Protein 8TCH (pdb70)

InterPro domains:
  IPR009270 Domain of unknown function DUF927 [PF06048] (46-311)

Organism: Staphylococcus aureus (NCBI:txid1280)

Structure (mmCIF, N/CA/C/O backbone):
data_8TCH
#
_entry.id   8TCH
#
_cell.length_a   115.408
_cell.length_b   115.408
_cell.length_c   310.687
_cell.angle_alpha   90.00
_cell.angle_beta   90.00
_cell.angle_gamma   120.00
#
_symmetry.space_group_name_H-M   'H 3'
#
loop_
_entity.id
_entity.type
_entity.pdbx_description
1 polymer 'Pathogenicity island protein'
2 water water
#
loop_
_atom_site.group_PDB
_atom_site.id
_atom_site.type_symbol
_atom_site.label_atom_id
_atom_site.label_alt_id
_atom_site.label_comp_id
_atom_site.label_asym_id
_atom_site.label_entity_id
_atom_site.label_seq_id
_atom_site.pdbx_PDB_ins_code
_atom_site.Cartn_x
_atom_site.Cartn_y
_atom_site.Cartn_z
_atom_site.occupancy
_atom_site.B_iso_or_equiv
_atom_site.auth_seq_id
_atom_site.auth_comp_id
_atom_site.auth_asym_id
_atom_site.auth_atom_id
_atom_site.pdbx_PDB_model_num
ATOM 1 N N . GLN A 1 34 ? 48.142 60.413 223.135 1.00 110.16 23 GLN A N 1
ATOM 2 C CA . GLN A 1 34 ? 47.997 61.850 223.350 1.00 109.46 23 GLN A CA 1
ATOM 3 C C . GLN A 1 34 ? 49.354 62.514 223.561 1.00 107.32 23 GLN A C 1
ATOM 4 O O . GLN A 1 34 ? 50.303 61.882 224.021 1.00 109.74 23 GLN A O 1
ATOM 10 N N . GLU A 1 35 ? 49.443 63.792 223.217 1.00 103.24 24 GLU A N 1
ATOM 11 C CA . GLU A 1 35 ? 50.681 64.542 223.353 1.00 101.80 24 GLU A CA 1
ATOM 12 C C . GLU A 1 35 ? 50.675 65.366 224.636 1.00 100.41 24 GLU A C 1
ATOM 13 O O . GLU A 1 35 ? 49.628 65.640 225.228 1.00 100.97 24 GLU A O 1
ATOM 19 N N . ILE A 1 36 ? 51.877 65.752 225.063 1.00 92.91 25 ILE A N 1
ATOM 20 C CA . ILE A 1 36 ? 52.040 66.481 226.315 1.00 88.36 25 ILE A CA 1
ATOM 21 C C . ILE A 1 36 ? 51.771 67.963 226.095 1.00 80.97 25 ILE A C 1
ATOM 22 O O . ILE A 1 36 ? 51.819 68.483 224.977 1.00 81.18 25 ILE A O 1
ATOM 38 N N . ILE A 1 37 ? 51.489 68.646 227.194 1.00 77.33 26 ILE A N 1
ATOM 39 C CA . ILE A 1 37 ? 51.282 70.089 227.227 1.00 73.58 26 ILE A CA 1
ATOM 40 C C . ILE A 1 37 ? 52.525 70.715 227.844 1.00 73.94 26 ILE A C 1
ATOM 41 O O . ILE A 1 37 ? 52.964 70.266 228.909 1.00 79.02 26 ILE A O 1
ATOM 57 N N . PRO A 1 38 ? 53.130 71.721 227.216 1.00 69.92 27 PRO A N 1
ATOM 58 C CA . PRO A 1 38 ? 54.374 72.280 227.764 1.00 69.56 27 PRO A CA 1
ATOM 59 C C . PRO A 1 38 ? 54.141 72.862 229.157 1.00 69.18 27 PRO A C 1
ATOM 60 O O . PRO A 1 38 ? 53.086 73.441 229.444 1.00 70.35 27 PRO A O 1
ATOM 71 N N . LYS A 1 39 ? 55.144 72.710 230.022 1.00 69.12 28 LYS A N 1
ATOM 72 C CA . LYS A 1 39 ? 55.140 73.382 231.314 1.00 71.23 28 LYS A CA 1
ATOM 73 C C . LYS A 1 39 ? 54.776 74.849 231.143 1.00 64.87 28 LYS A C 1
ATOM 74 O O . LYS A 1 39 ? 55.344 75.551 230.302 1.00 61.15 28 LYS A O 1
ATOM 80 N N . GLY A 1 40 ? 53.812 75.301 231.939 1.00 66.13 29 GLY A N 1
ATOM 81 C CA . GLY A 1 40 ? 53.404 76.688 231.956 1.00 62.90 29 GLY A CA 1
ATOM 82 C C . GLY A 1 40 ? 52.059 76.943 231.324 1.00 61.55 29 GLY A C 1
ATOM 83 O O . GLY A 1 40 ? 51.515 78.045 231.480 1.00 63.29 29 GLY A O 1
ATOM 87 N N . TYR A 1 41 ? 51.502 75.968 230.617 1.00 59.67 30 TYR A N 1
ATOM 88 C CA . TYR A 1 41 ? 50.249 76.143 229.903 1.00 57.60 30 TYR A CA 1
ATOM 89 C C . TYR A 1 41 ? 49.167 75.249 230.493 1.00 63.69 30 TYR A C 1
ATOM 90 O O . TYR A 1 41 ? 49.438 74.160 231.009 1.00 65.74 30 TYR A O 1
ATOM 101 N N . GLU A 1 42 ? 47.937 75.746 230.430 1.00 66.65 31 GLU A N 1
ATOM 102 C CA . GLU A 1 42 ? 46.753 75.053 230.910 1.00 73.77 31 GLU A CA 1
ATOM 103 C C . GLU A 1 42 ? 45.792 74.890 229.742 1.00 76.91 31 GLU A C 1
ATOM 104 O O . GLU A 1 42 ? 45.811 75.680 228.795 1.00 75.70 31 GLU A O 1
ATOM 116 N N . ILE A 1 43 ? 44.940 73.874 229.821 1.00 80.80 32 ILE A N 1
ATOM 117 C CA . ILE A 1 43 ? 43.943 73.609 228.790 1.00 82.12 32 ILE A CA 1
ATOM 118 C C . ILE A 1 43 ? 42.598 73.407 229.465 1.00 87.78 32 ILE A C 1
ATOM 119 O O . ILE A 1 43 ? 42.384 72.399 230.151 1.00 92.68 32 ILE A O 1
ATOM 135 N N . GLU A 1 44 ? 41.690 74.354 229.260 1.00 88.57 33 GLU A N 1
ATOM 136 C CA . GLU A 1 44 ? 40.362 74.326 229.841 1.00 93.88 33 GLU A CA 1
ATOM 137 C C . GLU A 1 44 ? 39.385 73.715 228.847 1.00 96.96 33 GLU A C 1
ATOM 138 O O . GLU A 1 44 ? 39.574 73.812 227.629 1.00 97.28 33 GLU A O 1
ATOM 150 N N . HIS A 1 45 ? 38.309 73.139 229.384 1.00 100.90 34 HIS A N 1
ATOM 151 C CA . HIS A 1 45 ? 37.269 72.469 228.605 1.00 104.99 34 HIS A CA 1
ATOM 152 C C . HIS A 1 45 ? 35.921 72.992 229.087 1.00 110.16 34 HIS A C 1
ATOM 153 O O . HIS A 1 45 ? 35.290 72.387 229.958 1.00 114.36 34 HIS A O 1
ATOM 167 N N . HIS A 1 46 ? 35.484 74.107 228.526 1.00 111.48 35 HIS A N 1
ATOM 168 C CA . HIS A 1 46 ? 34.226 74.730 228.902 1.00 118.17 35 HIS A CA 1
ATOM 169 C C . HIS A 1 46 ? 33.214 74.577 227.770 1.00 121.77 35 HIS A C 1
ATOM 170 O O . HIS A 1 46 ? 33.516 74.060 226.689 1.00 120.55 35 HIS A O 1
ATOM 177 N N . GLN A 1 47 ? 31.990 75.043 228.032 1.00 126.91 36 GLN A N 1
ATOM 178 C CA . GLN A 1 47 ? 30.952 75.014 227.008 1.00 127.36 36 GLN A CA 1
ATOM 179 C C . GLN A 1 47 ? 31.369 75.822 225.788 1.00 122.69 36 GLN A C 1
ATOM 180 O O . GLN A 1 47 ? 31.119 75.411 224.649 1.00 122.71 36 GLN A O 1
ATOM 186 N N . CYS A 1 48 ? 31.999 76.978 226.009 1.00 120.85 37 CYS A N 1
ATOM 187 C CA . CYS A 1 48 ? 32.487 77.792 224.904 1.00 113.32 37 CYS A CA 1
ATOM 188 C C . CYS A 1 48 ? 33.486 77.044 224.033 1.00 110.20 37 CYS A C 1
ATOM 189 O O . CYS A 1 48 ? 33.723 77.456 222.892 1.00 109.85 37 CYS A O 1
ATOM 192 N N . GLY A 1 49 ? 34.075 75.969 224.536 1.00 97.04 38 GLY A N 1
ATOM 193 C CA . GLY A 1 49 ? 35.071 75.216 223.803 1.00 83.73 38 GLY A CA 1
ATOM 194 C C . GLY A 1 49 ? 36.422 75.230 224.504 1.00 84.16 38 GLY A C 1
ATOM 195 O O . GLY A 1 49 ? 36.639 75.914 225.498 1.00 75.34 38 GLY A O 1
ATOM 198 N N . ILE A 1 50 ? 37.335 74.438 223.935 1.00 98.41 39 ILE A N 1
ATOM 199 C CA . ILE A 1 50 ? 38.657 74.292 224.529 1.00 97.71 39 ILE A CA 1
ATOM 200 C C . ILE A 1 50 ? 39.325 75.659 224.618 1.00 88.72 39 ILE A C 1
ATOM 201 O O . ILE A 1 50 ? 38.987 76.600 223.888 1.00 90.17 39 ILE A O 1
ATOM 217 N N . ALA A 1 51 ? 40.286 75.772 225.532 1.00 84.98 40 ALA A N 1
ATOM 218 C CA . ALA A 1 51 ? 40.978 77.045 225.708 1.00 78.73 40 ALA A CA 1
ATOM 219 C C . ALA A 1 51 ? 42.382 76.820 226.241 1.00 74.34 40 ALA A C 1
ATOM 220 O O . ALA A 1 51 ? 42.549 76.257 227.323 1.00 79.26 40 ALA A O 1
ATOM 227 N N . LEU A 1 52 ? 43.386 77.273 225.493 1.00 66.40 41 LEU A N 1
ATOM 228 C CA . LEU A 1 52 ? 44.769 77.241 225.955 1.00 60.08 41 LEU A CA 1
ATOM 229 C C . LEU A 1 52 ? 45.039 78.531 226.721 1.00 58.68 41 LEU A C 1
ATOM 230 O O . LEU A 1 52 ? 45.044 79.620 226.138 1.00 55.90 41 LEU A O 1
ATOM 246 N N . ASN A 1 53 ? 45.262 78.413 228.025 1.00 62.11 42 ASN A N 1
ATOM 247 C CA . ASN A 1 53 ? 45.623 79.546 228.861 1.00 62.05 42 ASN A CA 1
ATOM 248 C C . ASN A 1 53 ? 47.103 79.476 229.216 1.00 61.89 42 ASN A C 1
ATOM 249 O O . ASN A 1 53 ? 47.677 78.391 229.345 1.00 60.13 42 ASN A O 1
ATOM 260 N N . GLN A 1 54 ? 47.722 80.641 229.364 1.00 64.28 43 GLN A N 1
ATOM 261 C CA . GLN A 1 54 ? 49.067 80.722 229.914 1.00 65.86 43 GLN A CA 1
ATOM 262 C C . GLN A 1 54 ? 48.981 80.829 231.430 1.00 68.45 43 GLN A C 1
ATOM 263 O O . GLN A 1 54 ? 48.105 81.514 231.967 1.00 63.39 43 GLN A O 1
ATOM 277 N N . LEU A 1 55 ? 49.894 80.152 232.118 1.00 77.23 44 LEU A N 1
ATOM 278 C CA . LEU A 1 55 ? 49.933 80.150 233.578 1.00 87.19 44 LEU A CA 1
ATOM 279 C C . LEU A 1 55 ? 51.016 81.118 234.041 1.00 97.17 44 LEU A C 1
ATOM 280 O O . LEU A 1 55 ? 52.210 80.879 233.834 1.00 93.39 44 LEU A O 1
ATOM 296 N N . ILE A 1 56 ? 50.588 82.219 234.650 1.00 109.45 45 ILE A N 1
ATOM 297 C CA . ILE A 1 56 ? 51.456 83.226 235.242 1.00 120.71 45 ILE A CA 1
ATOM 298 C C . ILE A 1 56 ? 51.314 83.128 236.761 1.00 123.50 45 ILE A C 1
ATOM 299 O O . ILE A 1 56 ? 50.234 83.417 237.296 1.00 122.65 45 ILE A O 1
ATOM 315 N N . PRO A 1 57 ? 52.363 82.719 237.495 1.00 122.52 46 PRO A N 1
ATOM 316 C CA . PRO A 1 57 ? 52.231 82.599 238.955 1.00 126.17 46 PRO A CA 1
ATOM 317 C C . PRO A 1 57 ? 51.849 83.913 239.618 1.00 128.34 46 PRO A C 1
ATOM 318 O O . PRO A 1 57 ? 51.657 84.927 238.940 1.00 125.74 46 PRO A O 1
ATOM 329 N N . SER A 1 58 ? 51.735 83.902 240.943 1.00 137.89 47 SER A N 1
ATOM 330 C CA . SER A 1 58 ? 51.324 85.084 241.692 1.00 149.30 47 SER A CA 1
ATOM 331 C C . SER A 1 58 ? 52.298 85.371 242.830 1.00 158.29 47 SER A C 1
ATOM 332 O O . SER A 1 58 ? 52.576 86.527 243.144 1.00 164.04 47 SER A O 1
ATOM 340 N N . ASP A 1 65 ? 47.874 80.976 240.733 1.00 123.57 54 ASP A N 1
ATOM 341 C CA . ASP A 1 65 ? 48.325 81.348 239.397 1.00 121.65 54 ASP A CA 1
ATOM 342 C C . ASP A 1 65 ? 47.200 81.994 238.595 1.00 114.55 54 ASP A C 1
ATOM 343 O O . ASP A 1 65 ? 46.063 81.519 238.608 1.00 114.37 54 ASP A O 1
ATOM 352 N N . LYS A 1 66 ? 47.522 83.074 237.890 1.00 109.04 55 LYS A N 1
ATOM 353 C CA . LYS A 1 66 ? 46.540 83.761 237.068 1.00 107.96 55 LYS A CA 1
ATOM 354 C C . LYS A 1 66 ? 46.538 83.172 235.662 1.00 103.23 55 LYS A C 1
ATOM 355 O O . LYS A 1 66 ? 47.572 82.742 235.143 1.00 101.68 55 LYS A O 1
ATOM 374 N N . LYS A 1 67 ? 45.361 83.164 235.049 1.00 95.50 56 LYS A N 1
ATOM 375 C CA . LYS A 1 67 ? 45.136 82.512 233.765 1.00 86.96 56 LYS A CA 1
ATOM 376 C C . LYS A 1 67 ? 44.919 83.579 232.705 1.00 77.75 56 LYS A C 1
ATOM 377 O O . LYS A 1 67 ? 44.123 84.503 232.902 1.00 77.76 56 LYS A O 1
ATOM 396 N N . VAL A 1 68 ? 45.619 83.444 231.583 1.00 71.93 57 VAL A N 1
ATOM 397 C CA . VAL A 1 68 ? 45.583 84.427 230.505 1.00 69.62 57 VAL A CA 1
ATOM 398 C C . VAL A 1 68 ? 45.315 83.675 229.211 1.00 68.73 57 VAL A C 1
ATOM 399 O O . VAL A 1 68 ? 46.158 82.893 228.755 1.00 70.65 57 VAL A O 1
ATOM 412 N N . PHE A 1 69 ? 44.154 83.923 228.613 1.00 62.18 58 PHE A N 1
ATOM 413 C CA . PHE A 1 69 ? 43.744 83.187 227.427 1.00 59.85 58 PHE A CA 1
ATOM 414 C C . PHE A 1 69 ? 44.707 83.431 226.274 1.00 57.14 58 PHE A C 1
ATOM 415 O O . PHE A 1 69 ? 45.132 84.562 226.022 1.00 58.18 58 PHE A O 1
ATOM 432 N N . ILE A 1 70 ? 45.044 82.355 225.570 1.00 52.86 59 ILE A N 1
ATOM 433 C CA . ILE A 1 70 ? 45.889 82.413 224.386 1.00 50.01 59 ILE A CA 1
ATOM 434 C C . ILE A 1 70 ? 45.082 82.158 223.119 1.00 47.75 59 ILE A C 1
ATOM 435 O O . ILE A 1 70 ? 45.134 82.943 222.171 1.00 45.96 59 ILE A O 1
ATOM 442 N N . THR A 1 71 ? 44.341 81.054 223.080 1.00 46.45 60 THR A N 1
ATOM 443 C CA . THR A 1 71 ? 43.633 80.689 221.864 1.00 49.49 60 THR A CA 1
ATOM 444 C C . THR A 1 71 ? 42.629 79.586 222.158 1.00 51.54 60 THR A C 1
ATOM 445 O O . THR A 1 71 ? 42.764 78.830 223.125 1.00 55.19 60 THR A O 1
ATOM 456 N N . SER A 1 72 ? 41.609 79.517 221.308 1.00 50.22 61 SER A N 1
ATOM 457 C CA . SER A 1 72 ? 40.699 78.383 221.253 1.00 52.98 61 SER A CA 1
ATOM 458 C C . SER A 1 72 ? 41.098 77.398 220.162 1.00 54.01 61 SER A C 1
ATOM 459 O O . SER A 1 72 ? 40.378 76.424 219.917 1.00 54.53 61 SER A O 1
ATOM 467 N N . THR A 1 73 ? 42.242 77.630 219.517 1.00 54.22 62 THR A N 1
ATOM 468 C CA . THR A 1 73 ? 42.706 76.859 218.362 1.00 53.77 62 THR A CA 1
ATOM 469 C C . THR A 1 73 ? 44.122 76.383 218.673 1.00 52.37 62 THR A C 1
ATOM 470 O O . THR A 1 73 ? 45.102 77.031 218.298 1.00 50.25 62 THR A O 1
ATOM 476 N N . ILE A 1 74 ? 44.224 75.246 219.354 1.00 53.47 63 ILE A N 1
ATOM 477 C CA . ILE A 1 74 ? 45.501 74.740 219.852 1.00 50.97 63 ILE A CA 1
ATOM 478 C C . ILE A 1 74 ? 46.335 74.219 218.689 1.00 51.08 63 ILE A C 1
ATOM 479 O O . ILE A 1 74 ? 45.981 73.195 218.087 1.00 51.65 63 ILE A O 1
ATOM 486 N N . PRO A 1 75 ? 47.442 74.875 218.338 1.00 49.24 64 PRO A N 1
ATOM 487 C CA . PRO A 1 75 ? 48.249 74.389 217.214 1.00 48.73 64 PRO A CA 1
ATOM 488 C C . PRO A 1 75 ? 49.086 73.178 217.595 1.00 48.81 64 PRO A C 1
ATOM 489 O O . PRO A 1 75 ? 49.682 73.113 218.673 1.00 49.93 64 PRO A O 1
ATOM 500 N N . GLN A 1 76 ? 49.117 72.212 216.686 1.00 48.94 65 GLN A N 1
ATOM 501 C CA . GLN A 1 76 ? 49.863 70.967 216.845 1.00 51.62 65 GLN A CA 1
ATOM 502 C C . GLN A 1 76 ? 50.695 70.795 215.582 1.00 55.38 65 GLN A C 1
ATOM 503 O O . GLN A 1 76 ? 50.150 70.558 214.503 1.00 56.67 65 GLN A O 1
ATOM 517 N N . ILE A 1 77 ? 52.006 70.949 215.705 1.00 55.80 66 ILE A N 1
ATOM 518 C CA . ILE A 1 77 ? 52.904 70.904 214.556 1.00 51.26 66 ILE A CA 1
ATOM 519 C C . ILE A 1 77 ? 53.287 69.451 214.327 1.00 54.64 66 ILE A C 1
ATOM 520 O O . ILE A 1 77 ? 54.069 68.877 215.090 1.00 55.27 66 ILE A O 1
ATOM 536 N N . THR A 1 78 ? 52.746 68.857 213.265 1.00 56.97 67 THR A N 1
ATOM 537 C CA . THR A 1 78 ? 52.862 67.408 213.133 1.00 58.62 67 THR A CA 1
ATOM 538 C C . THR A 1 78 ? 54.113 66.986 212.372 1.00 59.90 67 THR A C 1
ATOM 539 O O . THR A 1 78 ? 54.780 66.026 212.773 1.00 63.18 67 THR A O 1
ATOM 550 N N . GLU A 1 79 ? 54.447 67.678 211.283 1.00 57.71 68 GLU A N 1
ATOM 551 C CA . GLU A 1 79 ? 55.603 67.312 210.478 1.00 57.99 68 GLU A CA 1
ATOM 552 C C . GLU A 1 79 ? 56.407 68.547 210.102 1.00 54.96 68 GLU A C 1
ATOM 553 O O . GLU A 1 79 ? 55.875 69.658 210.020 1.00 52.38 68 GLU A O 1
ATOM 565 N N . ARG A 1 80 ? 57.696 68.330 209.869 1.00 54.53 69 ARG A N 1
ATOM 566 C CA . ARG A 1 80 ? 58.589 69.314 209.279 1.00 52.07 69 ARG A CA 1
ATOM 567 C C . ARG A 1 80 ? 59.152 68.725 207.994 1.00 53.12 69 ARG A C 1
ATOM 568 O O . ARG A 1 80 ? 59.646 67.593 207.998 1.00 50.46 69 ARG A O 1
ATOM 578 N N . PHE A 1 81 ? 59.124 69.505 206.918 1.00 56.80 70 PHE A N 1
ATOM 579 C CA . PHE A 1 81 ? 59.543 69.046 205.598 1.00 56.76 70 PHE A CA 1
ATOM 580 C C . PHE A 1 81 ? 60.826 69.753 205.193 1.00 57.97 70 PHE A C 1
ATOM 581 O O . PHE A 1 81 ? 60.905 70.984 205.261 1.00 57.15 70 PHE A O 1
ATOM 598 N N . GLU A 1 82 ? 61.819 68.978 204.763 1.00 56.31 71 GLU A N 1
ATOM 599 C CA . GLU A 1 82 ? 63.101 69.529 204.329 1.00 61.84 71 GLU A CA 1
ATOM 600 C C . GLU A 1 82 ? 63.281 69.261 202.837 1.00 67.74 71 GLU A C 1
ATOM 601 O O . GLU A 1 82 ? 63.547 68.128 202.428 1.00 67.50 71 GLU A O 1
ATOM 613 N N . ASP A 1 83 ? 63.098 70.305 202.025 1.00 76.03 72 ASP A N 1
ATOM 614 C CA . ASP A 1 83 ? 63.435 70.241 200.608 1.00 79.44 72 ASP A CA 1
ATOM 615 C C . ASP A 1 83 ? 64.915 69.900 200.462 1.00 81.44 72 ASP A C 1
ATOM 616 O O . ASP A 1 83 ? 65.781 70.718 200.791 1.00 80.28 72 ASP A O 1
ATOM 625 N N . ILE A 1 84 ? 65.221 68.689 199.986 1.00 88.78 73 ILE A N 1
ATOM 626 C CA . ILE A 1 84 ? 66.611 68.265 199.874 1.00 100.99 73 ILE A CA 1
ATOM 627 C C . ILE A 1 84 ? 67.391 69.084 198.857 1.00 103.99 73 ILE A C 1
ATOM 628 O O . ILE A 1 84 ? 68.625 69.011 198.836 1.00 107.77 73 ILE A O 1
ATOM 644 N N . GLU A 1 85 ? 66.708 69.856 198.009 1.00 102.68 74 GLU A N 1
ATOM 645 C CA . GLU A 1 85 ? 67.403 70.818 197.162 1.00 104.16 74 GLU A CA 1
ATOM 646 C C . GLU A 1 85 ? 67.748 72.078 197.946 1.00 102.92 74 GLU A C 1
ATOM 647 O O . GLU A 1 85 ? 68.912 72.492 197.997 1.00 105.42 74 GLU A O 1
ATOM 659 N N . SER A 1 86 ? 66.744 72.695 198.572 1.00 99.71 75 SER A N 1
ATOM 660 C CA . SER A 1 86 ? 66.959 73.955 199.268 1.00 98.89 75 SER A CA 1
ATOM 661 C C . SER A 1 86 ? 67.644 73.750 200.611 1.00 97.53 75 SER A C 1
ATOM 662 O O . SER A 1 86 ? 68.409 74.618 201.047 1.00 98.14 75 SER A O 1
ATOM 670 N N . ASN A 1 87 ? 67.385 72.621 201.272 1.00 92.24 76 ASN A N 1
ATOM 671 C CA . ASN A 1 87 ? 67.767 72.355 202.656 1.00 86.53 76 ASN A CA 1
ATOM 672 C C . ASN A 1 87 ? 67.031 73.265 203.632 1.00 79.72 76 ASN A C 1
ATOM 673 O O . ASN A 1 87 ? 67.309 73.217 204.835 1.00 79.75 76 ASN A O 1
ATOM 684 N N . GLU A 1 88 ? 66.106 74.094 203.156 1.00 73.28 77 GLU A N 1
ATOM 685 C CA . GLU A 1 88 ? 65.231 74.871 204.019 1.00 69.65 77 GLU A CA 1
ATOM 686 C C . GLU A 1 88 ? 64.051 74.005 204.454 1.00 63.08 77 GLU A C 1
ATOM 687 O O . GLU A 1 88 ? 63.854 72.889 203.964 1.00 63.47 77 GLU A O 1
ATOM 699 N N . VAL A 1 89 ? 63.258 74.521 205.393 1.00 57.77 78 VAL A N 1
ATOM 700 C CA . VAL A 1 89 ? 62.272 73.695 206.077 1.00 54.20 78 VAL A CA 1
ATOM 701 C C . VAL A 1 89 ? 60.918 74.385 206.147 1.00 48.23 78 VAL A C 1
ATOM 702 O O . VAL A 1 89 ? 60.818 75.615 206.151 1.00 48.00 78 VAL A O 1
ATOM 715 N N . SER A 1 90 ? 59.866 73.564 206.214 1.00 47.38 79 SER A N 1
ATOM 716 C CA . SER A 1 90 ? 58.489 74.014 206.376 1.00 49.00 79 SER A CA 1
ATOM 717 C C . SER A 1 90 ? 57.778 73.033 207.305 1.00 46.16 79 SER A C 1
ATOM 718 O O . SER A 1 90 ? 58.368 72.047 207.762 1.00 46.69 79 SER A O 1
ATOM 726 N N . PHE A 1 91 ? 56.498 73.292 207.582 1.00 46.49 80 PHE A N 1
ATOM 727 C CA . PHE A 1 91 ? 55.766 72.510 208.563 1.00 48.36 80 PHE A CA 1
ATOM 728 C C . PHE A 1 91 ? 54.317 72.322 208.139 1.00 49.51 80 PHE A C 1
ATOM 729 O O . PHE A 1 91 ? 53.798 73.030 207.272 1.00 48.36 80 PHE A O 1
ATOM 746 N N . ASN A 1 92 ? 53.662 71.366 208.795 1.00 49.71 81 ASN A N 1
ATOM 747 C CA . ASN A 1 92 ? 52.210 71.240 208.767 1.00 49.76 81 ASN A CA 1
ATOM 748 C C . ASN A 1 92 ? 51.662 71.543 210.157 1.00 49.20 81 ASN A C 1
ATOM 749 O O . ASN A 1 92 ? 52.063 70.904 211.145 1.00 50.91 81 ASN A O 1
ATOM 760 N N . MET A 1 93 ? 50.744 72.504 210.228 1.00 45.30 82 MET A N 1
ATOM 761 C CA . MET A 1 93 ? 50.045 72.827 211.462 1.00 46.92 82 MET A CA 1
ATOM 762 C C . MET A 1 93 ? 48.679 72.156 211.433 1.00 50.25 82 MET A C 1
ATOM 763 O O . MET A 1 93 ? 47.939 72.287 210.450 1.00 52.16 82 MET A O 1
ATOM 777 N N . LEU A 1 94 ? 48.345 71.457 212.509 1.00 51.30 83 LEU A N 1
ATOM 778 C CA . LEU A 1 94 ? 47.051 70.819 212.682 1.00 53.85 83 LEU A CA 1
ATOM 779 C C . LEU A 1 94 ? 46.357 71.453 213.876 1.00 56.92 83 LEU A C 1
ATOM 780 O O . LEU A 1 94 ? 46.948 71.566 214.953 1.00 55.58 83 LEU A O 1
ATOM 796 N N . PHE A 1 95 ? 45.107 71.854 213.691 1.00 58.38 84 PHE A N 1
ATOM 797 C CA . PHE A 1 95 ? 44.320 72.325 214.822 1.00 58.38 84 PHE A CA 1
ATOM 798 C C . PHE A 1 95 ? 42.855 72.054 214.534 1.00 64.18 84 PHE A C 1
ATOM 799 O O . PHE A 1 95 ? 42.463 71.834 213.391 1.00 68.53 84 PHE A O 1
ATOM 816 N N . TYR A 1 96 ? 42.036 72.108 215.571 1.00 66.62 85 TYR A N 1
ATOM 817 C CA . TYR A 1 96 ? 40.621 71.788 215.436 1.00 69.73 85 TYR A CA 1
ATOM 818 C C . TYR A 1 96 ? 39.797 73.064 215.499 1.00 71.94 85 TYR A C 1
ATOM 819 O O . TYR A 1 96 ? 39.898 73.833 216.462 1.00 70.57 85 TYR A O 1
ATOM 837 N N . ASP A 1 97 ? 38.999 73.284 214.461 1.00 77.64 86 ASP A N 1
ATOM 838 C CA . ASP A 1 97 ? 38.077 74.413 214.392 1.00 85.03 86 ASP A CA 1
ATOM 839 C C . ASP A 1 97 ? 36.698 73.973 214.875 1.00 90.24 86 ASP A C 1
ATOM 840 O O . ASP A 1 97 ? 35.696 74.024 214.161 1.00 91.68 86 ASP A O 1
ATOM 849 N N . ASN A 1 98 ? 36.677 73.513 216.126 1.00 94.66 87 ASN A N 1
ATOM 850 C CA . ASN A 1 98 ? 35.464 73.041 216.787 1.00 96.45 87 ASN A CA 1
ATOM 851 C C . ASN A 1 98 ? 34.875 71.848 216.026 1.00 98.50 87 ASN A C 1
ATOM 852 O O . ASN A 1 98 ? 33.870 71.944 215.317 1.00 99.22 87 ASN A O 1
ATOM 859 N N . LYS A 1 99 ? 35.547 70.710 216.199 1.00 99.01 88 LYS A N 1
ATOM 860 C CA . LYS A 1 99 ? 35.164 69.384 215.720 1.00 103.55 88 LYS A CA 1
ATOM 861 C C . LYS A 1 99 ? 35.738 69.078 214.341 1.00 100.95 88 LYS A C 1
ATOM 862 O O . LYS A 1 99 ? 35.668 67.930 213.906 1.00 105.00 88 LYS A O 1
ATOM 870 N N . THR A 1 100 ? 36.297 70.063 213.637 1.00 96.53 89 THR A N 1
ATOM 871 C CA . THR A 1 100 ? 36.807 69.848 212.290 1.00 91.45 89 THR A CA 1
ATOM 872 C C . THR A 1 100 ? 38.322 69.968 212.282 1.00 84.97 89 THR A C 1
ATOM 873 O O . THR A 1 100 ? 38.840 71.060 212.557 1.00 81.75 89 THR A O 1
ATOM 879 N N . PRO A 1 101 ? 39.075 68.909 211.979 1.00 78.59 90 PRO A N 1
ATOM 880 C CA . PRO A 1 101 ? 40.528 69.074 211.853 1.00 73.57 90 PRO A CA 1
ATOM 881 C C . PRO A 1 101 ? 40.863 69.997 210.692 1.00 67.52 90 PRO A C 1
ATOM 882 O O . PRO A 1 101 ? 40.163 70.041 209.677 1.00 70.39 90 PRO A O 1
ATOM 893 N N . VAL A 1 102 ? 41.951 70.741 210.856 1.00 63.19 91 VAL A N 1
ATOM 894 C CA . VAL A 1 102 ? 42.413 71.712 209.875 1.00 59.09 91 VAL A CA 1
ATOM 895 C C . VAL A 1 102 ? 43.922 71.531 209.797 1.00 63.75 91 VAL A C 1
ATOM 896 O O . VAL A 1 102 ? 44.634 71.845 210.759 1.00 65.60 91 VAL A O 1
ATOM 909 N N . ASN A 1 103 ? 44.400 70.991 208.681 1.00 64.05 92 ASN A N 1
ATOM 910 C CA . ASN A 1 103 ? 45.824 70.879 208.397 1.00 61.24 92 ASN A CA 1
ATOM 911 C C . ASN A 1 103 ? 46.194 71.923 207.357 1.00 58.77 92 ASN A C 1
ATOM 912 O O . ASN A 1 103 ? 45.580 71.980 206.286 1.00 61.98 92 ASN A O 1
ATOM 923 N N . ILE A 1 104 ? 47.182 72.754 207.673 1.00 53.46 93 ILE A N 1
ATOM 924 C CA . ILE A 1 104 ? 47.614 73.816 206.772 1.00 50.51 93 ILE A CA 1
ATOM 925 C C . ILE A 1 104 ? 49.132 73.806 206.677 1.00 51.76 93 ILE A C 1
ATOM 926 O O . ILE A 1 104 ? 49.826 73.693 207.696 1.00 53.09 93 ILE A O 1
ATOM 942 N N . ALA A 1 105 ? 49.642 73.914 205.450 1.00 50.00 94 ALA A N 1
ATOM 943 C CA . ALA A 1 105 ? 51.074 74.020 205.214 1.00 49.41 94 ALA A CA 1
ATOM 944 C C . ALA A 1 105 ? 51.539 75.426 205.562 1.00 50.97 94 ALA A C 1
ATOM 945 O O . ALA A 1 105 ? 50.916 76.414 205.156 1.00 53.67 94 ALA A O 1
ATOM 952 N N . VAL A 1 106 ? 52.638 75.517 206.307 1.00 48.55 95 VAL A N 1
ATOM 953 C CA . VAL A 1 106 ? 53.106 76.786 206.849 1.00 45.41 95 VAL A CA 1
ATOM 954 C C . VAL A 1 106 ? 54.623 76.846 206.747 1.00 46.97 95 VAL A C 1
ATOM 955 O O . VAL A 1 106 ? 55.313 75.834 206.905 1.00 47.00 95 VAL A O 1
ATOM 968 N N . SER A 1 107 ? 55.142 78.033 206.454 1.00 46.44 96 SER A N 1
ATOM 969 C CA . SER A 1 107 ? 56.581 78.224 206.447 1.00 48.65 96 SER A CA 1
ATOM 970 C C . SER A 1 107 ? 57.096 78.306 207.883 1.00 51.60 96 SER A C 1
ATOM 971 O O . SER A 1 107 ? 56.329 78.412 208.845 1.00 51.31 96 SER A O 1
ATOM 979 N N . ALA A 1 108 ? 58.421 78.258 208.022 1.00 52.76 97 ALA A N 1
ATOM 980 C CA . ALA A 1 108 ? 59.028 78.400 209.340 1.00 52.13 97 ALA A CA 1
ATOM 981 C C . ALA A 1 108 ? 58.756 79.781 209.926 1.00 52.25 97 ALA A C 1
ATOM 982 O O . ALA A 1 108 ? 58.432 79.909 211.115 1.00 52.06 97 ALA A O 1
ATOM 989 N N . GLU A 1 109 ? 58.885 80.828 209.108 1.00 51.88 98 GLU A N 1
ATOM 990 C CA . GLU A 1 109 ? 58.659 82.184 209.594 1.00 52.45 98 GLU A CA 1
ATOM 991 C C . GLU A 1 109 ? 57.234 82.354 210.105 1.00 51.05 98 GLU A C 1
ATOM 992 O O . GLU A 1 109 ? 57.011 82.927 211.178 1.00 50.39 98 GLU A O 1
ATOM 1004 N N . GLU A 1 110 ? 56.250 81.875 209.336 1.00 51.28 99 GLU A N 1
ATOM 1005 C CA . GLU A 1 110 ? 54.858 82.009 209.751 1.00 55.91 99 GLU A CA 1
ATOM 1006 C C . GLU A 1 110 ? 54.654 81.468 211.156 1.00 54.83 99 GLU A C 1
ATOM 1007 O O . GLU A 1 110 ? 53.904 82.042 211.954 1.00 50.46 99 GLU A O 1
ATOM 1019 N N . ILE A 1 111 ? 55.334 80.371 211.483 1.00 58.60 100 ILE A N 1
ATOM 1020 C CA . ILE A 1 111 ? 55.155 79.754 212.786 1.00 59.93 100 ILE A CA 1
ATOM 1021 C C . ILE A 1 111 ? 55.992 80.454 213.850 1.00 58.94 100 ILE A C 1
ATOM 1022 O O . ILE A 1 111 ? 55.621 80.453 215.028 1.00 58.95 100 ILE A O 1
ATOM 1038 N N . SER A 1 112 ? 57.112 81.066 213.473 1.00 49.45 101 SER A N 1
ATOM 1039 C CA . SER A 1 112 ? 58.045 81.604 214.454 1.00 48.66 101 SER A CA 1
ATOM 1040 C C . SER A 1 112 ? 58.108 83.128 214.480 1.00 51.70 101 SER A C 1
ATOM 1041 O O . SER A 1 112 ? 58.968 83.686 215.170 1.00 53.09 101 SER A O 1
ATOM 1049 N N . ASP A 1 113 ? 57.226 83.818 213.762 1.00 54.97 102 ASP A N 1
ATOM 1050 C CA . ASP A 1 113 ? 57.221 85.279 213.720 1.00 52.62 102 ASP A CA 1
ATOM 1051 C C . ASP A 1 113 ? 55.795 85.754 213.951 1.00 49.22 102 ASP A C 1
ATOM 1052 O O . ASP A 1 113 ? 54.908 85.485 213.134 1.00 46.93 102 ASP A O 1
ATOM 1061 N N . SER A 1 114 ? 55.582 86.468 215.059 1.00 49.58 103 SER A N 1
ATOM 1062 C CA . SER A 1 114 ? 54.228 86.825 215.470 1.00 50.39 103 SER A CA 1
ATOM 1063 C C . SER A 1 114 ? 53.486 87.582 214.376 1.00 52.48 103 SER A C 1
ATOM 1064 O O . SER A 1 114 ? 52.330 87.271 214.064 1.00 55.39 103 SER A O 1
ATOM 1072 N N . ARG A 1 115 ? 54.135 88.584 213.781 1.00 50.60 104 ARG A N 1
ATOM 1073 C CA . ARG A 1 115 ? 53.465 89.407 212.777 1.00 53.22 104 ARG A CA 1
ATOM 1074 C C . ARG A 1 115 ? 53.047 88.571 211.577 1.00 50.34 104 ARG A C 1
ATOM 1075 O O . ARG A 1 115 ? 52.033 88.872 210.937 1.00 50.55 104 ARG A O 1
ATOM 1096 N N . GLN A 1 116 ? 53.810 87.518 211.263 1.00 48.47 105 GLN A N 1
ATOM 1097 C CA . GLN A 1 116 ? 53.444 86.633 210.162 1.00 48.84 105 GLN A CA 1
ATOM 1098 C C . GLN A 1 116 ? 52.462 85.555 210.612 1.00 46.37 105 GLN A C 1
ATOM 1099 O O . GLN A 1 116 ? 51.517 85.231 209.882 1.00 44.67 105 GLN A O 1
ATOM 1107 N N . LEU A 1 117 ? 52.677 84.968 211.796 1.00 46.28 106 LEU A N 1
ATOM 1108 C CA . LEU A 1 117 ? 51.696 84.037 212.349 1.00 44.15 106 LEU A CA 1
ATOM 1109 C C . LEU A 1 117 ? 50.296 84.631 212.303 1.00 43.46 106 LEU A C 1
ATOM 1110 O O . LEU A 1 117 ? 49.316 83.930 212.022 1.00 42.55 106 LEU A O 1
ATOM 1126 N N . LEU A 1 118 ? 50.186 85.927 212.592 1.00 44.15 107 LEU A N 1
ATOM 1127 C CA . LEU A 1 118 ? 48.900 86.609 212.575 1.00 43.54 107 LEU A CA 1
ATOM 1128 C C . LEU A 1 118 ? 48.178 86.466 211.241 1.00 46.88 107 LEU A C 1
ATOM 1129 O O . LEU A 1 118 ? 46.955 86.617 211.197 1.00 46.26 107 LEU A O 1
ATOM 1145 N N . LYS A 1 119 ? 48.897 86.186 210.155 1.00 47.03 108 LYS A N 1
ATOM 1146 C CA . LYS A 1 119 ? 48.256 86.129 208.845 1.00 47.12 108 LYS A CA 1
ATOM 1147 C C . LYS A 1 119 ? 47.412 84.874 208.661 1.00 44.99 108 LYS A C 1
ATOM 1148 O O . LYS A 1 119 ? 46.575 84.839 207.752 1.00 48.83 108 LYS A O 1
ATOM 1167 N N . LEU A 1 120 ? 47.593 83.854 209.500 1.00 44.30 109 LEU A N 1
ATOM 1168 C CA . LEU A 1 120 ? 46.803 82.635 209.388 1.00 44.64 109 LEU A CA 1
ATOM 1169 C C . LEU A 1 120 ? 45.392 82.781 209.946 1.00 46.90 109 LEU A C 1
ATOM 1170 O O . LEU A 1 120 ? 44.634 81.803 209.927 1.00 45.44 109 LEU A O 1
ATOM 1186 N N . VAL A 1 121 ? 45.017 83.959 210.454 1.00 51.03 110 VAL A N 1
ATOM 1187 C CA . VAL A 1 121 ? 43.638 84.154 210.891 1.00 54.94 110 VAL A CA 1
ATOM 1188 C C . VAL A 1 121 ? 42.688 83.866 209.735 1.00 55.37 110 VAL A C 1
ATOM 1189 O O . VAL A 1 121 ? 41.554 83.414 209.944 1.00 54.57 110 VAL A O 1
ATOM 1202 N N . ASN A 1 122 ? 43.128 84.129 208.501 1.00 57.34 111 ASN A N 1
ATOM 1203 C CA . ASN A 1 122 ? 42.304 83.864 207.330 1.00 57.72 111 ASN A CA 1
ATOM 1204 C C . ASN A 1 122 ? 42.021 82.378 207.147 1.00 53.61 111 ASN A C 1
ATOM 1205 O O . ASN A 1 122 ? 41.097 82.023 206.407 1.00 51.43 111 ASN A O 1
ATOM 1216 N N . LYS A 1 123 ? 42.793 81.504 207.796 1.00 53.72 112 LYS A N 1
ATOM 1217 C CA . LYS A 1 123 ? 42.625 80.063 207.672 1.00 53.68 112 LYS A CA 1
ATOM 1218 C C . LYS A 1 123 ? 42.072 79.425 208.943 1.00 51.86 112 LYS A C 1
ATOM 1219 O O . LYS A 1 123 ? 42.312 78.247 209.208 1.00 48.50 112 LYS A O 1
ATOM 1238 N N . LYS A 1 124 ? 41.337 80.197 209.743 1.00 54.27 113 LYS A N 1
ATOM 1239 C CA . LYS A 1 124 ? 40.593 79.706 210.894 1.00 56.25 113 LYS A CA 1
ATOM 1240 C C . LYS A 1 124 ? 41.442 79.600 212.149 1.00 53.63 113 LYS A C 1
ATOM 1241 O O . LYS A 1 124 ? 41.038 78.934 213.115 1.00 57.58 113 LYS A O 1
ATOM 1260 N N . LEU A 1 125 ? 42.620 80.211 212.176 1.00 50.45 114 LEU A N 1
ATOM 1261 C CA . LEU A 1 125 ? 43.454 80.181 213.367 1.00 49.69 114 LEU A CA 1
ATOM 1262 C C . LEU A 1 125 ? 43.007 81.289 214.309 1.00 54.74 114 LEU A C 1
ATOM 1263 O O . LEU A 1 125 ? 42.888 82.450 213.906 1.00 59.10 114 LEU A O 1
ATOM 1279 N N . ASP A 1 126 ? 42.758 80.931 215.563 1.00 54.03 115 ASP A N 1
ATOM 1280 C CA . ASP A 1 126 ? 42.365 81.910 216.574 1.00 55.58 115 ASP A CA 1
ATOM 1281 C C . ASP A 1 126 ? 43.632 82.591 217.075 1.00 54.05 115 ASP A C 1
ATOM 1282 O O . ASP A 1 126 ? 44.334 82.068 217.943 1.00 56.34 115 ASP A O 1
ATOM 1291 N N . VAL A 1 127 ? 43.927 83.763 216.520 1.00 48.12 116 VAL A N 1
ATOM 1292 C CA . VAL A 1 127 ? 45.099 84.537 216.905 1.00 45.81 116 VAL A CA 1
ATOM 1293 C C . VAL A 1 127 ? 44.798 86.000 216.620 1.00 44.94 116 VAL A C 1
ATOM 1294 O O . VAL A 1 127 ? 43.982 86.328 215.755 1.00 49.23 116 VAL A O 1
ATOM 1307 N N . THR A 1 128 ? 45.449 86.880 217.372 1.00 41.01 117 THR A N 1
ATOM 1308 C CA . THR A 1 128 ? 45.283 88.313 217.204 1.00 43.55 117 THR A CA 1
ATOM 1309 C C . THR A 1 128 ? 46.631 88.986 217.411 1.00 45.10 117 THR A C 1
ATOM 1310 O O . THR A 1 128 ? 47.600 88.361 217.854 1.00 47.62 117 THR A O 1
ATOM 1321 N N . SER A 1 129 ? 46.688 90.282 217.104 1.00 44.47 118 SER A N 1
ATOM 1322 C CA . SER A 1 129 ? 47.890 91.046 217.405 1.00 47.70 118 SER A CA 1
ATOM 1323 C C . SER A 1 129 ? 48.194 91.056 218.897 1.00 53.54 118 SER A C 1
ATOM 1324 O O . SER A 1 129 ? 49.348 91.273 219.283 1.00 56.80 118 SER A O 1
ATOM 1332 N N . SER A 1 130 ? 47.189 90.807 219.742 1.00 51.31 119 SER A N 1
ATOM 1333 C CA . SER A 1 130 ? 47.409 90.764 221.183 1.00 47.92 119 SER A CA 1
ATOM 1334 C C . SER A 1 130 ? 47.985 89.424 221.627 1.00 48.28 119 SER A C 1
ATOM 1335 O O . SER A 1 130 ? 48.870 89.385 222.489 1.00 51.44 119 SER A O 1
ATOM 1343 N N . THR A 1 131 ? 47.513 88.323 221.044 1.00 43.80 120 THR A N 1
ATOM 1344 C CA . THR A 1 131 ? 47.914 86.989 221.473 1.00 44.64 120 THR A CA 1
ATOM 1345 C C . THR A 1 131 ? 48.964 86.354 220.569 1.00 45.51 120 THR A C 1
ATOM 1346 O O . THR A 1 131 ? 49.354 85.206 220.809 1.00 39.19 120 THR A O 1
ATOM 1357 N N . SER A 1 132 ? 49.434 87.066 219.541 1.00 48.93 121 SER A N 1
ATOM 1358 C CA . SER A 1 132 ? 50.359 86.469 218.583 1.00 48.20 121 SER A CA 1
ATOM 1359 C C . SER A 1 132 ? 51.646 86.002 219.255 1.00 48.38 121 SER A C 1
ATOM 1360 O O . SER A 1 132 ? 52.150 84.915 218.951 1.00 48.03 121 SER A O 1
ATOM 1368 N N . THR A 1 133 ? 52.199 86.807 220.165 1.00 46.73 122 THR A N 1
ATOM 1369 C CA . THR A 1 133 ? 53.462 86.448 220.806 1.00 45.41 122 THR A CA 1
ATOM 1370 C C . THR A 1 133 ? 53.298 85.228 221.708 1.00 46.66 122 THR A C 1
ATOM 1371 O O . THR A 1 133 ? 54.133 84.314 221.690 1.00 47.40 122 THR A O 1
ATOM 1382 N N . LYS A 1 134 ? 52.255 85.219 222.542 1.00 47.74 123 LYS A N 1
ATOM 1383 C CA . LYS A 1 134 ? 52.024 84.075 223.417 1.00 48.49 123 LYS A CA 1
ATOM 1384 C C . LYS A 1 134 ? 51.805 82.805 222.608 1.00 49.12 123 LYS A C 1
ATOM 1385 O O . LYS A 1 134 ? 52.249 81.725 223.014 1.00 51.19 123 LYS A O 1
ATOM 1404 N N . LEU A 1 135 ? 51.166 82.919 221.442 1.00 49.62 124 LEU A N 1
ATOM 1405 C CA . LEU A 1 135 ? 50.943 81.745 220.603 1.00 48.61 124 LEU A CA 1
ATOM 1406 C C . LEU A 1 135 ? 52.237 81.302 219.929 1.00 48.21 124 LEU A C 1
ATOM 1407 O O . LEU A 1 135 ? 52.479 80.100 219.773 1.00 49.53 124 LEU A O 1
ATOM 1423 N N . VAL A 1 136 ? 53.088 82.252 219.537 1.00 37.88 125 VAL A N 1
ATOM 1424 C CA . VAL A 1 136 ? 54.404 81.898 219.011 1.00 37.92 125 VAL A CA 1
ATOM 1425 C C . VAL A 1 136 ? 55.202 81.132 220.061 1.00 38.96 125 VAL A C 1
ATOM 1426 O O . VAL A 1 136 ? 55.823 80.100 219.772 1.00 45.57 125 VAL A O 1
ATOM 1439 N N . ASP A 1 137 ? 55.193 81.627 221.299 1.00 49.78 126 ASP A N 1
ATOM 1440 C CA . ASP A 1 137 ? 55.939 80.972 222.366 1.00 50.31 126 ASP A CA 1
ATOM 1441 C C . ASP A 1 137 ? 55.373 79.588 222.663 1.00 48.86 126 ASP A C 1
ATOM 1442 O O . ASP A 1 137 ? 56.130 78.629 222.878 1.00 48.34 126 ASP A O 1
ATOM 1451 N N . TYR A 1 138 ? 54.044 79.461 222.683 1.00 47.31 127 TYR A N 1
ATOM 1452 C CA . TYR A 1 138 ? 53.454 78.148 222.895 1.00 48.40 127 TYR A CA 1
ATOM 1453 C C . TYR A 1 138 ? 53.852 77.188 221.785 1.00 45.77 127 TYR A C 1
ATOM 1454 O O . TYR A 1 138 ? 54.143 76.018 222.043 1.00 45.44 127 TYR A O 1
ATOM 1472 N N . ILE A 1 139 ? 53.815 77.653 220.536 1.00 45.42 128 ILE A N 1
ATOM 1473 C CA . ILE A 1 139 ? 54.204 76.810 219.412 1.00 44.66 128 ILE A CA 1
ATOM 1474 C C . ILE A 1 139 ? 55.642 76.337 219.583 1.00 46.67 128 ILE A C 1
ATOM 1475 O O . ILE A 1 139 ? 55.952 75.157 219.390 1.00 46.55 128 ILE A O 1
ATOM 1491 N N . ASN A 1 140 ? 56.543 77.252 219.938 1.00 46.35 129 ASN A N 1
ATOM 1492 C CA . ASN A 1 140 ? 57.941 76.879 220.142 1.00 48.01 129 ASN A CA 1
ATOM 1493 C C . ASN A 1 140 ? 58.069 75.802 221.218 1.00 51.13 129 ASN A C 1
ATOM 1494 O O . ASN A 1 140 ? 58.777 74.798 221.043 1.00 52.04 129 ASN A O 1
ATOM 1505 N N . ALA A 1 141 ? 57.367 75.984 222.340 1.00 53.19 130 ALA A N 1
ATOM 1506 C CA . ALA A 1 141 ? 57.479 75.025 223.437 1.00 55.08 130 ALA A CA 1
ATOM 1507 C C . ALA A 1 141 ? 56.889 73.673 223.049 1.00 58.46 130 ALA A C 1
ATOM 1508 O O . ALA A 1 141 ? 57.505 72.625 223.277 1.00 58.80 130 ALA A O 1
ATOM 1515 N N . SER A 1 142 ? 55.688 73.677 222.466 1.00 61.66 131 SER A N 1
ATOM 1516 C CA . SER A 1 142 ? 55.081 72.444 221.980 1.00 64.82 131 SER A CA 1
ATOM 1517 C C . SER A 1 142 ? 56.009 71.727 221.011 1.00 61.64 131 SER A C 1
ATOM 1518 O O . SER A 1 142 ? 56.107 70.495 221.027 1.00 62.79 131 SER A O 1
ATOM 1526 N N . LYS A 1 143 ? 56.701 72.485 220.157 1.00 57.70 132 LYS A N 1
ATOM 1527 C CA . LYS A 1 143 ? 57.653 71.887 219.231 1.00 55.21 132 LYS A CA 1
ATOM 1528 C C . LYS A 1 143 ? 58.791 71.212 219.982 1.00 54.28 132 LYS A C 1
ATOM 1529 O O . LYS A 1 143 ? 59.254 70.135 219.586 1.00 55.12 132 LYS A O 1
ATOM 1548 N N . ARG A 1 144 ? 59.260 71.833 221.068 1.00 52.49 133 ARG A N 1
ATOM 1549 C CA . ARG A 1 144 ? 60.312 71.202 221.859 1.00 56.08 133 ARG A CA 1
ATOM 1550 C C . ARG A 1 144 ? 59.818 69.909 222.504 1.00 58.13 133 ARG A C 1
ATOM 1551 O O . ARG A 1 144 ? 60.502 68.879 222.463 1.00 58.55 133 ARG A O 1
ATOM 1572 N N . TYR A 1 145 ? 58.631 69.946 223.115 1.00 57.96 134 TYR A N 1
ATOM 1573 C CA . TYR A 1 145 ? 58.165 68.822 223.914 1.00 60.05 134 TYR A CA 1
ATOM 1574 C C . TYR A 1 145 ? 57.470 67.747 223.093 1.00 59.61 134 TYR A C 1
ATOM 1575 O O . TYR A 1 145 ? 57.297 66.625 223.583 1.00 61.83 134 TYR A O 1
ATOM 1593 N N . ASN A 1 146 ? 57.067 68.058 221.866 1.00 55.41 135 ASN A N 1
ATOM 1594 C CA . ASN A 1 146 ? 56.411 67.102 220.975 1.00 53.80 135 ASN A CA 1
ATOM 1595 C C . ASN A 1 146 ? 57.037 67.206 219.593 1.00 49.93 135 ASN A C 1
ATOM 1596 O O . ASN A 1 146 ? 56.403 67.684 218.643 1.00 48.92 135 ASN A O 1
ATOM 1607 N N . PRO A 1 147 ? 58.277 66.750 219.438 1.00 49.29 136 PRO A N 1
ATOM 1608 C CA . PRO A 1 147 ? 58.990 66.939 218.163 1.00 48.89 136 PRO A CA 1
ATOM 1609 C C . PRO A 1 147 ? 58.138 66.493 216.992 1.00 51.83 136 PRO A C 1
ATOM 1610 O O . PRO A 1 147 ? 57.513 65.422 217.042 1.00 53.74 136 PRO A O 1
ATOM 1621 N N . PRO A 1 148 ? 58.078 67.277 215.919 1.00 54.90 137 PRO A N 1
ATOM 1622 C CA . PRO A 1 148 ? 57.362 66.821 214.724 1.00 56.45 137 PRO A CA 1
ATOM 1623 C C . PRO A 1 148 ? 58.161 65.752 213.994 1.00 58.62 137 PRO A C 1
ATOM 1624 O O . PRO A 1 148 ? 59.357 65.560 214.226 1.00 59.64 137 PRO A O 1
ATOM 1635 N N . LEU A 1 149 ? 57.473 65.047 213.101 1.00 58.74 138 LEU A N 1
ATOM 1636 C CA . LEU A 1 149 ? 58.139 64.059 212.267 1.00 63.55 138 LEU A CA 1
ATOM 1637 C C . LEU A 1 149 ? 58.954 64.778 211.199 1.00 59.50 138 LEU A C 1
ATOM 1638 O O . LEU A 1 149 ? 58.435 65.650 210.497 1.00 58.06 138 LEU A O 1
ATOM 1654 N N . ASN A 1 150 ? 60.227 64.420 211.071 1.00 57.76 139 ASN A N 1
ATOM 1655 C CA . ASN A 1 150 ? 61.075 64.996 210.034 1.00 61.03 139 ASN A CA 1
ATOM 1656 C C . ASN A 1 150 ? 60.886 64.188 208.756 1.00 62.11 139 ASN A C 1
ATOM 1657 O O . ASN A 1 150 ? 61.111 62.972 208.741 1.00 51.35 139 ASN A O 1
ATOM 1668 N N . VAL A 1 151 ? 60.463 64.862 207.692 1.00 53.91 140 VAL A N 1
ATOM 1669 C CA . VAL A 1 151 ? 60.245 64.251 206.391 1.00 56.46 140 VAL A CA 1
ATOM 1670 C C . VAL A 1 151 ? 61.163 64.962 205.408 1.00 57.57 140 VAL A C 1
ATOM 1671 O O . VAL A 1 151 ? 61.054 66.182 205.217 1.00 59.01 140 VAL A O 1
ATOM 1684 N N . LYS A 1 152 ? 62.071 64.211 204.794 1.00 59.92 141 LYS A N 1
ATOM 1685 C CA . LYS A 1 152 ? 62.815 64.736 203.660 1.00 61.08 141 LYS A CA 1
ATOM 1686 C C . LYS A 1 152 ? 61.908 64.728 202.440 1.00 62.57 141 LYS A C 1
ATOM 1687 O O . LYS A 1 152 ? 61.130 63.793 202.231 1.00 64.22 141 LYS A O 1
ATOM 1706 N N . VAL A 1 153 ? 62.020 65.773 201.628 1.00 65.38 142 VAL A N 1
ATOM 1707 C CA . VAL A 1 153 ? 61.013 66.095 200.630 1.00 65.36 142 VAL A CA 1
ATOM 1708 C C . VAL A 1 153 ? 61.710 66.517 199.351 1.00 66.87 142 VAL A C 1
ATOM 1709 O O . VAL A 1 153 ? 62.779 67.128 199.369 1.00 68.20 142 VAL A O 1
ATOM 1722 N N . ALA A 1 154 ? 61.092 66.170 198.223 1.00 75.94 143 ALA A N 1
ATOM 1723 C CA . ALA A 1 154 ? 61.592 66.547 196.909 1.00 72.32 143 ALA A CA 1
ATOM 1724 C C . ALA A 1 154 ? 60.446 67.159 196.123 1.00 68.91 143 ALA A C 1
ATOM 1725 O O . ALA A 1 154 ? 59.326 66.639 196.136 1.00 65.67 143 ALA A O 1
ATOM 1732 N N . THR A 1 155 ? 60.728 68.260 195.435 1.00 73.07 144 THR A N 1
ATOM 1733 C CA . THR A 1 155 ? 59.707 68.959 194.670 1.00 76.95 144 THR A CA 1
ATOM 1734 C C . THR A 1 155 ? 59.761 68.648 193.181 1.00 74.16 144 THR A C 1
ATOM 1735 O O . THR A 1 155 ? 58.934 69.169 192.426 1.00 74.22 144 THR A O 1
ATOM 1746 N N . ARG A 1 156 ? 60.701 67.812 192.742 1.00 70.83 145 ARG A N 1
ATOM 1747 C CA . ARG A 1 156 ? 60.812 67.442 191.340 1.00 65.92 145 ARG A CA 1
ATOM 1748 C C . ARG A 1 156 ? 61.039 65.939 191.233 1.00 67.48 145 ARG A C 1
ATOM 1749 O O . ARG A 1 156 ? 61.310 65.254 192.225 1.00 57.66 145 ARG A O 1
ATOM 1770 N N . LEU A 1 157 ? 60.937 65.433 190.008 1.00 55.11 146 LEU A N 1
ATOM 1771 C CA . LEU A 1 157 ? 61.257 64.047 189.715 1.00 54.95 146 LEU A CA 1
ATOM 1772 C C . LEU A 1 157 ? 62.707 63.926 189.246 1.00 54.28 146 LEU A C 1
ATOM 1773 O O . LEU A 1 157 ? 63.410 64.918 189.037 1.00 58.49 146 LEU A O 1
ATOM 1789 N N . GLY A 1 158 ? 63.154 62.687 189.082 1.00 54.76 147 GLY A N 1
ATOM 1790 C CA . GLY A 1 158 ? 64.442 62.437 188.475 1.00 70.71 147 GLY A CA 1
ATOM 1791 C C . GLY A 1 158 ? 65.599 62.656 189.432 1.00 74.27 147 GLY A C 1
ATOM 1792 O O . GLY A 1 158 ? 65.457 62.626 190.659 1.00 79.03 147 GLY A O 1
ATOM 1796 N N . HIS A 1 159 ? 66.774 62.871 188.845 1.00 75.32 148 HIS A N 1
ATOM 1797 C CA . HIS A 1 159 ? 67.990 63.088 189.616 1.00 81.81 148 HIS A CA 1
ATOM 1798 C C . HIS A 1 159 ? 67.980 64.494 190.203 1.00 80.45 148 HIS A C 1
ATOM 1799 O O . HIS A 1 159 ? 67.857 65.481 189.468 1.00 79.51 148 HIS A O 1
ATOM 1813 N N . VAL A 1 160 ? 68.113 64.584 191.526 1.00 81.87 149 VAL A N 1
ATOM 1814 C CA . VAL A 1 160 ? 68.087 65.859 192.243 1.00 84.77 149 VAL A CA 1
ATOM 1815 C C . VAL A 1 160 ? 69.437 66.163 192.894 1.00 91.80 149 VAL A C 1
ATOM 1816 O O . VAL A 1 160 ? 70.087 67.154 192.558 1.00 94.30 149 VAL A O 1
ATOM 1829 N N . LYS A 1 161 ? 69.867 65.325 193.838 1.00 93.17 150 LYS A N 1
ATOM 1830 C CA . LYS A 1 161 ? 71.140 65.545 194.517 1.00 95.09 150 LYS A CA 1
ATOM 1831 C C . LYS A 1 161 ? 71.984 64.280 194.528 1.00 93.39 150 LYS A C 1
ATOM 1832 O O . LYS A 1 161 ? 73.100 64.258 193.998 1.00 96.77 150 LYS A O 1
ATOM 1851 N N . GLY A 1 162 ? 71.456 63.225 195.139 1.00 87.19 151 GLY A N 1
ATOM 1852 C CA . GLY A 1 162 ? 72.062 61.914 195.077 1.00 86.56 151 GLY A CA 1
ATOM 1853 C C . GLY A 1 162 ? 71.013 60.857 194.808 1.00 85.76 151 GLY A C 1
ATOM 1854 O O . GLY A 1 162 ? 71.333 59.708 194.491 1.00 83.05 151 GLY A O 1
ATOM 1858 N N . TYR A 1 163 ? 69.750 61.250 194.927 1.00 91.54 152 TYR A N 1
ATOM 1859 C CA . TYR A 1 163 ? 68.626 60.338 194.804 1.00 89.88 152 TYR A CA 1
ATOM 1860 C C . TYR A 1 163 ? 68.049 60.411 193.396 1.00 82.25 152 TYR A C 1
ATOM 1861 O O . TYR A 1 163 ? 68.343 61.324 192.621 1.00 80.26 152 TYR A O 1
ATOM 1879 N N . PHE A 1 164 ? 67.213 59.433 193.069 1.00 79.95 153 PHE A N 1
ATOM 1880 C CA . PHE A 1 164 ? 66.395 59.474 191.860 1.00 78.04 153 PHE A CA 1
ATOM 1881 C C . PHE A 1 164 ? 64.951 59.288 192.305 1.00 78.44 153 PHE A C 1
ATOM 1882 O O . PHE A 1 164 ? 64.581 58.217 192.800 1.00 83.10 153 PHE A O 1
ATOM 1899 N N . ILE A 1 165 ? 64.143 60.326 192.138 1.00 73.92 154 ILE A N 1
ATOM 1900 C CA . ILE A 1 165 ? 62.796 60.356 192.692 1.00 74.08 154 ILE A CA 1
ATOM 1901 C C . ILE A 1 165 ? 61.833 59.791 191.660 1.00 73.19 154 ILE A C 1
ATOM 1902 O O . ILE A 1 165 ? 61.712 60.325 190.553 1.00 70.76 154 ILE A O 1
ATOM 1918 N N . TYR A 1 166 ? 61.143 58.717 192.025 1.00 79.13 155 TYR A N 1
ATOM 1919 C CA . TYR A 1 166 ? 60.165 58.121 191.125 1.00 81.80 155 TYR A CA 1
ATOM 1920 C C . TYR A 1 166 ? 58.766 58.616 191.469 1.00 82.65 155 TYR A C 1
ATOM 1921 O O . TYR A 1 166 ? 58.459 58.827 192.649 1.00 81.11 155 TYR A O 1
ATOM 1939 N N . PRO A 1 167 ? 57.895 58.826 190.485 1.00 82.37 156 PRO A N 1
ATOM 1940 C CA . PRO A 1 167 ? 56.537 59.288 190.804 1.00 88.46 156 PRO A CA 1
ATOM 1941 C C . PRO A 1 167 ? 55.533 58.163 191.003 1.00 86.40 156 PRO A C 1
ATOM 1942 O O . PRO A 1 167 ? 54.335 58.350 190.767 1.00 79.90 156 PRO A O 1
ATOM 1953 N N . TYR A 1 168 ? 56.002 56.998 191.440 1.00 94.35 157 TYR A N 1
ATOM 1954 C CA . TYR A 1 168 ? 55.142 55.848 191.696 1.00 101.44 157 TYR A CA 1
ATOM 1955 C C . TYR A 1 168 ? 55.182 55.552 193.193 1.00 111.58 157 TYR A C 1
ATOM 1956 O O . TYR A 1 168 ? 56.261 55.295 193.742 1.00 115.18 157 TYR A O 1
ATOM 1974 N N . GLN A 1 169 ? 54.016 55.589 193.850 1.00 115.48 158 GLN A N 1
ATOM 1975 C CA . GLN A 1 169 ? 53.938 55.202 195.257 1.00 119.87 158 GLN A CA 1
ATOM 1976 C C . GLN A 1 169 ? 54.748 53.945 195.561 1.00 122.15 158 GLN A C 1
ATOM 1977 O O . GLN A 1 169 ? 55.517 53.911 196.526 1.00 120.47 158 GLN A O 1
ATOM 1985 N N . GLU A 1 170 ? 54.569 52.888 194.764 1.00 124.24 159 GLU A N 1
ATOM 1986 C CA . GLU A 1 170 ? 55.232 51.621 195.061 1.00 132.37 159 GLU A CA 1
ATOM 1987 C C . GLU A 1 170 ? 56.724 51.829 195.291 1.00 133.24 159 GLU A C 1
ATOM 1988 O O . GLU A 1 170 ? 57.294 51.322 196.264 1.00 136.72 159 GLU A O 1
ATOM 1994 N N . VAL A 1 171 ? 57.376 52.574 194.397 1.00 131.11 160 VAL A N 1
ATOM 1995 C CA . VAL A 1 171 ? 58.810 52.803 194.533 1.00 131.52 160 VAL A CA 1
ATOM 1996 C C . VAL A 1 171 ? 59.103 53.789 195.660 1.00 131.83 160 VAL A C 1
ATOM 1997 O O . VAL A 1 171 ? 60.120 53.666 196.352 1.00 130.80 160 VAL A O 1
ATOM 2001 N N . MET A 1 172 ? 58.228 54.777 195.865 1.00 132.90 161 MET A N 1
ATOM 2002 C CA . MET A 1 172 ? 58.502 55.826 196.845 1.00 135.95 161 MET A CA 1
ATOM 2003 C C . MET A 1 172 ? 58.441 55.313 198.278 1.00 145.28 161 MET A C 1
ATOM 2004 O O . MET A 1 172 ? 59.277 55.685 199.110 1.00 150.31 161 MET A O 1
ATOM 2009 N N . LYS A 1 173 ? 57.467 54.456 198.587 1.00 158.71 162 LYS A N 1
ATOM 2010 C CA . LYS A 1 173 ? 57.327 53.947 199.948 1.00 170.12 162 LYS A CA 1
ATOM 2011 C C . LYS A 1 173 ? 58.563 53.194 200.425 1.00 174.77 162 LYS A C 1
ATOM 2012 O O . LYS A 1 173 ? 58.728 53.004 201.634 1.00 185.27 162 LYS A O 1
ATOM 2018 N N . ASP A 1 174 ? 59.436 52.775 199.512 1.00 170.29 163 ASP A N 1
ATOM 2019 C CA . ASP A 1 174 ? 60.648 52.058 199.882 1.00 178.53 163 ASP A CA 1
ATOM 2020 C C . ASP A 1 174 ? 61.829 52.976 200.186 1.00 180.38 163 ASP A C 1
ATOM 2021 O O . ASP A 1 174 ? 62.754 52.554 200.889 1.00 188.51 163 ASP A O 1
ATOM 2026 N N . SER A 1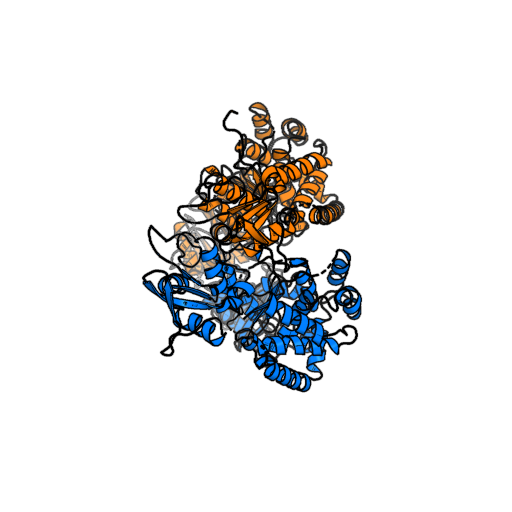 175 ? 61.814 54.218 199.696 1.00 174.89 164 SER A N 1
ATOM 2027 C CA . SER A 1 175 ? 62.984 55.093 199.705 1.00 172.94 164 SER A CA 1
ATOM 2028 C C . SER A 1 175 ? 63.002 56.117 200.837 1.00 176.44 164 SER A C 1
ATOM 2029 O O . SER A 1 175 ? 64.047 56.738 201.063 1.00 173.20 164 SER A O 1
ATOM 2032 N N . ASN A 1 176 ? 61.893 56.309 201.552 1.00 201.82 165 ASN A N 1
ATOM 2033 C CA . ASN A 1 176 ? 61.838 57.289 202.639 1.00 226.27 165 ASN A CA 1
ATOM 2034 C C . ASN A 1 176 ? 62.150 58.710 202.177 1.00 201.47 165 ASN A C 1
ATOM 2035 O O . ASN A 1 176 ? 62.854 59.465 202.852 1.00 206.74 165 ASN A O 1
ATOM 2046 N N . VAL A 1 177 ? 61.626 59.081 201.017 1.00 176.91 166 VAL A N 1
ATOM 2047 C CA . VAL A 1 177 ? 61.485 60.482 200.634 1.00 170.22 166 VAL A CA 1
ATOM 2048 C C . VAL A 1 177 ? 60.092 60.683 200.054 1.00 166.43 166 VAL A C 1
ATOM 2049 O O . VAL A 1 177 ? 59.570 59.798 199.362 1.00 176.69 166 VAL A O 1
ATOM 2062 N N . LYS A 1 178 ? 59.503 61.841 200.318 1.00 155.27 167 LYS A N 1
ATOM 2063 C CA . LYS A 1 178 ? 58.179 62.167 199.820 1.00 143.27 167 LYS A CA 1
ATOM 2064 C C . LYS A 1 178 ? 58.302 63.071 198.597 1.00 123.31 167 LYS A C 1
ATOM 2065 O O . LYS A 1 178 ? 59.365 63.620 198.300 1.00 102.11 167 LYS A O 1
ATOM 2084 N N . LEU A 1 179 ? 57.191 63.224 197.882 1.00 134.42 168 LEU A N 1
ATOM 2085 C CA . LEU A 1 179 ? 57.154 64.023 196.657 1.00 142.02 168 LEU A CA 1
ATOM 2086 C C . LEU A 1 179 ? 56.181 65.183 196.876 1.00 131.18 168 LEU A C 1
ATOM 2087 O O . LEU A 1 179 ? 54.970 65.054 196.675 1.00 122.31 168 LEU A O 1
ATOM 2103 N N . PHE A 1 180 ? 56.735 66.318 197.297 1.00 132.62 169 PHE A N 1
ATOM 2104 C CA . PHE A 1 180 ? 55.986 67.552 197.512 1.00 135.39 169 PHE A CA 1
ATOM 2105 C C . PHE A 1 180 ? 55.808 68.274 196.186 1.00 144.24 169 PHE A C 1
ATOM 2106 O O . PHE A 1 180 ? 56.785 68.555 195.491 1.00 148.35 169 PHE A O 1
ATOM 2116 N N . SER A 1 181 ? 54.560 68.576 195.831 1.00 145.27 170 SER A N 1
ATOM 2117 C CA . SER A 1 181 ? 54.270 69.391 194.646 1.00 149.23 170 SER A CA 1
ATOM 2118 C C . SER A 1 181 ? 53.050 70.256 194.967 1.00 143.39 170 SER A C 1
ATOM 2119 O O . SER A 1 181 ? 51.911 69.866 194.695 1.00 141.57 170 SER A O 1
ATOM 2127 N N . ASN A 1 182 ? 53.305 71.422 195.565 1.00 146.45 171 ASN A N 1
ATOM 2128 C CA . ASN A 1 182 ? 52.253 72.410 195.801 1.00 147.05 171 ASN A CA 1
ATOM 2129 C C . ASN A 1 182 ? 51.387 72.621 194.562 1.00 146.43 171 ASN A C 1
ATOM 2130 O O . ASN A 1 182 ? 50.171 72.399 194.590 1.00 148.17 171 ASN A O 1
ATOM 2137 N N . ASP A 1 183 ? 51.999 73.065 193.464 1.00 151.47 172 ASP A N 1
ATOM 2138 C CA . ASP A 1 183 ? 51.269 73.301 192.223 1.00 158.95 172 ASP A CA 1
ATOM 2139 C C . ASP A 1 183 ? 50.519 72.041 191.809 1.00 157.00 172 ASP A C 1
ATOM 2140 O O . ASP A 1 183 ? 51.105 70.962 191.690 1.00 155.58 172 ASP A O 1
ATOM 2149 N N . LYS A 1 184 ? 49.211 72.190 191.578 1.00 156.14 173 LYS A N 1
ATOM 2150 C CA . LYS A 1 184 ? 48.360 71.044 191.291 1.00 152.23 173 LYS A CA 1
ATOM 2151 C C . LYS A 1 184 ? 48.490 70.530 189.865 1.00 140.95 173 LYS A C 1
ATOM 2152 O O . LYS A 1 184 ? 48.146 69.372 189.616 1.00 141.40 173 LYS A O 1
ATOM 2171 N N . GLY A 1 185 ? 48.933 71.352 188.915 1.00 130.72 174 GLY A N 1
ATOM 2172 C CA . GLY A 1 185 ? 49.158 70.833 187.575 1.00 127.18 174 GLY A CA 1
ATOM 2173 C C . GLY A 1 185 ? 50.068 69.623 187.590 1.00 123.44 174 GLY A C 1
ATOM 2174 O O . GLY A 1 185 ? 49.741 68.565 187.040 1.00 122.62 174 GLY A O 1
ATOM 2178 N N . PHE A 1 186 ? 51.212 69.745 188.266 1.00 119.15 175 PHE A N 1
ATOM 2179 C CA . PHE A 1 186 ? 52.124 68.617 188.386 1.00 121.08 175 PHE A CA 1
ATOM 2180 C C . PHE A 1 186 ? 51.529 67.492 189.225 1.00 108.69 175 PHE A C 1
ATOM 2181 O O . PHE A 1 186 ? 51.849 66.326 188.998 1.00 95.06 175 PHE A O 1
ATOM 2198 N N . GLN A 1 187 ? 50.675 67.804 190.200 1.00 116.62 176 GLN A N 1
ATOM 2199 C CA . GLN A 1 187 ? 50.050 66.741 190.986 1.00 118.56 176 GLN A CA 1
ATOM 2200 C C . GLN A 1 187 ? 49.127 65.887 190.122 1.00 119.50 176 GLN A C 1
ATOM 2201 O O . GLN A 1 187 ? 49.180 64.652 190.171 1.00 119.13 176 GLN A O 1
ATOM 2215 N N . LYS A 1 188 ? 48.273 66.528 189.318 1.00 120.02 177 LYS A N 1
ATOM 2216 C CA . LYS A 1 188 ? 47.483 65.780 188.346 1.00 120.98 177 LYS A CA 1
ATOM 2217 C C . LYS A 1 188 ? 48.390 65.044 187.370 1.00 116.38 177 LYS A C 1
ATOM 2218 O O . LYS A 1 188 ? 48.040 63.961 186.887 1.00 117.58 177 LYS A O 1
ATOM 2237 N N . LEU A 1 189 ? 49.555 65.619 187.063 1.00 112.72 178 LEU A N 1
ATOM 2238 C CA . LEU A 1 189 ? 50.531 64.922 186.231 1.00 107.11 178 LEU A CA 1
ATOM 2239 C C . LEU A 1 189 ? 51.040 63.654 186.909 1.00 103.44 178 LEU A C 1
ATOM 2240 O O . LEU A 1 189 ? 51.333 62.662 186.231 1.00 101.70 178 LEU A O 1
ATOM 2256 N N . ILE A 1 190 ? 51.168 63.672 188.238 1.00 101.50 179 ILE A N 1
ATOM 2257 C CA . ILE A 1 190 ? 51.678 62.512 188.965 1.00 100.99 179 ILE A CA 1
ATOM 2258 C C . ILE A 1 190 ? 50.606 61.437 189.096 1.00 97.88 179 ILE A C 1
ATOM 2259 O O . ILE A 1 190 ? 50.883 60.246 188.915 1.00 100.70 179 ILE A O 1
ATOM 2275 N N . ASP A 1 191 ? 49.372 61.827 189.428 1.00 98.44 180 ASP A N 1
ATOM 2276 C CA . ASP A 1 191 ? 48.282 60.859 189.417 1.00 101.44 180 ASP A CA 1
ATOM 2277 C C . ASP A 1 191 ? 48.161 60.187 188.056 1.00 107.03 180 ASP A C 1
ATOM 2278 O O . ASP A 1 191 ? 47.627 59.076 187.964 1.00 111.50 180 ASP A O 1
ATOM 2287 N N . SER A 1 192 ? 48.642 60.847 187.001 1.00 102.50 181 SER A N 1
ATOM 2288 C CA . SER A 1 192 ? 48.686 60.265 185.669 1.00 101.54 181 SER A CA 1
ATOM 2289 C C . SER A 1 192 ? 49.851 59.302 185.480 1.00 99.87 181 SER A C 1
ATOM 2290 O O . SER A 1 192 ? 49.781 58.434 184.603 1.00 100.11 181 SER A O 1
ATOM 2298 N N . PHE A 1 193 ? 50.923 59.438 186.265 1.00 98.95 182 PHE A N 1
ATOM 2299 C CA . PHE A 1 193 ? 52.036 58.498 186.165 1.00 101.94 182 PHE A CA 1
ATOM 2300 C C . PHE A 1 193 ? 51.640 57.100 186.622 1.00 111.18 182 PHE A C 1
ATOM 2301 O O . PHE A 1 193 ? 52.187 56.112 186.121 1.00 112.56 182 PHE A O 1
ATOM 2318 N N . ARG A 1 194 ? 50.682 57.000 187.544 1.00 117.74 183 ARG A N 1
ATOM 2319 C CA . ARG A 1 194 ? 50.198 55.729 188.069 1.00 126.78 183 ARG A CA 1
ATOM 2320 C C . ARG A 1 194 ? 50.153 54.642 187.003 1.00 130.72 183 ARG A C 1
ATOM 2321 O O . ARG A 1 194 ? 49.611 54.844 185.913 1.00 131.79 183 ARG A O 1
ATOM 2331 N N . SER A 1 195 ? 50.739 53.490 187.321 1.00 132.81 184 SER A N 1
ATOM 2332 C CA . SER A 1 195 ? 50.709 52.364 186.403 1.00 135.83 184 SER A CA 1
ATOM 2333 C C . SER A 1 195 ? 49.356 51.652 186.479 1.00 136.37 184 SER A C 1
ATOM 2334 O O . SER A 1 195 ? 48.529 51.908 187.358 1.00 140.05 184 SER A O 1
ATOM 2342 N N . LYS A 1 196 ? 49.143 50.739 185.535 1.00 132.22 185 LYS A N 1
ATOM 2343 C CA . LYS A 1 196 ? 47.892 50.002 185.390 1.00 137.60 185 LYS A CA 1
ATOM 2344 C C . LYS A 1 196 ? 48.088 48.958 184.303 1.00 140.63 185 LYS A C 1
ATOM 2345 O O . LYS A 1 196 ? 48.971 49.087 183.451 1.00 140.88 185 LYS A O 1
ATOM 2364 N N . GLY A 1 197 ? 47.260 47.920 184.348 1.00 149.87 186 GLY A N 1
ATOM 2365 C CA . GLY A 1 197 ? 47.395 46.823 183.414 1.00 157.94 186 GLY A CA 1
ATOM 2366 C C . GLY A 1 197 ? 48.612 45.986 183.756 1.00 162.46 186 GLY A C 1
ATOM 2367 O O . GLY A 1 197 ? 49.373 46.278 184.675 1.00 157.32 186 GLY A O 1
ATOM 2371 N N . THR A 1 198 ? 48.793 44.919 182.988 1.00 172.93 187 THR A N 1
ATOM 2372 C CA . THR A 1 198 ? 49.917 44.024 183.200 1.00 176.66 187 THR A CA 1
ATOM 2373 C C . THR A 1 198 ? 51.086 44.474 182.325 1.00 163.10 187 THR A C 1
ATOM 2374 O O . THR A 1 198 ? 50.981 45.428 181.549 1.00 160.03 187 THR A O 1
ATOM 2385 N N . LEU A 1 199 ? 52.219 43.782 182.444 1.00 152.65 188 LEU A N 1
ATOM 2386 C CA . LEU A 1 199 ? 53.374 44.107 181.606 1.00 137.55 188 LEU A CA 1
ATOM 2387 C C . LEU A 1 199 ? 53.267 43.431 180.241 1.00 135.53 188 LEU A C 1
ATOM 2388 O O . LEU A 1 199 ? 53.037 44.092 179.223 1.00 134.09 188 LEU A O 1
ATOM 2404 N N . GLN A 1 200 ? 53.453 42.105 180.207 1.00 133.90 189 GLN A N 1
ATOM 2405 C CA . GLN A 1 200 ? 53.476 41.372 178.945 1.00 137.90 189 GLN A CA 1
ATOM 2406 C C . GLN A 1 200 ? 52.297 41.759 178.061 1.00 139.75 189 GLN A C 1
ATOM 2407 O O . GLN A 1 200 ? 52.419 41.801 176.825 1.00 140.76 189 GLN A O 1
ATOM 2415 N N . GLY A 1 201 ? 51.152 42.058 178.677 1.00 146.59 190 GLY A N 1
ATOM 2416 C CA . GLY A 1 201 ? 50.013 42.543 177.930 1.00 153.59 190 GLY A CA 1
ATOM 2417 C C . GLY A 1 201 ? 50.300 43.832 177.198 1.00 151.95 190 GLY A C 1
ATOM 2418 O O . GLY A 1 201 ? 49.659 44.114 176.184 1.00 158.19 190 GLY A O 1
ATOM 2422 N N . TYR A 1 202 ? 51.261 44.619 177.682 1.00 143.86 191 TYR A N 1
ATOM 2423 C CA . TYR A 1 202 ? 51.667 45.809 176.949 1.00 136.12 191 TYR A CA 1
ATOM 2424 C C . TYR A 1 202 ? 52.592 45.454 175.794 1.00 134.75 191 TYR A C 1
ATOM 2425 O O . TYR A 1 202 ? 52.603 46.153 174.775 1.00 131.38 191 TYR A O 1
ATOM 2434 N N . SER A 1 203 ? 53.371 44.379 175.939 1.00 131.95 192 SER A N 1
ATOM 2435 C CA . SER A 1 203 ? 54.253 43.919 174.876 1.00 124.95 192 SER A CA 1
ATOM 2436 C C . SER A 1 203 ? 53.534 43.093 173.817 1.00 121.33 192 SER A C 1
ATOM 2437 O O . SER A 1 203 ? 54.163 42.723 172.820 1.00 119.26 192 SER A O 1
ATOM 2440 N N . LYS A 1 204 ? 52.248 42.787 174.005 1.00 122.26 193 LYS A N 1
ATOM 2441 C CA . LYS A 1 204 ? 51.529 42.010 172.998 1.00 127.63 193 LYS A CA 1
ATOM 2442 C C . LYS A 1 204 ? 50.253 42.700 172.525 1.00 128.09 193 LYS A C 1
ATOM 2443 O O . LYS A 1 204 ? 49.849 42.538 171.369 1.00 130.60 193 LYS A O 1
ATOM 2451 N N . LYS A 1 205 ? 49.613 43.467 173.403 1.00 127.36 194 L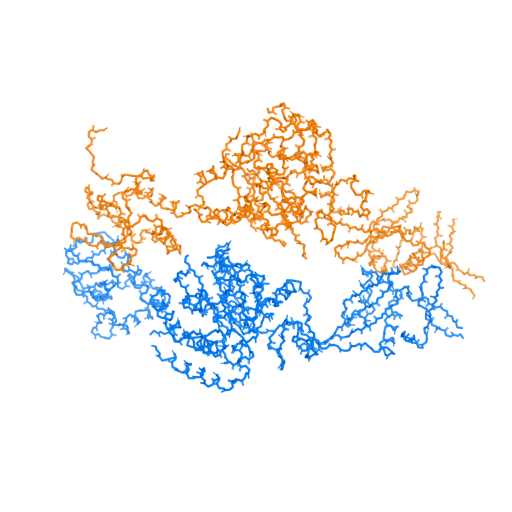YS A N 1
ATOM 2452 C CA . LYS A 1 205 ? 48.435 44.242 173.034 1.00 129.07 194 LYS A CA 1
ATOM 2453 C C . LYS A 1 205 ? 48.818 45.599 172.455 1.00 122.98 194 LYS A C 1
ATOM 2454 O O . LYS A 1 205 ? 48.151 46.094 171.542 1.00 124.57 194 LYS A O 1
ATOM 2462 N N . VAL A 1 206 ? 49.884 46.207 172.976 1.00 119.10 195 VAL A N 1
ATOM 2463 C CA . VAL A 1 206 ? 50.307 47.534 172.547 1.00 117.21 195 VAL A CA 1
ATOM 2464 C C . VAL A 1 206 ? 51.536 47.425 171.651 1.00 125.08 195 VAL A C 1
ATOM 2465 O O . VAL A 1 206 ? 51.514 47.851 170.492 1.00 122.61 195 VAL A O 1
ATOM 2471 N N . PHE A 1 207 ? 52.610 46.845 172.189 1.00 133.17 196 PHE A N 1
ATOM 2472 C CA . PHE A 1 207 ? 53.903 46.875 171.514 1.00 141.85 196 PHE A CA 1
ATOM 2473 C C . PHE A 1 207 ? 53.887 46.060 170.226 1.00 160.73 196 PHE A C 1
ATOM 2474 O O . PHE A 1 207 ? 54.364 46.524 169.184 1.00 160.22 196 PHE A O 1
ATOM 2491 N N . ALA A 1 208 ? 53.330 44.847 170.267 1.00 184.26 197 ALA A N 1
ATOM 2492 C CA . ALA A 1 208 ? 53.384 43.967 169.104 1.00 199.42 197 ALA A CA 1
ATOM 2493 C C . ALA A 1 208 ? 52.700 44.570 167.884 1.00 216.21 197 ALA A C 1
ATOM 2494 O O . ALA A 1 208 ? 52.985 44.150 166.758 1.00 228.90 197 ALA A O 1
ATOM 2501 N N . GLN A 1 209 ? 51.806 45.541 168.079 1.00 212.28 198 GLN A N 1
ATOM 2502 C CA . GLN A 1 209 ? 51.169 46.204 166.949 1.00 220.97 198 GLN A CA 1
ATOM 2503 C C . GLN A 1 209 ? 52.141 47.069 166.161 1.00 204.26 198 GLN A C 1
ATOM 2504 O O . GLN A 1 209 ? 51.885 47.357 164.987 1.00 201.07 198 GLN A O 1
ATOM 2518 N N . ILE A 1 210 ? 53.249 47.479 166.776 1.00 201.97 199 ILE A N 1
ATOM 2519 C CA . ILE A 1 210 ? 54.180 48.419 166.163 1.00 196.13 199 ILE A CA 1
ATOM 2520 C C . ILE A 1 210 ? 55.606 48.108 166.603 1.00 195.43 199 ILE A C 1
ATOM 2521 O O . ILE A 1 210 ? 56.241 48.903 167.304 1.00 188.89 199 ILE A O 1
ATOM 2528 N N . LYS A 1 211 ? 56.122 46.943 166.206 1.00 187.32 200 LYS A N 1
ATOM 2529 C CA . LYS A 1 211 ? 57.516 46.644 166.503 1.00 190.79 200 LYS A CA 1
ATOM 2530 C C . LYS A 1 211 ? 58.464 47.372 165.552 1.00 169.02 200 LYS A C 1
ATOM 2531 O O . LYS A 1 211 ? 59.598 47.684 165.934 1.00 158.78 200 LYS A O 1
ATOM 2550 N N . ASP A 1 212 ? 58.020 47.656 164.320 1.00 170.23 201 ASP A N 1
ATOM 2551 C CA . ASP A 1 212 ? 58.907 48.182 163.288 1.00 165.19 201 ASP A CA 1
ATOM 2552 C C . ASP A 1 212 ? 58.304 49.361 162.528 1.00 160.62 201 ASP A C 1
ATOM 2553 O O . ASP A 1 212 ? 58.770 49.681 161.430 1.00 161.14 201 ASP A O 1
ATOM 2562 N N . LEU A 1 213 ? 57.286 50.025 163.077 1.00 156.84 202 LEU A N 1
ATOM 2563 C CA . LEU A 1 213 ? 56.855 51.292 162.489 1.00 147.48 202 LEU A CA 1
ATOM 2564 C C . LEU A 1 213 ? 57.903 52.317 162.917 1.00 140.98 202 LEU A C 1
ATOM 2565 O O . LEU A 1 213 ? 57.953 52.683 164.097 1.00 141.48 202 LEU A O 1
ATOM 2581 N N . PRO A 1 214 ? 58.746 52.814 162.006 1.00 126.10 203 PRO A N 1
ATOM 2582 C CA . PRO A 1 214 ? 59.988 53.459 162.469 1.00 128.62 203 PRO A CA 1
ATOM 2583 C C . PRO A 1 214 ? 59.759 54.769 163.198 1.00 106.80 203 PRO A C 1
ATOM 2584 O O . PRO A 1 214 ? 60.451 55.052 164.185 1.00 96.26 203 PRO A O 1
ATOM 2595 N N . MET A 1 215 ? 58.807 55.582 162.739 1.00 103.24 204 MET A N 1
ATOM 2596 C CA . MET A 1 215 ? 58.621 56.913 163.310 1.00 95.96 204 MET A CA 1
ATOM 2597 C C . MET A 1 215 ? 58.106 56.831 164.745 1.00 95.65 204 MET A C 1
ATOM 2598 O O . MET A 1 215 ? 58.723 57.368 165.678 1.00 92.26 204 MET A O 1
ATOM 2612 N N . VAL A 1 216 ? 56.962 56.169 164.940 1.00 99.38 205 VAL A N 1
ATOM 2613 C CA . VAL A 1 216 ? 56.422 55.986 166.283 1.00 99.01 205 VAL A CA 1
ATOM 2614 C C . VAL A 1 216 ? 57.420 55.248 167.164 1.00 96.09 205 VAL A C 1
ATOM 2615 O O . VAL A 1 216 ? 57.497 55.496 168.376 1.00 96.24 205 VAL A O 1
ATOM 2628 N N . MET A 1 217 ? 58.234 54.370 166.573 1.00 93.25 206 MET A N 1
ATOM 2629 C CA . MET A 1 217 ? 59.192 53.602 167.361 1.00 89.22 206 MET A CA 1
ATOM 2630 C C . MET A 1 217 ? 60.327 54.481 167.871 1.00 83.28 206 MET A C 1
ATOM 2631 O O . MET A 1 217 ? 60.777 54.328 169.012 1.00 83.11 206 MET A O 1
ATOM 2645 N N . VAL A 1 218 ? 60.801 55.415 167.047 1.00 82.55 207 VAL A N 1
ATOM 2646 C CA . VAL A 1 218 ? 61.827 56.342 167.512 1.00 80.17 207 VAL A CA 1
ATOM 2647 C C . VAL A 1 218 ? 61.246 57.306 168.540 1.00 80.51 207 VAL A C 1
ATOM 2648 O O . VAL A 1 218 ? 61.926 57.694 169.500 1.00 78.21 207 VAL A O 1
ATOM 2661 N N . MET A 1 219 ? 59.981 57.702 168.369 1.00 83.25 208 MET A N 1
ATOM 2662 C CA . MET A 1 219 ? 59.327 58.500 169.405 1.00 82.61 208 MET A CA 1
ATOM 2663 C C . MET A 1 219 ? 59.298 57.749 170.733 1.00 84.19 208 MET A C 1
ATOM 2664 O O . MET A 1 219 ? 59.507 58.337 171.806 1.00 84.75 208 MET A O 1
ATOM 2678 N N . LEU A 1 220 ? 59.042 56.443 170.683 1.00 84.29 209 LEU A N 1
ATOM 2679 C CA . LEU A 1 220 ? 59.047 55.655 171.910 1.00 83.28 209 LEU A CA 1
ATOM 2680 C C . LEU A 1 220 ? 60.457 55.559 172.486 1.00 82.27 209 LEU A C 1
ATOM 2681 O O . LEU A 1 220 ? 60.636 55.602 173.712 1.00 80.63 209 LEU A O 1
ATOM 2697 N N . TYR A 1 221 ? 61.472 55.428 171.623 1.00 81.60 210 TYR A N 1
ATOM 2698 C CA . TYR A 1 221 ? 62.846 55.488 172.112 1.00 81.59 210 TYR A CA 1
ATOM 2699 C C . TYR A 1 221 ? 63.092 56.790 172.866 1.00 76.52 210 TYR A C 1
ATOM 2700 O O . TYR A 1 221 ? 63.774 56.806 173.893 1.00 75.40 210 TYR A O 1
ATOM 2718 N N . ALA A 1 222 ? 62.596 57.905 172.327 1.00 76.45 211 ALA A N 1
ATOM 2719 C CA . ALA A 1 222 ? 62.743 59.185 173.013 1.00 71.34 211 ALA A CA 1
ATOM 2720 C C . ALA A 1 222 ? 62.118 59.115 174.399 1.00 71.92 211 ALA A C 1
ATOM 2721 O O . ALA A 1 222 ? 62.762 59.438 175.410 1.00 73.69 211 ALA A O 1
ATOM 2728 N N . SER A 1 223 ? 60.859 58.668 174.461 1.00 71.34 212 SER A N 1
ATOM 2729 C CA . SER A 1 223 ? 60.140 58.644 175.731 1.00 72.82 212 SER A CA 1
ATOM 2730 C C . SER A 1 223 ? 60.814 57.725 176.743 1.00 71.53 212 SER A C 1
ATOM 2731 O O . SER A 1 223 ? 60.654 57.907 177.954 1.00 70.93 212 SER A O 1
ATOM 2739 N N . LEU A 1 224 ? 61.546 56.719 176.274 1.00 70.10 213 LEU A N 1
ATOM 2740 C CA . LEU A 1 224 ? 62.224 55.820 177.199 1.00 71.78 213 LEU A CA 1
ATOM 2741 C C . LEU A 1 224 ? 63.592 56.348 177.622 1.00 71.48 213 LEU A C 1
ATOM 2742 O O . LEU A 1 224 ? 63.885 56.437 178.819 1.00 72.40 213 LEU A O 1
ATOM 2758 N N . GLY A 1 225 ? 64.434 56.707 176.655 1.00 71.62 214 GLY A N 1
ATOM 2759 C CA . GLY A 1 225 ? 65.794 57.122 176.920 1.00 70.96 214 GLY A CA 1
ATOM 2760 C C . GLY A 1 225 ? 65.960 58.523 177.453 1.00 66.88 214 GLY A C 1
ATOM 2761 O O . GLY A 1 225 ? 67.085 58.900 177.799 1.00 65.80 214 GLY A O 1
ATOM 2765 N N . SER A 1 226 ? 64.883 59.306 177.527 1.00 64.49 215 SER A N 1
ATOM 2766 C CA . SER A 1 226 ? 64.955 60.587 178.219 1.00 66.13 215 SER A CA 1
ATOM 2767 C C . SER A 1 226 ? 65.678 60.451 179.556 1.00 68.52 215 SER A C 1
ATOM 2768 O O . SER A 1 226 ? 66.454 61.332 179.942 1.00 70.20 215 SER A O 1
ATOM 2776 N N . VAL A 1 227 ? 65.443 59.340 180.259 1.00 72.26 216 VAL A N 1
ATOM 2777 C CA . VAL A 1 227 ? 66.013 59.132 181.584 1.00 72.87 216 VAL A CA 1
ATOM 2778 C C . VAL A 1 227 ? 67.535 59.094 181.585 1.00 73.26 216 VAL A C 1
ATOM 2779 O O . VAL A 1 227 ? 68.155 59.260 182.642 1.00 73.93 216 VAL A O 1
ATOM 2792 N N . LEU A 1 228 ? 68.159 58.871 180.433 1.00 72.72 217 LEU A N 1
ATOM 2793 C CA . LEU A 1 228 ? 69.574 58.520 180.376 1.00 75.23 217 LEU A CA 1
ATOM 2794 C C . LEU A 1 228 ? 70.476 59.690 180.002 1.00 70.76 217 LEU A C 1
ATOM 2795 O O . LEU A 1 228 ? 71.707 59.523 179.951 1.00 70.24 217 LEU A O 1
ATOM 2811 N N . LEU A 1 229 ? 69.903 60.877 179.781 1.00 71.06 218 LEU A N 1
ATOM 2812 C CA . LEU A 1 229 ? 70.711 62.022 179.380 1.00 72.55 218 LEU A CA 1
ATOM 2813 C C . LEU A 1 229 ? 71.746 62.338 180.450 1.00 73.95 218 LEU A C 1
ATOM 2814 O O . LEU A 1 229 ? 72.934 62.513 180.156 1.00 73.71 218 LEU A O 1
ATOM 2830 N N . ARG A 1 230 ? 71.306 62.414 181.709 1.00 77.31 219 ARG A N 1
ATOM 2831 C CA . ARG A 1 230 ? 72.224 62.731 182.793 1.00 81.07 219 ARG A CA 1
ATOM 2832 C C . ARG A 1 230 ? 73.286 61.653 182.916 1.00 86.45 219 ARG A C 1
ATOM 2833 O O . ARG A 1 230 ? 74.395 61.917 183.394 1.00 87.25 219 ARG A O 1
ATOM 2854 N N . GLU A 1 231 ? 72.962 60.432 182.483 1.00 88.30 220 GLU A N 1
ATOM 2855 C CA . GLU A 1 231 ? 73.895 59.324 182.591 1.00 91.97 220 GLU A CA 1
ATOM 2856 C C . GLU A 1 231 ? 74.991 59.418 181.543 1.00 94.39 220 GLU A C 1
ATOM 2857 O O . GLU A 1 231 ? 76.127 59.006 181.802 1.00 101.38 220 GLU A O 1
ATOM 2869 N N . PHE A 1 232 ? 74.675 59.957 180.365 1.00 92.37 221 PHE A N 1
ATOM 2870 C CA . PHE A 1 232 ? 75.664 60.073 179.300 1.00 94.02 221 PHE A CA 1
ATOM 2871 C C . PHE A 1 232 ? 76.216 61.487 179.128 1.00 90.51 221 PHE A C 1
ATOM 2872 O O . PHE A 1 232 ? 76.919 61.746 178.145 1.00 95.08 221 PHE A O 1
ATOM 2889 N N . GLY A 1 233 ? 75.918 62.404 180.044 1.00 84.81 222 GLY A N 1
ATOM 2890 C CA . GLY A 1 233 ? 76.471 63.739 179.932 1.00 82.46 222 GLY A CA 1
ATOM 2891 C C . GLY A 1 233 ? 75.923 64.533 178.771 1.00 82.17 222 GLY A C 1
ATOM 2892 O O . GLY A 1 233 ? 76.522 65.535 178.372 1.00 74.43 222 GLY A O 1
ATOM 2896 N N . LEU A 1 234 ? 74.789 64.113 178.225 1.00 94.61 223 LEU A N 1
ATOM 2897 C CA . LEU A 1 234 ? 74.196 64.726 177.046 1.00 93.00 223 LEU A CA 1
ATOM 2898 C C . LEU A 1 234 ? 73.144 65.743 177.463 1.00 89.78 223 LEU A C 1
ATOM 2899 O O . LEU A 1 234 ? 72.382 65.516 178.407 1.00 88.42 223 LEU A O 1
ATOM 2915 N N . GLN A 1 235 ? 73.114 66.865 176.759 1.00 85.76 224 GLN A N 1
ATOM 2916 C CA . GLN A 1 235 ? 72.179 67.943 177.047 1.00 82.98 224 GLN A CA 1
ATOM 2917 C C . GLN A 1 235 ? 70.852 67.689 176.351 1.00 80.25 224 GLN A C 1
ATOM 2918 O O . GLN A 1 235 ? 70.743 66.823 175.479 1.00 80.31 224 GLN A O 1
ATOM 2932 N N . PRO A 1 236 ? 69.804 68.426 176.725 1.00 71.91 225 PRO A N 1
ATOM 2933 C CA . PRO A 1 236 ? 68.467 68.117 176.204 1.00 69.37 225 PRO A CA 1
ATOM 2934 C C . PRO A 1 236 ? 68.419 68.174 174.687 1.00 67.23 225 PRO A C 1
ATOM 2935 O O . PRO A 1 236 ? 69.275 68.766 174.027 1.00 70.34 225 PRO A O 1
ATOM 2946 N N . PHE A 1 237 ? 67.391 67.540 174.134 1.00 66.19 226 PHE A N 1
ATOM 2947 C CA . PHE A 1 237 ? 67.117 67.638 172.707 1.00 66.39 226 PHE A CA 1
ATOM 2948 C C . PHE A 1 237 ? 65.667 67.225 172.468 1.00 67.46 226 PHE A C 1
ATOM 2949 O O . PHE A 1 237 ? 64.897 67.004 173.412 1.00 65.02 226 PHE A O 1
ATOM 2966 N N . ILE A 1 238 ? 65.296 67.127 171.194 1.00 66.37 227 ILE A N 1
ATOM 2967 C CA . ILE A 1 238 ? 63.901 67.054 170.792 1.00 64.75 227 ILE A CA 1
ATOM 2968 C C . ILE A 1 238 ? 63.720 65.959 169.754 1.00 64.68 227 ILE A C 1
ATOM 2969 O O . ILE A 1 238 ? 64.591 65.714 168.915 1.00 65.42 227 ILE A O 1
ATOM 2985 N N . VAL A 1 239 ? 62.562 65.309 169.815 1.00 66.06 228 VAL A N 1
ATOM 2986 C CA . VAL A 1 239 ? 62.113 64.352 168.811 1.00 67.67 228 VAL A CA 1
ATOM 2987 C C . VAL A 1 239 ? 60.685 64.734 168.446 1.00 73.42 228 VAL A C 1
ATOM 2988 O O . VAL A 1 239 ? 59.797 64.730 169.308 1.00 71.52 228 VAL A O 1
ATOM 3001 N N . GLU A 1 240 ? 60.467 65.090 167.185 1.00 80.50 229 GLU A N 1
ATOM 3002 C CA . GLU A 1 240 ? 59.176 65.595 166.749 1.00 85.12 229 GLU A CA 1
ATOM 3003 C C . GLU A 1 240 ? 58.664 64.796 165.561 1.00 90.40 229 GLU A C 1
ATOM 3004 O O . GLU A 1 240 ? 59.440 64.243 164.776 1.00 91.57 229 GLU A O 1
ATOM 3016 N N . ILE A 1 241 ? 57.342 64.748 165.443 1.00 96.27 230 ILE A N 1
ATOM 3017 C CA . ILE A 1 241 ? 56.667 64.180 164.282 1.00 109.02 230 ILE A CA 1
ATOM 3018 C C . ILE A 1 241 ? 55.749 65.252 163.713 1.00 111.25 230 ILE A C 1
ATOM 3019 O O . ILE A 1 241 ? 55.120 66.006 164.464 1.00 111.23 230 ILE A O 1
ATOM 3035 N N . SER A 1 242 ? 55.673 65.319 162.388 1.00 113.63 231 SER A N 1
ATOM 3036 C CA . SER A 1 242 ? 54.893 66.354 161.725 1.00 121.14 231 SER A CA 1
ATOM 3037 C C . SER A 1 242 ? 54.565 65.898 160.312 1.00 138.32 231 SER A C 1
ATOM 3038 O O . SER A 1 242 ? 55.113 64.914 159.810 1.00 126.81 231 SER A O 1
ATOM 3046 N N . GLY A 1 243 ? 53.656 66.632 159.679 1.00 165.30 232 GLY A N 1
ATOM 3047 C CA . GLY A 1 243 ? 53.230 66.328 158.328 1.00 187.13 232 GLY A CA 1
ATOM 3048 C C . GLY A 1 243 ? 51.799 66.752 158.064 1.00 199.61 232 GLY A C 1
ATOM 3049 O O . GLY A 1 243 ? 50.863 66.186 158.629 1.00 206.37 232 GLY A O 1
ATOM 3053 N N . GLY A 1 248 ? 49.055 57.633 163.550 1.00 141.19 237 GLY A N 1
ATOM 3054 C CA . GLY A 1 248 ? 48.510 58.961 163.767 1.00 140.08 237 GLY A CA 1
ATOM 3055 C C . GLY A 1 248 ? 49.417 59.820 164.625 1.00 133.43 237 GLY A C 1
ATOM 3056 O O . GLY A 1 248 ? 50.148 59.307 165.467 1.00 131.14 237 GLY A O 1
ATOM 3059 N N . LYS A 1 249 ? 49.369 61.134 164.408 1.00 130.66 238 LYS A N 1
ATOM 3060 C CA . LYS A 1 249 ? 50.253 62.066 165.101 1.00 121.81 238 LYS A CA 1
ATOM 3061 C C . LYS A 1 249 ? 49.889 62.212 166.575 1.00 115.63 238 LYS A C 1
ATOM 3062 O O . LYS A 1 249 ? 50.628 61.734 167.451 1.00 110.84 238 LYS A O 1
ATOM 3081 N N . THR A 1 250 ? 48.764 62.870 166.868 1.00 114.75 239 THR A N 1
ATOM 3082 C CA . THR A 1 250 ? 48.256 62.864 168.234 1.00 114.31 239 THR A CA 1
ATOM 3083 C C . THR A 1 250 ? 48.145 61.436 168.752 1.00 115.99 239 THR A C 1
ATOM 3084 O O . THR A 1 250 ? 48.359 61.180 169.943 1.00 113.77 239 THR A O 1
ATOM 3095 N N . PHE A 1 251 ? 47.828 60.491 167.862 1.00 118.89 240 PHE A N 1
ATOM 3096 C CA . PHE A 1 251 ? 47.702 59.094 168.257 1.00 111.47 240 PHE A CA 1
ATOM 3097 C C . PHE A 1 251 ? 49.046 58.509 168.662 1.00 109.55 240 PHE A C 1
ATOM 3098 O O . PHE A 1 251 ? 49.152 57.826 169.686 1.00 113.17 240 PHE A O 1
ATOM 3115 N N . THR A 1 252 ? 50.085 58.751 167.862 1.00 107.03 241 THR A N 1
ATOM 3116 C CA . THR A 1 252 ? 51.411 58.267 168.223 1.00 111.03 241 THR A CA 1
ATOM 3117 C C . THR A 1 252 ? 51.866 58.857 169.550 1.00 108.70 241 THR A C 1
ATOM 3118 O O . THR A 1 252 ? 52.516 58.176 170.350 1.00 115.71 241 THR A O 1
ATOM 3129 N N . LEU A 1 253 ? 51.533 60.123 169.806 1.00 107.57 242 LEU A N 1
ATOM 3130 C CA . LEU A 1 253 ? 51.925 60.731 171.076 1.00 102.14 242 LEU A CA 1
ATOM 3131 C C . LEU A 1 253 ? 51.164 60.103 172.243 1.00 104.23 242 LEU A C 1
ATOM 3132 O O . LEU A 1 253 ? 51.760 59.753 173.273 1.00 103.54 242 LEU A O 1
ATOM 3148 N N . ASN A 1 254 ? 49.846 59.943 172.100 1.00 100.85 243 ASN A N 1
ATOM 3149 C CA . ASN A 1 254 ? 49.069 59.254 173.125 1.00 104.94 243 ASN A CA 1
ATOM 3150 C C . ASN A 1 254 ? 49.604 57.848 173.377 1.00 107.02 243 ASN A C 1
ATOM 3151 O O . ASN A 1 254 ? 49.580 57.361 174.514 1.00 103.52 243 ASN A O 1
ATOM 3162 N N . LEU A 1 255 ? 50.084 57.177 172.329 1.00 114.09 244 LEU A N 1
ATOM 3163 C CA . LEU A 1 255 ? 50.591 55.819 172.493 1.00 115.94 244 LEU A CA 1
ATOM 3164 C C . LEU A 1 255 ? 51.936 55.812 173.207 1.00 99.75 244 LEU A C 1
ATOM 3165 O O . LEU A 1 255 ? 52.169 54.982 174.092 1.00 99.65 244 LEU A O 1
ATOM 3181 N N . VAL A 1 256 ? 52.843 56.718 172.832 1.00 103.46 245 VAL A N 1
ATOM 3182 C CA . VAL A 1 256 ? 54.129 56.759 173.512 1.00 109.83 245 VAL A CA 1
ATOM 3183 C C . VAL A 1 256 ? 53.952 57.217 174.954 1.00 106.31 245 VAL A C 1
ATOM 3184 O O . VAL A 1 256 ? 54.848 57.019 175.779 1.00 97.17 245 VAL A O 1
ATOM 3197 N N . SER A 1 257 ? 52.813 57.836 175.280 1.00 108.50 246 SER A N 1
ATOM 3198 C CA . SER A 1 257 ? 52.560 58.185 176.674 1.00 106.91 246 SER A CA 1
ATOM 3199 C C . SER A 1 257 ? 52.378 56.942 177.537 1.00 111.05 246 SER A C 1
ATOM 3200 O O . SER A 1 257 ? 52.670 56.974 178.738 1.00 108.93 246 SER A O 1
ATOM 3208 N N . SER A 1 258 ? 51.903 55.842 176.950 1.00 117.75 247 SER A N 1
ATOM 3209 C CA . SER A 1 258 ? 51.616 54.636 177.716 1.00 119.98 247 SER A CA 1
ATOM 3210 C C . SER A 1 258 ? 52.870 53.869 178.110 1.00 119.19 247 SER A C 1
ATOM 3211 O O . SER A 1 258 ? 52.754 52.784 178.686 1.00 121.55 247 SER A O 1
ATOM 3219 N N . VAL A 1 259 ? 54.058 54.405 177.827 1.00 111.61 248 VAL A N 1
ATOM 3220 C CA . VAL A 1 259 ? 55.283 53.765 178.290 1.00 111.04 248 VAL A CA 1
ATOM 3221 C C . VAL A 1 259 ? 55.480 54.020 179.782 1.00 110.33 248 VAL A C 1
ATOM 3222 O O . VAL A 1 259 ? 56.099 53.203 180.477 1.00 113.39 248 VAL A O 1
ATOM 3235 N N . TRP A 1 260 ? 54.959 55.143 180.305 1.00 104.68 249 TRP A N 1
ATOM 3236 C CA . TRP A 1 260 ? 55.002 55.412 181.736 1.00 97.30 249 TRP A CA 1
ATOM 3237 C C . TRP A 1 260 ? 53.638 55.658 182.381 1.00 94.17 249 TRP A C 1
ATOM 3238 O O . TRP A 1 260 ? 53.576 55.764 183.612 1.00 92.06 249 TRP A O 1
ATOM 3259 N N . GLY A 1 261 ? 52.558 55.768 181.615 1.00 93.57 250 GLY A N 1
ATOM 3260 C CA . GLY A 1 261 ? 51.263 55.949 182.263 1.00 97.22 250 GLY A CA 1
ATOM 3261 C C . GLY A 1 261 ? 50.191 56.419 181.290 1.00 101.67 250 GLY A C 1
ATOM 3262 O O . GLY A 1 261 ? 50.230 56.103 180.103 1.00 106.44 250 GLY A O 1
ATOM 3266 N N . THR A 1 262 ? 49.240 57.179 181.836 1.00 107.13 251 THR A N 1
ATOM 3267 C CA . THR A 1 262 ? 48.048 57.578 181.105 1.00 114.89 251 THR A CA 1
ATOM 3268 C C . THR A 1 262 ? 48.378 58.604 180.021 1.00 115.69 251 THR A C 1
ATOM 3269 O O . THR A 1 262 ? 49.485 59.141 179.941 1.00 112.56 251 THR A O 1
ATOM 3280 N N . SER A 1 263 ? 47.380 58.885 179.185 1.00 115.34 252 SER A N 1
ATOM 3281 C CA . SER A 1 263 ? 47.478 59.943 178.188 1.00 114.12 252 SER A CA 1
ATOM 3282 C C . SER A 1 263 ? 47.317 61.337 178.790 1.00 113.55 252 SER A C 1
ATOM 3283 O O . SER A 1 263 ? 47.125 62.299 178.040 1.00 113.40 252 SER A O 1
ATOM 3291 N N . ASP A 1 264 ? 47.383 61.463 180.116 1.00 119.46 253 ASP A N 1
ATOM 3292 C CA . ASP A 1 264 ? 47.369 62.768 180.763 1.00 126.56 253 ASP A CA 1
ATOM 3293 C C . ASP A 1 264 ? 48.772 63.299 181.025 1.00 128.64 253 ASP A C 1
ATOM 3294 O O . ASP A 1 264 ? 48.913 64.448 181.458 1.00 127.33 253 ASP A O 1
ATOM 3303 N N . LEU A 1 265 ? 49.809 62.490 180.788 1.00 133.03 254 LEU A N 1
ATOM 3304 C CA . LEU A 1 265 ? 51.162 63.029 180.782 1.00 135.29 254 LEU A CA 1
ATOM 3305 C C . LEU A 1 265 ? 51.320 64.061 179.676 1.00 135.37 254 LEU A C 1
ATOM 3306 O O . LEU A 1 265 ? 52.209 64.916 179.751 1.00 132.05 254 LEU A O 1
ATOM 3322 N N . ILE A 1 266 ? 50.461 63.993 178.658 1.00 137.16 255 ILE A N 1
ATOM 3323 C CA . ILE A 1 266 ? 50.529 64.891 177.517 1.00 133.57 255 ILE A CA 1
ATOM 3324 C C . ILE A 1 266 ? 49.905 66.234 177.875 1.00 126.04 255 ILE A C 1
ATOM 3325 O O . ILE A 1 266 ? 49.066 66.346 178.772 1.00 124.12 255 ILE A O 1
ATOM 3341 N N . THR A 1 267 ? 50.320 67.269 177.150 1.00 122.11 256 THR A N 1
ATOM 3342 C CA . THR A 1 267 ? 49.776 68.603 177.347 1.00 123.25 256 THR A CA 1
ATOM 3343 C C . THR A 1 267 ? 49.742 69.316 176.004 1.00 125.24 256 THR A C 1
ATOM 3344 O O . THR A 1 267 ? 50.409 68.914 175.048 1.00 123.94 256 THR A O 1
ATOM 3355 N N . THR A 1 268 ? 48.937 70.370 175.937 1.00 128.70 257 THR A N 1
ATOM 3356 C CA . THR A 1 268 ? 48.890 71.240 174.771 1.00 135.77 257 THR A CA 1
ATOM 3357 C C . THR A 1 268 ? 49.769 72.458 175.022 1.00 133.78 257 THR A C 1
ATOM 3358 O O . THR A 1 268 ? 49.785 73.006 176.129 1.00 138.25 257 THR A O 1
ATOM 3369 N N . TRP A 1 269 ? 50.495 72.878 173.991 1.00 126.47 258 TRP A N 1
ATOM 3370 C CA . TRP A 1 269 ? 51.400 74.018 174.102 1.00 123.99 258 TRP A CA 1
ATOM 3371 C C . TRP A 1 269 ? 50.678 75.274 174.591 1.00 127.96 258 TRP A C 1
ATOM 3372 O O . TRP A 1 269 ? 49.462 75.279 174.781 1.00 132.33 258 TRP A O 1
ATOM 3393 N N . SER A 1 275 ? 54.426 76.552 183.011 1.00 119.23 264 SER A N 1
ATOM 3394 C CA . SER A 1 275 ? 54.958 76.827 181.682 1.00 120.07 264 SER A CA 1
ATOM 3395 C C . SER A 1 275 ? 55.874 75.697 181.227 1.00 114.41 264 SER A C 1
ATOM 3396 O O . SER A 1 275 ? 56.048 74.704 181.933 1.00 115.84 264 SER A O 1
ATOM 3403 N N . ILE A 1 276 ? 56.469 75.861 180.043 1.00 110.64 265 ILE A N 1
ATOM 3404 C CA . ILE A 1 276 ? 57.360 74.834 179.515 1.00 102.17 265 ILE A CA 1
ATOM 3405 C C . ILE A 1 276 ? 58.571 74.669 180.424 1.00 98.99 265 ILE A C 1
ATOM 3406 O O . ILE A 1 276 ? 59.012 73.546 180.703 1.00 94.92 265 ILE A O 1
ATOM 3422 N N . GLU A 1 277 ? 59.114 75.784 180.918 1.00 99.05 266 GLU A N 1
ATOM 3423 C CA . GLU A 1 277 ? 60.327 75.736 181.725 1.00 99.19 266 GLU A CA 1
ATOM 3424 C C . GLU A 1 277 ? 60.078 75.019 183.047 1.00 98.74 266 GLU A C 1
ATOM 3425 O O . GLU A 1 277 ? 60.859 74.150 183.451 1.00 97.47 266 GLU A O 1
ATOM 3437 N N . SER A 1 278 ? 58.998 75.381 183.743 1.00 101.26 267 SER A N 1
ATOM 3438 C CA . SER A 1 278 ? 58.699 74.745 185.022 1.00 101.16 267 SER A CA 1
ATOM 3439 C C . SER A 1 278 ? 58.377 73.266 184.841 1.00 99.84 267 SER A C 1
ATOM 3440 O O . SER A 1 278 ? 58.835 72.428 185.627 1.00 97.95 267 SER A O 1
ATOM 3448 N N . MET A 1 279 ? 57.602 72.921 183.810 1.00 99.96 268 MET A N 1
ATOM 3449 C CA . MET A 1 279 ? 57.305 71.515 183.562 1.00 100.91 268 MET A CA 1
ATOM 3450 C C . MET A 1 279 ? 58.581 70.727 183.289 1.00 92.69 268 MET A C 1
ATOM 3451 O O . MET A 1 279 ? 58.749 69.610 183.794 1.00 93.42 268 MET A O 1
ATOM 3465 N N . ALA A 1 280 ? 59.489 71.286 182.485 1.00 85.57 269 ALA A N 1
ATOM 3466 C CA . ALA A 1 280 ? 60.743 70.598 182.201 1.00 77.92 269 ALA A CA 1
ATOM 3467 C C . ALA A 1 280 ? 61.559 70.417 183.473 1.00 72.47 269 ALA A C 1
ATOM 3468 O O . ALA A 1 280 ? 62.082 69.329 183.743 1.00 71.75 269 ALA A O 1
ATOM 3475 N N . SER A 1 281 ? 61.687 71.483 184.265 1.00 68.22 270 SER A N 1
ATOM 3476 C CA . SER A 1 281 ? 62.414 71.388 185.524 1.00 64.95 270 SER A CA 1
ATOM 3477 C C . SER A 1 281 ? 61.809 70.333 186.440 1.00 64.02 270 SER A C 1
ATOM 3478 O O . SER A 1 281 ? 62.538 69.665 187.183 1.00 63.67 270 SER A O 1
ATOM 3486 N N . PHE A 1 282 ? 60.486 70.159 186.396 1.00 64.65 271 PHE A N 1
ATOM 3487 C CA . PHE A 1 282 ? 59.843 69.179 187.264 1.00 65.21 271 PHE A CA 1
ATOM 3488 C C . PHE A 1 282 ? 60.077 67.758 186.767 1.00 61.86 271 PHE A C 1
ATOM 3489 O O . PHE A 1 282 ? 60.548 66.899 187.521 1.00 61.18 271 PHE A O 1
ATOM 3506 N N . LEU A 1 283 ? 59.743 67.486 185.503 1.00 59.67 272 LEU A N 1
ATOM 3507 C CA . LEU A 1 283 ? 59.998 66.160 184.949 1.00 57.01 272 LEU A CA 1
ATOM 3508 C C . LEU A 1 283 ? 61.480 65.813 185.017 1.00 52.71 272 LEU A C 1
ATOM 3509 O O . LEU A 1 283 ? 61.836 64.635 185.132 1.00 50.99 272 LEU A O 1
ATOM 3525 N N . ASN A 1 284 ? 62.351 66.822 184.960 1.00 53.17 273 ASN A N 1
ATOM 3526 C CA . ASN A 1 284 ? 63.786 66.630 185.135 1.00 53.71 273 ASN A CA 1
ATOM 3527 C C . ASN A 1 284 ? 64.333 65.557 184.203 1.00 57.59 273 ASN A C 1
ATOM 3528 O O . ASN A 1 284 ? 64.722 65.856 183.070 1.00 57.66 273 ASN A O 1
ATOM 3535 N N . SER A 1 285 ? 64.371 64.310 184.668 1.00 60.62 274 SER A N 1
ATOM 3536 C CA . SER A 1 285 ? 64.899 63.209 183.874 1.00 61.11 274 SER A CA 1
ATOM 3537 C C . SER A 1 285 ? 63.845 62.533 183.006 1.00 60.57 274 SER A C 1
ATOM 3538 O O . SER A 1 285 ? 64.204 61.725 182.143 1.00 59.10 274 SER A O 1
ATOM 3543 N N . PHE A 1 286 ? 62.561 62.850 183.197 1.00 61.68 275 PHE A N 1
ATOM 3544 C CA . PHE A 1 286 ? 61.502 62.158 182.471 1.00 65.18 275 PHE A CA 1
ATOM 3545 C C . PHE A 1 286 ? 61.112 62.933 181.214 1.00 66.81 275 PHE A C 1
ATOM 3546 O O . PHE A 1 286 ? 61.202 64.165 181.182 1.00 65.39 275 PHE A O 1
ATOM 3563 N N . PRO A 1 287 ? 60.654 62.232 180.178 1.00 68.34 276 PRO A N 1
ATOM 3564 C CA . PRO A 1 287 ? 60.353 62.908 178.912 1.00 68.25 276 PRO A CA 1
ATOM 3565 C C . PRO A 1 287 ? 59.115 63.778 179.017 1.00 70.28 276 PRO A C 1
ATOM 3566 O O . PRO A 1 287 ? 58.202 63.517 179.805 1.00 72.33 276 PRO A O 1
ATOM 3577 N N . MET A 1 288 ? 59.084 64.814 178.186 1.00 70.89 277 MET A N 1
ATOM 3578 C CA . MET A 1 288 ? 57.956 65.729 178.114 1.00 72.35 277 MET A CA 1
ATOM 3579 C C . MET A 1 288 ? 57.223 65.512 176.799 1.00 77.98 277 MET A C 1
ATOM 3580 O O . MET A 1 288 ? 57.843 65.508 175.730 1.00 78.73 277 MET A O 1
ATOM 3594 N N . PHE A 1 289 ? 55.908 65.334 176.881 1.00 83.33 278 PHE A N 1
ATOM 3595 C CA . PHE A 1 289 ? 55.055 65.207 175.707 1.00 89.55 278 PHE A CA 1
ATOM 3596 C C . PHE A 1 289 ? 54.230 66.483 175.586 1.00 97.12 278 PHE A C 1
ATOM 3597 O O . PHE A 1 289 ? 53.515 66.851 176.526 1.00 99.36 278 PHE A O 1
ATOM 3614 N N . LYS A 1 290 ? 54.331 67.155 174.444 1.00 102.78 279 LYS A N 1
ATOM 3615 C CA . LYS A 1 290 ? 53.499 68.313 174.143 1.00 107.57 279 LYS A CA 1
ATOM 3616 C C . LYS A 1 290 ? 52.763 68.057 172.836 1.00 116.99 279 LYS A C 1
ATOM 3617 O O . LYS A 1 290 ? 53.370 67.639 171.843 1.00 119.46 279 LYS A O 1
ATOM 3636 N N . ASP A 1 291 ? 51.463 68.321 172.843 1.00 122.11 280 ASP A N 1
ATOM 3637 C CA . ASP A 1 291 ? 50.547 67.922 171.787 1.00 133.37 280 ASP A CA 1
ATOM 3638 C C . ASP A 1 291 ? 49.935 69.156 171.140 1.00 130.77 280 ASP A C 1
ATOM 3639 O O . ASP A 1 291 ? 50.037 70.276 171.648 1.00 126.43 280 ASP A O 1
ATOM 3648 N N . ASP A 1 292 ? 49.304 68.931 169.990 1.00 136.96 281 ASP A N 1
ATOM 3649 C CA . ASP A 1 292 ? 48.567 69.970 169.279 1.00 143.70 281 ASP A CA 1
ATOM 3650 C C . ASP A 1 292 ? 49.473 71.160 168.978 1.00 145.59 281 ASP A C 1
ATOM 3651 O O . ASP A 1 292 ? 49.166 72.309 169.305 1.00 149.36 281 ASP A O 1
ATOM 3660 N N . THR A 1 293 ? 50.608 70.868 168.339 1.00 144.96 282 THR A N 1
ATOM 3661 C CA . THR A 1 293 ? 51.480 71.921 167.834 1.00 147.08 282 THR A CA 1
ATOM 3662 C C . THR A 1 293 ? 50.718 72.888 166.939 1.00 151.16 282 THR A C 1
ATOM 3663 O O . THR A 1 293 ? 51.093 74.060 166.821 1.00 151.32 282 THR A O 1
ATOM 3674 N N . ARG A 1 294 ? 49.642 72.413 166.309 1.00 155.85 283 ARG A N 1
ATOM 3675 C CA . ARG A 1 294 ? 48.956 73.195 165.289 1.00 160.59 283 ARG A CA 1
ATOM 3676 C C . ARG A 1 294 ? 48.180 74.360 165.888 1.00 164.40 283 ARG A C 1
ATOM 3677 O O . ARG A 1 294 ? 48.102 75.436 165.284 1.00 166.44 283 ARG A O 1
ATOM 3698 N N . ASN A 1 295 ? 47.603 74.167 167.073 1.00 164.02 284 ASN A N 1
ATOM 3699 C CA . ASN A 1 295 ? 46.601 75.092 167.586 1.00 169.26 284 ASN A CA 1
ATOM 3700 C C . ASN A 1 295 ? 47.171 76.435 168.023 1.00 168.80 284 ASN A C 1
ATOM 3701 O O . ASN A 1 295 ? 46.385 77.343 168.317 1.00 173.67 284 ASN A O 1
ATOM 3712 N N . THR A 1 296 ? 48.491 76.598 168.067 1.00 162.57 285 THR A N 1
ATOM 3713 C CA . THR A 1 296 ? 49.079 77.742 168.747 1.00 162.68 285 THR A CA 1
ATOM 3714 C C . THR A 1 296 ? 49.982 78.558 167.826 1.00 164.94 285 THR A C 1
ATOM 3715 O O . THR A 1 296 ? 50.340 78.142 166.722 1.00 163.92 285 THR A O 1
ATOM 3726 N N . HIS A 1 297 ? 50.341 79.744 168.322 1.00 167.70 286 HIS A N 1
ATOM 3727 C CA . HIS A 1 297 ? 51.082 80.732 167.552 1.00 206.49 286 HIS A CA 1
ATOM 3728 C C . HIS A 1 297 ? 52.522 80.271 167.318 1.00 214.91 286 HIS A C 1
ATOM 3729 O O . HIS A 1 297 ? 53.177 79.779 168.235 1.00 222.18 286 HIS A O 1
ATOM 3743 N N . PRO A 1 298 ? 53.039 80.418 166.088 1.00 218.92 287 PRO A N 1
ATOM 3744 C CA . PRO A 1 298 ? 54.424 79.977 165.841 1.00 196.42 287 PRO A CA 1
ATOM 3745 C C . PRO A 1 298 ? 55.501 80.787 166.556 1.00 184.12 287 PRO A C 1
ATOM 3746 O O . PRO A 1 298 ? 56.554 80.217 166.868 1.00 183.55 287 PRO A O 1
ATOM 3757 N N . LYS A 1 299 ? 55.297 82.082 166.830 1.00 167.68 288 LYS A N 1
ATOM 3758 C CA . LYS A 1 299 ? 56.287 82.800 167.632 1.00 166.47 288 LYS A CA 1
ATOM 3759 C C . LYS A 1 299 ? 56.473 82.130 168.990 1.00 157.47 288 LYS A C 1
ATOM 3760 O O . LYS A 1 299 ? 57.590 82.062 169.514 1.00 154.65 288 LYS A O 1
ATOM 3779 N N . PHE A 1 300 ? 55.385 81.624 169.572 1.00 157.73 289 PHE A N 1
ATOM 3780 C CA . PHE A 1 300 ? 55.439 81.073 170.922 1.00 154.18 289 PHE A CA 1
ATOM 3781 C C . PHE A 1 300 ? 56.243 79.778 170.952 1.00 145.29 289 PHE A C 1
ATOM 3782 O O . PHE A 1 300 ? 57.121 79.601 171.809 1.00 148.10 289 PHE A O 1
ATOM 3799 N N . VAL A 1 301 ? 55.974 78.881 169.988 1.00 142.54 290 VAL A N 1
ATOM 3800 C CA . VAL A 1 301 ? 56.528 77.524 170.048 1.00 136.69 290 VAL A CA 1
ATOM 3801 C C . VAL A 1 301 ? 58.044 77.551 169.930 1.00 121.65 290 VAL A C 1
ATOM 3802 O O . VAL A 1 301 ? 58.762 77.118 170.833 1.00 113.97 290 VAL A O 1
ATOM 3815 N N . THR A 1 302 ? 58.560 78.000 168.776 1.00 115.39 291 THR A N 1
ATOM 3816 C CA . THR A 1 302 ? 59.999 77.936 168.527 1.00 124.14 291 THR A CA 1
ATOM 3817 C C . THR A 1 302 ? 60.786 78.576 169.664 1.00 128.94 291 THR A C 1
ATOM 3818 O O . THR A 1 302 ? 61.861 78.091 170.042 1.00 128.14 291 THR A O 1
ATOM 3829 N N . SER A 1 303 ? 60.256 79.660 170.236 1.00 134.51 292 SER A N 1
ATOM 3830 C CA . SER A 1 303 ? 60.889 80.251 171.410 1.00 134.51 292 SER A CA 1
ATOM 3831 C C . SER A 1 303 ? 60.837 79.294 172.593 1.00 125.92 292 SER A C 1
ATOM 3832 O O . SER A 1 303 ? 61.823 79.149 173.326 1.00 126.73 292 SER A O 1
ATOM 3840 N N . ALA A 1 304 ? 59.694 78.632 172.797 1.00 116.86 293 ALA A N 1
ATOM 3841 C CA . ALA A 1 304 ? 59.588 77.656 173.875 1.00 106.32 293 ALA A CA 1
ATOM 3842 C C . ALA A 1 304 ? 60.601 76.533 173.697 1.00 101.17 293 ALA A C 1
ATOM 3843 O O . ALA A 1 304 ? 61.165 76.033 174.675 1.00 96.16 293 ALA A O 1
ATOM 3850 N N . THR A 1 305 ? 60.849 76.131 172.451 1.00 98.38 294 THR A N 1
ATOM 3851 C CA . THR A 1 305 ? 61.778 75.036 172.190 1.00 91.97 294 THR A CA 1
ATOM 3852 C C . THR A 1 305 ? 63.217 75.476 172.427 1.00 85.37 294 THR A C 1
ATOM 3853 O O . THR A 1 305 ? 64.012 74.728 173.008 1.00 83.33 294 THR A O 1
ATOM 3864 N N . TYR A 1 306 ? 63.579 76.682 171.981 1.00 88.43 295 TYR A N 1
ATOM 3865 C CA . TYR A 1 306 ? 64.920 77.174 172.275 1.00 88.83 295 TYR A CA 1
ATOM 3866 C C . TYR A 1 306 ? 65.120 77.319 173.779 1.00 88.19 295 TYR A C 1
ATOM 3867 O O . TYR A 1 306 ? 66.217 77.079 174.296 1.00 86.52 295 TYR A O 1
ATOM 3885 N N . ASN A 1 307 ? 64.066 77.707 174.500 1.00 91.30 296 ASN A N 1
ATOM 3886 C CA . ASN A 1 307 ? 64.153 77.813 175.952 1.00 94.81 296 ASN A CA 1
ATOM 3887 C C . ASN A 1 307 ? 64.332 76.442 176.593 1.00 93.41 296 ASN A C 1
ATOM 3888 O O . ASN A 1 307 ? 65.168 76.266 177.486 1.00 91.93 296 ASN A O 1
ATOM 3899 N N . PHE A 1 308 ? 63.547 75.457 176.149 1.00 93.50 297 PHE A N 1
ATOM 3900 C CA . PHE A 1 308 ? 63.685 74.101 176.666 1.00 93.34 297 PHE A CA 1
ATOM 3901 C C . PHE A 1 308 ? 65.086 73.559 176.426 1.00 94.70 297 PHE A C 1
ATOM 3902 O O . PHE A 1 308 ? 65.678 72.930 177.311 1.00 96.46 297 PHE A O 1
ATOM 3919 N N . SER A 1 309 ? 65.631 73.787 175.229 1.00 94.99 298 SER A N 1
ATOM 3920 C CA . SER A 1 309 ? 66.955 73.269 174.901 1.00 94.15 298 SER A CA 1
ATOM 3921 C C . SER A 1 309 ? 67.999 73.741 175.904 1.00 91.38 298 SER A C 1
ATOM 3922 O O . SER A 1 309 ? 69.023 73.077 176.094 1.00 89.91 298 SER A O 1
ATOM 3930 N N . SER A 1 310 ? 67.756 74.875 176.554 1.00 91.22 299 SER A N 1
ATOM 3931 C CA . SER A 1 310 ? 68.639 75.377 177.594 1.00 95.51 299 SER A CA 1
ATOM 3932 C C . SER A 1 310 ? 68.331 74.701 178.928 1.00 99.19 299 SER A C 1
ATOM 3933 O O . SER A 1 310 ? 67.285 74.070 179.110 1.00 100.50 299 SER A O 1
ATOM 3941 N N . GLY A 1 311 ? 69.264 74.836 179.865 1.00 101.14 300 GLY A N 1
ATOM 3942 C CA . GLY A 1 311 ? 69.109 74.217 181.168 1.00 102.05 300 GLY A CA 1
ATOM 3943 C C . GLY A 1 311 ? 68.760 75.200 182.267 1.00 102.71 300 GLY A C 1
ATOM 3944 O O . GLY A 1 311 ? 67.615 75.642 182.372 1.00 102.40 300 GLY A O 1
ATOM 3948 N N . LYS A 1 327 ? 67.374 75.393 189.838 1.00 125.70 316 LYS A N 1
ATOM 3949 C CA . LYS A 1 327 ? 66.890 74.172 189.210 1.00 122.55 316 LYS A CA 1
ATOM 3950 C C . LYS A 1 327 ? 67.356 74.045 187.753 1.00 121.93 316 LYS A C 1
ATOM 3951 O O . LYS A 1 327 ? 67.483 75.044 187.048 1.00 121.82 316 LYS A O 1
ATOM 3969 N N . GLU A 1 328 ? 67.637 72.816 187.315 1.00 115.29 317 GLU A N 1
ATOM 3970 C CA . GLU A 1 328 ? 68.016 72.548 185.931 1.00 116.38 317 GLU A CA 1
ATOM 3971 C C . GLU A 1 328 ? 67.549 71.145 185.561 1.00 96.73 317 GLU A C 1
ATOM 3972 O O . GLU A 1 328 ? 67.370 70.288 186.429 1.00 97.46 317 GLU A O 1
ATOM 3984 N N . TRP A 1 329 ? 67.368 70.905 184.261 1.00 88.31 318 TRP A N 1
ATOM 3985 C CA . TRP A 1 329 ? 66.833 69.631 183.796 1.00 82.67 318 TRP A CA 1
ATOM 3986 C C . TRP A 1 329 ? 67.646 69.092 182.624 1.00 74.62 318 TRP A C 1
ATOM 3987 O O . TRP A 1 329 ? 68.453 69.799 182.015 1.00 68.15 318 TRP A O 1
ATOM 4008 N N . ARG A 1 330 ? 67.416 67.809 182.317 1.00 68.17 319 ARG A N 1
ATOM 4009 C CA . ARG A 1 330 ? 68.172 67.105 181.277 1.00 71.51 319 ARG A CA 1
ATOM 4010 C C . ARG A 1 330 ? 67.300 65.943 180.777 1.00 63.43 319 ARG A C 1
ATOM 4011 O O . ARG A 1 330 ? 67.409 64.823 181.276 1.00 57.85 319 ARG A O 1
ATOM 4032 N N . ASN A 1 331 ? 66.451 66.224 179.793 1.00 66.45 320 ASN A N 1
ATOM 4033 C CA . ASN A 1 331 ? 65.532 65.210 179.288 1.00 67.30 320 ASN A CA 1
ATOM 4034 C C . ASN A 1 331 ? 65.229 65.498 177.820 1.00 68.88 320 ASN A C 1
ATOM 4035 O O . ASN A 1 331 ? 65.810 66.402 177.212 1.00 78.05 320 ASN A O 1
ATOM 4046 N N . ILE A 1 332 ? 64.314 64.715 177.253 1.00 64.76 321 ILE A N 1
ATOM 4047 C CA . ILE A 1 332 ? 63.96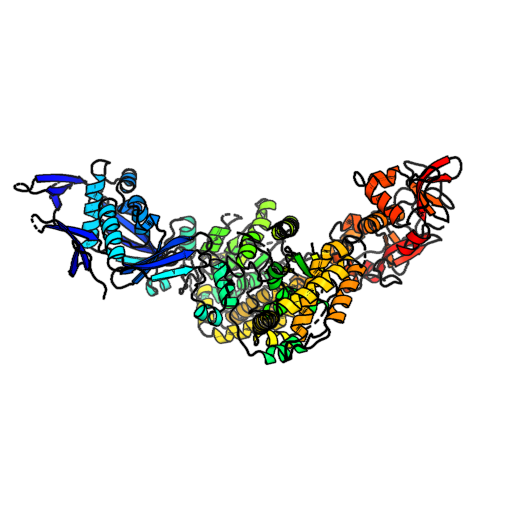3 64.781 175.840 1.00 61.64 321 ILE A CA 1
ATOM 4048 C C . ILE A 1 332 ? 62.560 65.354 175.715 1.00 60.87 321 ILE A C 1
ATOM 4049 O O . ILE A 1 332 ? 61.666 65.002 176.494 1.00 51.43 321 ILE A O 1
ATOM 4065 N N . LEU A 1 333 ? 62.362 66.220 174.724 1.00 64.12 322 LEU A N 1
ATOM 4066 C CA . LEU A 1 333 ? 61.040 66.760 174.424 1.00 71.21 322 LEU A CA 1
ATOM 4067 C C . LEU A 1 333 ? 60.482 66.065 173.188 1.00 74.39 322 LEU A C 1
ATOM 4068 O O . LEU A 1 333 ? 61.072 66.148 172.108 1.00 75.00 322 LEU A O 1
ATOM 4084 N N . ILE A 1 334 ? 59.333 65.416 173.342 1.00 76.34 323 ILE A N 1
ATOM 4085 C CA . ILE A 1 334 ? 58.709 64.642 172.275 1.00 78.92 323 ILE A CA 1
ATOM 4086 C C . ILE A 1 334 ? 57.433 65.357 171.864 1.00 84.60 323 ILE A C 1
ATOM 4087 O O . ILE A 1 334 ? 56.536 65.565 172.692 1.00 85.18 323 ILE A O 1
ATOM 4103 N N . SER A 1 335 ? 57.343 65.725 170.587 1.00 86.57 324 SER A N 1
ATOM 4104 C CA . SER A 1 335 ? 56.242 66.559 170.131 1.00 90.18 324 SER A CA 1
ATOM 4105 C C . SER A 1 335 ? 55.633 66.018 168.844 1.00 94.98 324 SER A C 1
ATOM 4106 O O . SER A 1 335 ? 56.209 65.178 168.143 1.00 98.70 324 SER A O 1
ATOM 4114 N N . THR A 1 336 ? 54.469 66.571 168.517 1.00 98.60 325 THR A N 1
ATOM 4115 C CA . THR A 1 336 ? 53.685 66.139 167.370 1.00 104.86 325 THR A CA 1
ATOM 4116 C C . THR A 1 336 ? 53.302 67.318 166.488 1.00 106.82 325 THR A C 1
ATOM 4117 O O . THR A 1 336 ? 53.725 68.446 166.733 1.00 106.32 325 THR A O 1
ATOM 4128 N N . ARG A 1 354 ? 68.291 71.607 167.777 1.00 76.49 343 ARG A N 1
ATOM 4129 C CA . ARG A 1 354 ? 68.744 70.316 168.289 1.00 75.53 343 ARG A CA 1
ATOM 4130 C C . ARG A 1 354 ? 67.597 69.309 168.266 1.00 73.91 343 ARG A C 1
ATOM 4131 O O . ARG A 1 354 ? 67.184 68.790 169.304 1.00 73.69 343 ARG A O 1
ATOM 4152 N N . VAL A 1 355 ? 67.095 69.030 167.066 1.00 71.64 344 VAL A N 1
ATOM 4153 C CA . VAL A 1 355 ? 65.866 68.272 166.879 1.00 69.83 344 VAL A CA 1
ATOM 4154 C C . VAL A 1 355 ? 66.141 67.059 166.005 1.00 72.97 344 VAL A C 1
ATOM 4155 O O . VAL A 1 355 ? 66.848 67.154 164.996 1.00 77.70 344 VAL A O 1
ATOM 4168 N N . VAL A 1 356 ? 65.579 65.920 166.400 1.00 72.44 345 VAL A N 1
ATOM 4169 C CA . VAL A 1 356 ? 65.524 64.724 165.567 1.00 70.74 345 VAL A CA 1
ATOM 4170 C C . VAL A 1 356 ? 64.097 64.612 165.056 1.00 68.37 345 VAL A C 1
ATOM 4171 O O . VAL A 1 356 ? 63.143 64.695 165.841 1.00 66.56 345 VAL A O 1
ATOM 4184 N N . THR A 1 357 ? 63.938 64.430 163.750 1.00 66.19 346 THR A N 1
ATOM 4185 C CA . THR A 1 357 ? 62.634 64.567 163.123 1.00 69.78 346 THR A CA 1
ATOM 4186 C C . THR A 1 357 ? 62.152 63.251 162.534 1.00 77.09 346 THR A C 1
ATOM 4187 O O . THR A 1 357 ? 62.943 62.379 162.162 1.00 74.92 346 THR A O 1
ATOM 4198 N N . LEU A 1 358 ? 60.829 63.139 162.445 1.00 86.70 347 LEU A N 1
ATOM 4199 C CA . LEU A 1 358 ? 60.153 61.955 161.919 1.00 94.13 347 LEU A CA 1
ATOM 4200 C C . LEU A 1 358 ? 58.958 62.482 161.131 1.00 99.48 347 LEU A C 1
ATOM 4201 O O . LEU A 1 358 ? 57.897 62.747 161.704 1.00 98.95 347 LEU A O 1
ATOM 4208 N N . GLN A 1 359 ? 59.137 62.640 159.820 1.00 104.41 348 GLN A N 1
ATOM 4209 C CA . GLN A 1 359 ? 58.137 63.279 158.977 1.00 107.81 348 GLN A CA 1
ATOM 4210 C C . GLN A 1 359 ? 57.300 62.291 158.182 1.00 115.07 348 GLN A C 1
ATOM 4211 O O . GLN A 1 359 ? 56.211 62.656 157.726 1.00 116.96 348 GLN A O 1
ATOM 4225 N N . ASP A 1 360 ? 57.779 61.066 157.989 1.00 118.51 349 ASP A N 1
ATOM 4226 C CA . ASP A 1 360 ? 56.920 60.032 157.443 1.00 124.52 349 ASP A CA 1
ATOM 4227 C C . ASP A 1 360 ? 55.718 59.853 158.372 1.00 120.70 349 ASP A C 1
ATOM 4228 O O . ASP A 1 360 ? 55.822 60.079 159.581 1.00 114.04 349 ASP A O 1
ATOM 4235 N N . PRO A 1 361 ? 54.565 59.461 157.839 1.00 125.85 350 PRO A N 1
ATOM 4236 C CA . PRO A 1 361 ? 53.437 59.118 158.702 1.00 126.56 350 PRO A CA 1
ATOM 4237 C C . PRO A 1 361 ? 53.327 57.612 158.883 1.00 129.42 350 PRO A C 1
ATOM 4238 O O . PRO A 1 361 ? 53.389 56.860 157.902 1.00 133.63 350 PRO A O 1
ATOM 4243 N N . PRO A 1 362 ? 53.179 57.133 160.128 1.00 134.52 351 PRO A N 1
ATOM 4244 C CA . PRO A 1 362 ? 52.909 55.707 160.323 1.00 143.07 351 PRO A CA 1
ATOM 4245 C C . PRO A 1 362 ? 51.425 55.421 160.549 1.00 150.67 351 PRO A C 1
ATOM 4246 O O . PRO A 1 362 ? 51.095 54.501 161.300 1.00 153.88 351 PRO A O 1
ATOM 4250 N N . PHE A 1 369 ? 43.646 50.822 164.532 1.00 140.43 358 PHE A N 1
ATOM 4251 C CA . PHE A 1 369 ? 43.825 52.034 165.322 1.00 135.39 358 PHE A CA 1
ATOM 4252 C C . PHE A 1 369 ? 42.867 52.043 166.512 1.00 138.79 358 PHE A C 1
ATOM 4253 O O . PHE A 1 369 ? 43.271 52.274 167.652 1.00 133.05 358 PHE A O 1
ATOM 4269 N N . THR A 1 370 ? 41.587 51.789 166.224 1.00 147.69 359 THR A N 1
ATOM 4270 C CA . THR A 1 370 ? 40.568 51.758 167.269 1.00 149.90 359 THR A CA 1
ATOM 4271 C C . THR A 1 370 ? 40.835 50.673 168.306 1.00 147.85 359 THR A C 1
ATOM 4272 O O . THR A 1 370 ? 40.412 50.807 169.461 1.00 148.35 359 THR A O 1
ATOM 4283 N N . THR A 1 371 ? 41.534 49.602 167.927 1.00 144.58 360 THR A N 1
ATOM 4284 C CA . THR A 1 371 ? 41.758 48.471 168.825 1.00 149.42 360 THR A CA 1
ATOM 4285 C C . THR A 1 371 ? 43.039 48.642 169.643 1.00 142.64 360 THR A C 1
ATOM 4286 O O . THR A 1 371 ? 43.042 48.431 170.862 1.00 139.52 360 THR A O 1
ATOM 4297 N N . LEU A 1 372 ? 44.138 49.013 168.987 1.00 143.57 361 LEU A N 1
ATOM 4298 C CA . LEU A 1 372 ? 45.381 49.277 169.703 1.00 142.48 361 LEU A CA 1
ATOM 4299 C C . LEU A 1 372 ? 45.231 50.433 170.681 1.00 132.12 361 LEU A C 1
ATOM 4300 O O . LEU A 1 372 ? 45.953 50.485 171.689 1.00 127.03 361 LEU A O 1
ATOM 4316 N N . ASP A 1 373 ? 44.290 51.342 170.422 1.00 129.09 362 ASP A N 1
ATOM 4317 C CA . ASP A 1 373 ? 43.971 52.382 171.390 1.00 129.00 362 ASP A CA 1
ATOM 4318 C C . ASP A 1 373 ? 43.385 51.776 172.658 1.00 134.17 362 ASP A C 1
ATOM 4319 O O . ASP A 1 373 ? 43.781 52.142 173.770 1.00 130.35 362 ASP A O 1
ATOM 4328 N N . LYS A 1 374 ? 42.414 50.870 172.511 1.00 141.55 363 LYS A N 1
ATOM 4329 C CA . LYS A 1 374 ? 41.899 50.156 173.673 1.00 152.12 363 LYS A CA 1
ATOM 4330 C C . LYS A 1 374 ? 43.026 49.438 174.399 1.00 137.48 363 LYS A C 1
ATOM 4331 O O . LYS A 1 374 ? 43.048 49.384 175.634 1.00 131.38 363 LYS A O 1
ATOM 4350 N N . SER A 1 375 ? 43.971 48.880 173.642 1.00 146.31 364 SER A N 1
ATOM 4351 C CA . SER A 1 375 ? 45.086 48.170 174.259 1.00 148.18 364 SER A CA 1
ATOM 4352 C C . SER A 1 375 ? 45.895 49.095 175.165 1.00 149.57 364 SER A C 1
ATOM 4353 O O . SER A 1 375 ? 46.068 48.821 176.358 1.00 150.61 364 SER A O 1
ATOM 4361 N N . PHE A 1 376 ? 46.403 50.204 174.616 1.00 150.39 365 PHE A N 1
ATOM 4362 C CA . PHE A 1 376 ? 47.265 51.049 175.445 1.00 151.68 365 PHE A CA 1
ATOM 4363 C C . PHE A 1 376 ? 46.477 51.923 176.419 1.00 147.07 365 PHE A C 1
ATOM 4364 O O . PHE A 1 376 ? 47.091 52.556 177.286 1.00 137.96 365 PHE A O 1
ATOM 4381 N N . ARG A 1 377 ? 45.146 51.976 176.303 1.00 153.02 366 ARG A N 1
ATOM 4382 C CA . ARG A 1 377 ? 44.335 52.618 177.331 1.00 152.59 366 ARG A CA 1
ATOM 4383 C C . ARG A 1 377 ? 44.042 51.669 178.486 1.00 156.13 366 ARG A C 1
ATOM 4384 O O . ARG A 1 377 ? 43.879 52.118 179.626 1.00 153.70 366 ARG A O 1
ATOM 4394 N N . GLU A 1 378 ? 43.962 50.364 178.215 1.00 166.91 367 GLU A N 1
ATOM 4395 C CA . GLU A 1 378 ? 43.783 49.395 179.287 1.00 184.81 367 GLU A CA 1
ATOM 4396 C C . GLU A 1 378 ? 45.110 49.004 179.920 1.00 170.37 367 GLU A C 1
ATOM 4397 O O . GLU A 1 378 ? 45.157 48.697 181.117 1.00 173.13 367 GLU A O 1
ATOM 4405 N N . ASN A 1 379 ? 46.186 49.013 179.142 1.00 161.91 368 ASN A N 1
ATOM 4406 C CA . ASN A 1 379 ? 47.528 48.692 179.621 1.00 152.60 368 ASN A CA 1
ATOM 4407 C C . ASN A 1 379 ? 48.328 49.988 179.727 1.00 139.56 368 ASN A C 1
ATOM 4408 O O . ASN A 1 379 ? 48.985 50.406 178.772 1.00 133.92 368 ASN A O 1
ATOM 4419 N N . TYR A 1 380 ? 48.274 50.623 180.899 1.00 127.42 369 TYR A N 1
ATOM 4420 C CA . TYR A 1 380 ? 48.999 51.871 181.106 1.00 123.23 369 TYR A CA 1
ATOM 4421 C C . TYR A 1 380 ? 50.496 51.578 181.211 1.00 119.42 369 TYR A C 1
ATOM 4422 O O . TYR A 1 380 ? 50.954 50.489 180.845 1.00 120.84 369 TYR A O 1
ATOM 4440 N N . GLY A 1 381 ? 51.256 52.538 181.737 1.00 115.49 370 GLY A N 1
ATOM 4441 C CA . GLY A 1 381 ? 52.701 52.458 181.778 1.00 110.60 370 GLY A CA 1
ATOM 4442 C C . GLY A 1 381 ? 53.285 51.450 182.745 1.00 108.62 370 GLY A C 1
ATOM 4443 O O . GLY A 1 381 ? 53.359 51.687 183.953 1.00 107.91 370 GLY A O 1
ATOM 4447 N N . THR A 1 382 ? 53.706 50.316 182.201 1.00 105.75 371 THR A N 1
ATOM 4448 C CA . THR A 1 382 ? 54.522 49.338 182.904 1.00 105.17 371 THR A CA 1
ATOM 4449 C C . THR A 1 382 ? 55.886 49.161 182.259 1.00 104.24 371 THR A C 1
ATOM 4450 O O . THR A 1 382 ? 56.866 48.908 182.965 1.00 103.92 371 THR A O 1
ATOM 4461 N N . LEU A 1 383 ? 55.970 49.302 180.933 1.00 103.10 372 LEU A N 1
ATOM 4462 C CA . LEU A 1 383 ? 57.220 49.101 180.210 1.00 98.34 372 LEU A CA 1
ATOM 4463 C C . LEU A 1 383 ? 58.303 50.085 180.631 1.00 89.01 372 LEU A C 1
ATOM 4464 O O . LEU A 1 383 ? 59.489 49.748 180.579 1.00 88.64 372 LEU A O 1
ATOM 4480 N N . GLY A 1 384 ? 57.930 51.297 181.032 1.00 83.28 373 GLY A N 1
ATOM 4481 C CA . GLY A 1 384 ? 58.907 52.314 181.385 1.00 79.40 373 GLY A CA 1
ATOM 4482 C C . GLY A 1 384 ? 59.816 51.950 182.544 1.00 81.50 373 GLY A C 1
ATOM 4483 O O . GLY A 1 384 ? 61.049 51.956 182.418 1.00 79.67 373 GLY A O 1
ATOM 4487 N N . LEU A 1 385 ? 59.219 51.654 183.697 1.00 86.99 374 LEU A N 1
ATOM 4488 C CA . LEU A 1 385 ? 60.019 51.272 184.854 1.00 88.55 374 LEU A CA 1
ATOM 4489 C C . LEU A 1 385 ? 60.767 49.971 184.600 1.00 88.84 374 LEU A C 1
ATOM 4490 O O . LEU A 1 385 ? 61.885 49.790 185.098 1.00 89.44 374 LEU A O 1
ATOM 4506 N N . ALA A 1 386 ? 60.167 49.053 183.838 1.00 87.59 375 ALA A N 1
ATOM 4507 C CA . ALA A 1 386 ? 60.889 47.872 183.379 1.00 86.86 375 ALA A CA 1
ATOM 4508 C C . ALA A 1 386 ? 62.169 48.261 182.646 1.00 92.67 375 ALA A C 1
ATOM 4509 O O . ALA A 1 386 ? 63.239 47.699 182.899 1.00 97.67 375 ALA A O 1
ATOM 4516 N N . PHE A 1 387 ? 62.059 49.204 181.703 1.00 86.00 376 PHE A N 1
ATOM 4517 C CA . PHE A 1 387 ? 63.215 49.721 180.971 1.00 87.68 376 PHE A CA 1
ATOM 4518 C C . PHE A 1 387 ? 64.272 50.260 181.925 1.00 90.03 376 PHE A C 1
ATOM 4519 O O . PHE A 1 387 ? 65.474 49.990 181.768 1.00 88.98 376 PHE A O 1
ATOM 4536 N N . ILE A 1 388 ? 63.841 51.045 182.914 1.00 95.35 377 ILE A N 1
ATOM 4537 C CA . ILE A 1 388 ? 64.787 51.627 183.865 1.00 102.23 377 ILE A CA 1
ATOM 4538 C C . ILE A 1 388 ? 65.525 50.524 184.616 1.00 105.74 377 ILE A C 1
ATOM 4539 O O . ILE A 1 388 ? 66.744 50.587 184.814 1.00 104.94 377 ILE A O 1
ATOM 4555 N N . LYS A 1 389 ? 64.783 49.515 185.079 1.00 107.62 378 LYS A N 1
ATOM 4556 C CA . LYS A 1 389 ? 65.385 48.391 185.790 1.00 111.97 378 LYS A CA 1
ATOM 4557 C C . LYS A 1 389 ? 66.366 47.639 184.901 1.00 114.71 378 LYS A C 1
ATOM 4558 O O . LYS A 1 389 ? 67.461 47.263 185.343 1.00 119.54 378 LYS A O 1
ATOM 4577 N N . GLN A 1 390 ? 65.996 47.430 183.637 1.00 113.44 379 GLN A N 1
ATOM 4578 C CA . GLN A 1 390 ? 66.898 46.791 182.688 1.00 116.87 379 GLN A CA 1
ATOM 4579 C C . GLN A 1 390 ? 68.216 47.547 182.603 1.00 115.89 379 GLN A C 1
ATOM 4580 O O . GLN A 1 390 ? 69.294 46.953 182.720 1.00 121.55 379 GLN A O 1
ATOM 4594 N N . TYR A 1 391 ? 68.151 48.865 182.400 1.00 112.81 380 TYR A N 1
ATOM 4595 C CA . TYR A 1 391 ? 69.380 49.651 182.353 1.00 118.42 380 TYR A CA 1
ATOM 4596 C C . TYR A 1 391 ? 70.165 49.493 183.652 1.00 123.06 380 TYR A C 1
ATOM 4597 O O . TYR A 1 391 ? 71.331 49.082 183.647 1.00 126.36 380 TYR A O 1
ATOM 4615 N N . GLU A 1 392 ? 69.523 49.793 184.784 1.00 122.30 381 GLU A N 1
ATOM 4616 C CA . GLU A 1 392 ? 70.130 49.604 186.096 1.00 123.69 381 GLU A CA 1
ATOM 4617 C C . GLU A 1 392 ? 70.928 48.309 186.173 1.00 127.55 381 GLU A C 1
ATOM 4618 O O . GLU A 1 392 ? 71.997 48.271 186.790 1.00 129.96 381 GLU A O 1
ATOM 4630 N N . SER A 1 393 ? 70.416 47.241 185.561 1.00 126.90 382 SER A N 1
ATOM 4631 C CA . SER A 1 393 ? 71.072 45.943 185.681 1.00 132.92 382 SER A CA 1
ATOM 4632 C C . SER A 1 393 ? 72.524 46.015 185.215 1.00 135.25 382 SER A C 1
ATOM 4633 O O . SER A 1 393 ? 73.447 45.667 185.960 1.00 138.99 382 SER A O 1
ATOM 4641 N N . LYS A 1 394 ? 72.757 46.465 183.986 1.00 135.02 383 LYS A N 1
ATOM 4642 C CA . LYS A 1 394 ? 74.115 46.547 183.429 1.00 140.58 383 LYS A CA 1
ATOM 4643 C C . LYS A 1 394 ? 74.410 47.950 182.906 1.00 139.62 383 LYS A C 1
ATOM 4644 O O . LYS A 1 394 ? 74.760 48.165 181.741 1.00 140.67 383 LYS A O 1
ATOM 4663 N N . LYS A 1 395 ? 74.210 48.941 183.788 1.00 138.69 384 LYS A N 1
ATOM 4664 C CA . LYS A 1 395 ? 74.648 50.316 183.588 1.00 138.19 384 LYS A CA 1
ATOM 4665 C C . LYS A 1 395 ? 75.976 50.430 182.852 1.00 142.80 384 LYS A C 1
ATOM 4666 O O . LYS A 1 395 ? 75.991 50.799 181.675 1.00 142.42 384 LYS A O 1
ATOM 4685 N N . ASP A 1 396 ? 77.090 50.110 183.519 1.00 147.57 385 ASP A N 1
ATOM 4686 C CA . ASP A 1 396 ? 78.403 50.392 182.947 1.00 150.80 385 ASP A CA 1
ATOM 4687 C C . ASP A 1 396 ? 78.689 49.583 181.686 1.00 148.33 385 ASP A C 1
ATOM 4688 O O . ASP A 1 396 ? 79.715 49.823 181.039 1.00 148.89 385 ASP A O 1
ATOM 4697 N N . VAL A 1 397 ? 77.826 48.632 181.332 1.00 145.80 386 VAL A N 1
ATOM 4698 C CA . VAL A 1 397 ? 77.912 47.983 180.028 1.00 147.70 386 VAL A CA 1
ATOM 4699 C C . VAL A 1 397 ? 77.255 48.854 178.963 1.00 143.01 386 VAL A C 1
ATOM 4700 O O . VAL A 1 397 ? 77.859 49.178 177.926 1.00 143.02 386 VAL A O 1
ATOM 4713 N N . TYR A 1 398 ? 76.004 49.255 179.213 1.00 140.92 387 TYR A N 1
ATOM 4714 C CA . TYR A 1 398 ? 75.326 50.133 178.262 1.00 139.39 387 TYR A CA 1
ATOM 4715 C C . TYR A 1 398 ? 76.076 51.453 178.106 1.00 133.58 387 TYR A C 1
ATOM 4716 O O . TYR A 1 398 ? 75.995 52.092 177.053 1.00 125.42 387 TYR A O 1
ATOM 4734 N N . LYS A 1 399 ? 76.814 51.870 179.137 1.00 141.04 388 LYS A N 1
ATOM 4735 C CA . LYS A 1 399 ? 77.568 53.117 179.054 1.00 146.64 388 LYS A CA 1
ATOM 4736 C C . LYS A 1 399 ? 78.659 53.022 177.993 1.00 145.57 388 LYS A C 1
ATOM 4737 O O . LYS A 1 399 ? 78.811 53.919 177.154 1.00 143.44 388 LYS A O 1
ATOM 4756 N N . ASN A 1 400 ? 79.437 51.937 178.018 1.00 148.10 389 ASN A N 1
ATOM 4757 C CA . ASN A 1 400 ? 80.469 51.759 177.005 1.00 151.14 389 ASN A CA 1
ATOM 4758 C C . ASN A 1 400 ? 79.852 51.569 175.624 1.00 150.14 389 ASN A C 1
ATOM 4759 O O . ASN A 1 400 ? 80.402 52.053 174.623 1.00 150.57 389 ASN A O 1
ATOM 4770 N N . ALA A 1 401 ? 78.697 50.898 175.552 1.00 138.10 390 ALA A N 1
ATOM 4771 C CA . ALA A 1 401 ? 78.024 50.759 174.262 1.00 132.05 390 ALA A CA 1
ATOM 4772 C C . ALA A 1 401 ? 77.631 52.123 173.699 1.00 123.30 390 ALA A C 1
ATOM 4773 O O . ALA A 1 401 ? 77.822 52.395 172.503 1.00 120.17 390 ALA A O 1
ATOM 4780 N N . PHE A 1 402 ? 77.082 52.997 174.549 1.00 123.88 391 PHE A N 1
ATOM 4781 C CA . PHE A 1 402 ? 76.746 54.340 174.097 1.00 124.08 391 PHE A CA 1
ATOM 4782 C C . PHE A 1 402 ? 77.993 55.106 173.681 1.00 130.22 391 PHE A C 1
ATOM 4783 O O . PHE A 1 402 ? 77.962 55.861 172.710 1.00 133.97 391 PHE A O 1
ATOM 4800 N N . GLU A 1 403 ? 79.079 54.987 174.449 1.00 130.84 392 GLU A N 1
ATOM 4801 C CA . GLU A 1 403 ? 80.313 55.672 174.076 1.00 128.45 392 GLU A CA 1
ATOM 4802 C C . GLU A 1 403 ? 80.748 55.263 172.671 1.00 127.70 392 GLU A C 1
ATOM 4803 O O . GLU A 1 403 ? 81.171 56.106 171.863 1.00 120.97 392 GLU A O 1
ATOM 4815 N N . SER A 1 404 ? 80.630 53.969 172.358 1.00 132.95 393 SER A N 1
ATOM 4816 C CA . SER A 1 404 ? 80.945 53.493 171.013 1.00 134.40 393 SER A CA 1
ATOM 4817 C C . SER A 1 404 ? 80.031 54.130 169.970 1.00 122.27 393 SER A C 1
ATOM 4818 O O . SER A 1 404 ? 80.502 54.679 168.963 1.00 122.16 393 SER A O 1
ATOM 4826 N N . TYR A 1 405 ? 78.713 54.040 170.181 1.00 116.72 394 TYR A N 1
ATOM 4827 C CA . TYR A 1 405 ? 77.776 54.628 169.227 1.00 117.42 394 TYR A CA 1
ATOM 4828 C C . TYR A 1 405 ? 78.007 56.126 169.063 1.00 112.82 394 TYR A C 1
ATOM 4829 O O . TYR A 1 405 ? 77.787 56.677 167.979 1.00 115.61 394 TYR A O 1
ATOM 4847 N N . GLN A 1 406 ? 78.454 56.795 170.126 1.00 116.08 395 GLN A N 1
ATOM 4848 C CA . GLN A 1 406 ? 78.721 58.227 170.082 1.00 118.85 395 GLN A CA 1
ATOM 4849 C C . GLN A 1 406 ? 79.911 58.526 169.185 1.00 130.64 395 GLN A C 1
ATOM 4850 O O . GLN A 1 406 ? 79.811 59.323 168.245 1.00 131.56 395 GLN A O 1
ATOM 4864 N N . ARG A 1 407 ? 81.051 57.890 169.458 1.00 136.18 396 ARG A N 1
ATOM 4865 C CA . ARG A 1 407 ? 82.220 58.123 168.617 1.00 141.37 396 ARG A CA 1
ATOM 4866 C C . ARG A 1 407 ? 81.947 57.755 167.164 1.00 142.06 396 ARG A C 1
ATOM 4867 O O . ARG A 1 407 ? 82.479 58.403 166.254 1.00 142.27 396 ARG A O 1
ATOM 4888 N N . TYR A 1 408 ? 81.119 56.735 166.916 1.00 144.05 397 TYR A N 1
ATOM 4889 C CA . TYR A 1 408 ? 80.860 56.347 165.532 1.00 149.31 397 TYR A CA 1
ATOM 4890 C C . TYR A 1 408 ? 79.909 57.316 164.832 1.00 145.99 397 TYR A C 1
ATOM 4891 O O . TYR A 1 408 ? 80.151 57.696 163.682 1.00 151.78 397 TYR A O 1
ATOM 4909 N N . PHE A 1 409 ? 78.816 57.718 165.489 1.00 142.46 398 PHE A N 1
ATOM 4910 C CA . PHE A 1 409 ? 77.857 58.597 164.826 1.00 145.89 398 PHE A CA 1
ATOM 4911 C C . PHE A 1 409 ? 78.453 59.973 164.559 1.00 142.86 398 PHE A C 1
ATOM 4912 O O . PHE A 1 409 ? 78.015 60.671 163.638 1.00 139.63 398 PHE A O 1
ATOM 4929 N N . ASN A 1 410 ? 79.445 60.379 165.349 1.00 143.74 399 ASN A N 1
ATOM 4930 C CA . ASN A 1 410 ? 80.177 61.617 165.105 1.00 141.87 399 ASN A CA 1
ATOM 4931 C C . ASN A 1 410 ? 81.058 61.541 163.860 1.00 145.20 399 ASN A C 1
ATOM 4932 O O . ASN A 1 410 ? 81.696 62.542 163.515 1.00 143.26 399 ASN A O 1
ATOM 4943 N N . GLN A 1 411 ? 81.090 60.400 163.169 1.00 148.25 400 GLN A N 1
ATOM 4944 C CA . GLN A 1 411 ? 81.878 60.233 161.952 1.00 156.39 400 GLN A CA 1
ATOM 4945 C C . GLN A 1 411 ? 81.052 60.443 160.689 1.00 147.27 400 GLN A C 1
ATOM 4946 O O . GLN A 1 411 ? 81.487 61.153 159.777 1.00 147.61 400 GLN A O 1
ATOM 4960 N N . LYS A 1 412 ? 79.871 59.835 160.616 1.00 137.56 401 LYS A N 1
ATOM 4961 C CA . LYS A 1 412 ? 79.112 59.774 159.372 1.00 143.92 401 LYS A CA 1
ATOM 4962 C C . LYS A 1 412 ? 78.891 61.149 158.754 1.00 144.85 401 LYS A C 1
ATOM 4963 O O . LYS A 1 412 ? 79.143 61.353 157.565 1.00 150.77 401 LYS A O 1
ATOM 4982 N N . ASN A 1 415 ? 77.977 65.874 155.892 1.00 137.17 404 ASN A N 1
ATOM 4983 C CA . ASN A 1 415 ? 76.969 66.737 156.497 1.00 139.54 404 ASN A CA 1
ATOM 4984 C C . ASN A 1 415 ? 77.377 67.108 157.917 1.00 133.21 404 ASN A C 1
ATOM 4985 O O . ASN A 1 415 ? 77.808 66.250 158.679 1.00 138.90 404 ASN A O 1
ATOM 4995 N N . GLU A 1 416 ? 77.243 68.387 158.270 1.00 121.82 405 GLU A N 1
ATOM 4996 C CA . GLU A 1 416 ? 77.685 68.856 159.577 1.00 121.50 405 GLU A CA 1
ATOM 4997 C C . GLU A 1 416 ? 76.607 68.742 160.650 1.00 120.83 405 GLU A C 1
ATOM 4998 O O . GLU A 1 416 ? 76.901 68.321 161.774 1.00 119.39 405 GLU A O 1
ATOM 5010 N N . ILE A 1 417 ? 75.362 69.109 160.334 1.00 128.97 406 ILE A N 1
ATOM 5011 C CA . ILE A 1 417 ? 74.341 69.193 161.374 1.00 146.02 406 ILE A CA 1
ATOM 5012 C C . ILE A 1 417 ? 73.992 67.818 161.929 1.00 146.50 406 ILE A C 1
ATOM 5013 O O . ILE A 1 417 ? 73.692 67.685 163.121 1.00 152.49 406 ILE A O 1
ATOM 5029 N N . MET A 1 418 ? 74.009 66.775 161.096 1.00 133.50 407 MET A N 1
ATOM 5030 C CA . MET A 1 418 ? 73.687 65.446 161.605 1.00 130.76 407 MET A CA 1
ATOM 5031 C C . MET A 1 418 ? 74.769 64.933 162.547 1.00 121.92 407 MET A C 1
ATOM 5032 O O . MET A 1 418 ? 74.484 64.119 163.431 1.00 110.21 407 MET A O 1
ATOM 5046 N N . GLN A 1 419 ? 76.007 65.398 162.375 1.00 129.48 408 GLN A N 1
ATOM 5047 C CA . GLN A 1 419 ? 77.082 65.054 163.299 1.00 133.55 408 GLN A CA 1
ATOM 5048 C C . GLN A 1 419 ? 76.983 65.864 164.584 1.00 131.60 408 GLN A C 1
ATOM 5049 O O . GLN A 1 419 ? 77.446 65.408 165.635 1.00 131.00 408 GLN A O 1
ATOM 5063 N N . ARG A 1 420 ? 76.378 67.053 164.522 1.00 129.77 409 ARG A N 1
ATOM 5064 C CA . ARG A 1 420 ? 76.087 67.796 165.740 1.00 127.68 409 ARG A CA 1
ATOM 5065 C C . ARG A 1 420 ? 75.188 66.982 166.658 1.00 127.62 409 ARG A C 1
ATOM 5066 O O . ARG A 1 420 ? 75.349 66.998 167.885 1.00 126.62 409 ARG A O 1
ATOM 5087 N N . LEU A 1 421 ? 74.231 66.263 166.071 1.00 125.19 410 LEU A N 1
ATOM 5088 C CA . LEU A 1 421 ? 73.287 65.429 166.794 1.00 120.38 410 LEU A CA 1
ATOM 5089 C C . LEU A 1 421 ? 73.799 64.013 167.024 1.00 125.51 410 LEU A C 1
ATOM 5090 O O . LEU A 1 421 ? 72.990 63.095 167.202 1.00 120.42 410 LEU A O 1
ATOM 5106 N N . GLY A 1 422 ? 75.116 63.811 167.023 1.00 119.27 411 GLY A N 1
ATOM 5107 C CA . GLY A 1 422 ? 75.643 62.459 167.116 1.00 122.17 411 GLY A CA 1
ATOM 5108 C C . GLY A 1 422 ? 75.294 61.792 168.432 1.00 116.78 411 GLY A C 1
ATOM 5109 O O . GLY A 1 422 ? 74.875 60.631 168.469 1.00 124.92 411 GLY A O 1
ATOM 5113 N N . ARG A 1 423 ? 75.466 62.522 169.536 1.00 109.16 412 ARG A N 1
ATOM 5114 C CA . ARG A 1 423 ? 75.167 61.958 170.845 1.00 107.01 412 ARG A CA 1
ATOM 5115 C C . ARG A 1 423 ? 73.691 61.608 170.986 1.00 106.32 412 ARG A C 1
ATOM 5116 O O . ARG A 1 423 ? 73.351 60.625 171.651 1.00 111.77 412 ARG A O 1
ATOM 5137 N N . ALA A 1 424 ? 72.801 62.391 170.373 1.00 97.18 413 ALA A N 1
ATOM 5138 C CA . ALA A 1 424 ? 71.374 62.109 170.492 1.00 89.65 413 ALA A CA 1
ATOM 5139 C C . ALA A 1 424 ? 71.019 60.787 169.822 1.00 85.69 413 ALA A C 1
ATOM 5140 O O . ALA A 1 424 ? 70.242 59.991 170.367 1.00 83.44 413 ALA A O 1
ATOM 5147 N N . PHE A 1 425 ? 71.577 60.536 168.635 1.00 86.18 414 PHE A N 1
ATOM 5148 C CA . PHE A 1 425 ? 71.356 59.259 167.966 1.00 89.10 414 PHE A CA 1
ATOM 5149 C C . PHE A 1 425 ? 72.003 58.121 168.743 1.00 90.27 414 PHE A C 1
ATOM 5150 O O . PHE A 1 425 ? 71.401 57.055 168.916 1.00 91.64 414 PHE A O 1
ATOM 5167 N N . ALA A 1 426 ? 73.249 58.314 169.185 1.00 94.51 415 ALA A N 1
ATOM 5168 C CA . ALA A 1 426 ? 73.881 57.363 170.091 1.00 101.54 415 ALA A CA 1
ATOM 5169 C C . ALA A 1 426 ? 72.931 56.973 171.219 1.00 106.32 415 ALA A C 1
ATOM 5170 O O . ALA A 1 426 ? 72.753 55.788 171.526 1.00 109.79 415 ALA A O 1
ATOM 5177 N N . LEU A 1 427 ? 72.293 57.974 171.825 1.00 107.17 416 LEU A N 1
ATOM 5178 C CA . LEU A 1 427 ? 71.424 57.736 172.969 1.00 109.82 416 LEU A CA 1
ATOM 5179 C C . LEU A 1 427 ? 70.185 56.947 172.577 1.00 108.85 416 LEU A C 1
ATOM 5180 O O . LEU A 1 427 ? 69.840 55.956 173.228 1.00 103.02 416 LEU A O 1
ATOM 5196 N N . LEU A 1 428 ? 69.465 57.408 171.551 1.00 113.18 417 LEU A N 1
ATOM 5197 C CA . LEU A 1 428 ? 68.263 56.691 171.133 1.00 121.67 417 LEU A CA 1
ATOM 5198 C C . LEU A 1 428 ? 68.583 55.257 170.729 1.00 116.80 417 LEU A C 1
ATOM 5199 O O . LEU A 1 428 ? 67.774 54.346 170.955 1.00 118.60 417 LEU A O 1
ATOM 5215 N N . GLN A 1 429 ? 69.765 55.023 170.160 1.00 109.19 418 GLN A N 1
ATOM 5216 C CA . GLN A 1 429 ? 70.113 53.671 169.745 1.00 115.48 418 GLN A CA 1
ATOM 5217 C C . GLN A 1 429 ? 70.478 52.797 170.939 1.00 121.67 418 GLN A C 1
ATOM 5218 O O . GLN A 1 429 ? 70.145 51.609 170.957 1.00 120.49 418 GLN A O 1
ATOM 5232 N N . VAL A 1 430 ? 71.179 53.347 171.935 1.00 127.89 419 VAL A N 1
ATOM 5233 C CA . VAL A 1 430 ? 71.399 52.582 173.161 1.00 128.49 419 VAL A CA 1
ATOM 5234 C C . VAL A 1 430 ? 70.068 52.311 173.850 1.00 125.88 419 VAL A C 1
ATOM 5235 O O . VAL A 1 430 ? 69.892 51.275 174.500 1.00 124.10 419 VAL A O 1
ATOM 5248 N N . THR A 1 431 ? 69.107 53.226 173.711 1.00 124.63 420 THR A N 1
ATOM 5249 C CA . THR A 1 431 ? 67.765 52.991 174.233 1.00 122.61 420 THR A CA 1
ATOM 5250 C C . THR A 1 431 ? 67.130 51.788 173.546 1.00 118.57 420 THR A C 1
ATOM 5251 O O . THR A 1 431 ? 66.545 50.916 174.202 1.00 120.13 420 THR A O 1
ATOM 5262 N N . GLY A 1 432 ? 67.227 51.733 172.218 1.00 110.58 421 GLY A N 1
ATOM 5263 C CA . GLY A 1 432 ? 66.726 50.572 171.497 1.00 112.39 421 GLY A CA 1
ATOM 5264 C C . GLY A 1 432 ? 67.451 49.291 171.871 1.00 113.79 421 GLY A C 1
ATOM 5265 O O . GLY A 1 432 ? 66.838 48.224 171.969 1.00 114.93 421 GLY A O 1
ATOM 5269 N N . GLU A 1 433 ? 68.769 49.376 172.065 1.00 115.29 422 GLU A N 1
ATOM 5270 C CA . GLU A 1 433 ? 69.552 48.214 172.471 1.00 117.28 422 GLU A CA 1
ATOM 5271 C C . GLU A 1 433 ? 69.134 47.720 173.849 1.00 120.26 422 GLU A C 1
ATOM 5272 O O . GLU A 1 433 ? 69.157 46.512 174.112 1.00 122.45 422 GLU A O 1
ATOM 5284 N N . VAL A 1 434 ? 68.763 48.640 174.740 1.00 119.47 423 VAL A N 1
ATOM 5285 C CA . VAL A 1 434 ? 68.250 48.246 176.045 1.00 123.26 423 VAL A CA 1
ATOM 5286 C C . VAL A 1 434 ? 66.884 47.591 175.893 1.00 124.18 423 VAL A C 1
ATOM 5287 O O . VAL A 1 434 ? 66.605 46.551 176.499 1.00 128.96 423 VAL A O 1
ATOM 5300 N N . LEU A 1 435 ? 66.013 48.188 175.077 1.00 124.94 424 LEU A N 1
ATOM 5301 C CA . LEU A 1 435 ? 64.670 47.645 174.905 1.00 125.84 424 LEU A CA 1
ATOM 5302 C C . LEU A 1 435 ? 64.726 46.238 174.322 1.00 132.16 424 LEU A C 1
ATOM 5303 O O . LEU A 1 435 ? 63.927 45.372 174.697 1.00 132.57 424 LEU A O 1
ATOM 5319 N N . ASN A 1 436 ? 65.670 45.991 173.408 1.00 130.64 425 ASN A N 1
ATOM 5320 C CA . ASN A 1 436 ? 65.795 44.667 172.805 1.00 131.12 425 ASN A CA 1
ATOM 5321 C C . ASN A 1 436 ? 65.984 43.588 173.865 1.00 125.99 425 ASN A C 1
ATOM 5322 O O . ASN A 1 436 ? 65.472 42.471 173.723 1.00 126.98 425 ASN A O 1
ATOM 5333 N N . ASP A 1 437 ? 66.719 43.900 174.936 1.00 119.20 426 ASP A N 1
ATOM 5334 C CA . ASP A 1 437 ? 67.045 42.894 175.937 1.00 123.23 426 ASP A CA 1
ATOM 5335 C C . ASP A 1 437 ? 65.891 42.604 176.888 1.00 124.85 426 ASP A C 1
ATOM 5336 O O . ASP A 1 437 ? 65.953 41.609 177.620 1.00 126.92 426 ASP A O 1
ATOM 5345 N N . ILE A 1 438 ? 64.851 43.441 176.907 1.00 123.80 427 ILE A N 1
ATOM 5346 C CA . ILE A 1 438 ? 63.665 43.110 177.689 1.00 125.33 427 ILE A CA 1
ATOM 5347 C C . ILE A 1 438 ? 62.938 41.933 177.046 1.00 128.52 427 ILE A C 1
ATOM 5348 O O . ILE A 1 438 ? 63.037 41.681 175.839 1.00 132.62 427 ILE A O 1
ATOM 5353 N N . ASP A 1 439 ? 62.188 41.203 177.872 1.00 125.34 428 ASP A N 1
ATOM 5354 C CA . ASP A 1 439 ? 61.672 39.898 177.478 1.00 128.92 428 ASP A CA 1
ATOM 5355 C C . ASP A 1 439 ? 60.738 39.971 176.276 1.00 132.02 428 ASP A C 1
ATOM 5356 O O . ASP A 1 439 ? 61.057 39.450 175.203 1.00 138.74 428 ASP A O 1
ATOM 5361 N N . GLY A 1 440 ? 59.582 40.604 176.442 1.00 118.71 429 GLY A N 1
ATOM 5362 C CA . GLY A 1 440 ? 58.569 40.524 175.413 1.00 114.29 429 GLY A CA 1
ATOM 5363 C C . GLY A 1 440 ? 58.577 41.709 174.476 1.00 115.53 429 GLY A C 1
ATOM 5364 O O . GLY A 1 440 ? 57.564 42.017 173.840 1.00 103.60 429 GLY A O 1
ATOM 5365 N N . PHE A 1 441 ? 59.724 42.382 174.383 1.00 134.54 430 PHE A N 1
ATOM 5366 C CA . PHE A 1 441 ? 59.850 43.594 173.588 1.00 148.72 430 PHE A CA 1
ATOM 5367 C C . PHE A 1 441 ? 61.005 43.472 172.605 1.00 145.22 430 PHE A C 1
ATOM 5368 O O . PHE A 1 441 ? 61.607 44.476 172.215 1.00 147.31 430 PHE A O 1
ATOM 5376 N N . GLU A 1 442 ? 61.321 42.245 172.194 1.00 147.47 431 GLU A N 1
ATOM 5377 C CA . GLU A 1 442 ? 62.366 42.043 171.203 1.00 148.79 431 GLU A CA 1
ATOM 5378 C C . GLU A 1 442 ? 61.951 42.658 169.875 1.00 151.12 431 GLU A C 1
ATOM 5379 O O . GLU A 1 442 ? 60.787 42.589 169.473 1.00 150.92 431 GLU A O 1
ATOM 5385 N N . HIS A 1 443 ? 62.921 43.263 169.195 1.00 159.55 432 HIS A N 1
ATOM 5386 C CA . HIS A 1 443 ? 62.690 43.883 167.902 1.00 168.28 432 HIS A CA 1
ATOM 5387 C C . HIS A 1 443 ? 64.042 44.318 167.359 1.00 158.96 432 HIS A C 1
ATOM 5388 O O . HIS A 1 443 ? 65.066 44.203 168.036 1.00 158.68 432 HIS A O 1
ATOM 5395 N N . ASP A 1 444 ? 64.034 44.814 166.125 1.00 148.55 433 ASP A N 1
ATOM 5396 C CA . ASP A 1 444 ? 65.262 45.219 165.449 1.00 146.60 433 ASP A CA 1
ATOM 5397 C C . ASP A 1 444 ? 65.501 46.700 165.727 1.00 141.81 433 ASP A C 1
ATOM 5398 O O . ASP A 1 444 ? 64.810 47.563 165.176 1.00 143.30 433 ASP A O 1
ATOM 5403 N N . HIS A 1 445 ? 66.482 46.991 166.587 1.00 136.80 434 HIS A N 1
ATOM 5404 C CA . HIS A 1 445 ? 66.784 48.374 166.943 1.00 129.67 434 HIS A CA 1
ATOM 5405 C C . HIS A 1 445 ? 67.692 49.035 165.909 1.00 127.42 434 HIS A C 1
ATOM 5406 O O . HIS A 1 445 ? 67.484 50.208 165.549 1.00 123.92 434 HIS A O 1
ATOM 5420 N N . PHE A 1 446 ? 68.660 48.286 165.375 1.00 129.08 435 PHE A N 1
ATOM 5421 C CA . PHE A 1 446 ? 69.571 48.859 164.394 1.00 131.91 435 PHE A CA 1
ATOM 5422 C C . PHE A 1 446 ? 68.821 49.289 163.140 1.00 128.10 435 PHE A C 1
ATOM 5423 O O . PHE A 1 446 ? 69.093 50.354 162.573 1.00 125.19 435 PHE A O 1
ATOM 5440 N N . LYS A 1 447 ? 67.860 48.475 162.691 1.00 128.14 436 LYS A N 1
ATOM 5441 C CA . LYS A 1 447 ? 67.187 48.796 161.440 1.00 128.06 436 LYS A CA 1
ATOM 5442 C C . LYS A 1 447 ? 66.183 49.927 161.603 1.00 125.82 436 LYS A C 1
ATOM 5443 O O . LYS A 1 447 ? 66.158 50.832 160.774 1.00 126.52 436 LYS A O 1
ATOM 5462 N N . ILE A 1 448 ? 65.360 49.919 162.653 1.00 123.67 437 ILE A N 1
ATOM 5463 C CA . ILE A 1 448 ? 64.457 51.048 162.861 1.00 119.89 437 ILE A CA 1
ATOM 5464 C C . ILE A 1 448 ? 65.257 52.344 162.938 1.00 117.34 437 ILE A C 1
ATOM 5465 O O . ILE A 1 448 ? 64.866 53.377 162.367 1.00 113.41 437 ILE A O 1
ATOM 5481 N N . ILE A 1 449 ? 66.432 52.294 163.577 1.00 119.72 438 ILE A N 1
ATOM 5482 C CA . ILE A 1 449 ? 67.135 53.538 163.867 1.00 120.43 438 ILE A CA 1
ATOM 5483 C C . ILE A 1 449 ? 67.885 54.043 162.637 1.00 118.93 438 ILE A C 1
ATOM 5484 O O . ILE A 1 449 ? 67.859 55.243 162.340 1.00 116.57 438 ILE A O 1
ATOM 5500 N N . GLU A 1 450 ? 68.550 53.157 161.889 1.00 123.12 439 GLU A N 1
ATOM 5501 C CA . GLU A 1 450 ? 69.129 53.580 160.617 1.00 124.26 439 GLU A CA 1
ATOM 5502 C C . GLU A 1 450 ? 68.041 54.001 159.634 1.00 129.89 439 GLU A C 1
ATOM 5503 O O . GLU A 1 450 ? 68.234 54.928 158.838 1.00 128.69 439 GLU A O 1
ATOM 5515 N N . GLN A 1 451 ? 66.894 53.318 159.663 1.00 131.92 440 GLN A N 1
ATOM 5516 C CA . GLN A 1 451 ? 65.776 53.651 158.789 1.00 137.02 440 GLN A CA 1
ATOM 5517 C C . GLN A 1 451 ? 65.352 55.096 158.993 1.00 131.68 440 GLN A C 1
ATOM 5518 O O . GLN A 1 451 ? 65.201 55.857 158.031 1.00 134.14 440 GLN A O 1
ATOM 5532 N N . ALA A 1 452 ? 65.215 55.515 160.255 1.00 124.49 441 ALA A N 1
ATOM 5533 C CA . ALA A 1 452 ? 64.788 56.891 160.504 1.00 117.76 441 ALA A CA 1
ATOM 5534 C C . ALA A 1 452 ? 65.935 57.890 160.351 1.00 130.99 441 ALA A C 1
ATOM 5535 O O . ALA A 1 452 ? 65.698 59.041 159.970 1.00 135.67 441 ALA A O 1
ATOM 5542 N N . TYR A 1 453 ? 67.179 57.473 160.612 1.00 117.60 442 TYR A N 1
ATOM 5543 C CA . TYR A 1 453 ? 68.333 58.313 160.295 1.00 106.59 442 TYR A CA 1
ATOM 5544 C C . TYR A 1 453 ? 68.347 58.695 158.817 1.00 101.91 442 TYR A C 1
ATOM 5545 O O . TYR A 1 453 ? 68.486 59.875 158.461 1.00 83.68 442 TYR A O 1
ATOM 5563 N N . ASP A 1 454 ? 68.234 57.699 157.935 1.00 117.83 443 ASP A N 1
ATOM 5564 C CA . ASP A 1 454 ? 68.237 57.984 156.504 1.00 122.10 443 ASP A CA 1
ATOM 5565 C C . ASP A 1 454 ? 66.965 58.708 156.088 1.00 116.62 443 ASP A C 1
ATOM 5566 O O . ASP A 1 454 ? 67.010 59.568 155.201 1.00 118.77 443 ASP A O 1
ATOM 5575 N N . SER A 1 455 ? 65.831 58.404 156.725 1.00 115.94 444 SER A N 1
ATOM 5576 C CA . SER A 1 455 ? 64.634 59.197 156.479 1.00 112.64 444 SER A CA 1
ATOM 5577 C C . SER A 1 455 ? 64.904 60.670 156.759 1.00 105.03 444 SER A C 1
ATOM 5578 O O . SER A 1 455 ? 64.398 61.551 156.057 1.00 102.04 444 SER A O 1
ATOM 5586 N N . MET A 1 456 ? 65.713 60.960 157.785 1.00 103.16 445 MET A N 1
ATOM 5587 C CA . MET A 1 456 ? 66.030 62.348 158.105 1.00 100.36 445 MET A CA 1
ATOM 5588 C C . MET A 1 456 ? 66.955 62.962 157.058 1.00 105.10 445 MET A C 1
ATOM 5589 O O . MET A 1 456 ? 66.667 64.037 156.516 1.00 104.76 445 MET A O 1
ATOM 5603 N N . VAL A 1 457 ? 68.077 62.299 156.757 1.00 108.01 446 VAL A N 1
ATOM 5604 C CA . VAL A 1 457 ? 69.015 62.904 155.808 1.00 105.74 446 VAL A CA 1
ATOM 5605 C C . VAL A 1 457 ? 68.352 63.091 154.447 1.00 106.20 446 VAL A C 1
ATOM 5606 O O . VAL A 1 457 ? 68.732 63.985 153.680 1.00 103.34 446 VAL A O 1
ATOM 5619 N N . LYS A 1 458 ? 67.349 62.269 154.128 1.00 110.80 447 LYS A N 1
ATOM 5620 C CA . LYS A 1 458 ? 66.644 62.418 152.861 1.00 110.92 447 LYS A CA 1
ATOM 5621 C C . LYS A 1 458 ? 65.593 63.522 152.929 1.00 109.96 447 LYS A C 1
ATOM 5622 O O . LYS A 1 458 ? 65.597 64.444 152.105 1.00 108.45 447 LYS A O 1
ATOM 5641 N N . ASN A 1 459 ? 64.686 63.448 153.905 1.00 117.36 448 ASN A N 1
ATOM 5642 C CA . ASN A 1 459 ? 63.489 64.278 153.909 1.00 126.02 448 ASN A CA 1
ATOM 5643 C C . ASN A 1 459 ? 63.655 65.627 154.599 1.00 119.06 448 ASN A C 1
ATOM 5644 O O . ASN A 1 459 ? 62.954 66.579 154.236 1.00 118.36 448 ASN A O 1
ATOM 5655 N N . ASN A 1 460 ? 64.541 65.744 155.586 1.00 118.74 449 ASN A N 1
ATOM 5656 C CA . ASN A 1 460 ? 64.643 66.978 156.358 1.00 117.30 449 ASN A CA 1
ATOM 5657 C C . ASN A 1 460 ? 65.453 68.010 155.582 1.00 118.07 449 ASN A C 1
ATOM 5658 O O . ASN A 1 460 ? 66.575 67.734 155.144 1.00 120.04 449 ASN A O 1
ATOM 5669 N N . LYS A 1 461 ? 64.882 69.208 155.427 1.00 113.26 450 LYS A N 1
ATOM 5670 C CA . LYS A 1 461 ? 65.486 70.233 154.585 1.00 111.44 450 LYS A CA 1
ATOM 5671 C C . LYS A 1 461 ? 66.600 70.996 155.292 1.00 109.78 450 LYS A C 1
ATOM 5672 O O . LYS A 1 461 ? 67.638 71.282 154.682 1.00 108.95 450 LYS A O 1
ATOM 5691 N N . THR A 1 462 ? 66.417 71.323 156.573 1.00 103.15 451 THR A N 1
ATOM 5692 C CA . THR A 1 462 ? 67.296 72.279 157.236 1.00 107.11 451 THR A CA 1
ATOM 5693 C C . THR A 1 462 ? 68.700 71.742 157.497 1.00 101.68 451 THR A C 1
ATOM 5694 O O . THR A 1 462 ? 69.572 72.525 157.890 1.00 101.83 451 THR A O 1
ATOM 5705 N N . ILE A 1 463 ? 68.950 70.446 157.298 1.00 97.93 452 ILE A N 1
ATOM 5706 C CA . ILE A 1 463 ? 70.304 69.934 157.488 1.00 97.83 452 ILE A CA 1
ATOM 5707 C C . ILE A 1 463 ? 71.276 70.582 156.510 1.00 88.30 452 ILE A C 1
ATOM 5708 O O . ILE A 1 463 ? 72.467 70.728 156.812 1.00 90.16 452 ILE A O 1
ATOM 5724 N N . ASP A 1 464 ? 70.794 70.982 155.329 1.00 86.53 453 ASP A N 1
ATOM 5725 C CA . ASP A 1 464 ? 71.656 71.441 154.242 1.00 81.20 453 ASP A CA 1
ATOM 5726 C C . ASP A 1 464 ? 71.197 72.827 153.778 1.00 77.60 453 ASP A C 1
ATOM 5727 O O . ASP A 1 464 ? 70.696 72.994 152.664 1.00 77.27 453 ASP A O 1
ATOM 5736 N N . LYS A 1 465 ? 71.379 73.825 154.642 1.00 73.58 454 LYS A N 1
ATOM 5737 C CA . LYS A 1 465 ? 70.999 75.186 154.280 1.00 69.70 454 LYS A CA 1
ATOM 5738 C C . LYS A 1 465 ? 71.673 75.681 153.005 1.00 65.40 454 LYS A C 1
ATOM 5739 O O . LYS A 1 465 ? 70.990 76.330 152.194 1.00 63.90 454 LYS A O 1
ATOM 5758 N N . PRO A 1 466 ? 72.966 75.434 152.764 1.00 64.45 455 PRO A N 1
ATOM 5759 C CA . PRO A 1 466 ? 73.567 75.933 151.514 1.00 59.97 455 PRO A CA 1
ATOM 5760 C C . PRO A 1 466 ? 72.879 75.400 150.271 1.00 61.64 455 PRO A C 1
ATOM 5761 O O . PRO A 1 466 ? 72.636 76.159 149.324 1.00 61.71 455 PRO A O 1
ATOM 5772 N N . LYS A 1 467 ? 72.565 74.106 150.242 1.00 63.00 456 LYS A N 1
ATOM 5773 C CA . LYS A 1 467 ? 71.827 73.550 149.116 1.00 66.68 456 LYS A CA 1
ATOM 5774 C C . LYS A 1 467 ? 70.425 74.138 149.054 1.00 67.81 456 LYS A C 1
ATOM 5775 O O . LYS A 1 467 ? 69.985 74.617 148.000 1.00 67.29 456 LYS A O 1
ATOM 5794 N N . GLN A 1 468 ? 69.720 74.141 150.188 1.00 67.96 457 GLN A N 1
ATOM 5795 C CA . GLN A 1 468 ? 68.373 74.698 150.237 1.00 69.71 457 GLN A CA 1
ATOM 5796 C C . GLN A 1 468 ? 68.353 76.100 149.633 1.00 63.29 457 GLN A C 1
ATOM 5797 O O . GLN A 1 468 ? 67.647 76.362 148.652 1.00 62.56 457 GLN A O 1
ATOM 5811 N N . LEU A 1 469 ? 69.111 77.023 150.234 1.00 58.62 458 LEU A N 1
ATOM 5812 C CA . LEU A 1 469 ? 69.201 78.375 149.698 1.00 54.07 458 LEU A CA 1
ATOM 5813 C C . LEU A 1 469 ? 69.457 78.344 148.195 1.00 48.96 458 LEU A C 1
ATOM 5814 O O . LEU A 1 469 ? 68.769 79.022 147.422 1.00 47.12 458 LEU A O 1
ATOM 5830 N N . LEU A 1 470 ? 70.425 77.533 147.758 1.00 50.92 459 LEU A N 1
ATOM 5831 C CA . LEU A 1 470 ? 70.732 77.475 146.334 1.00 50.83 459 LEU A CA 1
ATOM 5832 C C . LEU A 1 470 ? 69.469 77.174 145.543 1.00 51.10 459 LEU A C 1
ATOM 5833 O O . LEU A 1 470 ? 69.120 77.890 144.597 1.00 49.13 459 LEU A O 1
ATOM 5849 N N . GLU A 1 471 ? 68.747 76.129 145.952 1.00 53.48 460 GLU A N 1
ATOM 5850 C CA . GLU A 1 471 ? 67.520 75.765 145.259 1.00 56.69 460 GLU A CA 1
ATOM 5851 C C . GLU A 1 471 ? 66.566 76.949 145.216 1.00 53.99 460 GLU A C 1
ATOM 5852 O O . GLU A 1 471 ? 66.049 77.300 144.147 1.00 51.83 460 GLU A O 1
ATOM 5864 N N . GLU A 1 472 ? 66.387 77.631 146.352 1.00 55.22 461 GLU A N 1
ATOM 5865 C CA . GLU A 1 472 ? 65.488 78.777 146.380 1.00 53.67 461 GLU A CA 1
ATOM 5866 C C . GLU A 1 472 ? 65.896 79.801 145.333 1.00 49.72 461 GLU A C 1
ATOM 5867 O O . GLU A 1 472 ? 65.043 80.376 144.648 1.00 46.30 461 GLU A O 1
ATOM 5879 N N . LEU A 1 473 ? 67.198 80.061 145.210 1.00 50.17 462 LEU A N 1
ATOM 5880 C CA . LEU A 1 473 ? 67.659 81.010 144.205 1.00 48.55 462 LEU A CA 1
ATOM 5881 C C . LEU A 1 473 ? 67.288 80.532 142.807 1.00 53.07 462 LEU A C 1
ATOM 5882 O O . LEU A 1 473 ? 66.700 81.282 142.019 1.00 53.58 462 LEU A O 1
ATOM 5898 N N . LEU A 1 474 ? 67.583 79.266 142.494 1.00 53.52 463 LEU A N 1
ATOM 5899 C CA . LEU A 1 474 ? 67.300 78.769 141.151 1.00 52.49 463 LEU A CA 1
ATOM 5900 C C . LEU A 1 474 ? 65.812 78.854 140.842 1.00 52.68 463 LEU A C 1
ATOM 5901 O O . LEU A 1 474 ? 65.414 79.357 139.784 1.00 52.86 463 LEU A O 1
ATOM 5917 N N . GLN A 1 475 ? 64.971 78.387 141.765 1.00 46.54 464 GLN A N 1
ATOM 5918 C CA . GLN A 1 475 ? 63.531 78.541 141.596 1.00 46.01 464 GLN A CA 1
ATOM 5919 C C . GLN A 1 475 ? 63.198 79.972 141.197 1.00 42.23 464 GLN A C 1
ATOM 5920 O O . GLN A 1 475 ? 62.478 80.209 140.219 1.00 41.25 464 GLN A O 1
ATOM 5934 N N . TYR A 1 476 ? 63.763 80.947 141.915 1.00 43.42 465 TYR A N 1
ATOM 5935 C CA . TYR A 1 476 ? 63.495 82.343 141.592 1.00 40.70 465 TYR A CA 1
ATOM 5936 C C . TYR A 1 476 ? 63.884 82.630 140.147 1.00 39.21 465 TYR A C 1
ATOM 5937 O O . TYR A 1 476 ? 63.068 83.109 139.349 1.00 36.50 465 TYR A O 1
ATOM 5955 N N . LEU A 1 477 ? 65.115 82.271 139.775 1.00 43.44 466 LEU A N 1
ATOM 5956 C CA . LEU A 1 477 ? 65.569 82.507 138.412 1.00 45.34 466 LEU A CA 1
ATOM 5957 C C . LEU A 1 477 ? 64.698 81.772 137.405 1.00 49.64 466 LEU A C 1
ATOM 5958 O O . LEU A 1 477 ? 64.534 82.238 136.273 1.00 49.90 466 LEU A O 1
ATOM 5974 N N . ASP A 1 478 ? 64.119 80.633 137.798 1.00 54.83 467 ASP A N 1
ATOM 5975 C CA . ASP A 1 478 ? 63.287 79.885 136.865 1.00 55.79 467 ASP A CA 1
ATOM 5976 C C . ASP A 1 478 ? 62.132 80.737 136.354 1.00 53.01 467 ASP A C 1
ATOM 5977 O O . ASP A 1 478 ? 61.674 80.544 135.220 1.00 52.02 467 ASP A O 1
ATOM 5986 N N . ALA A 1 479 ? 61.666 81.694 137.158 1.00 48.90 468 ALA A N 1
ATOM 5987 C CA . ALA A 1 479 ? 60.521 82.519 136.796 1.00 42.64 468 ALA A CA 1
ATOM 5988 C C . ALA A 1 479 ? 60.909 83.883 136.242 1.00 39.24 468 ALA A C 1
ATOM 5989 O O . ALA A 1 479 ? 60.020 84.680 135.925 1.00 38.54 468 ALA A O 1
ATOM 5996 N N . ASN A 1 480 ? 62.198 84.170 136.108 1.00 45.20 469 ASN A N 1
ATOM 5997 C CA . ASN A 1 480 ? 62.672 85.490 135.701 1.00 48.79 469 ASN A CA 1
ATOM 5998 C C . ASN A 1 480 ? 63.626 85.360 134.530 1.00 40.76 469 ASN A C 1
ATOM 5999 O O . ASN A 1 480 ? 64.754 85.858 134.538 1.00 33.71 469 ASN A O 1
ATOM 6010 N N . ARG A 1 481 ? 63.158 84.682 133.485 1.00 40.22 470 ARG A N 1
ATOM 6011 C CA . ARG A 1 481 ? 63.974 84.436 132.307 1.00 43.34 470 ARG A CA 1
ATOM 6012 C C . ARG A 1 481 ? 64.101 85.662 131.415 1.00 45.44 470 ARG A C 1
ATOM 6013 O O . ARG A 1 481 ? 65.077 85.763 130.664 1.00 42.41 470 ARG A O 1
ATOM 6034 N N . ASN A 1 482 ? 63.150 86.598 131.488 1.00 45.57 471 ASN A N 1
ATOM 6035 C CA . ASN A 1 482 ? 63.266 87.881 130.804 1.00 46.21 471 ASN A CA 1
ATOM 6036 C C . ASN A 1 482 ? 64.377 88.753 131.374 1.00 43.49 471 ASN A C 1
ATOM 6037 O O . ASN A 1 482 ? 64.604 89.857 130.862 1.00 45.40 471 ASN A O 1
ATOM 6048 N N . ASN A 1 483 ? 65.047 88.305 132.434 1.00 38.76 472 ASN A N 1
ATOM 6049 C CA . ASN A 1 483 ? 66.196 89.008 132.984 1.00 38.38 472 ASN A CA 1
ATOM 6050 C C . ASN A 1 483 ? 67.428 88.114 132.991 1.00 38.19 472 ASN A C 1
ATOM 6051 O O . ASN A 1 483 ? 68.412 88.416 133.675 1.00 36.63 472 ASN A O 1
ATOM 6062 N N . ILE A 1 484 ? 67.387 87.022 132.232 1.00 36.75 473 ILE A N 1
ATOM 6063 C CA . ILE A 1 484 ? 68.533 86.148 132.015 1.00 35.80 473 ILE A CA 1
ATOM 6064 C C . ILE A 1 484 ? 68.994 86.339 130.578 1.00 40.86 473 ILE A C 1
ATOM 6065 O O . ILE A 1 484 ? 68.174 86.353 129.651 1.00 39.64 473 ILE A O 1
ATOM 6081 N N . ALA A 1 485 ? 70.296 86.498 130.394 1.00 43.93 474 ALA A N 1
ATOM 6082 C CA . ALA A 1 485 ? 70.891 86.561 129.070 1.00 51.00 474 ALA A CA 1
ATOM 6083 C C . ALA A 1 485 ? 71.541 85.221 128.748 1.00 62.25 474 ALA A C 1
ATOM 6084 O O . ALA A 1 485 ? 71.634 84.329 129.594 1.00 66.08 474 ALA A O 1
ATOM 6091 N N . GLY A 1 486 ? 71.976 85.077 127.500 1.00 68.93 475 GLY A N 1
ATOM 6092 C CA . GLY A 1 486 ? 72.816 83.955 127.153 1.00 70.16 475 GLY A CA 1
ATOM 6093 C C . GLY A 1 486 ? 72.320 83.221 125.929 1.00 73.78 475 GLY A C 1
ATOM 6094 O O . GLY A 1 486 ? 71.521 83.741 125.143 1.00 77.82 475 GLY A O 1
ATOM 6098 N N . ASP A 1 487 ? 72.821 81.998 125.782 1.00 71.11 476 ASP A N 1
ATOM 6099 C CA . ASP A 1 487 ? 72.538 81.175 124.615 1.00 74.28 476 ASP A CA 1
ATOM 6100 C C . ASP A 1 487 ? 71.048 80.895 124.493 1.00 71.53 476 ASP A C 1
ATOM 6101 O O . ASP A 1 487 ? 70.440 80.314 125.396 1.00 71.11 476 ASP A O 1
ATOM 6110 N N . GLY A 1 488 ? 70.462 81.297 123.370 1.00 69.07 477 GLY A N 1
ATOM 6111 C CA . GLY A 1 488 ? 69.058 81.060 123.127 1.00 70.04 477 GLY A CA 1
ATOM 6112 C C . GLY A 1 488 ? 68.113 82.033 123.791 1.00 70.88 477 GLY A C 1
ATOM 6113 O O . GLY A 1 488 ? 66.893 81.873 123.656 1.00 74.91 477 GLY A O 1
ATOM 6117 N N . TYR A 1 489 ? 68.629 83.033 124.497 1.00 66.82 478 TYR A N 1
ATOM 6118 C CA . TYR A 1 489 ? 67.808 83.979 125.238 1.00 60.42 478 TYR A CA 1
ATOM 6119 C C . TYR A 1 489 ? 67.721 85.300 124.487 1.00 61.84 478 TYR A C 1
ATOM 6120 O O . TYR A 1 489 ? 68.710 85.771 123.917 1.00 64.51 478 TYR A O 1
ATOM 6138 N N . SER A 1 490 ? 66.527 85.886 124.478 1.00 61.78 479 SER A N 1
ATOM 6139 C CA . SER A 1 490 ? 66.381 87.261 124.026 1.00 63.82 479 SER A CA 1
ATOM 6140 C C . SER A 1 490 ? 67.212 88.174 124.918 1.00 64.60 479 SER A C 1
ATOM 6141 O O . SER A 1 490 ? 67.253 88.004 126.139 1.00 64.07 479 SER A O 1
ATOM 6149 N N . SER A 1 491 ? 67.892 89.139 124.305 1.00 68.97 480 SER A N 1
ATOM 6150 C CA . SER A 1 491 ? 68.657 90.106 125.078 1.00 69.83 480 SER A CA 1
ATOM 6151 C C . SER A 1 491 ? 67.765 90.788 126.107 1.00 68.54 480 SER A C 1
ATOM 6152 O O . SER A 1 491 ? 66.614 91.134 125.826 1.00 68.13 480 SER A O 1
ATOM 6160 N N . VAL A 1 492 ? 68.313 91.000 127.300 1.00 67.76 481 VAL A N 1
ATOM 6161 C CA . VAL A 1 492 ? 67.594 91.683 128.373 1.00 67.14 481 VAL A CA 1
ATOM 6162 C C . VAL A 1 492 ? 67.590 93.170 128.036 1.00 74.13 481 VAL A C 1
ATOM 6163 O O . VAL A 1 492 ? 68.637 93.822 128.064 1.00 74.49 481 VAL A O 1
ATOM 6176 N N . LYS A 1 493 ? 66.415 93.715 127.725 1.00 80.20 482 LYS A N 1
ATOM 6177 C CA . LYS A 1 493 ? 66.362 95.075 127.205 1.00 83.74 482 LYS A CA 1
ATOM 6178 C C . LYS A 1 493 ? 66.191 96.122 128.297 1.00 80.90 482 LYS A C 1
ATOM 6179 O O . LYS A 1 493 ? 66.771 97.209 128.208 1.00 81.43 482 LYS A O 1
ATOM 6198 N N . ASN A 1 494 ? 65.401 95.820 129.320 1.00 73.78 483 ASN A N 1
ATOM 6199 C CA . ASN A 1 494 ? 65.151 96.737 130.419 1.00 66.61 483 ASN A CA 1
ATOM 6200 C C . ASN A 1 494 ? 65.679 96.151 131.717 1.00 55.64 483 ASN A C 1
ATOM 6201 O O . ASN A 1 494 ? 65.540 94.950 131.970 1.00 54.53 483 ASN A O 1
ATOM 6212 N N . GLY A 1 495 ? 66.295 97.003 132.530 1.00 50.12 484 GLY A N 1
ATOM 6213 C CA . GLY A 1 495 ? 66.636 96.624 133.882 1.00 48.09 484 GLY A CA 1
ATOM 6214 C C . GLY A 1 495 ? 67.872 95.768 134.020 1.00 45.63 484 GLY A C 1
ATOM 6215 O O . GLY A 1 495 ? 68.845 95.931 133.277 1.00 52.53 484 GLY A O 1
ATOM 6219 N N . ASP A 1 496 ? 67.837 94.844 134.972 1.00 39.30 485 ASP A N 1
ATOM 6220 C CA . ASP A 1 496 ? 69.036 94.168 135.431 1.00 40.81 485 ASP A CA 1
ATOM 6221 C C . ASP A 1 496 ? 69.176 92.776 134.833 1.00 41.92 485 ASP A C 1
ATOM 6222 O O . ASP A 1 496 ? 68.207 92.156 134.389 1.00 42.10 485 ASP A O 1
ATOM 6231 N N . ILE A 1 497 ? 70.415 92.291 134.841 1.00 42.74 486 ILE A N 1
ATOM 6232 C CA . ILE A 1 497 ? 70.765 90.948 134.393 1.00 44.90 486 ILE A CA 1
ATOM 6233 C C . ILE A 1 497 ? 71.059 90.108 135.627 1.00 44.46 486 ILE A C 1
ATOM 6234 O O . ILE A 1 497 ? 71.896 90.485 136.458 1.00 43.57 486 ILE A O 1
ATOM 6250 N N . LYS A 1 498 ? 70.383 88.966 135.741 1.00 43.65 487 LYS A N 1
ATOM 6251 C CA . LYS A 1 498 ? 70.465 88.143 136.938 1.00 38.51 487 LYS A CA 1
ATOM 6252 C C . LYS A 1 498 ? 71.326 86.905 136.752 1.00 40.04 487 LYS A C 1
ATOM 6253 O O . LYS A 1 498 ? 71.849 86.377 137.741 1.00 39.20 487 LYS A O 1
ATOM 6272 N N . ALA A 1 499 ? 71.494 86.437 135.518 1.00 40.34 488 ALA A N 1
ATOM 6273 C CA . ALA A 1 499 ? 72.348 85.290 135.255 1.00 39.69 488 ALA A CA 1
ATOM 6274 C C . ALA A 1 499 ? 72.664 85.236 133.769 1.00 37.40 488 ALA A C 1
ATOM 6275 O O . ALA A 1 499 ? 71.994 85.863 132.944 1.00 37.79 488 ALA A O 1
ATOM 6282 N N . ILE A 1 500 ? 73.709 84.480 133.452 1.00 39.91 489 ILE A N 1
ATOM 6283 C CA . ILE A 1 500 ? 74.113 84.184 132.083 1.00 43.73 489 ILE A CA 1
ATOM 6284 C C . ILE A 1 500 ? 73.984 82.681 131.891 1.00 50.47 489 ILE A C 1
ATOM 6285 O O . ILE A 1 500 ? 74.644 81.903 132.594 1.00 49.99 489 ILE A O 1
ATOM 6301 N N . TYR A 1 501 ? 73.129 82.269 130.961 1.00 58.15 490 TYR A N 1
ATOM 6302 C CA . TYR A 1 501 ? 72.957 80.850 130.687 1.00 65.22 490 TYR A CA 1
ATOM 6303 C C . TYR A 1 501 ? 74.022 80.378 129.705 1.00 70.41 490 TYR A C 1
ATOM 6304 O O . TYR A 1 501 ? 74.030 80.794 128.542 1.00 74.37 490 TYR A O 1
ATOM 6322 N N . LYS A 1 502 ? 74.922 79.519 130.166 1.00 74.05 491 LYS A N 1
ATOM 6323 C CA . LYS A 1 502 ? 75.756 78.720 129.282 1.00 82.18 491 LYS A CA 1
ATOM 6324 C C . LYS A 1 502 ? 75.373 77.249 129.433 1.00 93.61 491 LYS A C 1
ATOM 6325 O O . LYS A 1 502 ? 74.708 76.854 130.396 1.00 95.43 491 LYS A O 1
ATOM 6344 N N . ARG A 1 503 ? 75.736 76.442 128.434 1.00 105.42 492 ARG A N 1
ATOM 6345 C CA . ARG A 1 503 ? 75.381 75.024 128.472 1.00 109.55 492 ARG A CA 1
ATOM 6346 C C . ARG A 1 503 ? 76.017 74.310 129.659 1.00 107.21 492 ARG A C 1
ATOM 6347 O O . ARG A 1 503 ? 75.346 73.564 130.381 1.00 106.31 492 ARG A O 1
ATOM 6368 N N . ASP A 1 504 ? 77.316 74.522 129.879 1.00 103.75 493 ASP A N 1
ATOM 6369 C CA . ASP A 1 504 ? 77.991 73.828 130.968 1.00 102.16 493 ASP A CA 1
ATOM 6370 C C . ASP A 1 504 ? 77.573 74.343 132.339 1.00 93.62 493 ASP A C 1
ATOM 6371 O O . ASP A 1 504 ? 77.798 73.651 133.337 1.00 94.51 493 ASP A O 1
ATOM 6380 N N . TYR A 1 505 ? 76.971 75.529 132.416 1.00 85.37 494 TYR A N 1
ATOM 6381 C CA . TYR A 1 505 ? 76.692 76.134 133.710 1.00 77.12 494 TYR A CA 1
ATOM 6382 C C . TYR A 1 505 ? 75.743 77.310 133.548 1.00 68.36 494 TYR A C 1
ATOM 6383 O O . TYR A 1 505 ? 75.557 77.835 132.449 1.00 67.79 494 TYR A O 1
ATOM 6401 N N . LEU A 1 506 ? 75.174 77.731 134.672 1.00 62.42 495 LEU A N 1
ATOM 6402 C CA . LEU A 1 506 ? 74.439 78.986 134.771 1.00 55.25 495 LEU A CA 1
ATOM 6403 C C . LEU A 1 506 ? 75.230 79.909 135.688 1.00 49.61 495 LEU A C 1
ATOM 6404 O O . LEU A 1 506 ? 75.434 79.591 136.864 1.00 48.68 495 LEU A O 1
ATOM 6420 N N . CYS A 1 507 ? 75.705 81.026 135.145 1.00 46.90 496 CYS A N 1
ATOM 6421 C CA . CYS A 1 507 ? 76.509 81.968 135.915 1.00 47.52 496 CYS A CA 1
ATOM 6422 C C . CYS A 1 507 ? 75.576 83.008 136.518 1.00 45.09 496 CYS A C 1
ATOM 6423 O O . CYS A 1 507 ? 75.204 83.978 135.856 1.00 44.70 496 CYS A O 1
ATOM 6431 N N . ILE A 1 508 ? 75.205 82.813 137.780 1.00 42.77 497 ILE A N 1
ATOM 6432 C CA . ILE A 1 508 ? 74.339 83.759 138.476 1.00 42.13 497 ILE A CA 1
ATOM 6433 C C . ILE A 1 508 ? 75.193 84.952 138.887 1.00 42.73 497 ILE A C 1
ATOM 6434 O O . ILE A 1 508 ? 76.181 84.796 139.612 1.00 44.36 497 ILE A O 1
ATOM 6450 N N . LEU A 1 509 ? 74.821 86.143 138.422 1.00 39.48 498 LEU A N 1
ATOM 6451 C CA . LEU A 1 509 ? 75.662 87.309 138.648 1.00 40.80 498 LEU A CA 1
ATOM 6452 C C . LEU A 1 509 ? 75.828 87.562 140.142 1.00 40.43 498 LEU A C 1
ATOM 6453 O O . LEU A 1 509 ? 74.932 87.292 140.947 1.00 41.39 498 LEU A O 1
ATOM 6469 N N . GLY A 1 510 ? 76.999 88.090 140.506 1.00 40.74 499 GLY A N 1
ATOM 6470 C CA . GLY A 1 510 ? 77.294 88.321 141.909 1.00 40.52 499 GLY A CA 1
ATOM 6471 C C . GLY A 1 510 ? 76.212 89.101 142.625 1.00 40.02 499 GLY A C 1
ATOM 6472 O O . GLY A 1 510 ? 75.893 88.817 143.782 1.00 39.16 499 GLY A O 1
ATOM 6476 N N . GLU A 1 511 ? 75.631 90.096 141.950 1.00 38.26 500 GLU A N 1
ATOM 6477 C CA . GLU A 1 511 ? 74.659 90.963 142.608 1.00 35.75 500 GLU A CA 1
ATOM 6478 C C . GLU A 1 511 ? 73.411 90.191 143.021 1.00 36.74 500 GLU A C 1
ATOM 6479 O O . GLU A 1 511 ? 72.845 90.446 144.090 1.00 40.03 500 GLU A O 1
ATOM 6491 N N . THR A 1 512 ? 72.952 89.253 142.185 1.00 37.15 501 THR A N 1
ATOM 6492 C CA . THR A 1 512 ? 71.786 88.451 142.549 1.00 37.21 501 THR A CA 1
ATOM 6493 C C . THR A 1 512 ? 72.097 87.537 143.728 1.00 40.29 501 THR A C 1
ATOM 6494 O O . THR A 1 512 ? 71.271 87.371 144.640 1.00 39.54 501 THR A O 1
ATOM 6505 N N . VAL A 1 513 ? 73.299 86.961 143.748 1.00 42.39 502 VAL A N 1
ATOM 6506 C CA . VAL A 1 513 ? 73.682 86.113 144.872 1.00 43.97 502 VAL A CA 1
ATOM 6507 C C . VAL A 1 513 ? 73.755 86.933 146.152 1.00 44.02 502 VAL A C 1
ATOM 6508 O O . VAL A 1 513 ? 73.410 86.446 147.234 1.00 44.90 502 VAL A O 1
ATOM 6521 N N . LYS A 1 514 ? 74.205 88.189 146.056 1.00 44.24 503 LYS A N 1
ATOM 6522 C CA . LYS A 1 514 ? 74.195 89.051 147.235 1.00 48.49 503 LYS A CA 1
ATOM 6523 C C . LYS A 1 514 ? 72.764 89.353 147.660 1.00 46.79 503 LYS A C 1
ATOM 6524 O O . LYS A 1 514 ? 72.419 89.217 148.837 1.00 51.63 503 LYS A O 1
ATOM 6543 N N . GLU A 1 515 ? 71.912 89.746 146.708 1.00 44.36 504 GLU A N 1
ATOM 6544 C CA . GLU A 1 515 ? 70.512 90.007 147.020 1.00 46.82 504 GLU A CA 1
ATOM 6545 C C . GLU A 1 515 ? 69.865 88.822 147.721 1.00 49.18 504 GLU A C 1
ATOM 6546 O O . GLU A 1 515 ? 68.903 88.995 148.479 1.00 50.20 504 GLU A O 1
ATOM 6558 N N . LYS A 1 516 ? 70.364 87.612 147.475 1.00 51.64 505 LYS A N 1
ATOM 6559 C CA . LYS A 1 516 ? 69.785 86.450 148.141 1.00 53.33 505 LYS A CA 1
ATOM 6560 C C . LYS A 1 516 ? 70.426 86.168 149.501 1.00 54.63 505 LYS A C 1
ATOM 6561 O O . LYS A 1 516 ? 69.714 85.932 150.483 1.00 58.44 505 LYS A O 1
ATOM 6580 N N . LEU A 1 517 ? 71.758 86.179 149.585 1.00 50.93 506 LEU A N 1
ATOM 6581 C CA . LEU A 1 517 ? 72.434 85.687 150.780 1.00 51.17 506 LEU A CA 1
ATOM 6582 C C . LEU A 1 517 ? 72.766 86.773 151.800 1.00 55.09 506 LEU A C 1
ATOM 6583 O O . LEU A 1 517 ? 72.946 86.448 152.978 1.00 55.01 506 LEU A O 1
ATOM 6599 N N . THR A 1 518 ? 72.861 88.042 151.398 1.00 59.65 507 THR A N 1
ATOM 6600 C CA . THR A 1 518 ? 73.029 89.163 152.329 1.00 67.83 507 THR A CA 1
ATOM 6601 C C . THR A 1 518 ? 74.313 88.961 153.121 1.00 69.22 507 THR A C 1
ATOM 6602 O O . THR A 1 518 ? 75.390 88.929 152.501 1.00 64.60 507 THR A O 1
ATOM 6613 N N . HIS A 1 519 ? 74.272 88.845 154.447 1.00 75.86 508 HIS A N 1
ATOM 6614 C CA . HIS A 1 519 ? 75.499 88.756 155.224 1.00 79.63 508 HIS A CA 1
ATOM 6615 C C . HIS A 1 519 ? 76.101 87.359 155.225 1.00 79.21 508 HIS A C 1
ATOM 6616 O O . HIS A 1 519 ? 77.269 87.206 155.599 1.00 82.01 508 HIS A O 1
ATOM 6630 N N . GLU A 1 520 ? 75.344 86.347 154.812 1.00 79.22 509 GLU A N 1
ATOM 6631 C CA . GLU A 1 520 ? 75.824 84.975 154.782 1.00 85.80 509 GLU A CA 1
ATOM 6632 C C . GLU A 1 520 ? 76.452 84.611 153.443 1.00 81.27 509 GLU A C 1
ATOM 6633 O O . GLU A 1 520 ? 76.666 83.422 153.169 1.00 80.47 509 GLU A O 1
ATOM 6645 N N . LEU A 1 521 ? 76.713 85.609 152.596 1.00 81.08 510 LEU A N 1
ATOM 6646 C CA . LEU A 1 521 ? 77.244 85.353 151.263 1.00 79.33 510 LEU A CA 1
ATOM 6647 C C . LEU A 1 521 ? 78.536 84.560 151.346 1.00 77.12 510 LEU A C 1
ATOM 6648 O O . LEU A 1 521 ? 78.694 83.528 150.680 1.00 74.01 510 LEU A O 1
ATOM 6664 N N . GLN A 1 522 ? 79.477 85.037 152.163 1.00 80.31 511 GLN A N 1
ATOM 6665 C CA . GLN A 1 522 ? 80.797 84.430 152.195 1.00 86.09 511 GLN A CA 1
ATOM 6666 C C . GLN A 1 522 ? 80.689 82.950 152.537 1.00 83.26 511 GLN A C 1
ATOM 6667 O O . GLN A 1 522 ? 81.184 82.089 151.801 1.00 83.12 511 GLN A O 1
ATOM 6681 N N . THR A 1 523 ? 79.988 82.634 153.632 1.00 80.02 512 THR A N 1
ATOM 6682 C CA . THR A 1 523 ? 79.938 81.255 154.104 1.00 82.37 512 THR A CA 1
ATOM 6683 C C . THR A 1 523 ? 79.131 80.361 153.169 1.00 74.96 512 THR A C 1
ATOM 6684 O O . THR A 1 523 ? 79.527 79.218 152.920 1.00 78.01 512 THR A O 1
ATOM 6695 N N . ILE A 1 524 ? 77.996 80.833 152.641 1.00 68.57 513 ILE A N 1
ATOM 6696 C CA . ILE A 1 524 ? 77.202 79.931 151.810 1.00 66.14 513 ILE A CA 1
ATOM 6697 C C . ILE A 1 524 ? 77.892 79.677 150.478 1.00 66.04 513 ILE A C 1
ATOM 6698 O O . ILE A 1 524 ? 77.881 78.551 149.971 1.00 63.14 513 ILE A O 1
ATOM 6714 N N . THR A 1 525 ? 78.471 80.711 149.864 1.00 66.67 514 THR A N 1
ATOM 6715 C CA . THR A 1 525 ? 79.228 80.479 148.639 1.00 63.59 514 THR A CA 1
ATOM 6716 C C . THR A 1 525 ? 80.430 79.586 148.919 1.00 59.92 514 THR A C 1
ATOM 6717 O O . THR A 1 525 ? 80.775 78.717 148.105 1.00 60.34 514 THR A O 1
ATOM 6728 N N . GLY A 1 526 ? 81.060 79.758 150.083 1.00 59.04 515 GLY A N 1
ATOM 6729 C CA . GLY A 1 526 ? 82.114 78.844 150.478 1.00 62.09 515 GLY A CA 1
ATOM 6730 C C . GLY A 1 526 ? 81.642 77.406 150.542 1.00 65.95 515 GLY A C 1
ATOM 6731 O O . GLY A 1 526 ? 82.332 76.499 150.086 1.00 68.49 515 GLY A O 1
ATOM 6735 N N . GLN A 1 527 ? 80.463 77.179 151.127 1.00 69.17 516 GLN A N 1
ATOM 6736 C CA . GLN A 1 527 ? 79.906 75.830 151.171 1.00 73.22 516 GLN A CA 1
ATOM 6737 C C . GLN A 1 527 ? 79.613 75.311 149.768 1.00 68.73 516 GLN A C 1
ATOM 6738 O O . GLN A 1 527 ? 79.900 74.150 149.455 1.00 69.73 516 GLN A O 1
ATOM 6752 N N . TRP A 1 528 ? 79.036 76.156 148.910 1.00 63.79 517 TRP A N 1
ATOM 6753 C CA . TRP A 1 528 ? 78.798 75.757 147.528 1.00 63.08 517 TRP A CA 1
ATOM 6754 C C . TRP A 1 528 ? 80.094 75.265 146.898 1.00 63.03 517 TRP A C 1
ATOM 6755 O O . TRP A 1 528 ? 80.101 74.296 146.131 1.00 63.05 517 TRP A O 1
ATOM 6776 N N . ASP A 1 529 ? 81.205 75.936 147.212 1.00 64.98 518 ASP A N 1
ATOM 6777 C CA . ASP A 1 529 ? 82.501 75.514 146.693 1.00 69.55 518 ASP A CA 1
ATOM 6778 C C . ASP A 1 529 ? 82.957 74.209 147.336 1.00 71.95 518 ASP A C 1
ATOM 6779 O O . ASP A 1 529 ? 83.293 73.244 146.639 1.00 72.57 518 ASP A O 1
ATOM 6788 N N . LYS A 1 530 ? 82.979 74.168 148.670 1.00 75.30 519 LYS A N 1
ATOM 6789 C CA . LYS A 1 530 ? 83.328 72.957 149.402 1.00 80.43 519 LYS A CA 1
ATOM 6790 C C . LYS A 1 530 ? 82.477 71.775 148.962 1.00 77.78 519 LYS A C 1
ATOM 6791 O O . LYS A 1 530 ? 82.921 70.624 149.041 1.00 80.90 519 LYS A O 1
ATOM 6810 N N . LYS A 1 531 ? 81.257 72.039 148.497 1.00 72.00 520 LYS A N 1
ATOM 6811 C CA . LYS A 1 531 ? 80.367 71.003 147.993 1.00 71.48 520 LYS A CA 1
ATOM 6812 C C . LYS A 1 531 ? 80.566 70.709 146.513 1.00 70.20 520 LYS A C 1
ATOM 6813 O O . LYS A 1 531 ? 79.955 69.764 145.998 1.00 69.66 520 LYS A O 1
ATOM 6832 N N . GLY A 1 532 ? 81.388 71.490 145.818 1.00 71.52 521 GLY A N 1
ATOM 6833 C CA . GLY A 1 532 ? 81.650 71.239 144.416 1.00 73.03 521 GLY A CA 1
ATOM 6834 C C . GLY A 1 532 ? 80.568 71.715 143.477 1.00 71.27 521 GLY A C 1
ATOM 6835 O O . GLY A 1 532 ? 80.408 71.148 142.390 1.00 73.66 521 GLY A O 1
ATOM 6839 N N . TYR A 1 533 ? 79.816 72.749 143.861 1.00 64.96 522 TYR A N 1
ATOM 6840 C CA . TYR A 1 533 ? 78.718 73.224 143.033 1.00 61.14 522 TYR A CA 1
ATOM 6841 C C . TYR A 1 533 ? 79.164 74.143 141.901 1.00 64.87 522 TYR A C 1
ATOM 6842 O O . TYR A 1 533 ? 78.433 74.279 140.914 1.00 67.03 522 TYR A O 1
ATOM 6860 N N . LEU A 1 534 ? 80.316 74.794 142.017 1.00 66.91 523 LEU A N 1
ATOM 6861 C CA . LEU A 1 534 ? 80.630 75.924 141.155 1.00 67.02 523 LEU A CA 1
ATOM 6862 C C . LEU A 1 534 ? 81.943 75.714 140.415 1.00 70.42 523 LEU A C 1
ATOM 6863 O O . LEU A 1 534 ? 82.836 74.996 140.877 1.00 72.21 523 LEU A O 1
ATOM 6879 N N . ILE A 1 535 ? 82.031 76.343 139.244 1.00 70.16 524 ILE A N 1
ATOM 6880 C CA . ILE A 1 535 ? 83.229 76.321 138.411 1.00 76.50 524 ILE A CA 1
ATOM 6881 C C . ILE A 1 535 ? 84.028 77.565 138.785 1.00 88.51 524 ILE A C 1
ATOM 6882 O O . ILE A 1 535 ? 83.725 78.673 138.341 1.00 88.44 524 ILE A O 1
ATOM 6898 N N . LYS A 1 536 ? 85.062 77.378 139.602 1.00 100.73 525 LYS A N 1
ATOM 6899 C CA . LYS A 1 536 ? 85.777 78.498 140.188 1.00 110.63 525 LYS A CA 1
ATOM 6900 C C . LYS A 1 536 ? 86.460 79.350 139.119 1.00 120.98 525 LYS A C 1
ATOM 6901 O O . LYS A 1 536 ? 86.585 78.967 137.953 1.00 122.40 525 LYS A O 1
ATOM 6920 N N . GLY A 1 537 ? 86.904 80.535 139.550 1.00 129.52 526 GLY A N 1
ATOM 6921 C CA . GLY A 1 537 ? 87.643 81.439 138.697 1.00 138.10 526 GLY A CA 1
ATOM 6922 C C . GLY A 1 537 ? 89.144 81.218 138.791 1.00 148.23 526 GLY A C 1
ATOM 6923 O O . GLY A 1 537 ? 89.641 80.398 139.561 1.00 152.82 526 GLY A O 1
ATOM 6927 N N . GLU A 1 538 ? 89.875 81.990 137.985 1.00 152.75 527 GLU A N 1
ATOM 6928 C CA . GLU A 1 538 ? 91.315 81.789 137.862 1.00 158.36 527 GLU A CA 1
ATOM 6929 C C . GLU A 1 538 ? 92.038 82.040 139.181 1.00 160.58 527 GLU A C 1
ATOM 6930 O O . GLU A 1 538 ? 92.773 81.176 139.674 1.00 163.06 527 GLU A O 1
ATOM 6938 N N . LYS A 1 539 ? 91.837 83.220 139.769 1.00 160.08 528 LYS A N 1
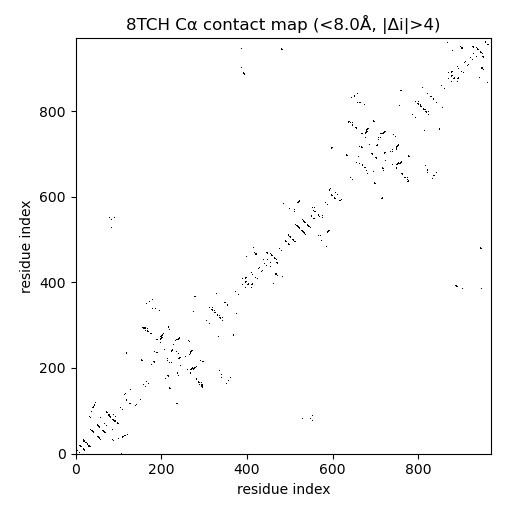ATOM 6939 C CA . LYS A 1 539 ? 92.648 83.687 140.893 1.00 161.43 528 LYS A CA 1
ATOM 6940 C C . LYS A 1 539 ? 92.169 83.190 142.252 1.00 161.18 528 LYS A C 1
ATOM 6941 O O . LYS A 1 539 ? 92.159 83.949 143.220 1.00 160.98 528 LYS A O 1
ATOM 6949 N N . ASP A 1 540 ? 91.775 81.924 142.356 1.00 155.50 529 ASP A N 1
ATOM 6950 C CA . ASP A 1 540 ? 91.215 81.405 143.602 1.00 147.94 529 ASP A CA 1
ATOM 6951 C C . ASP A 1 540 ? 90.002 82.231 144.022 1.00 137.05 529 ASP A C 1
ATOM 6952 O O . ASP A 1 540 ? 89.850 82.600 145.188 1.00 137.09 529 ASP A O 1
ATOM 6959 N N . ARG A 1 541 ? 89.139 82.539 143.060 1.00 127.04 530 ARG A N 1
ATOM 6960 C CA . ARG A 1 541 ? 87.942 83.327 143.314 1.00 117.44 530 ARG A CA 1
ATOM 6961 C C . ARG A 1 541 ? 86.721 82.487 142.981 1.00 107.81 530 ARG A C 1
ATOM 6962 O O . ARG A 1 541 ? 86.708 81.759 141.983 1.00 107.55 530 ARG A O 1
ATOM 6983 N N . LEU A 1 542 ? 85.696 82.583 143.825 1.00 100.05 531 LEU A N 1
ATOM 6984 C CA . LEU A 1 542 ? 84.506 81.770 143.622 1.00 91.65 531 LEU A CA 1
ATOM 6985 C C . LEU A 1 542 ? 83.790 82.150 142.333 1.00 81.55 531 LEU A C 1
ATOM 6986 O O . LEU A 1 542 ? 83.176 81.292 141.690 1.00 80.55 531 LEU A O 1
ATOM 7002 N N . GLN A 1 543 ? 83.862 83.420 141.941 1.00 72.49 532 GLN A N 1
ATOM 7003 C CA . GLN A 1 543 ? 83.134 83.929 140.785 1.00 61.49 532 GLN A CA 1
ATOM 7004 C C . GLN A 1 543 ? 83.982 83.825 139.522 1.00 58.39 532 GLN A C 1
ATOM 7005 O O . GLN A 1 543 ? 85.104 84.342 139.470 1.00 60.31 532 GLN A O 1
ATOM 7019 N N . LYS A 1 544 ? 83.431 83.159 138.510 1.00 55.33 533 LYS A N 1
ATOM 7020 C CA . LYS A 1 544 ? 84.035 83.040 137.195 1.00 54.05 533 LYS A CA 1
ATOM 7021 C C . LYS A 1 544 ? 83.682 84.254 136.344 1.00 52.08 533 LYS A C 1
ATOM 7022 O O . LYS A 1 544 ? 82.611 84.859 136.488 1.00 47.35 533 LYS A O 1
ATOM 7041 N N . GLN A 1 545 ? 84.612 84.630 135.468 1.00 55.96 534 GLN A N 1
ATOM 7042 C CA . GLN A 1 545 ? 84.342 85.610 134.421 1.00 57.62 534 GLN A CA 1
ATOM 7043 C C . GLN A 1 545 ? 83.755 84.881 133.216 1.00 60.21 534 GLN A C 1
ATOM 7044 O O . GLN A 1 545 ? 84.414 84.022 132.618 1.00 64.79 534 GLN A O 1
ATOM 7058 N N . VAL A 1 546 ? 82.521 85.232 132.866 1.00 59.42 535 VAL A N 1
ATOM 7059 C CA . VAL A 1 546 ? 81.741 84.556 131.835 1.00 58.74 535 VAL A CA 1
ATOM 7060 C C . VAL A 1 546 ? 81.336 85.559 130.768 1.00 55.92 535 VAL A C 1
ATOM 7061 O O . VAL A 1 546 ? 80.887 86.661 131.086 1.00 54.72 535 VAL A O 1
ATOM 7074 N N . LYS A 1 547 ? 81.478 85.176 129.505 1.00 55.52 536 LYS A N 1
ATOM 7075 C CA . LYS A 1 547 ? 81.178 86.079 128.405 1.00 54.17 536 LYS A CA 1
ATOM 7076 C C . LYS A 1 547 ? 79.861 85.743 127.719 1.00 51.20 536 LYS A C 1
ATOM 7077 O O . LYS A 1 547 ? 79.546 84.570 127.490 1.00 48.52 536 LYS A O 1
ATOM 7096 N N . HIS A 1 548 ? 79.083 86.780 127.414 1.00 51.32 537 HIS A N 1
ATOM 7097 C CA . HIS A 1 548 ? 77.979 86.621 126.481 1.00 53.05 537 HIS A CA 1
ATOM 7098 C C . HIS A 1 548 ? 77.869 87.859 125.600 1.00 54.54 537 HIS A C 1
ATOM 7099 O O . HIS A 1 548 ? 78.028 88.990 126.074 1.00 54.47 537 HIS A O 1
ATOM 7113 N N . GLN A 1 549 ? 77.607 87.626 124.312 1.00 56.63 538 GLN A N 1
ATOM 7114 C CA . GLN A 1 549 ? 77.653 88.674 123.298 1.00 58.01 538 GLN A CA 1
ATOM 7115 C C . GLN A 1 549 ? 78.881 89.555 123.480 1.00 55.71 538 GLN A C 1
ATOM 7116 O O . GLN A 1 549 ? 80.012 89.087 123.315 1.00 55.30 538 GLN A O 1
ATOM 7130 N N . THR A 1 550 ? 78.681 90.817 123.854 1.00 56.76 539 THR A N 1
ATOM 7131 C CA . THR A 1 550 ? 79.776 91.772 123.882 1.00 56.00 539 THR A CA 1
ATOM 7132 C C . THR A 1 550 ? 80.256 92.088 125.291 1.00 51.42 539 THR A C 1
ATOM 7133 O O . THR A 1 550 ? 81.026 93.038 125.470 1.00 51.11 539 THR A O 1
ATOM 7144 N N . VAL A 1 551 ? 79.830 91.322 126.292 1.00 53.71 540 VAL A N 1
ATOM 7145 C CA . VAL A 1 551 ? 80.203 91.618 127.667 1.00 54.00 540 VAL A CA 1
ATOM 7146 C C . VAL A 1 551 ? 80.840 90.426 128.363 1.00 61.63 540 VAL A C 1
ATOM 7147 O O . VAL A 1 551 ? 80.550 89.264 128.053 1.00 60.78 5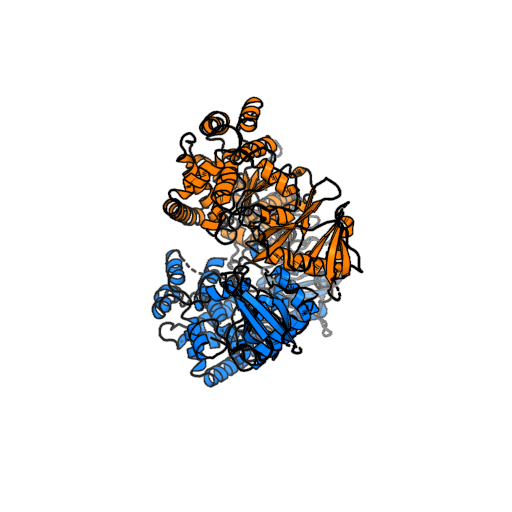40 VAL A O 1
ATOM 7160 N N . LYS A 1 552 ? 81.718 90.743 129.318 1.00 76.34 541 LYS A N 1
ATOM 7161 C CA . LYS A 1 552 ? 82.277 89.787 130.267 1.00 62.88 541 LYS A CA 1
ATOM 7162 C C . LYS A 1 552 ? 81.683 90.146 131.633 1.00 54.75 541 LYS A C 1
ATOM 7163 O O . LYS A 1 552 ? 81.994 91.204 132.195 1.00 53.07 541 LYS A O 1
ATOM 7182 N N . TYR A 1 553 ? 80.838 89.270 132.161 1.00 54.12 542 TYR A N 1
ATOM 7183 C CA . TYR A 1 553 ? 80.242 89.400 133.481 1.00 49.98 542 TYR A CA 1
ATOM 7184 C C . TYR A 1 553 ? 81.042 88.580 134.487 1.00 47.73 542 TYR A C 1
ATOM 7185 O O . TYR A 1 553 ? 81.835 87.712 134.122 1.00 49.16 542 TYR A O 1
ATOM 7203 N N . ARG A 1 554 ? 80.823 88.864 135.768 1.00 48.69 543 ARG A N 1
ATOM 7204 C CA . ARG A 1 554 ? 81.457 88.126 136.855 1.00 49.54 543 ARG A CA 1
ATOM 7205 C C . ARG A 1 554 ? 80.371 87.530 137.739 1.00 47.59 543 ARG A C 1
ATOM 7206 O O . ARG A 1 554 ? 79.591 88.269 138.349 1.00 48.29 543 ARG A O 1
ATOM 7227 N N . GLY A 1 555 ? 80.318 86.202 137.812 1.00 44.40 544 GLY A N 1
ATOM 7228 C CA . GLY A 1 555 ? 79.296 85.592 138.642 1.00 43.54 544 GLY A CA 1
ATOM 7229 C C . GLY A 1 555 ? 79.642 84.175 139.038 1.00 44.35 544 GLY A C 1
ATOM 7230 O O . GLY A 1 555 ? 80.629 83.601 138.582 1.00 44.28 544 GLY A O 1
ATOM 7234 N N . PHE A 1 556 ? 78.784 83.602 139.881 1.00 44.14 545 PHE A N 1
ATOM 7235 C CA . PHE A 1 556 ? 78.971 82.240 140.368 1.00 47.10 545 PHE A CA 1
ATOM 7236 C C . PHE A 1 556 ? 78.444 81.249 139.338 1.00 49.42 545 PHE A C 1
ATOM 7237 O O . PHE A 1 556 ? 77.239 81.209 139.070 1.00 46.99 545 PHE A O 1
ATOM 7254 N N . ALA A 1 557 ? 79.341 80.450 138.767 1.00 51.84 546 ALA A N 1
ATOM 7255 C CA . ALA A 1 557 ? 78.980 79.492 137.727 1.00 53.28 546 ALA A CA 1
ATOM 7256 C C . ALA A 1 557 ? 78.556 78.187 138.390 1.00 53.56 546 ALA A C 1
ATOM 7257 O O . ALA A 1 557 ? 79.389 77.473 138.955 1.00 53.76 546 ALA A O 1
ATOM 7264 N N . ILE A 1 558 ? 77.266 77.872 138.312 1.00 53.32 547 ILE A N 1
ATOM 7265 C CA . ILE A 1 558 ? 76.707 76.653 138.887 1.00 55.57 547 ILE A CA 1
ATOM 7266 C C . ILE A 1 558 ? 76.581 75.615 137.784 1.00 55.29 547 ILE A C 1
ATOM 7267 O O . ILE A 1 558 ? 75.922 75.852 136.765 1.00 56.89 547 ILE A O 1
ATOM 7283 N N . LYS A 1 559 ? 77.204 74.460 138.004 1.00 57.95 548 LYS A N 1
ATOM 7284 C CA . LYS A 1 559 ? 77.319 73.439 136.974 1.00 61.09 548 LYS A CA 1
ATOM 7285 C C . LYS A 1 559 ? 75.957 72.916 136.534 1.00 61.84 548 LYS A C 1
ATOM 7286 O O . LYS A 1 559 ? 75.026 72.798 137.334 1.00 62.80 548 LYS A O 1
ATOM 7305 N N . GLN A 1 560 ? 75.850 72.617 135.234 1.00 64.05 549 GLN A N 1
ATOM 7306 C CA . GLN A 1 560 ? 74.655 71.977 134.695 1.00 67.13 549 GLN A CA 1
ATOM 7307 C C . GLN A 1 560 ? 74.236 70.784 135.540 1.00 65.74 549 GLN A C 1
ATOM 7308 O O . GLN A 1 560 ? 73.039 70.528 135.725 1.00 63.85 549 GLN A O 1
ATOM 7322 N N . GLU A 1 561 ? 75.215 70.050 136.069 1.00 66.79 550 GLU A N 1
ATOM 7323 C CA . GLU A 1 561 ? 74.922 68.847 136.835 1.00 66.38 550 GLU A CA 1
ATOM 7324 C C . GLU A 1 561 ? 74.112 69.169 138.084 1.00 61.79 550 GLU A C 1
ATOM 7325 O O . GLU A 1 561 ? 73.149 68.462 138.410 1.00 64.09 550 GLU A O 1
ATOM 7337 N N . VAL A 1 562 ? 74.473 70.243 138.786 1.00 57.35 551 VAL A N 1
ATOM 7338 C CA . VAL A 1 562 ? 73.749 70.621 139.994 1.00 55.36 551 VAL A CA 1
ATOM 7339 C C . VAL A 1 562 ? 72.355 71.128 139.643 1.00 59.72 551 VAL A C 1
ATOM 7340 O O . VAL A 1 562 ? 71.362 70.748 140.275 1.00 64.37 551 VAL A O 1
ATOM 7353 N N . LEU A 1 563 ? 72.265 72.010 138.643 1.00 59.16 552 LEU A N 1
ATOM 7354 C CA . LEU A 1 563 ? 70.963 72.441 138.152 1.00 61.29 552 LEU A CA 1
ATOM 7355 C C . LEU A 1 563 ? 70.047 71.244 137.942 1.00 64.24 552 LEU A C 1
ATOM 7356 O O . LEU A 1 563 ? 68.918 71.205 138.443 1.00 62.94 552 LEU A O 1
ATOM 7372 N N . LYS A 1 564 ? 70.533 70.244 137.206 1.00 70.64 553 LYS A N 1
ATOM 7373 C CA . LYS A 1 564 ? 69.702 69.099 136.860 1.00 77.90 553 LYS A CA 1
ATOM 7374 C C . LYS A 1 564 ? 69.347 68.289 138.099 1.00 78.14 553 LYS A C 1
ATOM 7375 O O . LYS A 1 564 ? 68.189 67.887 138.270 1.00 76.02 553 LYS A O 1
ATOM 7394 N N . GLU A 1 565 ? 70.321 68.053 138.986 1.00 80.86 554 GLU A N 1
ATOM 7395 C CA . GLU A 1 565 ? 70.039 67.345 140.230 1.00 83.57 554 GLU A CA 1
ATOM 7396 C C . GLU A 1 565 ? 68.909 68.015 141.001 1.00 80.37 554 GLU A C 1
ATOM 7397 O O . GLU A 1 565 ? 68.041 67.338 141.564 1.00 82.94 554 GLU A O 1
ATOM 7409 N N . LEU A 1 566 ? 68.909 69.346 141.044 1.00 72.88 555 LEU A N 1
ATOM 7410 C CA . LEU A 1 566 ? 67.886 70.079 141.780 1.00 69.38 555 LEU A CA 1
ATOM 7411 C C . LEU A 1 566 ? 66.599 70.256 140.986 1.00 66.87 555 LEU A C 1
ATOM 7412 O O . LEU A 1 566 ? 65.652 70.859 141.501 1.00 66.63 555 LEU A O 1
ATOM 7428 N N . GLY A 1 567 ? 66.543 69.764 139.755 1.00 67.41 556 GLY A N 1
ATOM 7429 C CA . GLY A 1 567 ? 65.312 69.736 138.997 1.00 67.13 556 GLY A CA 1
ATOM 7430 C C . GLY A 1 567 ? 65.107 70.867 138.018 1.00 65.23 556 GLY A C 1
ATOM 7431 O O . GLY A 1 567 ? 63.959 71.130 137.644 1.00 66.08 556 GLY A O 1
ATOM 7435 N N . PHE A 1 568 ? 66.169 71.533 137.584 1.00 65.19 557 PHE A N 1
ATOM 7436 C CA . PHE A 1 568 ? 66.037 72.700 136.729 1.00 65.37 557 PHE A CA 1
ATOM 7437 C C . PHE A 1 568 ? 66.754 72.485 135.408 1.00 66.45 557 PHE A C 1
ATOM 7438 O O . PHE A 1 568 ? 67.724 71.726 135.321 1.00 67.97 557 PHE A O 1
ATOM 7455 N N . ASP A 1 569 ? 66.258 73.172 134.380 1.00 65.59 558 ASP A N 1
ATOM 7456 C CA . ASP A 1 569 ? 66.796 73.045 133.028 1.00 64.35 558 ASP A CA 1
ATOM 7457 C C . ASP A 1 569 ? 66.565 74.386 132.329 1.00 65.38 558 ASP A C 1
ATOM 7458 O O . ASP A 1 569 ? 65.520 74.609 131.714 1.00 68.79 558 ASP A O 1
ATOM 7467 N N . PHE A 1 570 ? 67.547 75.272 132.441 1.00 63.39 559 PHE A N 1
ATOM 7468 C CA . PHE A 1 570 ? 67.474 76.585 131.818 1.00 67.72 559 PHE A CA 1
ATOM 7469 C C . PHE A 1 570 ? 67.804 76.528 130.327 1.00 73.23 559 PHE A C 1
ATOM 7470 O O . PHE A 1 570 ? 68.056 77.566 129.707 1.00 71.20 559 PHE A O 1
ATOM 7487 N N . SER A 1 571 ? 67.782 75.319 129.768 1.00 80.98 560 SER A N 1
ATOM 7488 C CA . SER A 1 571 ? 68.093 75.089 128.364 1.00 85.75 560 SER A CA 1
ATOM 7489 C C . SER A 1 571 ? 66.979 75.542 127.430 1.00 89.44 560 SER A C 1
ATOM 7490 O O . SER A 1 571 ? 65.792 75.432 127.748 1.00 90.25 560 SER A O 1
ATOM 7498 N N . ASN A 1 572 ? 67.377 76.056 126.270 1.00 92.44 561 ASN A N 1
ATOM 7499 C CA . ASN A 1 572 ? 66.447 76.383 125.195 1.00 96.76 561 ASN A CA 1
ATOM 7500 C C . ASN A 1 572 ? 66.454 75.243 124.172 1.00 99.74 561 ASN A C 1
ATOM 7501 O O . ASN A 1 572 ? 65.988 75.391 123.042 1.00 102.18 561 ASN A O 1
ATOM 7512 N N . ILE B 1 37 ? 27.428 89.407 226.896 1.00 118.74 26 ILE B N 1
ATOM 7513 C CA . ILE B 1 37 ? 28.494 90.328 227.264 1.00 126.08 26 ILE B CA 1
ATOM 7514 C C . ILE B 1 37 ? 29.681 89.584 227.867 1.00 126.08 26 ILE B C 1
ATOM 7515 O O . ILE B 1 37 ? 29.538 88.872 228.860 1.00 126.14 26 ILE B O 1
ATOM 7531 N N . PRO B 1 38 ? 30.861 89.758 227.267 1.00 136.57 27 PRO B N 1
ATOM 7532 C CA . PRO B 1 38 ? 32.053 89.088 227.799 1.00 127.15 27 PRO B CA 1
ATOM 7533 C C . PRO B 1 38 ? 32.392 89.530 229.208 1.00 126.89 27 PRO B C 1
ATOM 7534 O O . PRO B 1 38 ? 32.226 90.695 229.570 1.00 127.25 27 PRO B O 1
ATOM 7545 N N . LYS B 1 39 ? 32.851 88.572 230.013 1.00 121.06 28 LYS B N 1
ATOM 7546 C CA . LYS B 1 39 ? 33.440 88.894 231.304 1.00 123.66 28 LYS B CA 1
ATOM 7547 C C . LYS B 1 39 ? 34.485 89.993 231.144 1.00 118.65 28 LYS B C 1
ATOM 7548 O O . LYS B 1 39 ? 35.375 89.898 230.294 1.00 119.89 28 LYS B O 1
ATOM 7556 N N . GLY B 1 40 ? 34.372 91.035 231.963 1.00 116.43 29 GLY B N 1
ATOM 7557 C CA . GLY B 1 40 ? 35.371 92.089 232.009 1.00 109.38 29 GLY B CA 1
ATOM 7558 C C . GLY B 1 40 ? 34.952 93.404 231.398 1.00 101.01 29 GLY B C 1
ATOM 7559 O O . GLY B 1 40 ? 35.652 94.407 231.597 1.00 102.52 29 GLY B O 1
ATOM 7563 N N . TYR B 1 41 ? 33.853 93.444 230.657 1.00 91.06 30 TYR B N 1
ATOM 7564 C CA . TYR B 1 41 ? 33.415 94.658 229.989 1.00 81.09 30 TYR B CA 1
ATOM 7565 C C . TYR B 1 41 ? 32.079 95.132 230.548 1.00 85.68 30 TYR B C 1
ATOM 7566 O O . TYR B 1 41 ? 31.239 94.337 230.975 1.00 90.90 30 TYR B O 1
ATOM 7584 N N . GLU B 1 42 ? 31.911 96.452 230.546 1.00 85.66 31 GLU B N 1
ATOM 7585 C CA . GLU B 1 42 ? 30.719 97.133 231.030 1.00 89.66 31 GLU B CA 1
ATOM 7586 C C . GLU B 1 42 ? 30.124 97.956 229.896 1.00 89.11 31 GLU B C 1
ATOM 7587 O O . GLU B 1 42 ? 30.811 98.297 228.932 1.00 87.77 31 GLU B O 1
ATOM 7599 N N . ILE B 1 43 ? 28.837 98.275 230.012 1.00 91.20 32 ILE B N 1
ATOM 7600 C CA . ILE B 1 43 ? 28.141 99.065 229.000 1.00 93.34 32 ILE B CA 1
ATOM 7601 C C . ILE B 1 43 ? 27.421 100.210 229.700 1.00 95.60 32 ILE B C 1
ATOM 7602 O O . ILE B 1 43 ? 26.405 99.995 230.370 1.00 99.35 32 ILE B O 1
ATOM 7618 N N . GLU B 1 44 ? 27.940 101.423 229.532 1.00 95.73 33 GLU B N 1
ATOM 7619 C CA . GLU B 1 44 ? 27.398 102.641 230.113 1.00 98.31 33 GLU B CA 1
ATOM 7620 C C . GLU B 1 44 ? 26.559 103.423 229.105 1.00 100.12 33 GLU B C 1
ATOM 7621 O O . GLU B 1 44 ? 26.603 103.189 227.893 1.00 99.60 33 GLU B O 1
ATOM 7633 N N 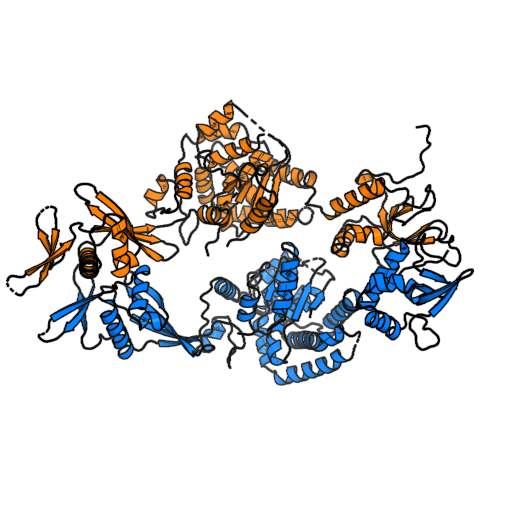. HIS B 1 45 ? 25.783 104.366 229.639 1.00 102.10 34 HIS B N 1
ATOM 7634 C CA . HIS B 1 45 ? 24.905 105.216 228.845 1.00 102.04 34 HIS B CA 1
ATOM 7635 C C . HIS B 1 45 ? 25.137 106.692 229.169 1.00 99.32 34 HIS B C 1
ATOM 7636 O O . HIS B 1 45 ? 24.655 107.202 230.183 1.00 100.49 34 HIS B O 1
ATOM 7650 N N . GLY B 1 49 ? 24.956 108.594 224.779 1.00 109.23 38 GLY B N 1
ATOM 7651 C CA . GLY B 1 49 ? 24.895 107.386 223.980 1.00 109.78 38 GLY B CA 1
ATOM 7652 C C . GLY B 1 49 ? 25.650 106.223 224.595 1.00 111.23 38 GLY B C 1
ATOM 7653 O O . GLY B 1 49 ? 26.359 106.385 225.588 1.00 115.70 38 GLY B O 1
ATOM 7656 N N . ILE B 1 50 ? 25.494 105.041 223.991 1.00 105.80 39 ILE B N 1
ATOM 7657 C CA . ILE B 1 50 ? 26.098 103.828 224.530 1.00 103.68 39 ILE B CA 1
ATOM 7658 C C . ILE B 1 50 ? 27.621 103.944 224.569 1.00 101.11 39 ILE B C 1
ATOM 7659 O O . ILE B 1 50 ? 28.238 104.710 223.819 1.00 100.09 39 ILE B O 1
ATOM 7675 N N . ALA B 1 51 ? 28.230 103.168 225.467 1.00 89.14 40 ALA B N 1
ATOM 7676 C CA . ALA B 1 51 ? 29.685 103.171 225.610 1.00 80.30 40 ALA B CA 1
ATOM 7677 C C . ALA B 1 51 ? 30.144 101.851 226.210 1.00 85.77 40 ALA B C 1
ATOM 7678 O O . ALA B 1 51 ? 29.721 101.495 227.311 1.00 85.06 40 ALA B O 1
ATOM 7685 N N . LEU B 1 52 ? 31.010 101.132 225.501 1.00 90.56 41 LEU B N 1
ATOM 7686 C CA . LEU B 1 52 ? 31.631 99.920 226.021 1.00 86.40 41 LEU B CA 1
ATOM 7687 C C . LEU B 1 52 ? 32.903 100.299 226.772 1.00 68.99 41 LEU B C 1
ATOM 7688 O O . LEU B 1 52 ? 33.851 100.821 226.176 1.00 63.68 41 LEU B O 1
ATOM 7704 N N . ASN B 1 53 ? 32.918 100.042 228.075 1.00 77.94 42 ASN B N 1
ATOM 7705 C CA . ASN B 1 53 ? 34.086 100.275 228.907 1.00 83.41 42 ASN B CA 1
ATOM 7706 C C . ASN B 1 53 ? 34.778 98.956 229.229 1.00 87.08 42 ASN B C 1
ATOM 7707 O O . ASN B 1 53 ? 34.136 97.910 229.354 1.00 88.92 42 ASN B O 1
ATOM 7718 N N . GLN B 1 54 ? 36.099 99.021 229.369 1.00 86.98 43 GLN B N 1
ATOM 7719 C CA . GLN B 1 54 ? 36.876 97.909 229.898 1.00 87.62 43 GLN B CA 1
ATOM 7720 C C . GLN B 1 54 ? 36.921 98.025 231.416 1.00 88.63 43 GLN B C 1
ATOM 7721 O O . GLN B 1 54 ? 37.020 99.128 231.961 1.00 86.78 43 GLN B O 1
ATOM 7735 N N . LEU B 1 55 ? 36.835 96.887 232.096 1.00 91.40 44 LEU B N 1
ATOM 7736 C CA . LEU B 1 55 ? 36.871 96.853 233.553 1.00 95.06 44 LEU B CA 1
ATOM 7737 C C . LEU B 1 55 ? 38.269 96.433 233.992 1.00 93.56 44 LEU B C 1
ATOM 7738 O O . LEU B 1 55 ? 38.660 95.274 233.817 1.00 92.52 44 LEU B O 1
ATOM 7754 N N . ILE B 1 56 ? 39.018 97.371 234.560 1.00 94.93 45 ILE B N 1
ATOM 7755 C CA . ILE B 1 56 ? 40.327 97.094 235.135 1.00 97.50 45 ILE B CA 1
ATOM 7756 C C . ILE B 1 56 ? 40.191 97.211 236.651 1.00 101.86 45 ILE B C 1
ATOM 7757 O O . ILE B 1 56 ? 39.979 98.321 237.165 1.00 105.19 45 ILE B O 1
ATOM 7773 N N . PRO B 1 57 ? 40.301 96.110 237.411 1.00 105.04 46 PRO B N 1
ATOM 7774 C CA . PRO B 1 57 ? 40.131 96.204 238.870 1.00 107.22 46 PRO B CA 1
ATOM 7775 C C . PRO B 1 57 ? 41.133 97.126 239.547 1.00 111.64 46 PRO B C 1
ATOM 7776 O O . PRO B 1 57 ? 41.980 97.735 238.886 1.00 106.57 46 PRO B O 1
ATOM 7787 N N . SER B 1 58 ? 41.039 97.232 240.872 1.00 114.02 47 SER B N 1
ATOM 7788 C CA . SER B 1 58 ? 41.909 98.114 241.644 1.00 120.71 47 SER B CA 1
ATOM 7789 C C . SER B 1 58 ? 42.550 97.368 242.809 1.00 126.07 47 SER B C 1
ATOM 7790 O O . SER B 1 58 ? 43.588 96.726 242.654 1.00 129.36 47 SER B O 1
ATOM 7793 N N . PRO B 1 64 ? 37.632 98.704 243.946 1.00 129.84 53 PRO B N 1
ATOM 7794 C CA . PRO B 1 64 ? 36.653 98.929 242.875 1.00 128.61 53 PRO B CA 1
ATOM 7795 C C . PRO B 1 64 ? 37.303 99.069 241.497 1.00 129.19 53 PRO B C 1
ATOM 7796 O O . PRO B 1 64 ? 38.253 99.837 241.344 1.00 127.91 53 PRO B O 1
ATOM 7800 N N . ASP B 1 65 ? 36.784 98.342 240.510 1.00 128.66 54 ASP B N 1
ATOM 7801 C CA . ASP B 1 65 ? 37.387 98.339 239.183 1.00 129.66 54 ASP B CA 1
ATOM 7802 C C . ASP B 1 65 ? 37.178 99.675 238.480 1.00 121.78 54 ASP B C 1
ATOM 7803 O O . ASP B 1 65 ? 36.090 100.255 238.516 1.00 121.08 54 ASP B O 1
ATOM 7808 N N . LYS B 1 66 ? 38.236 100.157 237.835 1.00 117.85 55 LYS B N 1
ATOM 7809 C CA . LYS B 1 66 ? 38.215 101.419 237.110 1.00 117.11 55 LYS B CA 1
ATOM 7810 C C . LYS B 1 66 ? 37.819 101.196 235.655 1.00 115.06 55 LYS B C 1
ATOM 7811 O O . LYS B 1 66 ? 38.028 100.119 235.088 1.00 114.19 55 LYS B O 1
ATOM 7830 N N . LYS B 1 67 ? 37.243 102.235 235.054 1.00 110.11 56 LYS B N 1
ATOM 7831 C CA . LYS B 1 67 ? 36.614 102.147 233.744 1.00 105.98 56 LYS B CA 1
ATOM 7832 C C . LYS B 1 67 ? 37.493 102.784 232.679 1.00 98.75 56 LYS B C 1
ATOM 7833 O O . LYS B 1 67 ? 38.027 103.880 232.881 1.00 101.01 56 LYS B O 1
ATOM 7852 N N . VAL B 1 68 ? 37.636 102.094 231.549 1.00 91.57 57 VAL B N 1
ATOM 7853 C CA . VAL B 1 68 ? 38.466 102.541 230.433 1.00 84.18 57 VAL B CA 1
ATOM 7854 C C . VAL B 1 68 ? 37.615 102.448 229.171 1.00 77.39 57 VAL B C 1
ATOM 7855 O O . VAL B 1 68 ? 37.230 101.347 228.757 1.00 74.57 57 VAL B O 1
ATOM 7868 N N . PHE B 1 69 ? 37.312 103.598 228.569 1.00 71.74 58 PHE B N 1
ATOM 7869 C CA . PHE B 1 69 ? 36.450 103.629 227.394 1.00 65.82 58 PHE B CA 1
ATOM 7870 C C . PHE B 1 69 ? 37.098 102.897 226.225 1.00 59.50 58 PHE B C 1
ATOM 7871 O O . PHE B 1 69 ? 38.290 103.065 225.947 1.00 57.46 58 PHE B O 1
ATOM 7888 N N . ILE B 1 70 ? 36.299 102.096 225.526 1.00 57.32 59 ILE B N 1
ATOM 7889 C CA . ILE B 1 70 ? 36.738 101.391 224.329 1.00 56.51 59 ILE B CA 1
ATOM 7890 C C . ILE B 1 70 ? 36.100 101.979 223.074 1.00 57.05 59 ILE B C 1
ATOM 7891 O O . ILE B 1 70 ? 36.799 102.358 222.133 1.00 54.63 59 ILE B O 1
ATOM 7907 N N . THR B 1 71 ? 34.772 102.072 223.047 1.00 56.99 60 THR B N 1
ATOM 7908 C CA . THR B 1 71 ? 34.082 102.486 221.833 1.00 55.03 60 THR B CA 1
ATOM 7909 C C . THR B 1 71 ? 32.632 102.823 222.144 1.00 55.52 60 THR B C 1
ATOM 7910 O O . THR B 1 71 ? 32.054 102.335 223.118 1.00 57.04 60 THR B O 1
ATOM 7921 N N . SER B 1 72 ? 32.050 103.665 221.292 1.00 53.16 61 SER B N 1
ATOM 7922 C CA . SER B 1 72 ? 30.614 103.904 221.288 1.00 56.44 61 SER B CA 1
ATOM 7923 C C . SER B 1 72 ? 29.902 103.052 220.247 1.00 64.49 61 SER B C 1
ATOM 7924 O O . SER B 1 72 ? 28.697 103.217 220.035 1.00 68.06 61 SER B O 1
ATOM 7932 N N . THR B 1 73 ? 30.629 102.150 219.591 1.00 68.01 62 THR B N 1
ATOM 7933 C CA . THR B 1 73 ? 30.124 101.356 218.472 1.00 67.86 62 THR B CA 1
ATOM 7934 C C . THR B 1 73 ? 30.415 99.888 218.774 1.00 67.23 62 THR B C 1
ATOM 7935 O O . THR B 1 73 ? 31.452 99.361 218.365 1.00 66.74 62 THR B O 1
ATOM 7946 N N . ILE B 1 74 ? 29.501 99.227 219.478 1.00 63.18 63 ILE B N 1
ATOM 7947 C CA . ILE B 1 74 ? 29.734 97.859 219.937 1.00 59.64 63 ILE B CA 1
ATOM 7948 C C . ILE B 1 74 ? 29.692 96.912 218.743 1.00 57.19 63 ILE B C 1
ATOM 7949 O O . ILE B 1 74 ? 28.617 96.697 218.165 1.00 59.61 63 ILE B O 1
ATOM 7965 N N . PRO B 1 75 ? 30.820 96.324 218.341 1.00 52.87 64 PRO B N 1
ATOM 7966 C CA . PRO B 1 75 ? 30.795 95.401 217.201 1.00 53.31 64 PRO B CA 1
ATOM 7967 C C . PRO B 1 75 ? 30.230 94.045 217.595 1.00 59.11 64 PRO B C 1
ATOM 7968 O O . PRO B 1 75 ? 30.553 93.490 218.649 1.00 62.29 64 PRO B O 1
ATOM 7979 N N . GLN B 1 76 ? 29.381 93.515 216.722 1.00 62.30 65 GLN B N 1
ATOM 7980 C CA . GLN B 1 76 ? 28.715 92.230 216.910 1.00 63.87 65 GLN B CA 1
ATOM 7981 C C . GLN B 1 76 ? 28.966 91.418 215.649 1.00 62.93 65 GLN B C 1
ATOM 7982 O O . GLN B 1 76 ? 28.451 91.755 214.580 1.00 65.46 65 GLN B O 1
ATOM 7996 N N . ILE B 1 77 ? 29.780 90.377 215.760 1.00 58.35 66 ILE B N 1
ATOM 7997 C CA . ILE B 1 77 ? 30.190 89.584 214.605 1.00 55.08 66 ILE B CA 1
ATOM 7998 C C . ILE B 1 77 ? 29.126 88.519 214.392 1.00 60.13 66 ILE B C 1
ATOM 7999 O O . ILE B 1 77 ? 29.043 87.550 215.152 1.00 60.18 66 ILE B O 1
ATOM 8015 N N . THR B 1 78 ? 28.321 88.689 213.346 1.00 61.56 67 THR B N 1
ATOM 8016 C CA . THR B 1 78 ? 27.121 87.870 213.227 1.00 61.71 67 THR B CA 1
ATOM 8017 C C . THR B 1 78 ? 27.358 86.584 212.447 1.00 61.39 67 THR B C 1
ATOM 8018 O O . THR B 1 78 ? 26.873 85.519 212.849 1.00 63.20 67 THR B O 1
ATOM 8029 N N . GLU B 1 79 ? 28.111 86.653 211.355 1.00 61.70 68 GLU B N 1
ATOM 8030 C CA . GLU B 1 79 ? 28.328 85.500 210.500 1.00 65.23 68 GLU B CA 1
ATOM 8031 C C . GLU B 1 79 ? 29.801 85.357 210.153 1.00 64.55 68 GLU B C 1
ATOM 8032 O O . GLU B 1 79 ? 30.559 86.329 210.149 1.00 62.65 68 GLU B O 1
ATOM 8044 N N . ARG B 1 80 ? 30.192 84.117 209.876 1.00 65.54 69 ARG B N 1
ATOM 8045 C CA . ARG B 1 80 ? 31.483 83.779 209.298 1.00 64.18 69 ARG B CA 1
ATOM 8046 C C . ARG B 1 80 ? 31.230 83.061 207.982 1.00 67.73 69 ARG B C 1
ATOM 8047 O O . ARG B 1 80 ? 30.350 82.199 207.898 1.00 71.67 69 ARG B O 1
ATOM 8068 N N . PHE B 1 81 ? 31.967 83.450 206.948 1.00 66.80 70 PHE B N 1
ATOM 8069 C CA . PHE B 1 81 ? 31.805 82.891 205.614 1.00 67.49 70 PHE B CA 1
ATOM 8070 C C . PHE B 1 81 ? 33.044 82.089 205.254 1.00 70.22 70 PHE B C 1
ATOM 8071 O O . PHE B 1 81 ? 34.163 82.594 205.372 1.00 71.10 70 PHE B O 1
ATOM 8088 N N . GLU B 1 82 ? 32.844 80.853 204.812 1.00 72.18 71 GLU B N 1
ATOM 8089 C CA . GLU B 1 82 ? 33.939 79.977 204.399 1.00 79.08 71 GLU B CA 1
ATOM 8090 C C . GLU B 1 82 ? 33.789 79.722 202.904 1.00 84.72 71 GLU B C 1
ATOM 8091 O O . GLU B 1 82 ? 32.947 78.926 202.486 1.00 87.29 71 GLU B O 1
ATOM 8103 N N . ASP B 1 83 ? 34.599 80.411 202.097 1.00 88.63 72 ASP B N 1
ATOM 8104 C CA . ASP B 1 83 ? 34.663 80.129 200.666 1.00 90.38 72 ASP B CA 1
ATOM 8105 C C . ASP B 1 83 ? 35.068 78.670 200.475 1.00 90.40 72 ASP B C 1
ATOM 8106 O O . ASP B 1 83 ? 36.210 78.294 200.762 1.00 90.53 72 ASP B O 1
ATOM 8115 N N . ILE B 1 84 ? 34.142 77.839 199.991 1.00 87.60 73 ILE B N 1
ATOM 8116 C CA . ILE B 1 84 ? 34.400 76.414 199.880 1.00 93.39 73 ILE B CA 1
ATOM 8117 C C . ILE B 1 84 ? 35.526 76.101 198.906 1.00 91.22 73 ILE B C 1
ATOM 8118 O O . ILE B 1 84 ? 36.042 74.979 198.905 1.00 91.80 73 ILE B O 1
ATOM 8134 N N . GLU B 1 85 ? 35.926 77.067 198.081 1.00 89.34 74 GLU B N 1
ATOM 8135 C CA . GLU B 1 85 ? 37.111 76.896 197.251 1.00 90.75 74 GLU B CA 1
ATOM 8136 C C . GLU B 1 85 ? 38.382 77.136 198.056 1.00 90.89 74 GLU B C 1
ATOM 8137 O O . GLU B 1 85 ? 39.274 76.281 198.096 1.00 95.93 74 GLU B O 1
ATOM 8149 N N . SER B 1 86 ? 38.473 78.299 198.705 1.00 90.16 75 SER B N 1
ATOM 8150 C CA . SER B 1 86 ? 39.687 78.701 199.402 1.00 86.32 75 SER B CA 1
ATOM 8151 C C . SER B 1 86 ? 39.849 78.023 200.755 1.00 84.99 75 SER B C 1
ATOM 8152 O O . SER B 1 86 ? 40.983 77.790 201.190 1.00 83.96 75 SER B O 1
ATOM 8160 N N . ASN B 1 87 ? 38.744 77.713 201.433 1.00 84.97 76 ASN B N 1
ATOM 8161 C CA . ASN B 1 87 ? 38.707 77.317 202.838 1.00 84.08 76 ASN B CA 1
ATOM 8162 C C . ASN B 1 87 ? 39.107 78.467 203.761 1.00 80.50 76 ASN B C 1
ATOM 8163 O O . ASN B 1 87 ? 39.195 78.266 204.979 1.00 80.62 76 ASN B O 1
ATOM 8174 N N . GLU B 1 88 ? 39.351 79.662 203.226 1.00 74.27 77 GLU B N 1
ATOM 8175 C CA . GLU B 1 88 ? 39.583 80.843 204.042 1.00 71.25 77 GLU B CA 1
ATOM 8176 C C . GLU B 1 88 ? 38.244 81.441 204.472 1.00 67.49 77 GLU B C 1
ATOM 8177 O O . GLU B 1 88 ? 37.180 81.063 203.976 1.00 70.01 77 GLU B O 1
ATOM 8189 N N . VAL B 1 89 ? 38.301 82.398 205.395 1.00 60.11 78 VAL B N 1
ATOM 8190 C CA . VAL B 1 89 ? 37.095 82.860 206.067 1.00 60.35 78 VAL B CA 1
ATOM 8191 C C . VAL B 1 89 ? 37.047 84.379 206.126 1.00 53.46 78 VAL B C 1
ATOM 8192 O O . VAL B 1 89 ? 38.073 85.065 206.086 1.00 51.08 78 VAL B O 1
ATOM 8205 N N . SER B 1 90 ? 35.821 84.899 206.209 1.00 54.43 79 SER B N 1
ATOM 8206 C CA . SER B 1 90 ? 35.542 86.320 206.368 1.00 52.78 79 SER B CA 1
ATOM 8207 C C . SER B 1 90 ? 34.367 86.445 207.330 1.00 53.52 79 SER B C 1
ATOM 8208 O O . SER B 1 90 ? 33.830 85.442 207.813 1.00 53.63 79 SER B O 1
ATOM 8216 N N . PHE B 1 91 ? 33.951 87.679 207.613 1.00 55.11 80 PHE B N 1
ATOM 8217 C CA . PHE B 1 91 ? 32.933 87.912 208.623 1.00 53.83 80 PHE B CA 1
ATOM 8218 C C . PHE B 1 91 ? 32.036 89.061 208.195 1.00 52.26 80 PHE B C 1
ATOM 8219 O O . PHE B 1 91 ? 32.377 89.847 207.307 1.00 49.28 80 PHE B O 1
ATOM 8236 N N . ASN B 1 92 ? 30.879 89.150 208.846 1.00 52.61 81 ASN B N 1
ATOM 8237 C CA . ASN B 1 92 ? 30.047 90.345 208.806 1.00 54.57 81 ASN B CA 1
ATOM 8238 C C . ASN B 1 92 ? 30.001 90.960 210.200 1.00 53.60 81 ASN B C 1
ATOM 8239 O O . ASN B 1 92 ? 29.655 90.278 211.178 1.00 56.20 81 ASN B O 1
ATOM 8250 N N . MET B 1 93 ? 30.366 92.238 210.286 1.00 50.79 82 MET B N 1
ATOM 8251 C CA . MET B 1 93 ? 30.289 93.003 211.522 1.00 50.67 82 MET B CA 1
ATOM 8252 C C . MET B 1 93 ? 29.035 93.864 211.503 1.00 51.45 82 MET B C 1
ATOM 8253 O O . MET B 1 93 ? 28.777 94.565 210.518 1.00 54.61 82 MET B O 1
ATOM 8267 N N . LEU B 1 94 ? 28.279 93.828 212.595 1.00 52.88 83 LEU B N 1
ATOM 8268 C CA . LEU B 1 94 ? 27.093 94.650 212.783 1.00 57.12 83 LEU B CA 1
ATOM 8269 C C . LEU B 1 94 ? 27.349 95.608 213.934 1.00 56.76 83 LEU B C 1
ATOM 8270 O O . LEU B 1 94 ? 27.813 95.190 214.999 1.00 55.47 83 LEU B O 1
ATOM 8286 N N . PHE B 1 95 ? 27.055 96.887 213.724 1.00 58.59 84 PHE B N 1
ATOM 8287 C CA . PHE B 1 95 ? 27.143 97.845 214.819 1.00 60.68 84 PHE B CA 1
ATOM 8288 C C . PHE B 1 95 ? 26.151 98.971 214.587 1.00 66.57 84 PHE B C 1
ATOM 8289 O O . PHE B 1 95 ? 25.648 99.161 213.482 1.00 69.04 84 PHE B O 1
ATOM 8306 N N . TYR B 1 96 ? 25.877 99.730 215.641 1.00 69.82 85 TYR B N 1
ATOM 8307 C CA . TYR B 1 96 ? 24.876 100.787 215.584 1.00 73.34 85 TYR B CA 1
ATOM 8308 C C . TYR B 1 96 ? 25.552 102.149 215.601 1.00 73.39 85 TYR B C 1
ATOM 8309 O O . TYR B 1 96 ? 26.297 102.467 216.533 1.00 72.11 85 TYR B O 1
ATOM 8327 N N . ASP B 1 97 ? 25.297 102.936 214.561 1.00 76.23 86 ASP B N 1
ATOM 8328 C CA . ASP B 1 97 ? 25.782 104.312 214.470 1.00 79.96 86 ASP B CA 1
ATOM 8329 C C . ASP B 1 97 ? 24.681 105.288 214.884 1.00 85.11 86 ASP B C 1
ATOM 8330 O O . ASP B 1 97 ? 24.229 106.131 214.109 1.00 85.02 86 ASP B O 1
ATOM 8339 N N . ASN B 1 98 ? 24.228 105.142 216.128 1.00 89.95 87 ASN B N 1
ATOM 8340 C CA . ASN B 1 98 ? 23.189 105.996 216.701 1.00 97.48 87 ASN B CA 1
ATOM 8341 C C . ASN B 1 98 ? 21.882 105.873 215.908 1.00 104.12 87 ASN B C 1
ATOM 8342 O O . ASN B 1 98 ? 21.477 106.764 215.158 1.00 106.25 87 ASN B O 1
ATOM 8349 N N . LYS B 1 99 ? 21.234 104.724 216.099 1.00 108.20 88 LYS B N 1
ATOM 8350 C CA . LYS B 1 99 ? 19.958 104.086 215.779 1.00 109.73 88 LYS B CA 1
ATOM 8351 C C . LYS B 1 99 ? 19.969 103.374 214.431 1.00 109.88 88 LYS B C 1
ATOM 8352 O O . LYS B 1 99 ? 19.000 102.688 214.110 1.00 111.42 88 LYS B O 1
ATOM 8360 N N . THR B 1 100 ? 21.021 103.518 213.630 1.00 104.50 89 THR B N 1
ATOM 8361 C CA . THR B 1 100 ? 21.044 102.934 212.296 1.00 108.08 89 THR B CA 1
ATOM 8362 C C . THR B 1 100 ? 21.985 101.742 212.276 1.00 104.23 89 THR B C 1
ATOM 8363 O O . THR B 1 100 ? 23.195 101.919 212.482 1.00 106.87 89 THR B O 1
ATOM 8374 N N . PRO B 1 101 ? 21.495 100.525 212.038 1.00 98.13 90 PRO B N 1
ATOM 8375 C CA . PRO B 1 101 ? 22.410 99.386 211.926 1.00 92.01 90 PRO B CA 1
ATOM 8376 C C . PRO B 1 101 ? 23.339 99.543 210.734 1.00 84.92 90 PRO B C 1
ATOM 8377 O O . PRO B 1 101 ? 22.989 100.134 209.710 1.00 83.86 90 PRO B O 1
ATOM 8388 N N . VAL B 1 102 ? 24.545 99.002 210.887 1.00 78.14 91 VAL B N 1
ATOM 8389 C CA . VAL B 1 102 ? 25.589 99.053 209.875 1.00 70.23 91 VAL B CA 1
ATOM 8390 C C . VAL B 1 102 ? 26.192 97.657 209.831 1.00 66.87 91 VAL B C 1
ATOM 8391 O O . VAL B 1 102 ? 26.855 97.236 210.789 1.00 67.02 91 VAL B O 1
ATOM 8404 N N . ASN B 1 103 ? 25.933 96.932 208.747 1.00 64.46 92 ASN B N 1
ATOM 8405 C CA . ASN B 1 103 ? 26.545 95.635 208.494 1.00 61.75 92 ASN B CA 1
ATOM 8406 C C . ASN B 1 103 ? 27.610 95.822 207.422 1.00 61.01 92 ASN B C 1
ATOM 8407 O O . ASN B 1 103 ? 27.315 96.320 206.329 1.00 63.10 92 ASN B O 1
ATOM 8418 N N . ILE B 1 104 ? 28.834 95.417 207.728 1.00 56.50 93 ILE B N 1
ATOM 8419 C CA . ILE B 1 104 ? 29.951 95.563 206.804 1.00 55.85 93 ILE B CA 1
ATOM 8420 C C . ILE B 1 104 ? 30.705 94.244 206.746 1.00 61.01 93 ILE B C 1
ATOM 8421 O O . ILE B 1 104 ? 30.957 93.618 207.783 1.00 65.01 93 ILE B O 1
ATOM 8437 N N . ALA B 1 105 ? 31.037 93.812 205.532 1.00 59.97 94 ALA B N 1
ATOM 8438 C CA . ALA B 1 105 ? 31.854 92.626 205.338 1.00 59.84 94 ALA B CA 1
ATOM 8439 C C . ALA B 1 105 ? 33.304 92.965 205.651 1.00 60.29 94 ALA B C 1
ATOM 8440 O O . ALA B 1 105 ? 33.827 93.982 205.185 1.00 63.81 94 ALA B O 1
ATOM 8447 N N . VAL B 1 106 ? 33.954 92.110 206.435 1.00 54.71 95 VAL B N 1
ATOM 8448 C CA . VAL B 1 106 ? 35.294 92.383 206.939 1.00 50.11 95 VAL B CA 1
ATOM 8449 C C . VAL B 1 106 ? 36.114 91.102 206.884 1.00 48.05 95 VAL B C 1
ATOM 8450 O O . VAL B 1 106 ? 35.609 90.009 207.162 1.00 46.70 95 VAL B O 1
ATOM 8463 N N . SER B 1 107 ? 37.389 91.241 206.540 1.00 47.86 96 SER B N 1
ATOM 8464 C CA . SER B 1 107 ? 38.272 90.092 206.513 1.00 51.49 96 SER B CA 1
ATOM 8465 C C . SER B 1 107 ? 38.640 89.671 207.933 1.00 52.37 96 SER B C 1
ATOM 8466 O O . SER B 1 107 ? 38.357 90.361 208.917 1.00 51.72 96 SER B O 1
ATOM 8474 N N . ALA B 1 108 ? 39.277 88.504 208.030 1.00 52.81 97 ALA B N 1
ATOM 8475 C CA . ALA B 1 108 ? 39.760 88.036 209.323 1.00 53.13 97 ALA B CA 1
ATOM 8476 C C . ALA B 1 108 ? 40.830 88.971 209.875 1.00 51.08 97 ALA B C 1
ATOM 8477 O O . ALA B 1 108 ? 40.807 89.326 211.060 1.00 50.26 97 ALA B O 1
ATOM 8484 N N . GLU B 1 109 ? 41.767 89.394 209.024 1.00 51.38 98 GLU B N 1
ATOM 8485 C CA . GLU B 1 109 ? 42.835 90.281 209.471 1.00 52.50 98 GLU B CA 1
ATOM 8486 C C . GLU B 1 109 ? 42.269 91.591 210.004 1.00 52.55 98 GLU B C 1
ATOM 8487 O O . GLU B 1 109 ? 42.675 92.066 211.070 1.00 52.30 98 GLU B O 1
ATOM 8499 N N . GLU B 1 110 ? 41.326 92.190 209.273 1.00 52.72 99 GLU B N 1
ATOM 8500 C CA . GLU B 1 110 ? 40.746 93.455 209.708 1.00 57.21 99 GLU B CA 1
ATOM 8501 C C . GLU B 1 110 ? 40.232 93.358 211.137 1.00 57.74 99 GLU B C 1
ATOM 8502 O O . GLU B 1 110 ? 40.397 94.289 211.933 1.00 57.98 99 GLU B O 1
ATOM 8514 N N . ILE B 1 111 ? 39.626 92.225 211.488 1.00 56.53 100 ILE B N 1
ATOM 8515 C CA . ILE B 1 111 ? 39.033 92.086 212.811 1.00 54.73 100 ILE B CA 1
ATOM 8516 C C . ILE B 1 111 ? 40.060 91.669 213.860 1.00 52.78 100 ILE B C 1
ATOM 8517 O O . ILE B 1 111 ? 39.885 91.972 215.045 1.00 52.18 100 ILE B O 1
ATOM 8533 N N . SER B 1 112 ? 41.131 90.980 213.467 1.00 52.21 101 SER B N 1
ATOM 8534 C CA . SER B 1 112 ? 42.053 90.400 214.436 1.00 50.97 101 SER B CA 1
ATOM 8535 C C . SER B 1 112 ? 43.402 91.111 214.494 1.00 49.46 101 SER B C 1
ATOM 8536 O O . SER B 1 112 ? 44.306 90.641 215.193 1.00 48.31 101 SER B O 1
ATOM 8544 N N . ASP B 1 113 ? 43.557 92.232 213.798 1.00 50.88 102 ASP B N 1
ATOM 8545 C CA . ASP B 1 113 ? 44.807 92.987 213.784 1.00 52.08 102 ASP B CA 1
ATOM 8546 C C . ASP B 1 113 ? 44.481 94.457 213.996 1.00 50.56 102 ASP B C 1
ATOM 8547 O O . ASP B 1 113 ? 43.780 95.062 213.177 1.00 46.74 102 ASP B O 1
ATOM 8556 N N . SER B 1 114 ? 44.983 95.025 215.096 1.00 52.75 103 SER B N 1
ATOM 8557 C CA . SER B 1 114 ? 44.630 96.393 215.459 1.00 54.56 103 SER B CA 1
ATOM 8558 C C . SER B 1 114 ? 44.915 97.364 214.321 1.00 61.62 103 SER B C 1
ATOM 8559 O O . SER B 1 114 ? 44.101 98.252 214.028 1.00 64.27 103 SER B O 1
ATOM 8567 N N . ARG B 1 115 ? 46.068 97.203 213.665 1.00 62.87 104 ARG B N 1
ATOM 8568 C CA . ARG B 1 115 ? 46.463 98.126 212.610 1.00 62.14 104 ARG B CA 1
ATOM 8569 C C . ARG B 1 115 ? 45.438 98.163 211.486 1.00 56.91 104 ARG B C 1
ATOM 8570 O O . ARG B 1 115 ? 45.172 99.224 210.910 1.00 57.11 104 ARG B O 1
ATOM 8591 N N . GLN B 1 116 ? 44.850 97.013 211.164 1.00 53.67 105 GLN B N 1
ATOM 8592 C CA . GLN B 1 116 ? 43.856 96.936 210.104 1.00 52.15 105 GLN B CA 1
ATOM 8593 C C . GLN B 1 116 ? 42.456 97.253 210.604 1.00 49.28 105 GLN B C 1
ATOM 8594 O O . GLN B 1 116 ? 41.695 97.937 209.910 1.00 47.01 105 GLN B O 1
ATOM 8608 N N . LEU B 1 117 ? 42.095 96.756 211.791 1.00 51.53 106 LEU B N 1
ATOM 8609 C CA . LEU B 1 117 ? 40.829 97.154 212.394 1.00 40.88 106 LEU B CA 1
ATOM 8610 C C . LEU B 1 117 ? 40.681 98.667 212.367 1.00 44.99 106 LEU B C 1
ATOM 8611 O O . LEU B 1 117 ? 39.596 99.191 212.091 1.00 48.90 106 LEU B O 1
ATOM 8627 N N . LEU B 1 118 ? 41.772 99.389 212.633 1.00 45.73 107 LEU B N 1
ATOM 8628 C CA . LEU B 1 118 ? 41.720 100.845 212.605 1.00 46.90 107 LEU B CA 1
ATOM 8629 C C . LEU B 1 118 ? 41.220 101.391 211.273 1.00 46.58 107 LEU B C 1
ATOM 8630 O O . LEU B 1 118 ? 40.731 102.524 211.232 1.00 45.25 107 LEU B O 1
ATOM 8646 N N . LYS B 1 119 ? 41.324 100.623 210.184 1.00 47.06 108 LYS B N 1
ATOM 8647 C CA . LYS B 1 119 ? 40.955 101.154 208.876 1.00 48.86 108 LYS B CA 1
ATOM 8648 C C . LYS B 1 119 ? 39.449 101.287 208.698 1.00 47.74 108 LYS B C 1
ATOM 8649 O O . LYS B 1 119 ? 39.005 102.007 207.797 1.00 48.22 108 LYS B O 1
ATOM 8668 N N . LEU B 1 120 ? 38.655 100.625 209.536 1.00 46.27 109 LEU B N 1
ATOM 8669 C CA . LEU B 1 120 ? 37.205 100.691 209.420 1.00 45.49 109 LEU B CA 1
ATOM 8670 C C . LEU B 1 120 ? 36.625 101.991 209.963 1.00 46.95 109 LEU B C 1
ATOM 8671 O O . LEU B 1 120 ? 35.399 102.161 209.933 1.00 45.83 109 LEU B O 1
ATOM 8687 N N . VAL B 1 121 ? 37.461 102.907 210.460 1.00 47.63 110 VAL B N 1
ATOM 8688 C CA . VAL B 1 121 ? 36.950 104.205 210.884 1.00 49.35 110 VAL B CA 1
ATOM 8689 C C . VAL B 1 121 ? 36.230 104.874 209.722 1.00 52.24 110 VAL B C 1
ATOM 8690 O O . VAL B 1 121 ? 35.244 105.596 209.918 1.00 45.42 110 VAL B O 1
ATOM 8703 N N . ASN B 1 122 ? 36.697 104.633 208.494 1.00 52.95 111 ASN B N 1
ATOM 8704 C CA . ASN B 1 122 ? 36.063 105.213 207.319 1.00 56.75 111 ASN B CA 1
ATOM 8705 C C . ASN B 1 122 ? 34.647 104.696 207.120 1.00 55.70 111 ASN B C 1
ATOM 8706 O O . ASN B 1 122 ? 33.868 105.325 206.397 1.00 54.28 111 ASN B O 1
ATOM 8717 N N . LYS B 1 123 ? 34.288 103.585 207.759 1.00 58.49 112 LYS B N 1
ATOM 8718 C CA . LYS B 1 123 ? 32.967 102.992 207.610 1.00 58.02 112 LYS B CA 1
ATOM 8719 C C . LYS B 1 123 ? 32.117 103.160 208.867 1.00 57.45 112 LYS B C 1
ATOM 8720 O O . LYS B 1 123 ? 31.213 102.365 209.122 1.00 60.68 112 LYS B O 1
ATOM 8739 N N . LYS B 1 124 ? 32.403 104.195 209.663 1.00 54.62 113 LYS B N 1
ATOM 8740 C CA . LYS B 1 124 ? 31.587 104.612 210.801 1.00 54.78 113 LYS B CA 1
ATOM 8741 C C . LYS B 1 124 ? 31.892 103.841 212.074 1.00 53.73 113 LYS B C 1
ATOM 8742 O O . LYS B 1 124 ? 31.089 103.858 213.019 1.00 53.82 113 LYS B O 1
ATOM 8761 N N . LEU B 1 125 ? 33.018 103.145 212.137 1.00 54.02 114 LEU B N 1
ATOM 8762 C CA . LEU B 1 125 ? 33.418 102.430 213.337 1.00 53.31 114 LEU B CA 1
ATOM 8763 C C . LEU B 1 125 ? 34.149 103.380 214.276 1.00 54.91 114 LEU B C 1
ATOM 8764 O O . LEU B 1 125 ? 35.068 104.091 213.859 1.00 57.00 114 LEU B O 1
ATOM 8780 N N . ASP B 1 126 ? 33.729 103.401 215.536 1.00 55.79 115 ASP B N 1
ATOM 8781 C CA . ASP B 1 126 ? 34.390 104.214 216.555 1.00 53.41 115 ASP B CA 1
ATOM 8782 C C . ASP B 1 126 ? 35.612 103.448 217.045 1.00 51.03 115 ASP B C 1
ATOM 8783 O O . ASP B 1 126 ? 35.507 102.564 217.897 1.00 54.14 115 ASP B O 1
ATOM 8792 N N . VAL B 1 127 ? 36.780 103.781 216.499 1.00 47.17 116 VAL B N 1
ATOM 8793 C CA . VAL B 1 127 ? 38.031 103.139 216.884 1.00 45.79 116 VAL B CA 1
ATOM 8794 C C . VAL B 1 127 ? 39.155 104.127 216.611 1.00 44.51 116 VAL B C 1
ATOM 8795 O O . VAL B 1 127 ? 39.035 105.008 215.756 1.00 43.05 116 VAL B O 1
ATOM 8808 N N . THR B 1 128 ? 40.246 103.989 217.361 1.00 42.50 117 THR B N 1
ATOM 8809 C CA . THR B 1 128 ? 41.406 104.852 217.204 1.00 42.64 117 THR B CA 1
ATOM 8810 C C . THR B 1 128 ? 42.667 104.014 217.365 1.00 54.38 117 THR B C 1
ATOM 8811 O O . THR B 1 128 ? 42.614 102.842 217.747 1.00 58.42 117 THR B O 1
ATOM 8822 N N . SER B 1 129 ? 43.815 104.623 217.058 1.00 52.69 118 SER B N 1
ATOM 8823 C CA . SER B 1 129 ? 45.088 103.967 217.335 1.00 49.58 118 SER B CA 1
ATOM 8824 C C . SER B 1 129 ? 45.278 103.717 218.827 1.00 47.87 118 SER B C 1
ATOM 8825 O O . SER B 1 129 ? 46.075 102.851 219.205 1.00 48.64 118 SER B O 1
ATOM 8833 N N . SER B 1 130 ? 44.563 104.458 219.679 1.00 46.48 119 SER B N 1
ATOM 8834 C CA . SER B 1 130 ? 44.657 104.260 221.120 1.00 45.89 119 SER B CA 1
ATOM 8835 C C . SER B 1 130 ? 43.807 103.083 221.584 1.00 46.32 119 SER B C 1
ATOM 8836 O O . SER B 1 130 ? 44.215 102.334 222.480 1.00 47.24 119 SER B O 1
ATOM 8844 N N . THR B 1 131 ? 42.622 102.914 221.003 1.00 45.03 120 THR B N 1
ATOM 8845 C CA . THR B 1 131 ? 41.687 101.893 221.451 1.00 47.38 120 THR B CA 1
ATOM 8846 C C . THR B 1 131 ? 41.653 100.660 220.556 1.00 45.28 120 THR B C 1
ATOM 8847 O O . THR B 1 131 ? 40.883 99.736 220.834 1.00 46.95 120 THR B O 1
ATOM 8858 N N . SER B 1 132 ? 42.469 100.610 219.502 1.00 43.26 121 SER B N 1
ATOM 8859 C CA . SER B 1 132 ? 42.384 99.497 218.560 1.00 44.05 121 SER B CA 1
ATOM 8860 C C . SER B 1 132 ? 42.644 98.158 219.245 1.00 44.60 121 SER B C 1
ATOM 8861 O O . SER B 1 132 ? 41.957 97.168 218.966 1.00 43.92 121 SER B O 1
ATOM 8869 N N . THR B 1 133 ? 43.632 98.103 220.142 1.00 47.63 122 THR B N 1
ATOM 8870 C CA . THR B 1 133 ? 43.976 96.842 220.794 1.00 50.34 122 THR B CA 1
ATOM 8871 C C . THR B 1 133 ? 42.853 96.361 221.708 1.00 52.68 122 THR B C 1
ATOM 8872 O O . THR B 1 133 ? 42.472 95.181 221.677 1.00 53.56 122 THR B O 1
ATOM 8883 N N . LYS B 1 134 ? 42.325 97.254 222.549 1.00 51.76 123 LYS B N 1
ATOM 8884 C CA . LYS B 1 134 ? 41.234 96.863 223.434 1.00 52.61 123 LYS B CA 1
ATOM 8885 C C . LYS B 1 134 ? 40.010 96.423 222.644 1.00 53.18 123 LYS B C 1
ATOM 8886 O O . LYS B 1 134 ? 39.297 95.508 223.069 1.00 57.40 123 LYS B O 1
ATOM 8905 N N . LEU B 1 135 ? 39.758 97.038 221.486 1.00 50.27 124 LEU B N 1
ATOM 8906 C CA . LEU B 1 135 ? 38.605 96.636 220.685 1.00 54.65 124 LEU B CA 1
ATOM 8907 C C . LEU B 1 135 ? 38.849 95.293 220.007 1.00 43.74 124 LEU B C 1
ATOM 8908 O O . LEU B 1 135 ? 37.925 94.483 219.881 1.00 54.48 124 LEU B O 1
ATOM 8924 N N . VAL B 1 136 ? 40.083 95.029 219.573 1.00 43.37 125 VAL B N 1
ATOM 8925 C CA . VAL B 1 136 ? 40.408 93.707 219.043 1.00 43.63 125 VAL B CA 1
ATOM 8926 C C . VAL B 1 136 ? 40.163 92.645 220.109 1.00 44.82 125 VAL B C 1
ATOM 8927 O O . VAL B 1 136 ? 39.572 91.590 219.842 1.00 45.36 125 VAL B O 1
ATOM 8940 N N . ASP B 1 137 ? 40.616 92.911 221.337 1.00 45.34 126 ASP B N 1
ATOM 8941 C CA . ASP B 1 137 ? 40.431 91.944 222.415 1.00 46.72 126 ASP B CA 1
ATOM 8942 C C . ASP B 1 137 ? 38.954 91.755 222.743 1.00 56.75 126 ASP B C 1
ATOM 8943 O O . ASP B 1 137 ? 38.496 90.623 222.965 1.00 60.13 126 ASP B O 1
ATOM 8952 N N . TYR B 1 138 ? 38.189 92.849 222.776 1.00 54.02 127 TYR B N 1
ATOM 8953 C CA . TYR B 1 138 ? 36.759 92.718 223.010 1.00 56.56 127 TYR B CA 1
ATOM 8954 C C . TYR B 1 138 ? 36.103 91.885 221.921 1.00 58.15 127 TYR B C 1
ATOM 8955 O O . TYR B 1 138 ? 35.239 91.052 222.205 1.00 61.47 127 TYR B O 1
ATOM 8973 N N . ILE B 1 139 ? 36.468 92.129 220.663 1.00 53.28 128 ILE B N 1
ATOM 8974 C CA . ILE B 1 139 ? 35.918 91.346 219.563 1.00 60.20 128 ILE B CA 1
ATOM 8975 C C . ILE B 1 139 ? 36.230 89.869 219.760 1.00 56.53 128 ILE B C 1
ATOM 8976 O O . ILE B 1 139 ? 35.362 89.009 219.584 1.00 59.34 128 ILE B O 1
ATOM 8992 N N . ASN B 1 140 ? 37.476 89.551 220.111 1.00 57.11 129 ASN B N 1
ATOM 8993 C CA . ASN B 1 140 ? 37.846 88.153 220.321 1.00 55.48 129 ASN B CA 1
ATOM 8994 C C . ASN B 1 140 ? 36.972 87.515 221.400 1.00 56.09 129 ASN B C 1
ATOM 8995 O O . ASN B 1 140 ? 36.440 86.410 221.220 1.00 52.02 129 ASN B O 1
ATOM 9006 N N . ALA B 1 141 ? 36.784 88.214 222.523 1.00 58.06 130 ALA B N 1
ATOM 9007 C CA . ALA B 1 141 ? 36.006 87.640 223.621 1.00 58.58 130 ALA B CA 1
ATOM 9008 C C . ALA B 1 141 ? 34.531 87.498 223.245 1.00 57.88 130 ALA B C 1
ATOM 9009 O O . ALA B 1 141 ? 33.914 86.449 223.482 1.00 56.12 130 ALA B O 1
ATOM 9016 N N . SER B 1 142 ? 33.947 88.554 222.671 1.00 59.43 131 SER B N 1
ATOM 9017 C CA . SER B 1 142 ? 32.570 88.495 222.196 1.00 63.92 131 SER B CA 1
ATOM 9018 C C . SER B 1 142 ? 32.378 87.338 221.228 1.00 61.44 131 SER B C 1
ATOM 9019 O O . SER B 1 142 ? 31.353 86.648 221.265 1.00 56.87 131 SER B O 1
ATOM 9027 N N . LYS B 1 143 ? 33.359 87.110 220.354 1.00 67.06 132 LYS B N 1
ATOM 9028 C CA . LYS B 1 143 ? 33.303 85.984 219.433 1.00 68.97 132 LYS B CA 1
ATOM 9029 C C . LYS B 1 143 ? 33.319 84.664 220.188 1.00 75.02 132 LYS B C 1
ATOM 9030 O O . LYS B 1 143 ? 32.647 83.704 219.791 1.00 75.63 132 LYS B O 1
ATOM 9038 N N . ARG B 1 144 ? 34.092 84.594 221.275 1.00 77.74 133 ARG B N 1
ATOM 9039 C CA . ARG B 1 144 ? 34.125 83.368 222.067 1.00 87.32 133 ARG B CA 1
ATOM 9040 C C . ARG B 1 144 ? 32.764 83.066 222.689 1.00 90.84 133 ARG B C 1
ATOM 9041 O O . ARG B 1 144 ? 32.266 81.938 222.598 1.00 90.46 133 ARG B O 1
ATOM 9062 N N . TYR B 1 145 ? 32.147 84.059 223.332 1.00 96.25 134 TYR B N 1
ATOM 9063 C CA . TYR B 1 145 ? 30.935 83.796 224.109 1.00 99.71 134 TYR B CA 1
ATOM 9064 C C . TYR B 1 145 ? 29.635 83.927 223.310 1.00 100.64 134 TYR B C 1
ATOM 9065 O O . TYR B 1 145 ? 28.590 83.481 223.796 1.00 103.37 134 TYR B O 1
ATOM 9083 N N . ASN B 1 146 ? 29.656 84.516 222.113 1.00 99.08 135 ASN B N 1
ATOM 9084 C CA . ASN B 1 146 ? 28.481 84.562 221.237 1.00 99.81 135 ASN B CA 1
ATOM 9085 C C . ASN B 1 146 ? 28.918 84.129 219.841 1.00 98.35 135 ASN B C 1
ATOM 9086 O O . ASN B 1 146 ? 28.994 84.945 218.913 1.00 95.74 135 ASN B O 1
ATOM 9097 N N . PRO B 1 147 ? 29.216 82.844 219.661 1.00 100.45 136 PRO B N 1
ATOM 9098 C CA . PRO B 1 147 ? 29.760 82.363 218.375 1.00 102.91 136 PRO B CA 1
ATOM 9099 C C . PRO B 1 147 ? 28.924 82.829 217.202 1.00 101.90 136 PRO B C 1
ATOM 9100 O O . PRO B 1 147 ? 27.683 82.805 217.262 1.00 107.17 136 PRO B O 1
ATOM 9111 N N . PRO B 1 148 ? 29.555 83.267 216.114 1.00 97.15 137 PRO B N 1
ATOM 9112 C CA . PRO B 1 148 ? 28.796 83.633 214.913 1.00 89.31 137 PRO B CA 1
ATOM 9113 C C . PRO B 1 148 ? 28.276 82.406 214.177 1.00 85.36 137 PRO B C 1
ATOM 9114 O O . PRO B 1 148 ? 28.706 81.273 214.409 1.00 84.65 137 PRO B O 1
ATOM 9125 N N . LEU B 1 149 ? 27.325 82.652 213.278 1.00 80.48 138 LEU B N 1
ATOM 9126 C CA . LEU B 1 149 ? 26.785 81.597 212.430 1.00 76.58 138 LEU B CA 1
ATOM 9127 C C . LEU B 1 149 ? 27.775 81.243 211.324 1.00 70.69 138 LEU B C 1
ATOM 9128 O O . LEU B 1 149 ? 28.264 82.125 210.613 1.00 68.01 138 LEU B O 1
ATOM 9144 N N . ASN B 1 150 ? 28.059 79.951 211.173 1.00 69.84 139 ASN B N 1
ATOM 9145 C CA . ASN B 1 150 ? 28.969 79.463 210.142 1.00 71.34 139 ASN B CA 1
ATOM 9146 C C . ASN B 1 150 ? 28.207 79.215 208.844 1.00 72.00 139 ASN B C 1
ATOM 9147 O O . ASN B 1 150 ? 27.279 78.400 208.813 1.00 74.23 139 ASN B O 1
ATOM 9158 N N . VAL B 1 151 ? 28.609 79.898 207.773 1.00 72.31 140 VAL B N 1
ATOM 9159 C CA . VAL B 1 151 ? 27.996 79.746 206.457 1.00 74.54 140 VAL B CA 1
ATOM 9160 C C . VAL B 1 151 ? 29.084 79.359 205.461 1.00 76.20 140 VAL B C 1
ATOM 9161 O O . VAL B 1 151 ? 30.065 80.094 205.290 1.00 76.09 140 VAL B O 1
ATOM 9174 N N . LYS B 1 152 ? 28.915 78.211 204.810 1.00 76.92 141 LYS B N 1
ATOM 9175 C CA . LYS B 1 152 ? 29.745 77.864 203.662 1.00 78.28 141 LYS B CA 1
ATOM 9176 C C . LYS B 1 152 ? 29.267 78.654 202.448 1.00 75.69 141 LYS B C 1
ATOM 9177 O O . LYS B 1 152 ? 28.063 78.838 202.247 1.00 73.79 141 LYS B O 1
ATOM 9196 N N . VAL B 1 153 ? 30.214 79.124 201.638 1.00 75.62 142 VAL B N 1
ATOM 9197 C CA . VAL B 1 153 ? 29.941 80.152 200.642 1.00 73.38 142 VAL B CA 1
ATOM 9198 C C . VAL B 1 153 ? 30.719 79.867 199.365 1.00 68.60 142 VAL B C 1
ATOM 9199 O O . VAL B 1 153 ? 31.836 79.344 199.397 1.00 63.81 142 VAL B O 1
ATOM 9212 N N . ALA B 1 154 ? 30.109 80.215 198.231 1.00 69.54 143 ALA B N 1
ATOM 9213 C CA . ALA B 1 154 ? 30.724 80.070 196.918 1.00 66.93 143 ALA B CA 1
ATOM 9214 C C . ALA B 1 154 ? 30.557 81.359 196.126 1.00 66.33 143 ALA B C 1
ATOM 9215 O O . ALA B 1 154 ? 29.502 81.998 196.183 1.00 66.74 143 ALA B O 1
ATOM 9222 N N . THR B 1 155 ? 31.605 81.748 195.402 1.00 71.44 144 THR B N 1
ATOM 9223 C CA . THR B 1 155 ? 31.573 82.958 194.590 1.00 71.82 144 THR B CA 1
ATOM 9224 C C . THR B 1 155 ? 31.317 82.680 193.112 1.00 72.46 144 THR B C 1
ATOM 9225 O O . THR B 1 155 ? 31.281 83.627 192.319 1.00 71.66 144 THR B O 1
ATOM 9236 N N . ARG B 1 156 ? 31.141 81.417 192.723 1.00 72.86 145 ARG B N 1
ATOM 9237 C CA . ARG B 1 156 ? 30.886 81.069 191.335 1.00 72.41 145 ARG B CA 1
ATOM 9238 C C . ARG B 1 156 ? 29.731 80.078 191.260 1.00 77.09 145 ARG B C 1
ATOM 9239 O O . ARG B 1 156 ? 29.302 79.505 192.265 1.00 76.96 145 ARG B O 1
ATOM 9260 N N . LEU B 1 157 ? 29.244 79.868 190.041 1.00 83.00 146 LEU B N 1
ATOM 9261 C CA . LEU B 1 157 ? 28.218 78.877 189.769 1.00 89.15 146 LEU B CA 1
ATOM 9262 C C . LEU B 1 157 ? 28.862 77.560 189.334 1.00 98.37 146 LEU B C 1
ATOM 9263 O O . LEU B 1 157 ? 30.073 77.466 189.122 1.00 99.97 146 LEU B O 1
ATOM 9279 N N . GLY B 1 158 ? 28.030 76.532 189.201 1.00 101.71 147 GLY B N 1
ATOM 9280 C CA . GLY B 1 158 ? 28.474 75.286 188.610 1.00 105.50 147 GLY B CA 1
ATOM 9281 C C . GLY B 1 158 ? 29.276 74.409 189.555 1.00 106.90 147 GLY B C 1
ATOM 9282 O O . GLY B 1 158 ? 29.202 74.512 190.783 1.00 107.60 147 GLY B O 1
ATOM 9286 N N . HIS B 1 159 ? 30.058 73.520 188.946 1.00 109.43 148 HIS B N 1
ATOM 9287 C CA . HIS B 1 159 ? 30.884 72.580 189.693 1.00 112.76 148 HIS B CA 1
ATOM 9288 C C . HIS B 1 159 ? 32.073 73.313 190.297 1.00 104.75 148 HIS B C 1
ATOM 9289 O O . HIS B 1 159 ? 32.851 73.946 189.577 1.00 101.35 148 HIS B O 1
ATOM 9303 N N . VAL B 1 160 ? 32.225 73.216 191.617 1.00 102.93 149 VAL B N 1
ATOM 9304 C CA . VAL B 1 160 ? 33.311 73.903 192.308 1.00 105.30 149 VAL B CA 1
ATOM 9305 C C . VAL B 1 160 ? 34.282 72.882 192.888 1.00 111.67 149 VAL B C 1
ATOM 9306 O O . VAL B 1 160 ? 35.440 72.811 192.464 1.00 114.17 149 VAL B O 1
ATOM 9319 N N . LYS B 1 161 ? 33.831 72.088 193.856 1.00 117.12 150 LYS B N 1
ATOM 9320 C CA . LYS B 1 161 ? 34.691 71.064 194.442 1.00 118.43 150 LYS B CA 1
ATOM 9321 C C . LYS B 1 161 ? 33.931 69.745 194.539 1.00 120.36 150 LYS B C 1
ATOM 9322 O O . LYS B 1 161 ? 34.391 68.717 194.032 1.00 125.72 150 LYS B O 1
ATOM 9341 N N . GLY B 1 162 ? 32.776 69.761 195.199 1.00 109.75 151 GLY B N 1
ATOM 9342 C CA . GLY B 1 162 ? 31.903 68.605 195.201 1.00 104.98 151 GLY B CA 1
ATOM 9343 C C . GLY B 1 162 ? 30.461 68.970 194.916 1.00 106.55 151 GLY B C 1
ATOM 9344 O O . GLY B 1 162 ? 29.631 68.097 194.645 1.00 97.23 151 GLY B O 1
ATOM 9348 N N . TYR B 1 163 ? 30.158 70.262 194.967 1.00 121.20 152 TYR B N 1
ATOM 9349 C CA . TYR B 1 163 ? 28.804 70.762 194.796 1.00 118.95 152 TYR B CA 1
ATOM 9350 C C . TYR B 1 163 ? 28.588 71.284 193.380 1.00 108.71 152 TYR B C 1
ATOM 9351 O O . TYR B 1 163 ? 29.524 71.461 192.599 1.00 105.35 152 TYR B O 1
ATOM 9369 N N . PHE B 1 164 ? 27.319 71.522 193.054 1.00 106.74 153 PHE B N 1
ATOM 9370 C CA . PHE B 1 164 ? 26.926 72.264 191.859 1.00 103.84 153 PHE B CA 1
ATOM 9371 C C . PHE B 1 164 ? 26.044 73.416 192.326 1.00 94.02 153 PHE B C 1
ATOM 9372 O O . PHE B 1 164 ? 24.923 73.193 192.798 1.00 94.40 153 PHE B O 1
ATOM 9389 N N . ILE B 1 165 ? 26.542 74.638 192.191 1.00 86.93 154 ILE B N 1
ATOM 9390 C CA . ILE B 1 165 ? 25.889 75.812 192.759 1.00 84.60 154 ILE B CA 1
ATOM 9391 C C . ILE B 1 165 ? 24.947 76.404 191.721 1.00 84.03 154 ILE B C 1
ATOM 9392 O O . ILE B 1 165 ? 25.370 76.768 190.619 1.00 83.40 154 ILE B O 1
ATOM 9408 N N . TYR B 1 166 ? 23.680 76.495 192.068 1.00 60.99 155 TYR B N 1
ATOM 9409 C CA . TYR B 1 166 ? 22.655 77.058 191.207 1.00 86.21 155 TYR B CA 1
ATOM 9410 C C . TYR B 1 166 ? 22.395 78.517 191.562 1.00 83.68 155 TYR B C 1
ATOM 9411 O O . TYR B 1 166 ? 22.489 78.904 192.730 1.00 77.45 155 TYR B O 1
ATOM 9429 N N . PRO B 1 167 ? 22.089 79.364 190.574 1.00 92.26 156 PRO B N 1
ATOM 9430 C CA . PRO B 1 167 ? 21.759 80.762 190.887 1.00 94.05 156 PRO B CA 1
ATOM 9431 C C . PRO B 1 167 ? 20.266 80.955 191.099 1.00 98.12 156 PRO B C 1
ATOM 9432 O O . PRO B 1 167 ? 19.731 82.045 190.870 1.00 92.36 156 PRO B O 1
ATOM 9443 N N . TYR B 1 168 ? 19.591 79.898 191.544 1.00 111.31 157 TYR B N 1
ATOM 9444 C CA . TYR B 1 168 ? 18.156 79.919 191.802 1.00 122.80 157 TYR B CA 1
ATOM 9445 C C . TYR B 1 168 ? 17.887 79.743 193.291 1.00 125.94 157 TYR B C 1
ATOM 9446 O O . TYR B 1 168 ? 18.324 78.756 193.896 1.00 125.05 157 TYR B O 1
ATOM 9464 N N . GLN B 1 169 ? 17.163 80.708 193.867 1.00 131.97 158 GLN B N 1
ATOM 9465 C CA . GLN B 1 169 ? 16.721 80.638 195.252 1.00 133.47 158 GLN B CA 1
ATOM 9466 C C . GLN B 1 169 ? 16.253 79.234 195.628 1.00 134.37 158 GLN B C 1
ATOM 9467 O O . GLN B 1 169 ? 16.642 78.683 196.667 1.00 134.58 158 GLN B O 1
ATOM 9475 N N . GLU B 1 170 ? 15.401 78.652 194.780 1.00 139.40 159 GLU B N 1
ATOM 9476 C CA . GLU B 1 170 ? 14.740 77.389 195.092 1.00 145.68 159 GLU B CA 1
ATOM 9477 C C . GLU B 1 170 ? 15.721 76.312 195.543 1.00 146.52 159 GLU B C 1
ATOM 9478 O O . GLU B 1 170 ? 15.546 75.703 196.605 1.00 149.03 159 GLU B O 1
ATOM 9484 N N . VAL B 1 171 ? 16.763 76.060 194.750 1.00 145.45 160 VAL B N 1
ATOM 9485 C CA . VAL B 1 171 ? 17.708 75.004 195.104 1.00 148.92 160 VAL B CA 1
ATOM 9486 C C . VAL B 1 171 ? 18.642 75.450 196.223 1.00 146.91 160 VAL B C 1
ATOM 9487 O O . VAL B 1 171 ? 19.061 74.632 197.057 1.00 152.23 160 VAL B O 1
ATOM 9491 N N . MET B 1 172 ? 18.979 76.740 196.267 1.00 145.02 161 MET B N 1
ATOM 9492 C CA . MET B 1 172 ? 19.959 77.208 197.237 1.00 143.92 161 MET B CA 1
ATOM 9493 C C . MET B 1 172 ? 19.423 77.074 198.652 1.00 153.57 161 MET B C 1
ATOM 9494 O O . MET B 1 172 ? 20.158 76.681 199.566 1.00 154.39 161 MET B O 1
ATOM 9499 N N . LYS B 1 173 ? 18.145 77.400 198.858 1.00 156.39 162 LYS B N 1
ATOM 9500 C CA . LYS B 1 173 ? 17.559 77.191 200.176 1.00 162.10 162 LYS B CA 1
ATOM 9501 C C . LYS B 1 173 ? 17.559 75.718 200.563 1.00 161.45 162 LYS B C 1
ATOM 9502 O O . LYS B 1 173 ? 17.456 75.399 201.752 1.00 162.03 162 LYS B O 1
ATOM 9508 N N . ASP B 1 174 ? 17.679 74.816 199.587 1.00 162.44 163 ASP B N 1
ATOM 9509 C CA . ASP B 1 174 ? 17.736 73.387 199.861 1.00 165.65 163 ASP B CA 1
ATOM 9510 C C . ASP B 1 174 ? 19.151 72.876 200.094 1.00 166.92 163 ASP B C 1
ATOM 9511 O O . ASP B 1 174 ? 19.316 71.825 200.725 1.00 167.52 163 ASP B O 1
ATOM 9516 N N . SER B 1 175 ? 20.172 73.585 199.608 1.00 166.61 164 SER B N 1
ATOM 9517 C CA . SER B 1 175 ? 21.528 73.043 199.598 1.00 165.49 164 SER B CA 1
ATOM 9518 C C . SER B 1 175 ? 22.397 73.516 200.760 1.00 165.62 164 SER B C 1
ATOM 9519 O O . SER B 1 175 ? 23.456 72.927 200.996 1.00 163.70 164 SER B O 1
ATOM 9522 N N . ASN B 1 176 ? 21.993 74.559 201.477 1.00 174.27 165 ASN B N 1
ATOM 9523 C CA . ASN B 1 176 ? 22.741 75.076 202.625 1.00 182.38 165 ASN B CA 1
ATOM 9524 C C . ASN B 1 176 ? 24.179 75.415 202.214 1.00 179.98 165 ASN B C 1
ATOM 9525 O O . ASN B 1 176 ? 25.141 75.170 202.947 1.00 176.03 165 ASN B O 1
ATOM 9536 N N . VAL B 1 177 ? 24.322 75.971 201.014 1.00 181.82 166 VAL B N 1
ATOM 9537 C CA . VAL B 1 177 ? 25.510 76.712 200.603 1.00 179.41 166 VAL B CA 1
ATOM 9538 C C . VAL B 1 177 ? 25.000 78.001 199.974 1.00 177.40 166 VAL B C 1
ATOM 9539 O O . VAL B 1 177 ? 23.970 77.997 199.291 1.00 180.23 166 VAL B O 1
ATOM 9552 N N . LYS B 1 178 ? 25.689 79.103 200.228 1.00 168.78 167 LYS B N 1
ATOM 9553 C CA . LYS B 1 178 ? 25.256 80.409 199.749 1.00 158.57 167 LYS B CA 1
ATOM 9554 C C . LYS B 1 178 ? 26.131 80.893 198.602 1.00 133.87 167 LYS B C 1
ATOM 9555 O O . LYS B 1 178 ? 27.203 80.349 198.327 1.00 117.05 167 LYS B O 1
ATOM 9574 N N . LEU B 1 179 ? 25.652 81.938 197.930 1.00 152.21 168 LEU B N 1
ATOM 9575 C CA . LEU B 1 179 ? 26.315 82.500 196.754 1.00 166.07 168 LEU B CA 1
ATOM 9576 C C . LEU B 1 179 ? 26.737 83.936 197.059 1.00 153.64 168 LEU B C 1
ATOM 9577 O O . LEU B 1 179 ? 25.971 84.884 196.878 1.00 147.50 168 LEU B O 1
ATOM 9593 N N . PHE B 1 180 ? 27.975 84.075 197.524 1.00 151.40 169 PHE B N 1
ATOM 9594 C CA . PHE B 1 180 ? 28.588 85.367 197.803 1.00 150.22 169 PHE B CA 1
ATOM 9595 C C . PHE B 1 180 ? 29.126 85.932 196.497 1.00 156.33 169 PHE B C 1
ATOM 9596 O O . PHE B 1 180 ? 29.842 85.241 195.771 1.00 149.23 169 PHE B O 1
ATOM 9606 N N . SER B 1 181 ? 28.783 87.181 196.189 1.00 156.30 170 SER B N 1
ATOM 9607 C CA . SER B 1 181 ? 29.349 87.834 195.006 1.00 155.87 170 SER B CA 1
ATOM 9608 C C . SER B 1 181 ? 29.653 89.298 195.317 1.00 152.51 170 SER B C 1
ATOM 9609 O O . SER B 1 181 ? 28.838 90.184 195.048 1.00 154.97 170 SER B O 1
ATOM 9617 N N . ASN B 1 182 ? 30.850 89.537 195.863 1.00 148.55 171 ASN B N 1
ATOM 9618 C CA . ASN B 1 182 ? 31.356 90.891 196.045 1.00 142.01 171 ASN B CA 1
ATOM 9619 C C . ASN B 1 182 ? 31.105 91.717 194.787 1.00 134.16 171 ASN B C 1
ATOM 9620 O O . ASN B 1 182 ? 30.406 92.736 194.822 1.00 135.62 171 ASN B O 1
ATOM 9627 N N . ASP B 1 183 ? 31.664 91.278 193.660 1.00 130.34 172 ASP B N 1
ATOM 9628 C CA . ASP B 1 183 ? 31.446 91.960 192.392 1.00 122.92 172 ASP B CA 1
ATOM 9629 C C . ASP B 1 183 ? 29.953 92.071 192.111 1.00 119.94 172 ASP B C 1
ATOM 9630 O O . ASP B 1 183 ? 29.231 91.071 192.114 1.00 119.71 172 ASP B O 1
ATOM 9637 N N . LYS B 1 184 ? 29.488 93.302 191.868 1.00 154.62 173 LYS B N 1
ATOM 9638 C CA . LYS B 1 184 ? 28.061 93.526 191.665 1.00 165.12 173 LYS B CA 1
ATOM 9639 C C . LYS B 1 184 ? 27.601 93.152 190.261 1.00 167.33 173 LYS B C 1
ATOM 9640 O O . LYS B 1 184 ? 26.421 92.839 190.067 1.00 168.09 173 LYS B O 1
ATOM 9659 N N . GLY B 1 185 ? 28.493 93.198 189.271 1.00 170.02 174 GLY B N 1
ATOM 9660 C CA . GLY B 1 185 ? 28.118 92.753 187.939 1.00 167.29 174 GLY B CA 1
ATOM 9661 C C . GLY B 1 185 ? 27.568 91.342 187.948 1.00 159.15 174 GLY B C 1
ATOM 9662 O O . GLY B 1 185 ? 26.503 91.062 187.387 1.00 159.06 174 GLY B O 1
ATOM 9666 N N . PHE B 1 186 ? 28.285 90.429 188.603 1.00 151.78 175 PHE B N 1
ATOM 9667 C CA . PHE B 1 186 ? 27.797 89.062 188.709 1.00 143.08 175 PHE B CA 1
ATOM 9668 C C . PHE B 1 186 ? 26.518 88.997 189.533 1.00 129.93 175 PHE B C 1
ATOM 9669 O O . PHE B 1 186 ? 25.665 88.147 189.272 1.00 126.44 175 PHE B O 1
ATOM 9686 N N . GLN B 1 187 ? 26.344 89.892 190.508 1.00 123.07 176 GLN B N 1
ATOM 9687 C CA . GLN B 1 187 ? 25.096 89.902 191.265 1.00 123.24 176 GLN B CA 1
ATOM 9688 C C . GLN B 1 187 ? 23.915 90.237 190.363 1.00 124.60 176 GLN B C 1
ATOM 9689 O O . GLN B 1 187 ? 22.851 89.619 190.460 1.00 124.43 176 GLN B O 1
ATOM 9703 N N . LYS B 1 188 ? 24.068 91.256 189.515 1.00 125.85 177 LYS B N 1
ATOM 9704 C CA . LYS B 1 188 ? 23.037 91.562 188.529 1.00 124.93 177 LYS B CA 1
ATOM 9705 C C . LYS B 1 188 ? 22.836 90.401 187.563 1.00 125.96 177 LYS B C 1
ATOM 9706 O O . LYS B 1 188 ? 21.708 90.136 187.141 1.00 126.05 177 LYS B O 1
ATOM 9725 N N . LEU B 1 189 ? 23.903 89.670 187.235 1.00 126.04 178 LEU B N 1
ATOM 9726 C CA . LEU B 1 189 ? 23.744 88.474 186.408 1.00 128.31 178 LEU B CA 1
ATOM 9727 C C . LEU B 1 189 ? 22.901 87.416 187.117 1.00 130.36 178 LEU B C 1
ATOM 9728 O O . LEU B 1 189 ? 22.094 86.724 186.479 1.00 133.71 178 LEU B O 1
ATOM 9744 N N . ILE B 1 190 ? 23.041 87.311 188.436 1.00 130.94 179 ILE B N 1
ATOM 9745 C CA . ILE B 1 190 ? 22.297 86.312 189.197 1.00 133.42 179 ILE B CA 1
ATOM 9746 C C . ILE B 1 190 ? 20.843 86.740 189.347 1.00 120.19 179 ILE B C 1
ATOM 9747 O O . ILE B 1 190 ? 19.923 85.932 189.173 1.00 115.13 179 ILE B O 1
ATOM 9763 N N . ASP B 1 191 ? 20.615 88.014 189.677 1.00 116.53 180 ASP B N 1
ATOM 9764 C CA . ASP B 1 191 ? 19.264 88.564 189.678 1.00 119.22 180 ASP B CA 1
ATOM 9765 C C . ASP B 1 191 ? 18.620 88.439 188.303 1.00 119.93 180 ASP B C 1
ATOM 9766 O O . ASP B 1 191 ? 17.389 88.398 188.192 1.00 122.05 180 ASP B O 1
ATOM 9775 N N . SER B 1 192 ? 19.437 88.386 187.247 1.00 118.74 181 SER B N 1
ATOM 9776 C CA . SER B 1 192 ? 18.943 88.136 185.902 1.00 122.36 181 SER B CA 1
ATOM 9777 C C . SER B 1 192 ? 18.645 86.665 185.670 1.00 119.69 181 SER B C 1
ATOM 9778 O O . SER B 1 192 ? 17.842 86.339 184.789 1.00 122.93 181 SER B O 1
ATOM 9786 N N . PHE B 1 193 ? 19.280 85.773 186.432 1.00 114.44 182 PHE B N 1
ATOM 9787 C CA . PHE B 1 193 ? 18.953 84.359 186.312 1.00 108.74 182 PHE B CA 1
ATOM 9788 C C . PHE B 1 193 ? 17.513 84.084 186.728 1.00 110.33 182 PHE B C 1
ATOM 9789 O O . PHE B 1 193 ? 16.907 83.121 186.243 1.00 112.95 182 PHE B O 1
ATOM 9799 N N . ARG B 1 194 ? 16.958 84.900 187.627 1.00 109.40 183 ARG B N 1
ATOM 9800 C CA . ARG B 1 194 ? 15.591 84.723 188.103 1.00 111.65 183 ARG B CA 1
ATOM 9801 C C . ARG B 1 194 ? 14.662 84.298 186.973 1.00 115.66 183 ARG B C 1
ATOM 9802 O O . ARG B 1 194 ? 14.544 84.986 185.954 1.00 118.18 183 ARG B O 1
ATOM 9812 N N . SER B 1 195 ? 14.002 83.159 187.158 1.00 116.33 184 SER B N 1
ATOM 9813 C CA . SER B 1 195 ? 13.044 82.645 186.195 1.00 119.92 184 SER B CA 1
ATOM 9814 C C . SER B 1 195 ? 11.664 83.274 186.401 1.00 127.75 184 SER B C 1
ATOM 9815 O O . SER B 1 195 ? 11.411 84.003 187.366 1.00 131.06 184 SER B O 1
ATOM 9823 N N . LYS B 1 196 ? 10.765 82.971 185.467 1.00 133.82 185 LYS B N 1
ATOM 9824 C CA . LYS B 1 196 ? 9.392 83.463 185.471 1.00 140.98 185 LYS B CA 1
ATOM 9825 C C . LYS B 1 196 ? 8.666 82.720 184.357 1.00 141.63 185 LYS B C 1
ATOM 9826 O O . LYS B 1 196 ? 9.294 82.173 183.447 1.00 130.86 185 LYS B O 1
ATOM 9834 N N . GLY B 1 197 ? 7.339 82.704 184.444 1.00 149.11 186 GLY B N 1
ATOM 9835 C CA . GLY B 1 197 ? 6.531 81.922 183.529 1.00 154.17 186 GLY B CA 1
ATOM 9836 C C . GLY B 1 197 ? 6.538 80.443 183.875 1.00 155.06 186 GLY B C 1
ATOM 9837 O O . GLY B 1 197 ? 7.232 79.975 184.778 1.00 158.24 186 GLY B O 1
ATOM 9841 N N . THR B 1 198 ? 5.733 79.696 183.123 1.00 160.29 187 THR B N 1
ATOM 9842 C CA . THR B 1 198 ? 5.535 78.274 183.354 1.00 175.32 187 THR B CA 1
ATOM 9843 C C . THR B 1 198 ? 6.479 77.433 182.494 1.00 183.33 187 THR B C 1
ATOM 9844 O O . THR B 1 198 ? 7.288 77.953 181.723 1.00 186.28 187 THR B O 1
ATOM 9855 N N . LEU B 1 199 ? 6.379 76.107 182.630 1.00 188.27 188 LEU B N 1
ATOM 9856 C CA . LEU B 1 199 ? 7.172 75.208 181.799 1.00 187.56 188 LEU B CA 1
ATOM 9857 C C . LEU B 1 199 ? 6.502 75.006 180.444 1.00 182.86 188 LEU B C 1
ATOM 9858 O O . LEU B 1 199 ? 6.957 75.553 179.435 1.00 177.23 188 LEU B O 1
ATOM 9874 N N . GLN B 1 200 ? 5.420 74.216 180.413 1.00 184.64 189 GLN B N 1
ATOM 9875 C CA . GLN B 1 200 ? 4.745 73.915 179.153 1.00 191.22 189 GLN B CA 1
ATOM 9876 C C . GLN B 1 200 ? 4.462 75.172 178.342 1.00 194.79 189 GLN B C 1
ATOM 9877 O O . GLN B 1 200 ? 4.470 75.128 177.107 1.00 201.64 189 GLN B O 1
ATOM 9885 N N . GLY B 1 201 ? 4.199 76.296 179.012 1.00 181.42 190 GLY B N 1
ATOM 9886 C CA . GLY B 1 201 ? 4.000 77.543 178.297 1.00 171.43 190 GLY B CA 1
ATOM 9887 C C . GLY B 1 201 ? 5.211 77.978 177.498 1.00 168.18 190 GLY B C 1
ATOM 9888 O O . GLY B 1 201 ? 5.079 78.702 176.508 1.00 159.07 190 GLY B O 1
ATOM 9892 N N . TYR B 1 202 ? 6.404 77.548 177.913 1.00 181.43 191 TYR B N 1
ATOM 9893 C CA . TYR B 1 202 ? 7.610 77.849 177.151 1.00 165.96 191 TYR B CA 1
ATOM 9894 C C . TYR B 1 202 ? 7.779 76.923 175.954 1.00 189.82 191 TYR B C 1
ATOM 9895 O O . TYR B 1 202 ? 8.342 77.332 174.934 1.00 208.62 191 TYR B O 1
ATOM 9904 N N . SER B 1 203 ? 7.293 75.688 176.054 1.00 210.32 192 SER B N 1
ATOM 9905 C CA . SER B 1 203 ? 7.381 74.727 174.963 1.00 232.00 192 SER B CA 1
ATOM 9906 C C . SER B 1 203 ? 6.331 74.950 173.885 1.00 226.49 192 SER B C 1
ATOM 9907 O O . SER B 1 203 ? 6.325 74.214 172.893 1.00 233.64 192 SER B O 1
ATOM 9910 N N . LYS B 1 204 ? 5.447 75.934 174.051 1.00 211.08 193 LYS B N 1
ATOM 9911 C CA . LYS B 1 204 ? 4.376 76.166 173.091 1.00 185.71 193 LYS B CA 1
ATOM 9912 C C . LYS B 1 204 ? 4.377 77.600 172.575 1.00 173.32 193 LYS B C 1
ATOM 9913 O O . LYS B 1 204 ? 3.999 77.845 171.425 1.00 177.49 193 LYS B O 1
ATOM 9921 N N . LYS B 1 205 ? 4.794 78.553 173.411 1.00 155.09 194 LYS B N 1
ATOM 9922 C CA . LYS B 1 205 ? 4.907 79.941 172.977 1.00 145.33 194 LYS B CA 1
ATOM 9923 C C . LYS B 1 205 ? 6.260 80.250 172.355 1.00 132.42 194 LYS B C 1
ATOM 9924 O O . LYS B 1 205 ? 6.338 81.008 171.385 1.00 133.65 194 LYS B O 1
ATOM 9932 N N . VAL B 1 206 ? 7.329 79.693 172.896 1.00 124.56 195 VAL B N 1
ATOM 9933 C CA . VAL B 1 206 ? 8.685 79.948 172.435 1.00 121.38 195 VAL B CA 1
ATOM 9934 C C . VAL B 1 206 ? 9.221 78.771 171.651 1.00 125.59 195 VAL B C 1
ATOM 9935 O O . VAL B 1 206 ? 9.553 78.894 170.474 1.00 128.72 195 VAL B O 1
ATOM 9941 N N . PHE B 1 207 ? 9.297 77.601 172.279 1.00 130.86 196 PHE B N 1
ATOM 9942 C CA . PHE B 1 207 ? 9.957 76.456 171.677 1.00 133.44 196 PHE B CA 1
ATOM 9943 C C . PHE B 1 207 ? 9.207 75.961 170.450 1.00 143.83 196 PHE B C 1
ATOM 9944 O O . PHE B 1 207 ? 9.822 75.653 169.424 1.00 143.64 196 PHE B O 1
ATOM 9961 N N . ALA B 1 208 ? 7.880 75.836 170.543 1.00 148.89 197 ALA B N 1
ATOM 9962 C CA . ALA B 1 208 ? 7.116 75.290 169.427 1.00 155.79 197 ALA B CA 1
ATOM 9963 C C . ALA B 1 208 ? 7.221 76.162 168.181 1.00 158.65 197 ALA B C 1
ATOM 9964 O O . ALA B 1 208 ? 6.994 75.668 167.071 1.00 161.96 197 ALA B O 1
ATOM 9971 N N . GLN B 1 209 ? 7.557 77.445 168.339 1.00 158.16 198 GLN B N 1
ATOM 9972 C CA . GLN B 1 209 ? 7.757 78.314 167.188 1.00 160.92 198 GLN B CA 1
ATOM 9973 C C . GLN B 1 209 ? 9.010 77.943 166.407 1.00 159.93 198 GLN B C 1
ATOM 9974 O O . GLN B 1 209 ? 9.121 78.294 165.227 1.00 161.84 198 GLN B O 1
ATOM 9982 N N . ILE B 1 210 ? 9.945 77.233 167.037 1.00 157.60 199 ILE B N 1
ATOM 9983 C CA . ILE B 1 210 ? 11.246 76.939 166.449 1.00 155.10 199 ILE B CA 1
ATOM 9984 C C . ILE B 1 210 ? 11.678 75.542 166.881 1.00 151.20 199 ILE B C 1
ATOM 9985 O O . ILE B 1 210 ? 12.692 75.374 167.567 1.00 151.13 199 ILE B O 1
ATOM 9992 N N . LYS B 1 211 ? 10.906 74.524 166.492 1.00 149.18 200 LYS B N 1
ATOM 9993 C CA . LYS B 1 211 ? 11.327 73.155 166.759 1.00 154.95 200 LYS B CA 1
ATOM 9994 C C . LYS B 1 211 ? 12.376 72.680 165.759 1.00 157.06 200 LYS B C 1
ATOM 9995 O O . LYS B 1 211 ? 13.195 71.817 166.097 1.00 155.80 200 LYS B O 1
ATOM 10014 N N . ASP B 1 212 ? 12.377 73.226 164.534 1.00 162.46 201 ASP B N 1
ATOM 10015 C CA . ASP B 1 212 ? 13.218 72.697 163.466 1.00 157.34 201 ASP B CA 1
ATOM 10016 C C . ASP B 1 212 ? 13.962 73.779 162.683 1.00 153.53 201 ASP B C 1
ATOM 10017 O O . ASP B 1 212 ? 14.422 73.514 161.567 1.00 152.43 201 ASP B O 1
ATOM 10026 N N . LEU B 1 213 ? 14.093 74.989 163.227 1.00 146.02 202 LEU B N 1
ATOM 10027 C CA . LEU B 1 213 ? 14.980 75.995 162.641 1.00 137.84 202 LEU B CA 1
ATOM 10028 C C . LEU B 1 213 ? 16.429 75.713 163.030 1.00 137.28 202 LEU B C 1
ATOM 10029 O O . LEU B 1 213 ? 16.799 75.903 164.192 1.00 141.91 202 LEU B O 1
ATOM 10045 N N . PRO B 1 214 ? 17.290 75.317 162.087 1.00 131.69 203 PRO B N 1
ATOM 10046 C CA . PRO B 1 214 ? 18.537 74.643 162.497 1.00 124.23 203 PRO B CA 1
ATOM 10047 C C . PRO B 1 214 ? 19.547 75.533 163.205 1.00 113.58 203 PRO B C 1
ATOM 10048 O O . PRO B 1 214 ? 20.165 75.087 164.180 1.00 107.42 203 PRO B O 1
ATOM 10059 N N . MET B 1 215 ? 19.743 76.773 162.754 1.00 108.71 204 MET B N 1
ATOM 10060 C CA . MET B 1 215 ? 20.795 77.609 163.329 1.00 104.46 204 MET B CA 1
ATOM 10061 C C . MET B 1 215 ? 20.467 77.982 164.773 1.00 103.89 204 MET B C 1
ATOM 10062 O O . MET B 1 215 ? 21.254 77.723 165.697 1.00 100.03 204 MET B O 1
ATOM 10076 N N . VAL B 1 216 ? 19.305 78.606 164.982 1.00 108.58 205 VAL B N 1
ATOM 10077 C CA . VAL B 1 216 ? 18.872 78.946 166.331 1.00 108.67 205 VAL B CA 1
ATOM 10078 C C . VAL B 1 216 ? 18.774 77.695 167.189 1.00 106.17 205 VAL B C 1
ATOM 10079 O O . VAL B 1 216 ? 19.019 77.742 168.400 1.00 104.24 205 VAL B O 1
ATOM 10092 N N . MET B 1 217 ? 18.445 76.552 166.582 1.00 107.20 206 MET B N 1
ATOM 10093 C CA . MET B 1 217 ? 18.277 75.328 167.357 1.00 103.75 206 MET B CA 1
ATOM 10094 C C . MET B 1 217 ? 19.619 74.803 167.855 1.00 96.60 206 MET B C 1
ATOM 10095 O O . MET B 1 217 ? 19.724 74.317 168.986 1.00 95.45 206 MET B O 1
ATOM 10109 N N . VAL B 1 218 ? 20.660 74.890 167.027 1.00 90.42 207 VAL B N 1
ATOM 10110 C CA . VAL B 1 218 ? 21.986 74.488 167.482 1.00 83.82 207 VAL B CA 1
ATOM 10111 C C . VAL B 1 218 ? 22.498 75.471 168.526 1.00 81.63 207 VAL B C 1
ATOM 10112 O O . VAL B 1 218 ? 23.184 75.084 169.481 1.00 78.42 207 VAL B O 1
ATOM 10125 N N . MET B 1 219 ? 22.170 76.757 168.371 1.00 83.65 208 MET B N 1
ATOM 10126 C CA . MET B 1 219 ? 22.492 77.723 169.419 1.00 83.53 208 MET B CA 1
ATOM 10127 C C . MET B 1 219 ? 21.814 77.348 170.735 1.00 84.72 208 MET B C 1
ATOM 10128 O O . MET B 1 219 ? 22.407 77.480 171.814 1.00 81.82 208 MET B O 1
ATOM 10142 N N . LEU B 1 220 ? 20.570 76.872 170.665 1.00 89.01 209 LEU B N 1
ATOM 10143 C CA . LEU B 1 220 ? 19.879 76.446 171.876 1.00 89.21 209 LEU B CA 1
ATOM 10144 C C . LEU B 1 220 ? 20.525 75.200 172.470 1.00 89.05 209 LEU B C 1
ATOM 10145 O O . LEU B 1 220 ? 20.632 75.073 173.696 1.00 92.19 209 LEU B O 1
ATOM 10161 N N . TYR B 1 221 ? 20.940 74.259 171.618 1.00 84.69 210 TYR B N 1
ATOM 10162 C CA . TYR B 1 221 ? 21.702 73.114 172.104 1.00 86.86 210 TYR B CA 1
ATOM 10163 C C . TYR B 1 221 ? 22.949 73.578 172.845 1.00 79.31 210 TYR B C 1
ATOM 10164 O O . TYR B 1 221 ? 23.311 73.018 173.882 1.00 76.21 210 TYR B O 1
ATOM 10182 N N . ALA B 1 222 ? 23.641 74.581 172.305 1.00 80.57 211 ALA B N 1
ATOM 10183 C CA . ALA B 1 222 ? 24.800 75.128 173.001 1.00 77.94 211 ALA B CA 1
ATOM 10184 C C . ALA B 1 222 ? 24.399 75.641 174.377 1.00 77.60 211 ALA B C 1
ATOM 10185 O O . ALA B 1 222 ? 24.989 75.261 175.399 1.00 76.84 211 ALA B O 1
ATOM 10192 N N . SER B 1 223 ? 23.368 76.491 174.420 1.00 79.41 212 SER B N 1
ATOM 10193 C CA . SER B 1 223 ? 22.970 77.124 175.673 1.00 79.99 212 SER B CA 1
ATOM 10194 C C . SER B 1 223 ? 22.510 76.105 176.707 1.00 79.31 212 SER B C 1
ATOM 10195 O O . SER B 1 223 ? 22.622 76.354 177.913 1.00 78.13 212 SER B O 1
ATOM 10203 N N . LEU B 1 224 ? 21.990 74.960 176.267 1.00 80.41 213 LEU B N 1
ATOM 10204 C CA . LEU B 1 224 ? 21.551 73.941 177.214 1.00 82.47 213 LEU B CA 1
ATOM 10205 C C . LEU B 1 224 ? 22.692 73.020 177.638 1.00 80.24 213 LEU B C 1
ATOM 10206 O O . LEU B 1 224 ? 22.908 72.810 178.835 1.00 80.16 213 LEU B O 1
ATOM 10222 N N . GLY B 1 225 ? 23.429 72.464 176.676 1.00 79.80 214 GLY B N 1
ATOM 10223 C CA . GLY B 1 225 ? 24.478 71.511 176.970 1.00 78.62 214 GLY B CA 1
ATOM 10224 C C . GLY B 1 225 ? 25.756 72.104 177.510 1.00 75.84 214 GLY B C 1
ATOM 10225 O O . GLY B 1 225 ? 26.665 71.345 177.863 1.00 74.91 214 GLY B O 1
ATOM 10229 N N . SER B 1 226 ? 25.866 73.435 177.562 1.00 75.35 215 SER B N 1
ATOM 10230 C CA . SER B 1 226 ? 26.979 74.049 178.279 1.00 74.48 215 SER B CA 1
ATOM 10231 C C . SER B 1 226 ? 27.174 73.410 179.650 1.00 73.02 215 SER B C 1
ATOM 10232 O O . SER B 1 226 ? 28.309 73.201 180.093 1.00 69.43 215 SER B O 1
ATOM 10240 N N . VAL B 1 227 ? 26.073 73.084 180.334 1.00 76.02 216 VAL B N 1
ATOM 10241 C CA . VAL B 1 227 ? 26.154 72.519 181.674 1.00 78.89 216 VAL B CA 1
ATOM 10242 C C . VAL B 1 227 ? 26.871 71.176 181.691 1.00 79.49 216 VAL B C 1
ATOM 10243 O O . VAL B 1 227 ? 27.343 70.739 182.747 1.00 76.24 216 VAL B O 1
ATOM 10256 N N . LEU B 1 228 ? 26.971 70.512 180.543 1.00 83.21 217 LEU B N 1
ATOM 10257 C CA . LEU B 1 228 ? 27.363 69.110 180.477 1.00 86.07 217 LEU B CA 1
ATOM 10258 C C . LEU B 1 228 ? 28.820 68.901 180.086 1.00 85.10 217 LEU B C 1
ATOM 10259 O O . LEU B 1 228 ? 29.246 67.750 179.948 1.00 84.92 217 LEU B O 1
ATOM 10275 N N . LEU B 1 229 ? 29.593 69.972 179.898 1.00 86.60 218 LEU B N 1
ATOM 10276 C CA . LEU B 1 229 ? 30.978 69.817 179.468 1.00 92.16 218 LEU B CA 1
ATOM 10277 C C . LEU B 1 229 ? 31.803 69.039 180.490 1.00 87.87 218 LEU B C 1
ATOM 10278 O O . LEU B 1 229 ? 32.552 68.123 180.132 1.00 88.87 218 LEU B O 1
ATOM 10294 N N . ARG B 1 230 ? 31.691 69.403 181.772 1.00 88.14 219 ARG B N 1
ATOM 10295 C CA . ARG B 1 230 ? 32.564 68.820 182.786 1.00 91.41 219 ARG B CA 1
ATOM 10296 C C . ARG B 1 230 ? 32.388 67.316 182.948 1.00 99.38 219 ARG B C 1
ATOM 10297 O O . ARG B 1 230 ? 33.341 66.626 183.327 1.00 102.89 219 ARG B O 1
ATOM 10318 N N . GLU B 1 231 ? 31.199 66.782 182.677 1.00 101.31 220 GLU B N 1
ATOM 10319 C CA . GLU B 1 231 ? 30.992 65.348 182.862 1.00 105.41 220 GLU B CA 1
ATOM 10320 C C . GLU B 1 231 ? 31.574 64.513 181.728 1.00 113.96 220 GLU B C 1
ATOM 10321 O O . GLU B 1 231 ? 31.924 63.348 181.949 1.00 109.74 220 GLU B O 1
ATOM 10333 N N . PHE B 1 232 ? 31.685 65.069 180.521 1.00 116.74 221 PHE B N 1
ATOM 10334 C CA . PHE B 1 232 ? 32.208 64.324 179.383 1.00 124.16 221 PHE B CA 1
ATOM 10335 C C . PHE B 1 232 ? 33.686 64.610 179.119 1.00 123.78 221 PHE B C 1
ATOM 10336 O O . PHE B 1 232 ? 34.211 64.191 178.083 1.00 129.03 221 PHE B O 1
ATOM 10353 N N . GLY B 1 233 ? 34.362 65.316 180.024 1.00 116.49 222 GLY B N 1
ATOM 10354 C CA . GLY B 1 233 ? 35.787 65.541 179.891 1.00 112.56 222 GLY B CA 1
ATOM 10355 C C . GLY B 1 233 ? 36.212 66.460 178.771 1.00 110.33 222 GLY B C 1
ATOM 10356 O O . GLY B 1 233 ? 37.384 66.447 178.387 1.00 104.10 222 GLY B O 1
ATOM 10360 N N . LEU B 1 234 ? 35.300 67.263 178.234 1.00 118.17 223 LEU B N 1
ATOM 10361 C CA . LEU B 1 234 ? 35.605 68.136 177.109 1.00 117.22 223 LEU B CA 1
ATOM 10362 C C . LEU B 1 234 ? 35.920 69.547 177.593 1.00 115.01 223 LEU B C 1
ATOM 10363 O O . LEU B 1 234 ? 35.284 70.055 178.520 1.00 113.15 223 LEU B O 1
ATOM 10379 N N . GLN B 1 235 ? 36.907 70.168 176.959 1.00 111.82 224 GLN B N 1
ATOM 10380 C CA . GLN B 1 235 ? 37.318 71.531 177.274 1.00 108.22 224 GLN B CA 1
ATOM 10381 C C . GLN B 1 235 ? 36.449 72.523 176.516 1.00 104.03 224 GLN B C 1
ATOM 10382 O O . GLN B 1 235 ? 35.705 72.153 175.605 1.00 106.43 224 GLN B O 1
ATOM 10396 N N . PRO B 1 236 ? 36.514 73.807 176.870 1.00 97.41 225 PRO B N 1
ATOM 10397 C CA . PRO B 1 236 ? 35.553 74.769 176.314 1.00 93.67 225 PRO B CA 1
ATOM 10398 C C . PRO B 1 236 ? 35.572 74.806 174.793 1.00 92.15 225 PRO B C 1
ATOM 10399 O O . PRO B 1 236 ? 36.515 74.355 174.140 1.00 97.48 225 PRO B O 1
ATOM 10410 N N . PHE B 1 237 ? 34.496 75.347 174.229 1.00 85.08 226 PHE B N 1
ATOM 10411 C CA . PHE B 1 237 ? 34.424 75.610 172.795 1.00 86.41 226 PHE B CA 1
ATOM 10412 C C . PHE B 1 237 ? 33.326 76.645 172.557 1.00 86.79 226 PHE B C 1
ATOM 10413 O O . PHE B 1 237 ? 32.753 77.195 173.504 1.00 86.59 226 PHE B O 1
ATOM 10430 N N . ILE B 1 238 ? 33.032 76.907 171.282 1.00 87.05 227 ILE B N 1
ATOM 10431 C CA . ILE B 1 238 ? 32.286 78.090 170.870 1.00 85.86 227 ILE B CA 1
ATOM 10432 C C . ILE B 1 238 ? 31.203 77.710 169.874 1.00 87.25 227 ILE B C 1
ATOM 10433 O O . ILE B 1 238 ? 31.374 76.790 169.072 1.00 88.46 227 ILE B O 1
ATOM 10449 N N . VAL B 1 239 ? 30.086 78.436 169.922 1.00 89.89 228 VAL B N 1
ATOM 10450 C CA . VAL B 1 239 ? 29.034 78.355 168.909 1.00 94.87 228 VAL B CA 1
ATOM 10451 C C . VAL B 1 239 ? 28.672 79.779 168.501 1.00 101.76 228 VAL B C 1
ATOM 10452 O O . VAL B 1 239 ? 28.184 80.557 169.329 1.00 102.35 228 VAL B O 1
ATOM 10465 N N . GLU B 1 240 ? 28.901 80.119 167.230 1.00 107.12 229 GLU B N 1
ATOM 10466 C CA . GLU B 1 240 ? 28.709 81.481 166.748 1.00 108.47 229 GLU B CA 1
ATOM 10467 C C . GLU B 1 240 ? 27.805 81.503 165.523 1.00 119.65 229 GLU B C 1
ATOM 10468 O O . GLU B 1 240 ? 27.753 80.542 164.752 1.00 126.24 229 GLU B O 1
ATOM 10480 N N . ILE B 1 241 ? 27.082 82.615 165.365 1.00 124.48 230 ILE B N 1
ATOM 10481 C CA . ILE B 1 241 ? 26.276 82.884 164.181 1.00 140.25 230 ILE B CA 1
ATOM 10482 C C . ILE B 1 241 ? 26.642 84.261 163.640 1.00 142.76 230 ILE B C 1
ATOM 10483 O O . ILE B 1 241 ? 26.880 85.196 164.413 1.00 142.20 230 ILE B O 1
ATOM 10499 N N . SER B 1 242 ? 26.687 84.390 162.316 1.00 147.39 231 SER B N 1
ATOM 10500 C CA . SER B 1 242 ? 27.030 85.663 161.695 1.00 149.59 231 SER B CA 1
ATOM 10501 C C . SER B 1 242 ? 26.557 85.653 160.249 1.00 154.61 231 SER B C 1
ATOM 10502 O O . SER B 1 242 ? 26.200 84.610 159.697 1.00 153.84 231 SER B O 1
ATOM 10510 N N . GLY B 1 243 ? 26.569 86.834 159.640 1.00 182.49 232 GLY B N 1
ATOM 10511 C CA . GLY B 1 243 ? 26.147 86.989 158.261 1.00 194.67 232 GLY B CA 1
ATOM 10512 C C . GLY B 1 243 ? 25.557 88.357 157.986 1.00 191.24 232 GLY B C 1
ATOM 10513 O O . GLY B 1 243 ? 25.406 89.169 158.898 1.00 178.67 232 GLY B O 1
ATOM 10517 N N . GLY B 1 248 ? 16.792 87.654 163.056 1.00 139.15 237 GLY B N 1
ATOM 10518 C CA . GLY B 1 248 ? 17.903 88.492 163.464 1.00 135.95 237 GLY B CA 1
ATOM 10519 C C . GLY B 1 248 ? 18.854 87.789 164.410 1.00 128.47 237 GLY B C 1
ATOM 10520 O O . GLY B 1 248 ? 18.449 86.916 165.178 1.00 126.76 237 GLY B O 1
ATOM 10523 N N . LYS B 1 249 ? 20.122 88.181 164.370 1.00 125.36 238 LYS B N 1
ATOM 10524 C CA . LYS B 1 249 ? 21.162 87.529 165.153 1.00 117.16 238 LYS B CA 1
ATOM 10525 C C . LYS B 1 249 ? 20.991 87.842 166.639 1.00 115.01 238 LYS B C 1
ATOM 10526 O O . LYS B 1 249 ? 20.728 86.941 167.444 1.00 112.10 238 LYS B O 1
ATOM 10534 N N . THR B 1 250 ? 21.161 89.117 166.998 1.00 114.32 239 THR B N 1
ATOM 10535 C CA . THR B 1 250 ? 20.881 89.550 168.362 1.00 107.71 239 THR B CA 1
ATOM 10536 C C . THR B 1 250 ? 19.539 89.021 168.845 1.00 109.50 239 THR B C 1
ATOM 10537 O O . THR B 1 250 ? 19.378 88.708 170.031 1.00 110.23 239 THR B O 1
ATOM 10548 N N . PHE B 1 251 ? 18.570 88.896 167.940 1.00 114.13 240 PHE B N 1
ATOM 10549 C CA . PHE B 1 251 ? 17.266 88.372 168.320 1.00 116.96 240 PHE B CA 1
ATOM 10550 C C . PHE B 1 251 ? 17.358 86.896 168.686 1.00 116.21 240 PHE B C 1
ATOM 10551 O O . PHE B 1 251 ? 16.789 86.456 169.692 1.00 112.54 240 PHE B O 1
ATOM 10568 N N . THR B 1 252 ? 18.063 86.112 167.869 1.00 117.73 241 THR B N 1
ATOM 10569 C CA . THR B 1 252 ? 18.261 84.701 168.178 1.00 114.79 241 THR B CA 1
ATOM 10570 C C . THR B 1 252 ? 18.975 84.533 169.514 1.00 108.19 241 THR B C 1
ATOM 10571 O O . THR B 1 252 ? 18.676 83.606 170.278 1.00 106.40 241 THR B O 1
ATOM 10582 N N . LEU B 1 253 ? 19.917 85.428 169.817 1.00 108.50 242 LEU B N 1
ATOM 10583 C CA . LEU B 1 253 ? 20.624 85.356 171.093 1.00 108.93 242 LEU B CA 1
ATOM 10584 C C . LEU B 1 253 ? 19.680 85.669 172.250 1.00 114.40 242 LEU B C 1
ATOM 10585 O O . LEU B 1 253 ? 19.662 84.959 173.267 1.00 115.78 242 LEU B O 1
ATOM 10601 N N . ASN B 1 254 ? 18.886 86.735 172.111 1.00 116.13 243 ASN B N 1
ATOM 10602 C CA . ASN B 1 254 ? 17.871 87.038 173.112 1.00 116.64 243 ASN B CA 1
ATOM 10603 C C . ASN B 1 254 ? 16.940 85.853 173.319 1.00 113.99 243 ASN B C 1
ATOM 10604 O O . ASN B 1 254 ? 16.491 85.603 174.443 1.00 111.53 243 ASN B O 1
ATOM 10615 N N . LEU B 1 255 ? 16.654 85.103 172.253 1.00 119.56 244 LEU B N 1
ATOM 10616 C CA . LEU B 1 255 ? 15.757 83.960 172.373 1.00 127.62 244 LEU B CA 1
ATOM 10617 C C . LEU B 1 255 ? 16.415 82.818 173.134 1.00 124.40 244 LEU B C 1
ATOM 10618 O O . LEU B 1 255 ? 15.789 82.203 174.005 1.00 121.18 244 LEU B O 1
ATOM 10625 N N . VAL B 1 256 ? 17.678 82.517 172.823 1.00 124.94 245 VAL B N 1
ATOM 10626 C CA . VAL B 1 256 ? 18.356 81.444 173.539 1.00 120.52 245 VAL B CA 1
ATOM 10627 C C . VAL B 1 256 ? 18.622 81.825 174.993 1.00 110.04 245 VAL B C 1
ATOM 10628 O O . VAL B 1 256 ? 18.908 80.949 175.815 1.00 103.91 245 VAL B O 1
ATOM 10641 N N . SER B 1 257 ? 18.551 83.116 175.332 1.00 103.66 246 SER B N 1
ATOM 10642 C CA . SER B 1 257 ? 18.736 83.510 176.726 1.00 101.72 246 SER B CA 1
ATOM 10643 C C . SER B 1 257 ? 17.611 83.015 177.629 1.00 103.32 246 SER B C 1
ATOM 10644 O O . SER B 1 257 ? 17.831 82.802 178.827 1.00 101.63 246 SER B O 1
ATOM 10652 N N . SER B 1 258 ? 16.412 82.830 177.088 1.00 105.64 247 SER B N 1
ATOM 10653 C CA . SER B 1 258 ? 15.254 82.469 177.897 1.00 107.05 247 SER B CA 1
ATOM 10654 C C . SER B 1 258 ? 15.264 81.016 178.346 1.00 107.40 247 SER B C 1
ATOM 10655 O O . SER B 1 258 ? 14.272 80.556 178.919 1.00 112.39 247 SER B O 1
ATOM 10663 N N . VAL B 1 259 ? 16.346 80.282 178.089 1.00 103.61 248 VAL B N 1
ATOM 10664 C CA . VAL B 1 259 ? 16.450 78.918 178.592 1.00 103.15 248 VAL B CA 1
ATOM 10665 C C . VAL B 1 259 ? 16.782 78.892 180.084 1.00 100.89 248 VAL B C 1
ATOM 10666 O O . VAL B 1 259 ? 16.398 77.943 180.781 1.00 101.34 248 VAL B O 1
ATOM 10679 N N . TRP B 1 260 ? 17.480 79.910 180.608 1.00 98.05 249 TRP B N 1
ATOM 10680 C CA . TRP B 1 260 ? 17.733 79.994 182.040 1.00 92.23 249 TRP B CA 1
ATOM 10681 C C . TRP B 1 260 ? 17.237 81.282 182.693 1.00 93.06 249 TRP B C 1
ATOM 10682 O O . TRP B 1 260 ? 17.308 81.389 183.924 1.00 90.20 249 TRP B O 1
ATOM 10703 N N . GLY B 1 261 ? 16.756 82.262 181.932 1.00 94.15 250 GLY B N 1
ATOM 10704 C CA . GLY B 1 261 ? 16.249 83.469 182.564 1.00 97.56 250 GLY B CA 1
ATOM 10705 C C . GLY B 1 261 ? 16.062 84.611 181.584 1.00 100.32 250 GLY B C 1
ATOM 10706 O O . GLY B 1 261 ? 15.761 84.393 180.406 1.00 100.80 250 GLY B O 1
ATOM 10710 N N . THR B 1 262 ? 16.247 85.824 182.095 1.00 107.35 251 THR B N 1
ATOM 10711 C CA . THR B 1 262 ? 15.943 87.028 181.340 1.00 114.07 251 THR B CA 1
ATOM 10712 C C . THR B 1 262 ? 16.933 87.215 180.191 1.00 112.02 251 THR B C 1
ATOM 10713 O O . THR B 1 262 ? 17.951 86.527 180.085 1.00 109.16 251 THR B O 1
ATOM 10724 N N . SER B 1 263 ? 16.618 88.172 179.323 1.00 112.32 252 SER B N 1
ATOM 10725 C CA . SER B 1 263 ? 17.530 88.587 178.263 1.00 111.90 252 SER B CA 1
ATOM 10726 C C . SER B 1 263 ? 18.662 89.461 178.792 1.00 112.47 252 SER B C 1
ATOM 10727 O O . SER B 1 263 ? 19.365 90.094 177.996 1.00 111.47 252 SER B O 1
ATOM 10735 N N . ASP B 1 264 ? 18.846 89.503 180.110 1.00 115.97 253 ASP B N 1
ATOM 10736 C CA . ASP B 1 264 ? 19.950 90.223 180.729 1.00 115.79 253 ASP B CA 1
ATOM 10737 C C . ASP B 1 264 ? 21.158 89.333 180.991 1.00 113.00 253 ASP B C 1
ATOM 10738 O O . ASP B 1 264 ? 22.207 89.844 181.398 1.00 112.20 253 ASP B O 1
ATOM 10747 N N . LEU B 1 265 ? 21.039 88.019 180.776 1.00 109.77 254 LEU B N 1
ATOM 10748 C CA . LEU B 1 265 ? 22.213 87.154 180.787 1.00 106.46 254 LEU B CA 1
ATOM 10749 C C . LEU B 1 265 ? 23.196 87.524 179.684 1.00 105.01 254 LEU B C 1
ATOM 10750 O O . LEU B 1 265 ? 24.382 87.191 179.784 1.00 101.68 254 LEU B O 1
ATOM 10766 N N . ILE B 1 266 ? 22.727 88.212 178.643 1.00 104.89 255 ILE B N 1
ATOM 10767 C CA . ILE B 1 266 ? 23.576 88.571 177.516 1.00 106.09 255 ILE B CA 1
ATOM 10768 C C . ILE B 1 266 ? 24.437 89.779 177.873 1.00 105.54 255 ILE B C 1
ATOM 10769 O O . ILE B 1 266 ? 24.123 90.565 178.772 1.00 110.76 255 ILE B O 1
ATOM 10785 N N . THR B 1 267 ? 25.547 89.920 177.151 1.00 102.16 256 THR B N 1
ATOM 10786 C CA . THR B 1 267 ? 26.471 91.029 177.328 1.00 103.07 256 THR B CA 1
ATOM 10787 C C . THR B 1 267 ? 27.043 91.410 175.969 1.00 104.29 256 THR B C 1
ATOM 10788 O O . THR B 1 267 ? 26.976 90.643 175.005 1.00 103.14 256 THR B O 1
ATOM 10799 N N . THR B 1 268 ? 27.598 92.616 175.900 1.00 106.54 257 THR B N 1
ATOM 10800 C CA . THR B 1 268 ? 28.276 93.100 174.707 1.00 109.84 257 THR B CA 1
ATOM 10801 C C . THR B 1 268 ? 29.776 92.874 174.841 1.00 109.80 257 THR B C 1
ATOM 10802 O O . THR B 1 268 ? 30.347 93.056 175.921 1.00 108.16 257 THR B O 1
ATOM 10813 N N . TRP B 1 269 ? 30.409 92.472 173.742 1.00 111.82 258 TRP B N 1
ATOM 10814 C CA . TRP B 1 269 ? 31.845 92.214 173.742 1.00 112.45 258 TRP B CA 1
ATOM 10815 C C . TRP B 1 269 ? 32.612 93.446 174.216 1.00 114.51 258 TRP B C 1
ATOM 10816 O O . TRP B 1 269 ? 32.113 94.570 174.137 1.00 117.36 258 TRP B O 1
ATOM 10837 N N . SER B 1 275 ? 35.012 91.602 181.381 1.00 113.66 264 SER B N 1
ATOM 10838 C CA . SER B 1 275 ? 36.091 90.651 181.630 1.00 114.79 264 SER B CA 1
ATOM 10839 C C . SER B 1 275 ? 35.647 89.234 181.276 1.00 111.04 264 SER B C 1
ATOM 10840 O O . SER B 1 275 ? 34.907 88.598 182.028 1.00 113.65 264 SER B O 1
ATOM 10847 N N . ILE B 1 276 ? 36.110 88.744 180.124 1.00 107.33 265 ILE B N 1
ATOM 10848 C CA . ILE B 1 276 ? 35.705 87.419 179.667 1.00 102.23 265 ILE B CA 1
ATOM 10849 C C . ILE B 1 276 ? 36.201 86.337 180.618 1.00 99.92 265 ILE B C 1
ATOM 10850 O O . ILE B 1 276 ? 35.479 85.380 180.917 1.00 97.98 265 ILE B O 1
ATOM 10866 N N . GLU B 1 277 ? 37.440 86.456 181.101 1.00 99.84 266 GLU B N 1
ATOM 10867 C CA . GLU B 1 277 ? 37.999 85.397 181.937 1.00 101.51 266 GLU B CA 1
ATOM 10868 C C . GLU B 1 277 ? 37.262 85.296 183.269 1.00 93.93 266 GLU B C 1
ATOM 10869 O O . GLU B 1 277 ? 36.874 84.200 183.689 1.00 92.28 266 GLU B O 1
ATOM 10881 N N . SER B 1 278 ? 37.059 86.426 183.950 1.00 94.09 267 SER B N 1
ATOM 10882 C CA . SER B 1 278 ? 36.346 86.392 185.224 1.00 92.24 267 SER B CA 1
ATOM 10883 C C . SER B 1 278 ? 34.897 85.960 185.022 1.00 87.90 267 SER B C 1
ATOM 10884 O O . SER B 1 278 ? 34.352 85.188 185.818 1.00 86.76 267 SER B O 1
ATOM 10892 N N . MET B 1 279 ? 34.258 86.447 183.955 1.00 83.71 268 MET B N 1
ATOM 10893 C CA . MET B 1 279 ? 32.884 86.052 183.660 1.00 82.84 268 MET B CA 1
ATOM 10894 C C . MET B 1 279 ? 32.779 84.546 183.446 1.00 79.08 268 MET B C 1
ATOM 10895 O O . MET B 1 279 ? 31.860 83.895 183.957 1.00 80.77 268 MET B O 1
ATOM 10909 N N . ALA B 1 280 ? 33.713 83.976 182.681 1.00 73.25 269 ALA B N 1
ATOM 10910 C CA . ALA B 1 280 ? 33.715 82.537 182.442 1.00 66.89 269 ALA B CA 1
ATOM 10911 C C . ALA B 1 280 ? 33.956 81.772 183.735 1.00 61.97 269 ALA B C 1
ATOM 10912 O O . ALA B 1 280 ? 33.259 80.795 184.035 1.00 58.92 269 ALA B O 1
ATOM 10919 N N . SER B 1 281 ? 34.954 82.199 184.513 1.00 62.57 270 SER B N 1
ATOM 10920 C CA . SER B 1 281 ? 35.229 81.563 185.794 1.00 61.64 270 SER B CA 1
ATOM 10921 C C . SER B 1 281 ? 34.007 81.600 186.700 1.00 57.82 270 SER B C 1
ATOM 10922 O O . SER B 1 281 ? 33.792 80.676 187.493 1.00 57.53 270 SER B O 1
ATOM 10930 N N . PHE B 1 282 ? 33.200 82.656 186.601 1.00 57.80 271 PHE B N 1
ATOM 10931 C CA . PHE B 1 282 ? 32.008 82.760 187.433 1.00 60.51 271 PHE B CA 1
ATOM 10932 C C . PHE B 1 282 ? 30.911 81.825 186.937 1.00 60.63 271 PHE B C 1
ATOM 10933 O O . PHE B 1 282 ? 30.400 80.990 187.692 1.00 64.40 271 PHE B O 1
ATOM 10950 N N . LEU B 1 283 ? 30.532 81.955 185.663 1.00 58.64 272 LEU B N 1
ATOM 10951 C CA . LEU B 1 283 ? 29.538 81.053 185.095 1.00 60.16 272 LEU B CA 1
ATOM 10952 C C . LEU B 1 283 ? 30.007 79.606 185.156 1.00 59.40 272 LEU B C 1
ATOM 10953 O O . LEU B 1 283 ? 29.182 78.691 185.261 1.00 55.63 272 LEU B O 1
ATOM 10969 N N . ASN B 1 284 ? 31.321 79.384 185.105 1.00 62.37 273 ASN B N 1
ATOM 10970 C CA . ASN B 1 284 ? 31.900 78.054 185.254 1.00 61.83 273 ASN B CA 1
ATOM 10971 C C . ASN B 1 284 ? 31.220 77.052 184.329 1.00 60.39 273 ASN B C 1
ATOM 10972 O O . ASN B 1 284 ? 31.653 76.858 183.190 1.00 60.53 273 ASN B O 1
ATOM 10979 N N . SER B 1 285 ? 30.163 76.405 184.815 1.00 60.66 274 SER B N 1
ATOM 10980 C CA . SER B 1 285 ? 29.440 75.410 184.034 1.00 62.89 274 SER B CA 1
ATOM 10981 C C . SER B 1 285 ? 28.317 76.007 183.194 1.00 61.92 274 SER B C 1
ATOM 10982 O O . SER B 1 285 ? 27.749 75.298 182.357 1.00 63.28 274 SER B O 1
ATOM 10987 N N . PHE B 1 286 ? 27.987 77.290 183.386 1.00 63.84 275 PHE B N 1
ATOM 10988 C CA . PHE B 1 286 ? 26.853 77.880 182.689 1.00 67.47 275 PHE B CA 1
ATOM 10989 C C . PHE B 1 286 ? 27.293 78.573 181.403 1.00 69.35 275 PHE B C 1
ATOM 10990 O O . PHE B 1 286 ? 28.426 79.053 181.302 1.00 70.52 275 PHE B O 1
ATOM 11006 N N . PRO B 1 287 ? 26.408 78.638 180.408 1.00 70.31 276 PRO B N 1
ATOM 11007 C CA . PRO B 1 287 ? 26.795 79.222 179.119 1.00 73.39 276 PRO B CA 1
ATOM 11008 C C . PRO B 1 287 ? 26.969 80.729 179.208 1.00 77.19 276 PRO B C 1
ATOM 11009 O O . PRO B 1 287 ? 26.344 81.407 180.028 1.00 80.61 276 PRO B O 1
ATOM 11020 N N . MET B 1 288 ? 27.836 81.248 178.341 1.00 76.58 277 MET B N 1
ATOM 11021 C CA . MET B 1 288 ? 28.104 82.677 178.245 1.00 78.38 277 MET B CA 1
ATOM 11022 C C . MET B 1 288 ? 27.552 83.207 176.928 1.00 82.14 277 MET B C 1
ATOM 11023 O O . MET B 1 288 ? 27.823 82.639 175.864 1.00 82.54 277 MET B O 1
ATOM 11037 N N . PHE B 1 289 ? 26.775 84.286 177.005 1.00 87.22 278 PHE B N 1
ATOM 11038 C CA . PHE B 1 289 ? 26.232 84.957 175.829 1.00 91.63 278 PHE B CA 1
ATOM 11039 C C . PHE B 1 289 ? 26.928 86.302 175.655 1.00 101.25 278 PHE B C 1
ATOM 11040 O O . PHE B 1 289 ? 26.899 87.138 176.565 1.00 103.95 278 PHE B O 1
ATOM 11057 N N . LYS B 1 290 ? 27.542 86.513 174.493 1.00 105.88 279 LYS B N 1
ATOM 11058 C CA . LYS B 1 290 ? 28.138 87.798 174.140 1.00 115.56 279 LYS B CA 1
ATOM 11059 C C . LYS B 1 290 ? 27.553 88.247 172.807 1.00 121.85 279 LYS B C 1
ATOM 11060 O O . LYS B 1 290 ? 27.458 87.449 171.869 1.00 122.17 279 LYS B O 1
ATOM 11079 N N . ASP B 1 291 ? 27.161 89.516 172.726 1.00 127.53 280 ASP B N 1
ATOM 11080 C CA . ASP B 1 291 ? 26.360 90.016 171.620 1.00 132.57 280 ASP B CA 1
ATOM 11081 C C . ASP B 1 291 ? 27.104 91.085 170.830 1.00 132.30 280 ASP B C 1
ATOM 11082 O O . ASP B 1 291 ? 28.059 91.695 171.313 1.00 130.08 280 ASP B O 1
ATOM 11091 N N . ASP B 1 292 ? 26.632 91.318 169.605 1.00 135.37 281 ASP B N 1
ATOM 11092 C CA . ASP B 1 292 ? 27.131 92.396 168.753 1.00 140.77 281 ASP B CA 1
ATOM 11093 C C . ASP B 1 292 ? 28.649 92.317 168.591 1.00 144.50 281 ASP B C 1
ATOM 11094 O O . ASP B 1 292 ? 29.391 93.239 168.933 1.00 149.11 281 ASP B O 1
ATOM 11103 N N . THR B 1 293 ? 29.102 91.178 168.061 1.00 146.10 282 THR B N 1
ATOM 11104 C CA . THR B 1 293 ? 30.514 91.014 167.730 1.00 147.21 282 THR B CA 1
ATOM 11105 C C . THR B 1 293 ? 31.046 92.165 166.881 1.00 153.69 282 THR B C 1
ATOM 11106 O O . THR B 1 293 ? 32.247 92.456 166.917 1.00 153.89 282 THR B O 1
ATOM 11117 N N . ARG B 1 294 ? 30.178 92.834 166.116 1.00 161.76 283 ARG B N 1
ATOM 11118 C CA . ARG B 1 294 ? 30.650 93.860 165.192 1.00 173.40 283 ARG B CA 1
ATOM 11119 C C . ARG B 1 294 ? 31.122 95.119 165.915 1.00 174.33 283 ARG B C 1
ATOM 11120 O O . ARG B 1 294 ? 32.016 95.815 165.420 1.00 175.34 283 ARG B O 1
ATOM 11141 N N . ASN B 1 295 ? 30.540 95.429 167.077 1.00 175.58 284 ASN B N 1
ATOM 11142 C CA . ASN B 1 295 ? 30.683 96.752 167.671 1.00 179.10 284 ASN B CA 1
ATOM 11143 C C . ASN B 1 295 ? 32.095 97.075 168.142 1.00 179.43 284 ASN B C 1
ATOM 11144 O O . ASN B 1 295 ? 32.361 98.236 168.475 1.00 182.76 284 ASN B O 1
ATOM 11155 N N . THR B 1 296 ? 32.999 96.101 168.180 1.00 178.26 285 THR B N 1
ATOM 11156 C CA . THR B 1 296 ? 34.281 96.264 168.851 1.00 185.84 285 THR B CA 1
ATOM 11157 C C . THR B 1 296 ? 35.413 95.954 167.883 1.00 189.27 285 THR B C 1
ATOM 11158 O O . THR B 1 296 ? 35.194 95.467 166.769 1.00 193.23 285 THR B O 1
ATOM 11169 N N . HIS B 1 297 ? 36.636 96.240 168.321 1.00 188.53 286 HIS B N 1
ATOM 11170 C CA . HIS B 1 297 ? 37.787 96.055 167.449 1.00 209.38 286 HIS B CA 1
ATOM 11171 C C . HIS B 1 297 ? 37.942 94.566 167.157 1.00 199.14 286 HIS B C 1
ATOM 11172 O O . HIS B 1 297 ? 37.842 93.747 168.077 1.00 208.17 286 HIS B O 1
ATOM 11186 N N . PRO B 1 298 ? 38.188 94.170 165.904 1.00 214.07 287 PRO B N 1
ATOM 11187 C CA . PRO B 1 298 ? 38.423 92.740 165.631 1.00 190.15 287 PRO B CA 1
ATOM 11188 C C . PRO B 1 298 ? 39.656 92.230 166.351 1.00 187.12 287 PRO B C 1
ATOM 11189 O O . PRO B 1 298 ? 39.774 91.022 166.591 1.00 182.56 287 PRO B O 1
ATOM 11200 N N . LYS B 1 299 ? 40.580 93.131 166.690 1.00 179.61 288 LYS B N 1
ATOM 11201 C CA . LYS B 1 299 ? 41.741 92.788 167.499 1.00 178.01 288 LYS B CA 1
ATOM 11202 C C . LYS B 1 299 ? 41.336 92.129 168.811 1.00 175.08 288 LYS B C 1
ATOM 11203 O O . LYS B 1 299 ? 41.955 91.152 169.247 1.00 171.49 288 LYS B O 1
ATOM 11222 N N . PHE B 1 300 ? 40.283 92.647 169.445 1.00 177.33 289 PHE B N 1
ATOM 11223 C CA . PHE B 1 300 ? 39.896 92.210 170.784 1.00 179.02 289 PHE B CA 1
ATOM 11224 C C . PHE B 1 300 ? 39.237 90.834 170.772 1.00 174.34 289 PHE B C 1
ATOM 11225 O O . PHE B 1 300 ? 39.559 89.977 171.606 1.00 173.78 289 PHE B O 1
ATOM 11242 N N . VAL B 1 301 ? 38.316 90.600 169.837 1.00 172.46 290 VAL B N 1
ATOM 11243 C CA . VAL B 1 301 ? 37.447 89.429 169.895 1.00 173.64 290 VAL B CA 1
ATOM 11244 C C . VAL B 1 301 ? 38.218 88.121 169.795 1.00 163.59 290 VAL B C 1
ATOM 11245 O O . VAL B 1 301 ? 38.242 87.346 170.756 1.00 172.49 290 VAL B O 1
ATOM 11258 N N . THR B 1 302 ? 38.834 87.855 168.640 1.00 151.65 291 THR B N 1
ATOM 11259 C CA . THR B 1 302 ? 39.501 86.571 168.438 1.00 140.15 291 THR B CA 1
ATOM 11260 C C . THR B 1 302 ? 40.488 86.272 169.559 1.00 137.11 291 THR B C 1
ATOM 11261 O O . THR B 1 302 ? 40.641 85.112 169.966 1.00 134.13 291 THR B O 1
ATOM 11272 N N . SER B 1 303 ? 41.156 87.303 170.082 1.00 130.58 292 SER B N 1
ATOM 11273 C CA . SER B 1 303 ? 42.033 87.108 171.229 1.00 123.40 292 SER B CA 1
ATOM 11274 C C . SER B 1 303 ? 41.244 86.676 172.459 1.00 112.28 292 SER B C 1
ATOM 11275 O O . SER B 1 303 ? 41.660 85.761 173.182 1.00 111.32 292 SER B O 1
ATOM 11283 N N . ALA B 1 304 ? 40.100 87.320 172.711 1.00 103.83 293 ALA B N 1
ATOM 11284 C CA . ALA B 1 304 ? 39.273 86.925 173.845 1.00 96.06 293 ALA B CA 1
ATOM 11285 C C . ALA B 1 304 ? 38.812 85.481 173.706 1.00 108.84 293 ALA B C 1
ATOM 11286 O O . ALA B 1 304 ? 38.740 84.745 174.694 1.00 114.30 293 ALA B O 1
ATOM 11293 N N . THR B 1 305 ? 38.510 85.054 172.480 1.00 108.22 294 THR B N 1
ATOM 11294 C CA . THR B 1 305 ? 38.018 83.695 172.274 1.00 110.36 294 THR B CA 1
ATOM 11295 C C . THR B 1 305 ? 39.135 82.676 172.473 1.00 105.50 294 THR B C 1
ATOM 11296 O O . THR B 1 305 ? 38.924 81.628 173.099 1.00 114.56 294 THR B O 1
ATOM 11307 N N . TYR B 1 306 ? 40.333 82.960 171.951 1.00 106.77 295 TYR B N 1
ATOM 11308 C CA . TYR B 1 306 ? 41.448 82.054 172.196 1.00 107.73 295 TYR B CA 1
ATOM 11309 C C . TYR B 1 306 ? 41.783 81.982 173.681 1.00 105.58 295 TYR B C 1
ATOM 11310 O O . TYR B 1 306 ? 42.173 80.919 174.177 1.00 104.33 295 TYR B O 1
ATOM 11328 N N . ASN B 1 307 ? 41.643 83.095 174.409 1.00 113.56 296 ASN B N 1
ATOM 11329 C CA . ASN B 1 307 ? 41.855 83.052 175.853 1.00 122.67 296 ASN B CA 1
ATOM 11330 C C . ASN B 1 307 ? 40.783 82.211 176.534 1.00 115.05 296 ASN B C 1
ATOM 11331 O O . ASN B 1 307 ? 41.087 81.389 177.407 1.00 118.71 296 ASN B O 1
ATOM 11342 N N . PHE B 1 308 ? 39.523 82.404 176.138 1.00 106.55 297 PHE B N 1
ATOM 11343 C CA . PHE B 1 308 ? 38.423 81.624 176.693 1.00 101.42 297 PHE B CA 1
ATOM 11344 C C . PHE B 1 308 ? 38.653 80.134 176.500 1.00 102.04 297 PHE B C 1
ATOM 11345 O O . PHE B 1 308 ? 38.359 79.334 177.397 1.00 102.18 297 PHE B O 1
ATOM 11362 N N . SER B 1 309 ? 39.169 79.736 175.334 1.00 103.99 298 SER B N 1
ATOM 11363 C CA . SER B 1 309 ? 39.358 78.314 175.076 1.00 103.67 298 SER B CA 1
ATOM 11364 C C . SER B 1 309 ? 40.215 77.654 176.151 1.00 106.81 298 SER B C 1
ATOM 11365 O O . SER B 1 309 ? 40.040 76.464 176.436 1.00 106.36 298 SER B O 1
ATOM 11373 N N . SER B 1 310 ? 41.135 78.397 176.758 1.00 108.30 299 SER B N 1
ATOM 11374 C CA . SER B 1 310 ? 41.904 77.892 177.886 1.00 113.61 299 SER B CA 1
ATOM 11375 C C . SER B 1 310 ? 41.165 78.163 179.197 1.00 114.84 299 SER B C 1
ATOM 11376 O O . SER B 1 310 ? 40.262 79.001 179.269 1.00 115.85 299 SER B O 1
ATOM 11384 N N . GLY B 1 311 ? 41.562 77.433 180.239 1.00 113.91 300 GLY B N 1
ATOM 11385 C CA . GLY B 1 311 ? 40.972 77.584 181.555 1.00 114.12 300 GLY B CA 1
ATOM 11386 C C . GLY B 1 311 ? 41.893 78.213 182.582 1.00 117.20 300 GLY B C 1
ATOM 11387 O O . GLY B 1 311 ? 42.321 77.542 183.523 1.00 118.56 300 GLY B O 1
ATOM 11391 N N . GLU B 1 312 ? 42.212 79.493 182.426 1.00 123.77 301 GLU B N 1
ATOM 11392 C CA . GLU B 1 312 ? 43.092 80.168 183.380 1.00 127.66 301 GLU B CA 1
ATOM 11393 C C . GLU B 1 312 ? 42.740 81.643 183.526 1.00 127.58 301 GLU B C 1
ATOM 11394 O O . GLU B 1 312 ? 42.480 82.329 182.543 1.00 127.94 301 GLU B O 1
ATOM 11400 N N . LYS B 1 326 ? 44.436 80.630 190.764 1.00 144.98 315 LYS B N 1
ATOM 11401 C CA . LYS B 1 326 ? 43.889 80.286 189.458 1.00 143.79 315 LYS B CA 1
ATOM 11402 C C . LYS B 1 326 ? 42.609 79.453 189.542 1.00 135.66 315 LYS B C 1
ATOM 11403 O O . LYS B 1 326 ? 42.593 78.356 190.100 1.00 140.15 315 LYS B O 1
ATOM 11409 N N . LYS B 1 327 ? 41.549 80.016 188.967 1.00 123.29 316 LYS B N 1
ATOM 11410 C CA . LYS B 1 327 ? 40.252 79.387 188.765 1.00 120.02 316 LYS B CA 1
ATOM 11411 C C . LYS B 1 327 ? 40.142 78.937 187.312 1.00 119.22 316 LYS B C 1
ATOM 11412 O O . LYS B 1 327 ? 40.742 79.540 186.417 1.00 119.06 316 LYS B O 1
ATOM 11430 N N . GLU B 1 328 ? 39.364 77.886 187.075 1.00 114.75 317 GLU B N 1
ATOM 11431 C CA . GLU B 1 328 ? 39.195 77.378 185.723 1.00 114.50 317 GLU B CA 1
ATOM 11432 C C . GLU B 1 328 ? 37.735 77.029 185.488 1.00 100.98 317 GLU B C 1
ATOM 11433 O O . GLU B 1 328 ? 36.989 76.728 186.423 1.00 100.84 317 GLU B O 1
ATOM 11445 N N . TRP B 1 329 ? 37.344 77.068 184.216 1.00 90.31 318 TRP B N 1
ATOM 11446 C CA . TRP B 1 329 ? 35.959 76.919 183.798 1.00 79.37 318 TRP B CA 1
ATOM 11447 C C . TRP B 1 329 ? 35.861 75.953 182.628 1.00 76.63 318 TRP B C 1
ATOM 11448 O O . TRP B 1 329 ? 36.858 75.606 181.988 1.00 80.30 318 TRP B O 1
ATOM 11469 N N . ARG B 1 330 ? 34.618 75.533 182.344 1.00 76.02 319 ARG B N 1
ATOM 11470 C CA . ARG B 1 330 ? 34.352 74.514 181.310 1.00 77.30 319 ARG B CA 1
ATOM 11471 C C . ARG B 1 330 ? 32.905 74.722 180.822 1.00 65.56 319 ARG B C 1
ATOM 11472 O O . ARG B 1 330 ? 31.991 74.055 181.296 1.00 61.69 319 ARG B O 1
ATOM 11493 N N . ASN B 1 331 ? 32.741 75.609 179.841 1.00 55.75 320 ASN B N 1
ATOM 11494 C CA . ASN B 1 331 ? 31.402 75.924 179.344 1.00 57.73 320 ASN B CA 1
ATOM 11495 C C . ASN B 1 331 ? 31.492 76.361 177.887 1.00 55.81 320 ASN B C 1
ATOM 11496 O O . ASN B 1 331 ? 32.560 76.320 177.271 1.00 56.95 320 ASN B O 1
ATOM 11507 N N . ILE B 1 332 ? 30.352 76.774 177.335 1.00 56.87 321 ILE B N 1
ATOM 11508 C CA . ILE B 1 332 ? 30.237 77.145 175.930 1.00 61.28 321 ILE B CA 1
ATOM 11509 C C . ILE B 1 332 ? 30.008 78.646 175.822 1.00 63.18 321 ILE B C 1
ATOM 11510 O O . ILE B 1 332 ? 29.259 79.231 176.614 1.00 60.74 321 ILE B O 1
ATOM 11526 N N . LEU B 1 333 ? 30.652 79.264 174.834 1.00 67.00 322 LEU B N 1
ATOM 11527 C CA . LEU B 1 333 ? 30.468 80.677 174.524 1.00 71.92 322 LEU B CA 1
ATOM 11528 C C . LEU B 1 333 ? 29.596 80.795 173.278 1.00 79.34 322 LEU B C 1
ATOM 11529 O O . LEU B 1 333 ? 29.943 80.257 172.220 1.00 78.22 322 LEU B O 1
ATOM 11545 N N . ILE B 1 334 ? 28.468 81.488 173.408 1.00 86.19 323 ILE B N 1
ATOM 11546 C CA . ILE B 1 334 ? 27.492 81.638 172.332 1.00 90.99 323 ILE B CA 1
ATOM 11547 C C . ILE B 1 334 ? 27.508 83.099 171.902 1.00 96.52 323 ILE B C 1
ATOM 11548 O O . ILE B 1 334 ? 27.263 83.996 172.720 1.00 96.57 323 ILE B O 1
ATOM 11564 N N . SER B 1 335 ? 27.792 83.338 170.622 1.00 101.81 324 SER B N 1
ATOM 11565 C CA . SER B 1 335 ? 28.045 84.680 170.121 1.00 107.30 324 SER B CA 1
ATOM 11566 C C . SER B 1 335 ? 27.300 84.937 168.818 1.00 111.49 324 SER B C 1
ATOM 11567 O O . SER B 1 335 ? 26.689 84.040 168.230 1.00 114.23 324 SER B O 1
ATOM 11575 N N . THR B 1 336 ? 27.354 86.197 168.385 1.00 112.66 325 THR B N 1
ATOM 11576 C CA . THR B 1 336 ? 26.695 86.650 167.163 1.00 115.62 325 THR B CA 1
ATOM 11577 C C . THR B 1 336 ? 27.700 87.375 166.272 1.00 117.59 325 THR B C 1
ATOM 11578 O O . THR B 1 336 ? 27.339 87.950 165.246 1.00 120.87 325 THR B O 1
ATOM 11589 N N . ARG B 1 354 ? 38.529 76.366 167.674 1.00 89.32 343 ARG B N 1
ATOM 11590 C CA . ARG B 1 354 ? 37.646 75.360 168.261 1.00 87.45 343 ARG B CA 1
ATOM 11591 C C . ARG B 1 354 ? 36.224 75.920 168.266 1.00 83.68 343 ARG B C 1
ATOM 11592 O O . ARG B 1 354 ? 35.594 76.043 169.315 1.00 81.91 343 ARG B O 1
ATOM 11613 N N . VAL B 1 355 ? 35.724 76.247 167.076 1.00 81.35 344 VAL B N 1
ATOM 11614 C CA . VAL B 1 355 ? 34.493 77.012 166.921 1.00 82.43 344 VAL B CA 1
ATOM 11615 C C . VAL B 1 355 ? 33.528 76.251 166.024 1.00 89.04 344 VAL B C 1
ATOM 11616 O O . VAL B 1 355 ? 33.929 75.689 165.000 1.00 93.71 344 VAL B O 1
ATOM 11629 N N . VAL B 1 356 ? 32.255 76.238 166.412 1.00 86.23 345 VAL B N 1
ATOM 11630 C CA . VAL B 1 356 ? 31.161 75.736 165.589 1.00 82.55 345 VAL B CA 1
ATOM 11631 C C . VAL B 1 356 ? 30.400 76.939 165.052 1.00 77.72 345 VAL B C 1
ATOM 11632 O O . VAL B 1 356 ? 30.063 77.855 165.813 1.00 76.47 345 VAL B O 1
ATOM 11645 N N . THR B 1 357 ? 30.152 76.954 163.747 1.00 76.21 346 THR B N 1
ATOM 11646 C CA . THR B 1 357 ? 29.632 78.135 163.077 1.00 78.37 346 THR B CA 1
ATOM 11647 C C . THR B 1 357 ? 28.256 77.858 162.489 1.00 83.89 346 THR B C 1
ATOM 11648 O O . THR B 1 357 ? 27.907 76.713 162.184 1.00 85.00 346 THR B O 1
ATOM 11659 N N . LEU B 1 358 ? 27.470 78.926 162.359 1.00 88.87 347 LEU B N 1
ATOM 11660 C CA . LEU B 1 358 ? 26.113 78.853 161.818 1.00 93.21 347 LEU B CA 1
ATOM 11661 C C . LEU B 1 358 ? 25.881 80.123 161.005 1.00 98.31 347 LEU B C 1
ATOM 11662 O O . LEU B 1 358 ? 25.511 81.159 161.565 1.00 99.78 347 LEU B O 1
ATOM 11678 N N . GLN B 1 359 ? 26.103 80.046 159.693 1.00 102.63 348 GLN B N 1
ATOM 11679 C CA . GLN B 1 359 ? 26.046 81.231 158.847 1.00 111.10 348 GLN B CA 1
ATOM 11680 C C . GLN B 1 359 ? 24.764 81.342 158.031 1.00 120.31 348 GLN B C 1
ATOM 11681 O O . GLN B 1 359 ? 24.413 82.451 157.614 1.00 125.32 348 GLN B O 1
ATOM 11695 N N . ASP B 1 360 ? 24.070 80.235 157.786 1.00 122.28 349 ASP B N 1
ATOM 11696 C CA . ASP B 1 360 ? 22.751 80.298 157.177 1.00 126.41 349 ASP B CA 1
ATOM 11697 C C . ASP B 1 360 ? 21.795 81.106 158.053 1.00 127.38 349 ASP B C 1
ATOM 11698 O O . ASP B 1 360 ? 21.982 81.199 159.270 1.00 123.09 349 ASP B O 1
ATOM 11705 N N . PRO B 1 361 ? 20.776 81.721 157.459 1.00 137.52 350 PRO B N 1
ATOM 11706 C CA . PRO B 1 361 ? 19.717 82.341 158.257 1.00 142.36 350 PRO B CA 1
ATOM 11707 C C . PRO B 1 361 ? 18.525 81.415 158.381 1.00 147.13 350 PRO B C 1
ATOM 11708 O O . PRO B 1 361 ? 18.079 80.835 157.378 1.00 154.15 350 PRO B O 1
ATOM 11719 N N . PRO B 1 362 ? 17.976 81.233 159.594 1.00 145.86 351 PRO B N 1
ATOM 11720 C CA . PRO B 1 362 ? 16.734 80.460 159.694 1.00 146.86 351 PRO B CA 1
ATOM 11721 C C . PRO B 1 362 ? 15.494 81.345 159.760 1.00 147.65 351 PRO B C 1
ATOM 11722 O O . PRO B 1 362 ? 14.398 80.844 159.514 1.00 149.84 351 PRO B O 1
ATOM 11733 N N . PHE B 1 369 ? 8.036 87.424 164.985 1.00 138.99 358 PHE B N 1
ATOM 11734 C CA . PHE B 1 369 ? 9.191 87.999 165.670 1.00 134.48 358 PHE B CA 1
ATOM 11735 C C . PHE B 1 369 ? 8.753 89.009 166.721 1.00 136.07 358 PHE B C 1
ATOM 11736 O O . PHE B 1 369 ? 9.175 88.930 167.876 1.00 131.13 358 PHE B O 1
ATOM 11752 N N . THR B 1 370 ? 7.908 89.964 166.322 1.00 144.67 359 THR B N 1
ATOM 11753 C CA . THR B 1 370 ? 7.364 90.909 167.291 1.00 149.07 359 THR B CA 1
ATOM 11754 C C . THR B 1 370 ? 6.537 90.184 168.346 1.00 158.58 359 THR B C 1
ATOM 11755 O O . THR B 1 370 ? 6.406 90.667 169.477 1.00 156.91 359 THR B O 1
ATOM 11766 N N . THR B 1 371 ? 5.980 89.021 167.993 1.00 167.40 360 THR B N 1
ATOM 11767 C CA . THR B 1 371 ? 5.100 88.251 168.864 1.00 173.57 360 THR B CA 1
ATOM 11768 C C . THR B 1 371 ? 5.851 87.221 169.710 1.00 131.45 360 THR B C 1
ATOM 11769 O O . THR B 1 371 ? 5.691 87.182 170.938 1.00 230.33 360 THR B O 1
ATOM 11780 N N . LEU B 1 372 ? 6.684 86.393 169.079 1.00 174.78 361 LEU B N 1
ATOM 11781 C CA . LEU B 1 372 ? 7.479 85.417 169.821 1.00 167.80 361 LEU B CA 1
ATOM 11782 C C . LEU B 1 372 ? 8.488 86.094 170.739 1.00 153.89 361 LEU B C 1
ATOM 11783 O O . LEU B 1 372 ? 8.919 85.490 171.734 1.00 154.18 361 LEU B O 1
ATOM 11790 N N . ASP B 1 373 ? 8.858 87.340 170.435 1.00 144.97 362 ASP B N 1
ATOM 11791 C CA . ASP B 1 373 ? 9.688 88.111 171.350 1.00 144.54 362 ASP B CA 1
ATOM 11792 C C . ASP B 1 373 ? 8.956 88.366 172.659 1.00 154.71 362 ASP B C 1
ATOM 11793 O O . ASP B 1 373 ? 9.503 88.134 173.741 1.00 151.42 362 ASP B O 1
ATOM 11802 N N . LYS B 1 374 ? 7.715 88.855 172.577 1.00 169.72 363 LYS B N 1
ATOM 11803 C CA . LYS B 1 374 ? 6.904 89.010 173.778 1.00 179.76 363 LYS B CA 1
ATOM 11804 C C . LYS B 1 374 ? 6.741 87.674 174.487 1.00 194.86 363 LYS B C 1
ATOM 11805 O O . LYS B 1 374 ? 6.760 87.608 175.724 1.00 195.49 363 LYS B O 1
ATOM 11824 N N . SER B 1 375 ? 6.599 86.595 173.715 1.00 205.58 364 SER B N 1
ATOM 11825 C CA . SER B 1 375 ? 6.425 85.276 174.313 1.00 209.90 364 SER B CA 1
ATOM 11826 C C . SER B 1 375 ? 7.610 84.920 175.208 1.00 199.18 364 SER B C 1
ATOM 11827 O O . SER B 1 375 ? 7.441 84.640 176.401 1.00 207.91 364 SER B O 1
ATOM 11835 N N . PHE B 1 376 ? 8.829 84.925 174.650 1.00 179.77 365 PHE B N 1
ATOM 11836 C CA . PHE B 1 376 ? 9.982 84.525 175.457 1.00 161.47 365 PHE B CA 1
ATOM 11837 C C . PHE B 1 376 ? 10.464 85.631 176.395 1.00 151.86 365 PHE B C 1
ATOM 11838 O O . PHE B 1 376 ? 11.318 85.363 177.249 1.00 136.85 365 PHE B O 1
ATOM 11855 N N . ARG B 1 377 ? 9.939 86.855 176.274 1.00 161.32 366 ARG B N 1
ATOM 11856 C CA . ARG B 1 377 ? 10.253 87.884 177.257 1.00 160.09 366 ARG B CA 1
ATOM 11857 C C . ARG B 1 377 ? 9.359 87.778 178.485 1.00 163.03 366 ARG B C 1
ATOM 11858 O O . ARG B 1 377 ? 9.787 88.133 179.587 1.00 160.15 366 ARG B O 1
ATOM 11879 N N . GLU B 1 378 ? 8.119 87.314 178.320 1.00 170.45 367 GLU B N 1
ATOM 11880 C CA . GLU B 1 378 ? 7.251 87.050 179.464 1.00 180.87 367 GLU B CA 1
ATOM 11881 C C . GLU B 1 378 ? 7.443 85.651 180.037 1.00 172.85 367 GLU B C 1
ATOM 11882 O O . GLU B 1 378 ? 7.180 85.437 181.226 1.00 177.11 367 GLU B O 1
ATOM 11894 N N . ASN B 1 379 ? 7.893 84.698 179.222 1.00 165.83 368 ASN B N 1
ATOM 11895 C CA . ASN B 1 379 ? 8.135 83.321 179.661 1.00 169.07 368 ASN B CA 1
ATOM 11896 C C . ASN B 1 379 ? 9.638 83.171 179.875 1.00 149.07 368 ASN B C 1
ATOM 11897 O O . ASN B 1 379 ? 10.384 82.834 178.955 1.00 143.22 368 ASN B O 1
ATOM 11904 N N . TYR B 1 380 ? 10.082 83.423 181.105 1.00 139.11 369 TYR B N 1
ATOM 11905 C CA . TYR B 1 380 ? 11.502 83.390 181.422 1.00 134.26 369 TYR B CA 1
ATOM 11906 C C . TYR B 1 380 ? 12.020 81.948 181.445 1.00 130.49 369 TYR B C 1
ATOM 11907 O O . TYR B 1 380 ? 11.371 81.007 180.981 1.00 132.47 369 TYR B O 1
ATOM 11918 N N . GLY B 1 381 ? 13.210 81.775 182.025 1.00 121.46 370 GLY B N 1
ATOM 11919 C CA . GLY B 1 381 ? 13.929 80.515 182.017 1.00 112.74 370 GLY B CA 1
ATOM 11920 C C . GLY B 1 381 ? 13.372 79.423 182.905 1.00 105.06 370 GLY B C 1
ATOM 11921 O O . GLY B 1 381 ? 13.593 79.412 184.117 1.00 101.18 370 GLY B O 1
ATOM 11925 N N . THR B 1 382 ? 12.653 78.491 182.298 1.00 102.02 371 THR B N 1
ATOM 11926 C CA . THR B 1 382 ? 12.240 77.262 182.950 1.00 101.44 371 THR B CA 1
ATOM 11927 C C . THR B 1 382 ? 12.792 76.017 182.279 1.00 98.09 371 THR B C 1
ATOM 11928 O O . THR B 1 382 ? 13.112 75.047 182.973 1.00 96.27 371 THR B O 1
ATOM 11939 N N . LEU B 1 383 ? 12.945 76.036 180.956 1.00 97.39 372 LEU B N 1
ATOM 11940 C CA . LEU B 1 383 ? 13.393 74.857 180.227 1.00 96.62 372 LEU B CA 1
ATOM 11941 C C . LEU B 1 383 ? 14.785 74.416 180.655 1.00 90.28 372 LEU B C 1
ATOM 11942 O O . LEU B 1 383 ? 15.086 73.221 180.617 1.00 88.09 372 LEU B O 1
ATOM 11958 N N . GLY B 1 384 ? 15.642 75.350 181.064 1.00 83.20 373 GLY B N 1
ATOM 11959 C CA . GLY B 1 384 ? 17.006 75.024 181.441 1.00 79.55 373 GLY B CA 1
ATOM 11960 C C . GLY B 1 384 ? 17.153 74.074 182.617 1.00 80.05 373 GLY B C 1
ATOM 11961 O O . GLY B 1 384 ? 17.791 73.021 182.503 1.00 79.20 373 GLY B O 1
ATOM 11965 N N . LEU B 1 385 ? 16.603 74.449 183.773 1.00 82.54 374 LEU B N 1
ATOM 11966 C CA . LEU B 1 385 ? 16.682 73.575 184.939 1.00 83.90 374 LEU B CA 1
ATOM 11967 C C . LEU B 1 385 ? 15.911 72.279 184.716 1.00 87.70 374 LEU B C 1
ATOM 11968 O O . LEU B 1 385 ? 16.306 71.221 185.228 1.00 88.10 374 LEU B O 1
ATOM 11984 N N . ALA B 1 386 ? 14.806 72.341 183.967 1.00 89.36 375 ALA B N 1
ATOM 11985 C CA . ALA B 1 386 ? 14.132 71.124 183.525 1.00 93.25 375 ALA B CA 1
ATOM 11986 C C . ALA B 1 386 ? 15.107 70.200 182.802 1.00 94.91 375 ALA B C 1
ATOM 11987 O O . ALA B 1 386 ? 15.176 69.001 183.086 1.00 98.03 375 ALA B O 1
ATOM 11994 N N . PHE B 1 387 ? 15.856 70.755 181.845 1.00 91.53 376 PHE B N 1
ATOM 11995 C CA . PHE B 1 387 ? 16.892 70.020 181.122 1.00 96.68 376 PHE B CA 1
ATOM 11996 C C . PHE B 1 387 ? 17.912 69.413 182.076 1.00 93.10 376 PHE B C 1
ATOM 11997 O O . PHE B 1 387 ? 18.318 68.251 181.912 1.00 90.35 376 PHE B O 1
ATOM 12014 N N . ILE B 1 388 ? 18.354 70.187 183.067 1.00 95.97 377 ILE B N 1
ATOM 12015 C CA . ILE B 1 388 ? 19.356 69.683 184.004 1.00 101.32 377 ILE B CA 1
ATOM 12016 C C . ILE B 1 388 ? 18.820 68.468 184.754 1.00 109.10 377 ILE B C 1
ATOM 12017 O O . ILE B 1 388 ? 19.501 67.441 184.872 1.00 109.38 377 ILE B O 1
ATOM 12033 N N . LYS B 1 389 ? 17.602 68.571 185.297 1.00 113.44 378 LYS B N 1
ATOM 12034 C CA . LYS B 1 389 ? 17.039 67.424 186.009 1.00 119.38 378 LYS B CA 1
ATOM 12035 C C . LYS B 1 389 ? 16.824 66.242 185.068 1.00 120.55 378 LYS B C 1
ATOM 12036 O O . LYS B 1 389 ? 17.011 65.081 185.458 1.00 126.11 378 LYS B O 1
ATOM 12055 N N . GLN B 1 390 ? 16.408 66.513 183.829 1.00 120.62 379 GLN B N 1
ATOM 12056 C CA . GLN B 1 390 ? 16.277 65.450 182.841 1.00 127.49 379 GLN B CA 1
ATOM 12057 C C . GLN B 1 390 ? 17.578 64.667 182.727 1.00 122.92 379 GLN B C 1
ATOM 12058 O O . GLN B 1 390 ? 17.584 63.433 182.790 1.00 125.23 379 GLN B O 1
ATOM 12072 N N . TYR B 1 391 ? 18.696 65.375 182.553 1.00 115.79 380 TYR B N 1
ATOM 12073 C CA . TYR B 1 391 ? 19.988 64.696 182.507 1.00 114.12 380 TYR B CA 1
ATOM 12074 C C . TYR B 1 391 ? 20.226 63.912 183.794 1.00 112.84 380 TYR B C 1
ATOM 12075 O O . TYR B 1 391 ? 20.449 62.693 183.769 1.00 117.91 380 TYR B O 1
ATOM 12093 N N . GLU B 1 392 ? 20.141 64.599 184.936 1.00 108.27 381 GLU B N 1
ATOM 12094 C CA . GLU B 1 392 ? 20.278 63.977 186.245 1.00 116.12 381 GLU B CA 1
ATOM 12095 C C . GLU B 1 392 ? 19.608 62.610 186.295 1.00 123.69 381 GLU B C 1
ATOM 12096 O O . GLU B 1 392 ? 20.152 61.665 186.876 1.00 126.79 381 GLU B O 1
ATOM 12108 N N . SER B 1 393 ? 18.430 62.499 185.679 1.00 128.77 382 SER B N 1
ATOM 12109 C CA . SER B 1 393 ? 17.655 61.265 185.779 1.00 136.65 382 SER B CA 1
ATOM 12110 C C . SER B 1 393 ? 18.437 60.063 185.255 1.00 142.36 382 SER B C 1
ATOM 12111 O O . SER B 1 393 ? 18.630 59.075 185.975 1.00 149.24 382 SER B O 1
ATOM 12119 N N . LYS B 1 394 ? 18.899 60.114 184.008 1.00 140.46 383 LYS B N 1
ATOM 12120 C CA . LYS B 1 394 ? 19.618 58.978 183.417 1.00 143.57 383 LYS B CA 1
ATOM 12121 C C . LYS B 1 394 ? 20.975 59.412 182.859 1.00 143.82 383 LYS B C 1
ATOM 12122 O O . LYS B 1 394 ? 21.311 59.218 181.683 1.00 145.37 383 LYS B O 1
ATOM 12141 N N . LYS B 1 395 ? 21.760 60.060 183.728 1.00 138.20 384 LYS B N 1
ATOM 12142 C CA . LYS B 1 395 ? 23.179 60.294 183.502 1.00 135.24 384 LYS B CA 1
ATOM 12143 C C . LYS B 1 395 ? 23.839 59.141 182.756 1.00 136.84 384 LYS B C 1
ATOM 12144 O O . LYS B 1 395 ? 24.139 59.272 181.568 1.00 134.13 384 LYS B O 1
ATOM 12163 N N . ASP B 1 396 ? 24.029 57.996 183.419 1.00 142.35 385 ASP B N 1
ATOM 12164 C CA . ASP B 1 396 ? 24.857 56.934 182.852 1.00 144.66 385 ASP B CA 1
ATOM 12165 C C . ASP B 1 396 ? 24.289 56.356 181.561 1.00 145.94 385 ASP B C 1
ATOM 12166 O O . ASP B 1 396 ? 24.966 55.548 180.915 1.00 148.53 385 ASP B O 1
ATOM 12175 N N . VAL B 1 397 ? 23.074 56.737 181.171 1.00 146.07 386 VAL B N 1
ATOM 12176 C CA . VAL B 1 397 ? 22.594 56.427 179.829 1.00 147.17 386 VAL B CA 1
ATOM 12177 C C . VAL B 1 397 ? 23.142 57.442 178.832 1.00 142.50 386 VAL B C 1
ATOM 12178 O O . VAL B 1 397 ? 23.779 57.086 177.825 1.00 141.31 386 VAL B O 1
ATOM 12191 N N . TYR B 1 398 ? 22.926 58.729 179.123 1.00 138.62 387 TYR B N 1
ATOM 12192 C CA . TYR B 1 398 ? 23.422 59.771 178.226 1.00 134.53 387 TYR B CA 1
ATOM 12193 C C . TYR B 1 398 ? 24.944 59.751 178.115 1.00 130.47 387 TYR B C 1
ATOM 12194 O O . TYR B 1 398 ? 25.496 60.165 177.092 1.00 126.84 387 TYR B O 1
ATOM 12212 N N . LYS B 1 399 ? 25.633 59.259 179.144 1.00 133.30 388 LYS B N 1
ATOM 12213 C CA . LYS B 1 399 ? 27.094 59.228 179.134 1.00 135.83 388 LYS B CA 1
ATOM 12214 C C . LYS B 1 399 ? 27.618 58.308 178.033 1.00 135.84 388 LYS B C 1
ATOM 12215 O O . LYS B 1 399 ? 28.438 58.719 177.197 1.00 133.84 388 LYS B O 1
ATOM 12234 N N . ASN B 1 400 ? 27.126 57.069 177.989 1.00 139.76 389 ASN B N 1
ATOM 12235 C CA . ASN B 1 400 ? 27.522 56.165 176.915 1.00 143.13 389 ASN B CA 1
ATOM 12236 C C . ASN B 1 400 ? 26.976 56.619 175.567 1.00 142.09 389 ASN B C 1
ATOM 12237 O O . ASN B 1 400 ? 27.627 56.404 174.536 1.00 142.85 389 ASN B O 1
ATOM 12248 N N . ALA B 1 401 ? 25.792 57.243 175.539 1.00 139.37 390 ALA B N 1
ATOM 12249 C CA . ALA B 1 401 ? 25.295 57.755 174.263 1.00 136.58 390 ALA B CA 1
ATOM 12250 C C . ALA B 1 401 ? 26.248 58.801 173.686 1.00 130.16 390 ALA B C 1
ATOM 12251 O O . ALA B 1 401 ? 26.572 58.772 172.488 1.00 130.58 390 ALA B O 1
ATOM 12258 N N . PHE B 1 402 ? 26.725 59.723 174.530 1.00 125.89 391 PHE B N 1
ATOM 12259 C CA . PHE B 1 402 ? 27.696 60.703 174.062 1.00 122.26 391 PHE B CA 1
ATOM 12260 C C . PHE B 1 402 ? 28.995 60.035 173.634 1.00 121.13 391 PHE B C 1
ATOM 12261 O O . PHE B 1 402 ? 29.611 60.444 172.646 1.00 119.26 391 PHE B O 1
ATOM 12278 N N . GLU B 1 403 ? 29.471 59.054 174.407 1.00 123.23 392 GLU B N 1
ATOM 12279 C CA . GLU B 1 403 ? 30.689 58.345 174.014 1.00 124.04 392 GLU B CA 1
ATOM 12280 C C . GLU B 1 403 ? 30.545 57.748 172.616 1.00 125.86 392 GLU B C 1
ATOM 12281 O O . GLU B 1 403 ? 31.474 57.815 171.792 1.00 125.44 392 GLU B O 1
ATOM 12293 N N . SER B 1 404 ? 29.372 57.183 172.323 1.00 127.08 393 SER B N 1
ATOM 12294 C CA . SER B 1 404 ? 29.105 56.659 170.990 1.00 128.79 393 SER B CA 1
ATOM 12295 C C . SER B 1 404 ? 29.196 57.763 169.943 1.00 124.42 393 SER B C 1
ATOM 12296 O O . SER B 1 404 ? 29.890 57.620 168.923 1.00 124.06 393 SER B O 1
ATOM 12304 N N . TYR B 1 405 ? 28.473 58.865 170.168 1.00 124.71 394 TYR B N 1
ATOM 12305 C CA . TYR B 1 405 ? 28.490 59.954 169.196 1.00 121.25 394 TYR B CA 1
ATOM 12306 C C . TYR B 1 405 ? 29.900 60.497 169.000 1.00 121.93 394 TYR B C 1
ATOM 12307 O O . TYR B 1 405 ? 30.232 60.975 167.911 1.00 115.04 394 TYR B O 1
ATOM 12325 N N . GLN B 1 406 ? 30.739 60.439 170.036 1.00 117.96 395 GLN B N 1
ATOM 12326 C CA . GLN B 1 406 ? 32.116 60.890 169.883 1.00 120.59 395 GLN B CA 1
ATOM 12327 C C . GLN B 1 406 ? 32.874 59.969 168.939 1.00 128.54 395 GLN B C 1
ATOM 12328 O O . GLN B 1 406 ? 33.484 60.426 167.964 1.00 129.89 395 GLN B O 1
ATOM 12342 N N . ARG B 1 407 ? 32.850 58.661 169.216 1.00 134.22 396 ARG B N 1
ATOM 12343 C CA . ARG B 1 407 ? 33.578 57.740 168.348 1.00 136.95 396 ARG B CA 1
ATOM 12344 C C . ARG B 1 407 ? 33.114 57.861 166.901 1.00 138.93 396 ARG B C 1
ATOM 12345 O O . ARG B 1 407 ? 33.918 57.721 165.973 1.00 141.23 396 ARG B O 1
ATOM 12366 N N . TYR B 1 408 ? 31.823 58.122 166.683 1.00 138.45 397 TYR B N 1
ATOM 12367 C CA . TYR B 1 408 ? 31.350 58.221 165.304 1.00 140.17 397 TYR B CA 1
ATOM 12368 C C . TYR B 1 408 ? 31.742 59.554 164.666 1.00 138.03 397 TYR B C 1
ATOM 12369 O O . TYR B 1 408 ? 32.228 59.584 163.530 1.00 138.76 397 TYR B O 1
ATOM 12387 N N . PHE B 1 409 ? 31.538 60.668 165.377 1.00 135.46 398 PHE B N 1
ATOM 12388 C CA . PHE B 1 409 ? 31.838 61.976 164.805 1.00 137.13 398 PHE B CA 1
ATOM 12389 C C . PHE B 1 409 ? 33.336 62.194 164.629 1.00 132.05 398 PHE B C 1
ATOM 12390 O O . PHE B 1 409 ? 33.749 62.972 163.762 1.00 133.23 398 PHE B O 1
ATOM 12407 N N . ASN B 1 410 ? 34.160 61.527 165.434 1.00 128.14 399 ASN B N 1
ATOM 12408 C CA . ASN B 1 410 ? 35.606 61.585 165.254 1.00 131.96 399 ASN B CA 1
ATOM 12409 C C . ASN B 1 410 ? 36.071 60.855 164.000 1.00 134.46 399 ASN B C 1
ATOM 12410 O O . ASN B 1 410 ? 37.265 60.903 163.684 1.00 136.46 399 ASN B O 1
ATOM 12421 N N . GLN B 1 411 ? 35.164 60.210 163.266 1.00 138.48 400 GLN B N 1
ATOM 12422 C CA . GLN B 1 411 ? 35.516 59.484 162.051 1.00 149.49 400 GLN B CA 1
ATOM 12423 C C . GLN B 1 411 ? 35.245 60.272 160.773 1.00 142.23 400 GLN B C 1
ATOM 12424 O O . GLN B 1 411 ? 36.084 60.283 159.870 1.00 139.02 400 GLN B O 1
ATOM 12438 N N . LYS B 1 412 ? 34.078 60.903 160.668 1.00 142.85 401 LYS B N 1
ATOM 12439 C CA . LYS B 1 412 ? 33.640 61.497 159.407 1.00 143.94 401 LYS B CA 1
ATOM 12440 C C . LYS B 1 412 ? 34.679 62.443 158.816 1.00 142.95 401 LYS B C 1
ATOM 12441 O O . LYS B 1 412 ? 34.849 62.510 157.597 1.00 144.57 401 LYS B O 1
ATOM 12460 N N . ASN B 1 415 ? 37.174 65.837 155.864 1.00 138.08 404 ASN B N 1
ATOM 12461 C CA . ASN B 1 415 ? 37.683 67.106 156.378 1.00 134.29 404 ASN B CA 1
ATOM 12462 C C . ASN B 1 415 ? 38.395 66.857 157.706 1.00 130.10 404 ASN B C 1
ATOM 12463 O O . ASN B 1 415 ? 37.900 66.109 158.548 1.00 124.03 404 ASN B O 1
ATOM 12473 N N . GLU B 1 416 ? 39.551 67.495 157.896 1.00 134.70 405 GLU B N 1
ATOM 12474 C CA . GLU B 1 416 ? 40.371 67.210 159.068 1.00 142.03 405 GLU B CA 1
ATOM 12475 C C . GLU B 1 416 ? 39.944 68.030 160.280 1.00 126.30 405 GLU B C 1
ATOM 12476 O O . GLU B 1 416 ? 39.861 67.496 161.392 1.00 120.86 405 GLU B O 1
ATOM 12488 N N . ILE B 1 417 ? 39.665 69.322 160.092 1.00 120.08 406 ILE B N 1
ATOM 12489 C CA . ILE B 1 417 ? 39.382 70.188 161.232 1.00 116.91 406 ILE B CA 1
ATOM 12490 C C . ILE B 1 417 ? 38.064 69.802 161.890 1.00 123.01 406 ILE B C 1
ATOM 12491 O O . ILE B 1 417 ? 37.908 69.935 163.111 1.00 123.37 406 ILE B O 1
ATOM 12507 N N . MET B 1 418 ? 37.095 69.333 161.104 1.00 129.23 407 MET B N 1
ATOM 12508 C CA . MET B 1 418 ? 35.798 68.965 161.656 1.00 133.37 407 MET B CA 1
ATOM 12509 C C . MET B 1 418 ? 35.880 67.747 162.566 1.00 134.43 407 MET B C 1
ATOM 12510 O O . MET B 1 418 ? 35.011 67.577 163.427 1.00 135.22 407 MET B O 1
ATOM 12524 N N . GLN B 1 419 ? 36.892 66.893 162.396 1.00 135.96 408 GLN B N 1
ATOM 12525 C CA . GLN B 1 419 ? 37.051 65.758 163.297 1.00 136.10 408 GLN B CA 1
ATOM 12526 C C . GLN B 1 419 ? 37.629 66.180 164.643 1.00 125.31 408 GLN B C 1
ATOM 12527 O O . GLN B 1 419 ? 37.342 65.541 165.661 1.00 124.67 408 GLN B O 1
ATOM 12541 N N . ARG B 1 420 ? 38.431 67.248 164.675 1.00 116.72 409 ARG B N 1
ATOM 12542 C CA . ARG B 1 420 ? 38.871 67.810 165.950 1.00 113.56 409 ARG B CA 1
ATOM 12543 C C . ARG B 1 420 ? 37.699 68.305 166.783 1.00 111.56 409 ARG B C 1
ATOM 12544 O O . ARG B 1 420 ? 37.735 68.207 168.016 1.00 109.43 409 ARG B O 1
ATOM 12565 N N . LEU B 1 421 ? 36.657 68.830 166.144 1.00 116.83 410 LEU B N 1
ATOM 12566 C CA . LEU B 1 421 ? 35.459 69.245 166.861 1.00 120.70 410 LEU B CA 1
ATOM 12567 C C . LEU B 1 421 ? 34.490 68.088 167.093 1.00 122.01 410 LEU B C 1
ATOM 12568 O O . LEU B 1 421 ? 33.289 68.321 167.278 1.00 121.83 410 LEU B O 1
ATOM 12584 N N . GLY B 1 422 ? 34.986 66.849 167.088 1.00 122.11 411 GLY B N 1
ATOM 12585 C CA . GLY B 1 422 ? 34.095 65.704 167.173 1.00 120.31 411 GLY B CA 1
ATOM 12586 C C . GLY B 1 422 ? 33.348 65.636 168.490 1.00 113.70 411 GLY B C 1
ATOM 12587 O O . GLY B 1 422 ? 32.134 65.404 168.519 1.00 114.40 411 GLY B O 1
ATOM 12591 N N . ARG B 1 423 ? 34.062 65.836 169.601 1.00 107.44 412 ARG B N 1
ATOM 12592 C CA . ARG B 1 423 ? 33.415 65.763 170.904 1.00 100.88 412 ARG B CA 1
ATOM 12593 C C . ARG B 1 423 ? 32.357 66.849 171.062 1.00 92.80 412 ARG B C 1
ATOM 12594 O O . ARG B 1 423 ? 31.325 66.621 171.699 1.00 90.37 412 ARG B O 1
ATOM 12615 N N . ALA B 1 424 ? 32.589 68.033 170.486 1.00 89.13 413 ALA B N 1
ATOM 12616 C CA . ALA B 1 424 ? 31.625 69.123 170.613 1.00 83.68 413 ALA B CA 1
ATOM 12617 C C . ALA B 1 424 ? 30.322 68.803 169.888 1.00 81.90 413 ALA B C 1
ATOM 12618 O O . ALA B 1 424 ? 29.230 69.063 170.412 1.00 78.67 413 ALA B O 1
ATOM 12625 N N . PHE B 1 425 ? 30.413 68.246 168.678 1.00 84.68 414 PHE B N 1
ATOM 12626 C CA . PHE B 1 425 ? 29.208 67.833 167.966 1.00 87.12 414 PHE B CA 1
ATOM 12627 C C . PHE B 1 425 ? 28.518 66.681 168.686 1.00 89.89 414 PHE B C 1
ATOM 12628 O O . PHE B 1 425 ? 27.293 66.685 168.844 1.00 90.22 414 PHE B O 1
ATOM 12645 N N . ALA B 1 426 ? 29.287 65.672 169.106 1.00 92.06 415 ALA B N 1
ATOM 12646 C CA . ALA B 1 426 ? 28.753 64.628 169.975 1.00 96.51 415 ALA B CA 1
ATOM 12647 C C . ALA B 1 426 ? 27.940 65.227 171.119 1.00 94.16 415 ALA B C 1
ATOM 12648 O O . ALA B 1 426 ? 26.832 64.768 171.429 1.00 98.72 415 ALA B O 1
ATOM 12655 N N . LEU B 1 427 ? 28.485 66.264 171.757 1.00 93.26 416 LEU B N 1
ATOM 12656 C CA . LEU B 1 427 ? 27.833 66.866 172.913 1.00 94.86 416 LEU B CA 1
ATOM 12657 C C . LEU B 1 427 ? 26.532 67.553 172.523 1.00 101.50 416 LEU B C 1
ATOM 12658 O O . LEU B 1 427 ? 25.503 67.361 173.176 1.00 107.85 416 LEU B O 1
ATOM 12674 N N . LEU B 1 428 ? 26.575 68.417 171.507 1.00 101.01 417 LEU B N 1
ATOM 12675 C CA . LEU B 1 428 ? 25.352 69.090 171.071 1.00 109.98 417 LEU B CA 1
ATOM 12676 C C . LEU B 1 428 ? 24.294 68.069 170.665 1.00 112.10 417 LEU B C 1
ATOM 12677 O O . LEU B 1 428 ? 23.090 68.295 170.859 1.00 111.68 417 LEU B O 1
ATOM 12693 N N . GLN B 1 429 ? 24.730 66.917 170.151 1.00 117.48 418 GLN B N 1
ATOM 12694 C CA . GLN B 1 429 ? 23.797 65.876 169.745 1.00 121.64 418 GLN B CA 1
ATOM 12695 C C . GLN B 1 429 ? 23.158 65.209 170.952 1.00 123.16 418 GLN B C 1
ATOM 12696 O O . GLN B 1 429 ? 21.950 64.949 170.959 1.00 125.07 418 GLN B O 1
ATOM 12710 N N . VAL B 1 430 ? 23.954 64.933 171.987 1.00 119.72 419 VAL B N 1
ATOM 12711 C CA . VAL B 1 430 ? 23.392 64.412 173.228 1.00 128.60 419 VAL B CA 1
ATOM 12712 C C . VAL B 1 430 ? 22.476 65.441 173.873 1.00 128.56 419 VAL B C 1
ATOM 12713 O O . VAL B 1 430 ? 21.491 65.085 174.523 1.00 140.47 419 VAL B O 1
ATOM 12726 N N . THR B 1 431 ? 22.774 66.728 173.695 1.00 121.42 420 THR B N 1
ATOM 12727 C CA . THR B 1 431 ? 21.895 67.776 174.203 1.00 118.73 420 THR B CA 1
ATOM 12728 C C . THR B 1 431 ? 20.531 67.711 173.527 1.00 123.05 420 THR B C 1
ATOM 12729 O O . THR B 1 431 ? 19.489 67.764 174.193 1.00 125.37 420 THR B O 1
ATOM 12740 N N . GLY B 1 432 ? 20.519 67.603 172.198 1.00 119.59 421 GLY B N 1
ATOM 12741 C CA . GLY B 1 432 ? 19.254 67.450 171.496 1.00 119.90 421 GLY B CA 1
ATOM 12742 C C . GLY B 1 432 ? 18.526 66.173 171.878 1.00 119.45 421 GLY B C 1
ATOM 12743 O O . GLY B 1 432 ? 17.298 66.160 172.021 1.00 119.96 421 GLY B O 1
ATOM 12747 N N . GLU B 1 433 ? 19.275 65.080 172.044 1.00 117.29 422 GLU B N 1
ATOM 12748 C CA . GLU B 1 433 ? 18.684 63.811 172.453 1.00 121.69 422 GLU B CA 1
ATOM 12749 C C . GLU B 1 433 ? 18.062 63.911 173.837 1.00 121.59 422 GLU B C 1
ATOM 12750 O O . GLU B 1 433 ? 17.037 63.276 174.107 1.00 125.33 422 GLU B O 1
ATOM 12762 N N . VAL B 1 434 ? 18.669 64.700 174.724 1.00 121.11 423 VAL B N 1
ATOM 12763 C CA . VAL B 1 434 ? 18.093 64.933 176.042 1.00 128.49 423 VAL B CA 1
ATOM 12764 C C . VAL B 1 434 ? 16.829 65.774 175.922 1.00 135.14 423 VAL B C 1
ATOM 12765 O O . VAL B 1 434 ? 15.802 65.481 176.544 1.00 144.45 423 VAL B O 1
ATOM 12778 N N . LEU B 1 435 ? 16.888 66.835 175.114 1.00 132.85 424 LEU B N 1
ATOM 12779 C CA . LEU B 1 435 ? 15.749 67.738 174.984 1.00 131.99 424 LEU B CA 1
ATOM 12780 C C . LEU B 1 435 ? 14.527 67.027 174.416 1.00 128.38 424 LEU B C 1
ATOM 12781 O O . LEU B 1 435 ? 13.395 67.310 174.826 1.00 126.86 424 LEU B O 1
ATOM 12797 N N . ASN B 1 436 ? 14.730 66.099 173.476 1.00 127.08 425 ASN B N 1
ATOM 12798 C CA . ASN B 1 436 ? 13.590 65.406 172.877 1.00 136.65 425 ASN B CA 1
ATOM 12799 C C . ASN B 1 436 ? 12.721 64.744 173.945 1.00 140.42 425 ASN B C 1
ATOM 12800 O O . ASN B 1 436 ? 11.491 64.697 173.814 1.00 141.91 425 ASN B O 1
ATOM 12811 N N . ASP B 1 437 ? 13.340 64.230 175.010 1.00 146.97 426 ASP B N 1
ATOM 12812 C CA . ASP B 1 437 ? 12.629 63.474 176.033 1.00 169.75 426 ASP B CA 1
ATOM 12813 C C . ASP B 1 437 ? 11.856 64.355 177.008 1.00 180.43 426 ASP B C 1
ATOM 12814 O O . ASP B 1 437 ? 11.059 63.827 177.790 1.00 161.58 426 ASP B O 1
ATOM 12823 N N . ILE B 1 438 ? 12.068 65.674 176.984 1.00 223.22 427 ILE B N 1
ATOM 12824 C CA . ILE B 1 438 ? 11.271 66.561 177.823 1.00 253.62 427 ILE B CA 1
ATOM 12825 C C . ILE B 1 438 ? 9.820 66.556 177.348 1.00 235.28 427 ILE B C 1
ATOM 12826 O O . ILE B 1 438 ? 9.505 66.221 176.199 1.00 242.63 427 ILE B O 1
ATOM 12831 N N . ASP B 1 439 ? 8.920 66.923 178.259 1.00 203.18 428 ASP B N 1
ATOM 12832 C CA . ASP B 1 439 ? 7.492 66.695 178.072 1.00 207.11 428 ASP B CA 1
ATOM 12833 C C . ASP B 1 439 ? 6.963 67.385 176.821 1.00 206.20 428 ASP B C 1
ATOM 12834 O O . ASP B 1 439 ? 6.561 66.719 175.863 1.00 195.70 428 ASP B O 1
ATOM 12839 N N . GLY B 1 440 ? 6.953 68.711 176.818 1.00 207.08 429 GLY B N 1
ATOM 12840 C CA . GLY B 1 440 ? 6.327 69.451 175.740 1.00 212.69 429 GLY B CA 1
ATOM 12841 C C . GLY B 1 440 ? 7.305 69.989 174.718 1.00 211.20 429 GLY B C 1
ATOM 12842 O O . GLY B 1 440 ? 7.008 70.968 174.027 1.00 122.50 429 GLY B O 1
ATOM 12843 N N . PHE B 1 441 ? 8.464 69.346 174.592 1.00 211.72 430 PHE B N 1
ATOM 12844 C CA . PHE B 1 441 ? 9.568 69.863 173.792 1.00 200.32 430 PHE B CA 1
ATOM 12845 C C . PHE B 1 441 ? 10.024 68.878 172.721 1.00 181.43 430 PHE B C 1
ATOM 12846 O O . PHE B 1 441 ? 11.212 68.805 172.397 1.00 182.30 430 PHE B O 1
ATOM 12854 N N . GLU B 1 442 ? 9.089 68.110 172.166 1.00 160.98 431 GLU B N 1
ATOM 12855 C CA . GLU B 1 442 ? 9.420 67.185 171.092 1.00 154.99 431 GLU B CA 1
ATOM 12856 C C . GLU B 1 442 ? 9.936 67.936 169.870 1.00 159.93 431 GLU B C 1
ATOM 12857 O O . GLU B 1 442 ? 9.438 69.011 169.525 1.00 148.38 431 GLU B O 1
ATOM 12863 N N . HIS B 1 443 ? 10.942 67.362 169.215 1.00 169.59 432 HIS B N 1
ATOM 12864 C CA . HIS B 1 443 ? 11.482 67.921 167.981 1.00 174.36 432 HIS B CA 1
ATOM 12865 C C . HIS B 1 443 ? 12.495 66.932 167.418 1.00 146.61 432 HIS B C 1
ATOM 12866 O O . HIS B 1 443 ? 12.867 65.954 168.072 1.00 144.53 432 HIS B O 1
ATOM 12873 N N . ASP B 1 444 ? 12.944 67.206 166.196 1.00 125.80 433 ASP B N 1
ATOM 12874 C CA . ASP B 1 444 ? 13.884 66.341 165.484 1.00 125.50 433 ASP B CA 1
ATOM 12875 C C . ASP B 1 444 ? 15.298 66.876 165.696 1.00 123.26 433 ASP B C 1
ATOM 12876 O O . ASP B 1 444 ? 15.685 67.884 165.098 1.00 118.19 433 ASP B O 1
ATOM 12881 N N . HIS B 1 445 ? 16.076 66.192 166.544 1.00 124.72 434 HIS B N 1
ATOM 12882 C CA . HIS B 1 445 ? 17.441 66.635 166.815 1.00 130.23 434 HIS B CA 1
ATOM 12883 C C . HIS B 1 445 ? 18.438 66.102 165.784 1.00 120.24 434 HIS B C 1
ATOM 12884 O O . HIS B 1 445 ? 19.381 66.808 165.419 1.00 111.81 434 HIS B O 1
ATOM 12893 N N . PHE B 1 446 ? 18.258 64.865 165.305 1.00 123.00 435 PHE B N 1
ATOM 12894 C CA . PHE B 1 446 ? 19.181 64.323 164.312 1.00 124.66 435 PHE B CA 1
ATOM 12895 C C . PHE B 1 446 ? 19.180 65.160 163.041 1.00 123.31 435 PHE B C 1
ATOM 12896 O O . PHE B 1 446 ? 20.238 65.420 162.456 1.00 119.71 435 PHE B O 1
ATOM 12913 N N . LYS B 1 447 ? 18.007 65.602 162.601 1.00 123.81 436 LYS B N 1
ATOM 12914 C CA . LYS B 1 447 ? 17.962 66.394 161.381 1.00 120.29 436 LYS B CA 1
ATOM 12915 C C . LYS B 1 447 ? 18.467 67.803 161.644 1.00 120.22 436 LYS B C 1
ATOM 12916 O O . LYS B 1 447 ? 19.267 68.327 160.868 1.00 113.48 436 LYS B O 1
ATOM 12935 N N . ILE B 1 448 ? 18.058 68.405 162.760 1.00 132.02 437 ILE B N 1
ATOM 12936 C CA . ILE B 1 448 ? 18.540 69.739 163.105 1.00 149.25 437 ILE B CA 1
ATOM 12937 C C . ILE B 1 448 ? 20.068 69.747 163.144 1.00 157.85 437 ILE B C 1
ATOM 12938 O O . ILE B 1 448 ? 20.708 70.726 162.745 1.00 155.68 437 ILE B O 1
ATOM 12954 N N . ILE B 1 449 ? 20.673 68.662 163.633 1.00 167.26 438 ILE B N 1
ATOM 12955 C CA . ILE B 1 449 ? 22.113 68.619 163.885 1.00 170.73 438 ILE B CA 1
ATOM 12956 C C . ILE B 1 449 ? 22.905 68.254 162.631 1.00 153.56 438 ILE B C 1
ATOM 12957 O O . ILE B 1 449 ? 23.925 68.887 162.334 1.00 147.52 438 ILE B O 1
ATOM 12973 N N . GLU B 1 450 ? 22.458 67.254 161.861 1.00 143.26 439 GLU B N 1
ATOM 12974 C CA . GLU B 1 450 ? 23.117 66.964 160.591 1.00 139.43 439 GLU B CA 1
ATOM 12975 C C . GLU B 1 450 ? 22.982 68.138 159.629 1.00 137.65 439 GLU B C 1
ATOM 12976 O O . GLU B 1 450 ? 23.909 68.438 158.862 1.00 135.64 439 GLU B O 1
ATOM 12988 N N . GLN B 1 451 ? 21.836 68.823 159.668 1.00 138.13 440 GLN B N 1
ATOM 12989 C CA . GLN B 1 451 ? 21.602 69.971 158.805 1.00 140.50 440 GLN B CA 1
ATOM 12990 C C . GLN B 1 451 ? 22.694 71.011 158.987 1.00 127.91 440 GLN B C 1
ATOM 12991 O O . GLN B 1 451 ? 23.273 71.500 158.014 1.00 119.41 440 GLN B O 1
ATOM 13005 N N . ALA B 1 452 ? 23.029 71.325 160.241 1.00 116.20 441 ALA B N 1
ATOM 13006 C CA . ALA B 1 452 ? 24.034 72.351 160.495 1.00 116.56 441 ALA B CA 1
ATOM 13007 C C . ALA B 1 452 ? 25.458 71.826 160.357 1.00 106.95 441 ALA B C 1
ATOM 13008 O O . ALA B 1 452 ? 26.350 72.592 159.984 1.00 105.23 441 ALA B O 1
ATOM 13015 N N . TYR B 1 453 ? 25.702 70.539 160.627 1.00 112.56 442 TYR B N 1
ATOM 13016 C CA . TYR B 1 453 ? 27.010 69.966 160.306 1.00 118.77 442 TYR B CA 1
ATOM 13017 C C . TYR B 1 453 ? 27.332 70.165 158.826 1.00 121.40 442 TYR B C 1
ATOM 13018 O O . TYR B 1 453 ? 28.404 70.676 158.461 1.00 122.37 442 TYR B O 1
ATOM 13036 N N . ASP B 1 454 ? 26.403 69.766 157.953 1.00 116.06 443 ASP B N 1
ATOM 13037 C CA . ASP B 1 454 ? 26.636 69.901 156.519 1.00 113.33 443 ASP B CA 1
ATOM 13038 C C . ASP B 1 454 ? 26.604 71.364 156.088 1.00 111.60 443 ASP B C 1
ATOM 13039 O O . ASP B 1 454 ? 27.363 71.767 155.198 1.00 110.08 443 ASP B O 1
ATOM 13048 N N . SER B 1 455 ? 25.747 72.182 156.709 1.00 106.38 444 SER B N 1
ATOM 13049 C CA . SER B 1 455 ? 25.775 73.616 156.441 1.00 100.45 444 SER B CA 1
ATOM 13050 C C . SER B 1 455 ? 27.147 74.202 156.744 1.00 97.96 444 SER B C 1
ATOM 13051 O O . SER B 1 455 ? 27.632 75.081 156.018 1.00 93.61 444 SER B O 1
ATOM 13059 N N . MET B 1 456 ? 27.801 73.709 157.798 1.00 101.77 445 MET B N 1
ATOM 13060 C CA . MET B 1 456 ? 29.126 74.203 158.145 1.00 107.23 445 MET B CA 1
ATOM 13061 C C . MET B 1 456 ? 30.150 73.768 157.108 1.00 111.01 445 MET B C 1
ATOM 13062 O O . MET B 1 456 ? 30.899 74.596 156.576 1.00 115.54 445 MET B O 1
ATOM 13076 N N . VAL B 1 457 ? 30.202 72.467 156.805 1.00 111.60 446 VAL B N 1
ATOM 13077 C CA . VAL B 1 457 ? 31.221 72.019 155.856 1.00 107.95 446 VAL B CA 1
ATOM 13078 C C . VAL B 1 457 ? 31.007 72.663 154.488 1.00 106.27 446 VAL B C 1
ATOM 13079 O O . VAL B 1 457 ? 31.960 72.822 153.716 1.00 101.34 446 VAL B O 1
ATOM 13092 N N . LYS B 1 458 ? 29.769 73.059 154.166 1.00 108.99 447 LYS B N 1
ATOM 13093 C CA . LYS B 1 458 ? 29.521 73.698 152.877 1.00 112.48 447 LYS B CA 1
ATOM 13094 C C . LYS B 1 458 ? 29.911 75.173 152.895 1.00 117.44 447 LYS B C 1
ATOM 13095 O O . LYS B 1 458 ? 30.687 75.626 152.046 1.00 116.65 447 LYS B O 1
ATOM 13114 N N . ASN B 1 459 ? 29.385 75.941 153.850 1.00 126.60 448 ASN B N 1
ATOM 13115 C CA . ASN B 1 459 ? 29.506 77.392 153.782 1.00 131.57 448 ASN B CA 1
ATOM 13116 C C . ASN B 1 459 ? 30.794 77.920 154.397 1.00 132.28 448 ASN B C 1
ATOM 13117 O O . ASN B 1 459 ? 31.285 78.969 153.966 1.00 130.35 448 ASN B O 1
ATOM 13128 N N . ASN B 1 460 ? 31.364 77.229 155.379 1.00 134.66 449 ASN B N 1
ATOM 13129 C CA . ASN B 1 460 ? 32.543 77.753 156.053 1.00 135.84 449 ASN B CA 1
ATOM 13130 C C . ASN B 1 460 ? 33.787 77.487 155.219 1.00 131.56 449 ASN B C 1
ATOM 13131 O O . ASN B 1 460 ? 34.056 76.346 154.830 1.00 130.63 449 ASN B O 1
ATOM 13142 N N . LYS B 1 461 ? 34.541 78.550 154.938 1.00 129.55 450 LYS B N 1
ATOM 13143 C CA . LYS B 1 461 ? 35.729 78.419 154.106 1.00 126.83 450 LYS B CA 1
ATOM 13144 C C . LYS B 1 461 ? 36.928 77.950 154.921 1.00 128.34 450 LYS B C 1
ATOM 13145 O O . LYS B 1 461 ? 37.730 77.144 154.438 1.00 126.01 450 LYS B O 1
ATOM 13164 N N . THR B 1 462 ? 37.064 78.439 156.157 1.00 126.16 451 THR B N 1
ATOM 13165 C CA . THR B 1 462 ? 38.293 78.240 156.913 1.00 132.78 451 THR B CA 1
ATOM 13166 C C . THR B 1 462 ? 38.494 76.795 157.357 1.00 134.21 451 THR B C 1
ATOM 13167 O O . THR B 1 462 ? 39.590 76.459 157.818 1.00 137.88 451 THR B O 1
ATOM 13178 N N . ILE B 1 463 ? 37.476 75.937 157.239 1.00 123.72 452 ILE B N 1
ATOM 13179 C CA . ILE B 1 463 ? 37.674 74.518 157.519 1.00 119.75 452 ILE B CA 1
ATOM 13180 C C . ILE B 1 463 ? 38.673 73.930 156.533 1.00 99.60 452 ILE B C 1
ATOM 13181 O O . ILE B 1 463 ? 39.386 72.970 156.849 1.00 104.02 452 ILE B O 1
ATOM 13197 N N . ASP B 1 464 ? 38.733 74.494 155.322 1.00 96.91 453 ASP B N 1
ATOM 13198 C CA . ASP B 1 464 ? 39.506 73.941 154.214 1.00 86.50 453 ASP B CA 1
ATOM 13199 C C . ASP B 1 464 ? 40.453 75.036 153.715 1.00 83.12 453 ASP B C 1
ATOM 13200 O O . ASP B 1 464 ? 40.322 75.555 152.603 1.00 82.71 453 ASP B O 1
ATOM 13209 N N . LYS B 1 465 ? 41.414 75.388 154.563 1.00 79.95 454 LYS B N 1
ATOM 13210 C CA . LYS B 1 465 ? 42.404 76.389 154.187 1.00 76.91 454 LYS B CA 1
ATOM 13211 C C . LYS B 1 465 ? 43.135 76.033 152.899 1.00 72.73 454 LYS B C 1
ATOM 13212 O O . LYS B 1 465 ? 43.351 76.939 152.075 1.00 71.13 454 LYS B O 1
ATOM 13220 N N . PRO B 1 466 ? 43.527 74.778 152.651 1.00 70.58 455 PRO B N 1
ATOM 13221 C CA . PRO B 1 466 ? 44.252 74.486 151.401 1.00 67.71 455 PRO B CA 1
ATOM 13222 C C . PRO B 1 466 ? 43.467 74.832 150.148 1.00 65.38 455 PRO B C 1
ATOM 13223 O O . PRO B 1 466 ? 44.029 75.404 149.207 1.00 62.72 455 PRO B O 1
ATOM 13234 N N . LYS B 1 467 ? 42.180 74.490 150.102 1.00 65.52 456 LYS B N 1
ATOM 13235 C CA . LYS B 1 467 ? 41.347 74.874 148.967 1.00 63.66 456 LYS B CA 1
ATOM 13236 C C . LYS B 1 467 ? 41.208 76.389 148.908 1.00 60.71 456 LYS B C 1
ATOM 13237 O O . LYS B 1 467 ? 41.427 77.007 147.860 1.00 59.06 456 LYS B O 1
ATOM 13256 N N . GLN B 1 468 ? 40.908 77.014 150.043 1.00 61.06 457 GLN B N 1
ATOM 13257 C CA . GLN B 1 468 ? 40.845 78.466 150.140 1.00 61.48 457 GLN B CA 1
ATOM 13258 C C . GLN B 1 468 ? 42.043 79.099 149.450 1.00 56.61 457 GLN B C 1
ATOM 13259 O O . GLN B 1 468 ? 41.898 79.724 148.391 1.00 55.15 457 GLN B O 1
ATOM 13273 N N . LEU B 1 469 ? 43.228 78.867 150.004 1.00 53.53 458 LEU B N 1
ATOM 13274 C CA . LEU B 1 469 ? 44.441 79.414 149.415 1.00 50.82 458 LEU B CA 1
ATOM 13275 C C . LEU B 1 469 ? 44.498 79.140 147.916 1.00 50.82 458 LEU B C 1
ATOM 13276 O O . LEU B 1 469 ? 44.710 80.061 147.115 1.00 49.81 458 LEU B O 1
ATOM 13292 N N . LEU B 1 470 ? 44.253 77.890 147.510 1.00 51.14 459 LEU B N 1
ATOM 13293 C CA . LEU B 1 470 ? 44.363 77.568 146.092 1.00 49.03 459 LEU B CA 1
ATOM 13294 C C . LEU B 1 470 ? 43.476 78.490 145.268 1.00 49.08 459 LEU B C 1
ATOM 13295 O O . LEU B 1 470 ? 43.941 79.136 144.319 1.00 50.57 459 LEU B O 1
ATOM 13311 N N . GLU B 1 471 ? 42.199 78.601 145.644 1.00 50.18 460 GLU B N 1
ATOM 13312 C CA . GLU B 1 471 ? 41.300 79.450 144.879 1.00 51.45 460 GLU B CA 1
ATOM 13313 C C . GLU B 1 471 ? 41.856 80.863 144.789 1.00 47.32 460 GLU B C 1
ATOM 13314 O O . GLU B 1 471 ? 41.908 81.452 143.701 1.00 47.26 460 GLU B O 1
ATOM 13326 N N . GLU B 1 472 ? 42.335 81.402 145.911 1.00 46.77 461 GLU B N 1
ATOM 13327 C CA . GLU B 1 472 ? 42.874 82.753 145.887 1.00 49.65 461 GLU B CA 1
ATOM 13328 C C . GLU B 1 472 ? 43.986 82.852 144.854 1.00 46.61 461 GLU B C 1
ATOM 13329 O O . GLU B 1 472 ? 43.968 83.728 143.981 1.00 42.11 461 GLU B O 1
ATOM 13341 N N . LEU B 1 473 ? 44.904 81.880 144.867 1.00 46.41 462 LEU B N 1
ATOM 13342 C CA . LEU B 1 473 ? 46.003 81.907 143.910 1.00 41.84 462 LEU B CA 1
ATOM 13343 C C . LEU B 1 473 ? 45.450 81.930 142.497 1.00 40.38 462 LEU B C 1
ATOM 13344 O O . LEU B 1 473 ? 45.827 82.779 141.680 1.00 40.90 462 LEU B O 1
ATOM 13360 N N . LEU B 1 474 ? 44.500 81.038 142.210 1.00 39.72 463 LEU B N 1
ATOM 13361 C CA . LEU B 1 474 ? 43.922 81.003 140.874 1.00 39.82 463 LEU B CA 1
ATOM 13362 C C . LEU B 1 474 ? 43.280 82.347 140.558 1.00 40.96 463 LEU B C 1
ATOM 13363 O O . LEU B 1 474 ? 43.535 82.938 139.502 1.00 43.12 463 LEU B O 1
ATOM 13379 N N . GLN B 1 475 ? 42.493 82.875 141.498 1.00 40.44 464 GLN B N 1
ATOM 13380 C CA . GLN B 1 475 ? 41.913 84.199 141.323 1.00 41.38 464 GLN B CA 1
ATOM 13381 C C . GLN B 1 475 ? 42.991 85.180 140.881 1.00 38.23 464 GLN B C 1
ATOM 13382 O O . GLN B 1 475 ? 42.861 85.862 139.855 1.00 40.29 464 GLN B O 1
ATOM 13396 N N . TYR B 1 476 ? 44.110 85.187 141.606 1.00 42.23 465 TYR B N 1
ATOM 13397 C CA . TYR B 1 476 ? 45.208 86.084 141.275 1.00 45.29 465 TYR B CA 1
ATOM 13398 C C . TYR B 1 476 ? 45.695 85.848 139.852 1.00 43.56 465 TYR B C 1
ATOM 13399 O O . TYR B 1 476 ? 45.789 86.787 139.051 1.00 44.66 465 TYR B O 1
ATOM 13417 N N . LEU B 1 477 ? 45.986 84.591 139.507 1.00 45.90 466 LEU B N 1
ATOM 13418 C CA . LEU B 1 477 ? 46.484 84.316 138.166 1.00 47.95 466 LEU B CA 1
ATOM 13419 C C . LEU B 1 477 ? 45.462 84.698 137.106 1.00 45.58 466 LEU B C 1
ATOM 13420 O O . LEU B 1 477 ? 45.843 85.083 135.995 1.00 42.82 466 LEU B O 1
ATOM 13436 N N . ASP B 1 478 ? 44.164 84.614 137.426 1.00 48.02 467 ASP B N 1
ATOM 13437 C CA . ASP B 1 478 ? 43.163 84.980 136.428 1.00 38.36 467 ASP B CA 1
ATOM 13438 C C . ASP B 1 478 ? 43.357 86.419 135.974 1.00 39.07 467 ASP B C 1
ATOM 13439 O O . ASP B 1 478 ? 43.014 86.767 134.837 1.00 39.88 467 ASP B O 1
ATOM 13448 N N . ALA B 1 479 ? 43.927 87.262 136.833 1.00 39.00 468 ALA B N 1
ATOM 13449 C CA . ALA B 1 479 ? 44.091 88.673 136.523 1.00 43.15 468 ALA B CA 1
ATOM 13450 C C . ALA B 1 479 ? 45.470 89.006 135.977 1.00 39.47 468 ALA B C 1
ATOM 13451 O O . ALA B 1 479 ? 45.739 90.178 135.692 1.00 46.39 468 ALA B O 1
ATOM 13458 N N . ASN B 1 480 ? 46.352 88.020 135.842 1.00 38.18 469 ASN B N 1
ATOM 13459 C CA . ASN B 1 480 ? 47.720 88.261 135.394 1.00 39.67 469 ASN B CA 1
ATOM 13460 C C . ASN B 1 480 ? 48.117 87.280 134.299 1.00 40.39 469 ASN B C 1
ATOM 13461 O O . ASN B 1 480 ? 49.156 86.621 134.368 1.00 39.66 469 ASN B O 1
ATOM 13472 N N . ARG B 1 481 ? 47.289 87.175 133.258 1.00 43.01 470 ARG B N 1
ATOM 13473 C CA . ARG B 1 481 ? 47.602 86.293 132.138 1.00 41.49 470 ARG B CA 1
ATOM 13474 C C . ARG B 1 481 ? 48.668 86.876 131.222 1.00 43.03 470 ARG B C 1
ATOM 13475 O O . ARG B 1 481 ? 49.304 86.120 130.479 1.00 43.93 470 ARG B O 1
ATOM 13496 N N . ASN B 1 482 ? 48.893 88.199 131.268 1.00 40.25 471 ASN B N 1
ATOM 13497 C CA . ASN B 1 482 ? 50.028 88.771 130.554 1.00 39.05 471 ASN B CA 1
ATOM 13498 C C . ASN B 1 482 ? 51.346 88.233 131.076 1.00 37.74 471 ASN B C 1
ATOM 13499 O O . ASN B 1 482 ? 52.399 88.542 130.499 1.00 54.01 471 ASN B O 1
ATOM 13510 N N . ASN B 1 483 ? 51.314 87.434 132.136 1.00 36.68 472 ASN B N 1
ATOM 13511 C CA . ASN B 1 483 ? 52.497 86.787 132.678 1.00 35.62 472 ASN B CA 1
ATOM 13512 C C . ASN B 1 483 ? 52.340 85.275 132.744 1.00 35.04 472 ASN B C 1
ATOM 13513 O O . ASN B 1 483 ? 53.074 84.609 133.480 1.00 35.08 472 ASN B O 1
ATOM 13524 N N . ILE B 1 484 ? 51.378 84.725 132.006 1.00 35.58 473 ILE B N 1
ATOM 13525 C CA . ILE B 1 484 ? 51.209 83.285 131.852 1.00 35.44 473 ILE B CA 1
ATOM 13526 C C . ILE B 1 484 ? 51.605 82.919 130.426 1.00 44.25 473 ILE B C 1
ATOM 13527 O O . ILE B 1 484 ? 51.181 83.578 129.467 1.00 42.98 473 ILE B O 1
ATOM 13543 N N . ALA B 1 485 ? 52.420 81.880 130.291 1.00 35.93 474 ALA B N 1
ATOM 13544 C CA . ALA B 1 485 ? 52.772 81.311 129.000 1.00 37.71 474 ALA B CA 1
ATOM 13545 C C . ALA B 1 485 ? 52.004 80.009 128.789 1.00 38.90 474 ALA B C 1
ATOM 13546 O O . ALA B 1 485 ? 51.325 79.507 129.688 1.00 41.61 474 ALA B O 1
ATOM 13553 N N . GLY B 1 486 ? 52.116 79.462 127.575 1.00 40.28 475 GLY B N 1
ATOM 13554 C CA . GLY B 1 486 ? 51.626 78.129 127.304 1.00 44.05 475 GLY B CA 1
ATOM 13555 C C . GLY B 1 486 ? 50.764 78.085 126.061 1.00 47.45 475 GLY B C 1
ATOM 13556 O O . GLY B 1 486 ? 50.794 78.995 125.225 1.00 50.31 475 GLY B O 1
ATOM 13560 N N . ASP B 1 487 ? 49.988 77.006 125.950 1.00 50.76 476 ASP B N 1
ATOM 13561 C CA . ASP B 1 487 ? 49.167 76.764 124.769 1.00 54.51 476 ASP B CA 1
ATOM 13562 C C . ASP B 1 487 ? 48.175 77.899 124.557 1.00 52.84 476 ASP B C 1
ATOM 13563 O O . ASP B 1 487 ? 47.342 78.182 125.424 1.00 55.22 476 ASP B O 1
ATOM 13572 N N . GLY B 1 488 ? 48.261 78.541 123.394 1.00 50.29 477 GLY B N 1
ATOM 13573 C CA . GLY B 1 488 ? 47.386 79.640 123.057 1.00 49.23 477 GLY B CA 1
ATOM 13574 C C . GLY B 1 488 ? 47.786 80.971 123.649 1.00 48.83 477 GLY B C 1
ATOM 13575 O O . GLY B 1 488 ? 47.085 81.967 123.422 1.00 51.41 477 GLY B O 1
ATOM 13579 N N . TYR B 1 489 ? 48.887 81.024 124.390 1.00 46.10 478 TYR B N 1
ATOM 13580 C CA . TYR B 1 489 ? 49.318 82.236 125.066 1.00 49.16 478 TYR B CA 1
ATOM 13581 C C . TYR B 1 489 ? 50.489 82.876 124.336 1.00 53.88 478 TYR B C 1
ATOM 13582 O O . TYR B 1 489 ? 51.400 82.186 123.866 1.00 52.21 478 TYR B O 1
ATOM 13600 N N . SER B 1 490 ? 50.447 84.200 124.233 1.00 61.21 479 SER B N 1
ATOM 13601 C CA . SER B 1 490 ? 51.618 84.953 123.822 1.00 61.27 479 SER B CA 1
ATOM 13602 C C . SER B 1 490 ? 52.747 84.751 124.825 1.00 61.02 479 SER B C 1
ATOM 13603 O O . SER B 1 490 ? 52.523 84.716 126.037 1.00 61.62 479 SER B O 1
ATOM 13611 N N . SER B 1 491 ? 53.967 84.605 124.315 1.00 58.98 480 SER B N 1
ATOM 13612 C CA . SER B 1 491 ? 55.127 84.505 125.189 1.00 58.59 480 SER B CA 1
ATOM 13613 C C . SER B 1 491 ? 55.160 85.689 126.148 1.00 57.45 480 SER B C 1
ATOM 13614 O O . SER B 1 491 ? 54.779 86.807 125.793 1.00 58.86 480 SER B O 1
ATOM 13622 N N . VAL B 1 492 ? 55.589 85.429 127.383 1.00 56.78 481 VAL B N 1
ATOM 13623 C CA . VAL B 1 492 ? 55.698 86.488 128.385 1.00 57.59 481 VAL B CA 1
ATOM 13624 C C . VAL B 1 492 ? 56.921 87.338 128.049 1.00 61.46 481 VAL B C 1
ATOM 13625 O O . VAL B 1 492 ? 58.063 86.884 128.168 1.00 65.83 481 VAL B O 1
ATOM 13638 N N . LYS B 1 493 ? 56.676 88.580 127.642 1.00 61.10 482 LYS B N 1
ATOM 13639 C CA . LYS B 1 493 ? 57.691 89.476 127.101 1.00 64.62 482 LYS B CA 1
ATOM 13640 C C . LYS B 1 493 ? 58.308 90.372 128.161 1.00 61.58 482 LYS B C 1
ATOM 13641 O O . LYS B 1 493 ? 59.510 90.654 128.107 1.00 61.73 482 LYS B O 1
ATOM 13660 N N . ASN B 1 494 ? 57.509 90.829 129.120 1.00 61.59 483 ASN B N 1
ATOM 13661 C CA . ASN B 1 494 ? 57.982 91.672 130.205 1.00 59.97 483 ASN B CA 1
ATOM 13662 C C . ASN B 1 494 ? 57.816 90.946 131.530 1.00 52.18 483 ASN B C 1
ATOM 13663 O O . ASN B 1 494 ? 56.789 90.308 131.777 1.00 50.82 483 ASN B O 1
ATOM 13674 N N . GLY B 1 495 ? 58.836 91.045 132.377 1.00 47.98 484 GLY B N 1
ATOM 13675 C CA . GLY B 1 495 ? 58.711 90.591 133.745 1.00 45.56 484 GLY B CA 1
ATOM 13676 C C . GLY B 1 495 ? 58.809 89.082 133.893 1.00 44.55 484 GLY B C 1
ATOM 13677 O O . GLY B 1 495 ? 59.504 88.393 133.144 1.00 46.94 484 GLY B O 1
ATOM 13681 N N . ASP B 1 496 ? 58.073 88.568 134.871 1.00 42.33 485 ASP B N 1
ATOM 13682 C CA . ASP B 1 496 ? 58.253 87.211 135.361 1.00 40.46 485 ASP B CA 1
ATOM 13683 C C . ASP B 1 496 ? 57.178 86.285 134.808 1.00 41.14 485 ASP B C 1
ATOM 13684 O O . ASP B 1 496 ? 56.132 86.720 134.321 1.00 42.36 485 ASP B O 1
ATOM 13693 N N . ILE B 1 497 ? 57.465 84.989 134.880 1.00 39.71 486 ILE B N 1
ATOM 13694 C CA . ILE B 1 497 ? 56.566 83.946 134.402 1.00 40.77 486 ILE B CA 1
ATOM 13695 C C . ILE B 1 497 ? 55.914 83.307 135.619 1.00 39.32 486 ILE B C 1
ATOM 13696 O O . ILE B 1 497 ? 56.608 82.824 136.523 1.00 39.28 486 ILE B O 1
ATOM 13712 N N . LYS B 1 498 ? 54.579 83.298 135.645 1.00 39.48 487 LYS B N 1
ATOM 13713 C CA . LYS B 1 498 ? 53.834 82.831 136.807 1.00 38.76 487 LYS B CA 1
ATOM 13714 C C . LYS B 1 498 ? 53.176 81.475 136.627 1.00 41.99 487 LYS B C 1
ATOM 13715 O O . LYS B 1 498 ? 52.915 80.803 137.629 1.00 42.34 487 LYS B O 1
ATOM 13734 N N . ALA B 1 499 ? 52.911 81.047 135.397 1.00 43.66 488 ALA B N 1
ATOM 13735 C CA . ALA B 1 499 ? 52.372 79.712 135.187 1.00 41.14 488 ALA B CA 1
ATOM 13736 C C . ALA B 1 499 ? 52.547 79.331 133.727 1.00 37.45 488 ALA B C 1
ATOM 13737 O O . ALA B 1 499 ? 52.760 80.182 132.860 1.00 35.22 488 ALA B O 1
ATOM 13744 N N . ILE B 1 500 ? 52.473 78.028 133.477 1.00 42.28 489 ILE B N 1
ATOM 13745 C CA . ILE B 1 500 ? 52.480 77.465 132.132 1.00 43.63 489 ILE B CA 1
ATOM 13746 C C . ILE B 1 500 ? 51.156 76.738 131.946 1.00 44.63 489 ILE B C 1
ATOM 13747 O O . ILE B 1 500 ? 50.875 75.763 132.656 1.00 43.66 489 ILE B O 1
ATOM 13763 N N . TYR B 1 501 ? 50.341 77.207 131.009 1.00 46.26 490 TYR B N 1
ATOM 13764 C CA . TYR B 1 501 ? 49.057 76.572 130.740 1.00 49.13 490 TYR B CA 1
ATOM 13765 C C . TYR B 1 501 ? 49.259 75.444 129.732 1.00 52.99 490 TYR B C 1
ATOM 13766 O O . TYR B 1 501 ? 49.616 75.690 128.575 1.00 53.79 490 TYR B O 1
ATOM 13784 N N . LYS B 1 502 ? 49.039 74.210 130.173 1.00 54.18 491 LYS B N 1
ATOM 13785 C CA . LYS B 1 502 ? 48.852 73.056 129.310 1.00 60.04 491 LYS B CA 1
ATOM 13786 C C . LYS B 1 502 ? 47.385 72.656 129.368 1.00 66.87 491 LYS B C 1
ATOM 13787 O O . LYS B 1 502 ? 46.678 72.935 130.342 1.00 69.80 491 LYS B O 1
ATOM 13806 N N . ARG B 1 503 ? 46.934 71.952 128.335 1.00 73.46 492 ARG B N 1
ATOM 13807 C CA . ARG B 1 503 ? 45.520 71.609 128.266 1.00 79.29 492 ARG B CA 1
ATOM 13808 C C . ARG B 1 503 ? 45.111 70.832 129.508 1.00 79.03 492 ARG B C 1
ATOM 13809 O O . ARG B 1 503 ? 44.089 71.125 130.138 1.00 75.65 492 ARG B O 1
ATOM 13830 N N . ASP B 1 504 ? 45.926 69.850 129.891 1.00 84.01 493 ASP B N 1
ATOM 13831 C CA . ASP B 1 504 ? 45.626 69.008 131.037 1.00 85.89 493 ASP B CA 1
ATOM 13832 C C . ASP B 1 504 ? 45.789 69.723 132.372 1.00 82.90 493 ASP B C 1
ATOM 13833 O O . ASP B 1 504 ? 45.271 69.230 133.380 1.00 82.92 493 ASP B O 1
ATOM 13842 N N . TYR B 1 505 ? 46.486 70.856 132.420 1.00 74.21 494 TYR B N 1
ATOM 13843 C CA . TYR B 1 505 ? 46.809 71.427 133.723 1.00 67.25 494 TYR B CA 1
ATOM 13844 C C . TYR B 1 505 ? 47.323 72.852 133.591 1.00 60.90 494 TYR B C 1
ATOM 13845 O O . TYR B 1 505 ? 47.628 73.333 132.500 1.00 59.84 494 TYR B O 1
ATOM 13863 N N . LEU B 1 506 ? 47.374 73.537 134.727 1.00 57.57 495 LEU B N 1
ATOM 13864 C CA . LEU B 1 506 ? 48.061 74.819 134.851 1.00 53.10 495 LEU B CA 1
ATOM 13865 C C . LEU B 1 506 ? 49.230 74.596 135.805 1.00 50.55 495 LEU B C 1
ATOM 13866 O O . LEU B 1 506 ? 49.023 74.275 136.978 1.00 48.72 495 LEU B O 1
ATOM 13882 N N . CYS B 1 507 ? 50.455 74.724 135.303 1.00 50.06 496 CYS B N 1
ATOM 13883 C CA . CYS B 1 507 ? 51.650 74.496 136.113 1.00 48.64 496 CYS B CA 1
ATOM 13884 C C . CYS B 1 507 ? 52.095 75.839 136.679 1.00 44.94 496 CYS B C 1
ATOM 13885 O O . CYS B 1 507 ? 52.734 76.633 135.988 1.00 46.44 496 CYS B O 1
ATOM 13893 N N . ILE B 1 508 ? 51.728 76.102 137.929 1.00 43.14 497 ILE B N 1
ATOM 13894 C CA . ILE B 1 508 ? 52.086 77.347 138.602 1.00 41.29 497 ILE B CA 1
ATOM 13895 C C . ILE B 1 508 ? 53.528 77.243 139.081 1.00 42.80 497 ILE B C 1
ATOM 13896 O O . ILE B 1 508 ? 53.871 76.337 139.848 1.00 44.16 497 ILE B O 1
ATOM 13912 N N . LEU B 1 509 ? 54.377 78.162 138.628 1.00 41.73 498 LEU B N 1
ATOM 13913 C CA . LEU B 1 509 ? 55.797 78.063 138.934 1.00 41.31 498 LEU B CA 1
ATOM 13914 C C . LEU B 1 509 ? 56.027 78.128 140.442 1.00 42.29 498 LEU B C 1
ATOM 13915 O O . LEU B 1 509 ? 55.295 78.794 141.180 1.00 42.98 498 LEU B O 1
ATOM 13931 N N . GLY B 1 510 ? 57.067 77.421 140.892 1.00 41.38 499 GLY B N 1
ATOM 13932 C CA . GLY B 1 510 ? 57.356 77.353 142.315 1.00 39.51 499 GLY B CA 1
ATOM 13933 C C . GLY B 1 510 ? 57.452 78.710 142.984 1.00 41.09 499 GLY B C 1
ATOM 13934 O O . GLY B 1 510 ? 57.000 78.884 144.118 1.00 42.88 499 GLY B O 1
ATOM 13938 N N . GLU B 1 511 ? 58.055 79.687 142.304 1.00 42.48 500 GLU B N 1
ATOM 13939 C CA . GLU B 1 511 ? 58.281 80.988 142.928 1.00 40.21 500 GLU B CA 1
ATOM 13940 C C . GLU B 1 511 ? 56.965 81.682 143.256 1.00 39.85 500 GLU B C 1
ATOM 13941 O O . GLU B 1 511 ? 56.839 82.328 144.302 1.00 42.31 500 GLU B O 1
ATOM 13953 N N . THR B 1 512 ? 55.971 81.568 142.372 1.00 38.92 501 THR B N 1
ATOM 13954 C CA . THR B 1 512 ? 54.670 82.180 142.632 1.00 40.30 501 THR B CA 1
ATOM 13955 C C . THR B 1 512 ? 53.977 81.503 143.813 1.00 41.81 501 THR B C 1
ATOM 13956 O O . THR B 1 512 ? 53.353 82.169 144.658 1.00 41.86 501 THR B O 1
ATOM 13967 N N . VAL B 1 513 ? 54.104 80.179 143.907 1.00 44.54 502 VAL B N 1
ATOM 13968 C CA . VAL B 1 513 ? 53.534 79.466 145.043 1.00 49.29 502 VAL B CA 1
ATOM 13969 C C . VAL B 1 513 ? 54.229 79.883 146.332 1.00 55.03 502 VAL B C 1
ATOM 13970 O O . VAL B 1 513 ? 53.591 79.985 147.388 1.00 58.25 502 VAL B O 1
ATOM 13983 N N . LYS B 1 514 ? 55.538 80.136 146.275 1.00 57.42 503 LYS B N 1
ATOM 13984 C CA . LYS B 1 514 ? 56.219 80.631 147.463 1.00 60.22 503 LYS B CA 1
ATOM 13985 C C . LYS B 1 514 ? 55.712 82.021 147.825 1.00 56.00 503 LYS B C 1
ATOM 13986 O O . LYS B 1 514 ? 55.323 82.268 148.967 1.00 57.54 503 LYS B O 1
ATOM 14005 N N . GLU B 1 515 ? 55.666 82.930 146.849 1.00 53.86 504 GLU B N 1
ATOM 14006 C CA . GLU B 1 515 ? 55.171 84.278 147.107 1.00 54.12 504 GLU B CA 1
ATOM 14007 C C . GLU B 1 515 ? 53.792 84.258 147.751 1.00 53.90 504 GLU B C 1
ATOM 14008 O O . GLU B 1 515 ? 53.430 85.197 148.471 1.00 56.00 504 GLU B O 1
ATOM 14020 N N . LYS B 1 516 ? 53.006 83.209 147.503 1.00 52.17 505 LYS B N 1
ATOM 14021 C CA . LYS B 1 516 ? 51.694 83.133 148.145 1.00 53.70 505 LYS B CA 1
ATOM 14022 C C . LYS B 1 516 ? 51.740 82.475 149.528 1.00 54.46 505 LYS B C 1
ATOM 14023 O O . LYS B 1 516 ? 51.152 82.998 150.482 1.00 56.06 505 LYS B O 1
ATOM 14042 N N . LEU B 1 517 ? 52.419 81.334 149.661 1.00 54.74 506 LEU B N 1
ATOM 14043 C CA . LEU B 1 517 ? 52.308 80.535 150.877 1.00 58.17 506 LEU B CA 1
ATOM 14044 C C . LEU B 1 517 ? 53.402 80.810 151.905 1.00 64.93 506 LEU B C 1
ATOM 14045 O O . LEU B 1 517 ? 53.190 80.534 153.091 1.00 65.84 506 LEU B O 1
ATOM 14061 N N . THR B 1 518 ? 54.559 81.331 151.496 1.00 70.23 507 THR B N 1
ATOM 14062 C CA . THR B 1 518 ? 55.614 81.768 152.414 1.00 75.33 507 THR B CA 1
ATOM 14063 C C . THR B 1 518 ? 56.037 80.567 153.250 1.00 76.98 507 THR B C 1
ATOM 14064 O O . THR B 1 518 ? 56.534 79.587 152.671 1.00 73.61 507 THR B O 1
ATOM 14075 N N . HIS B 1 519 ? 55.875 80.587 154.569 1.00 82.42 508 HIS B N 1
ATOM 14076 C CA . HIS B 1 519 ? 56.340 79.508 155.427 1.00 84.97 508 HIS B CA 1
ATOM 14077 C C . HIS B 1 519 ? 55.405 78.306 155.445 1.00 84.47 508 HIS B C 1
ATOM 14078 O O . HIS B 1 519 ? 55.812 77.238 155.913 1.00 85.23 508 HIS B O 1
ATOM 14092 N N . GLU B 1 520 ? 54.182 78.448 154.946 1.00 83.13 509 GLU B N 1
ATOM 14093 C CA . GLU B 1 520 ? 53.200 77.369 154.920 1.00 86.60 509 GLU B CA 1
ATOM 14094 C C . GLU B 1 520 ? 53.236 76.565 153.624 1.00 79.39 50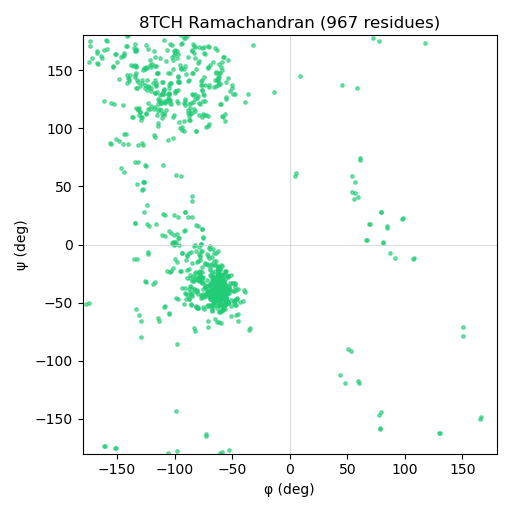9 GLU B C 1
ATOM 14095 O O . GLU B 1 520 ? 52.328 75.756 153.378 1.00 76.15 509 GLU B O 1
ATOM 14103 N N . LEU B 1 521 ? 54.271 76.770 152.804 1.00 77.42 510 LEU B N 1
ATOM 14104 C CA . LEU B 1 521 ? 54.332 76.153 151.484 1.00 74.12 510 LEU B CA 1
ATOM 14105 C C . LEU B 1 521 ? 54.262 74.636 151.569 1.00 72.11 510 LEU B C 1
ATOM 14106 O O . LEU B 1 521 ? 53.424 74.005 150.913 1.00 70.81 510 LEU B O 1
ATOM 14122 N N . GLN B 1 522 ? 55.161 74.027 152.343 1.00 72.82 511 GLN B N 1
ATOM 14123 C CA . GLN B 1 522 ? 55.222 72.570 152.396 1.00 74.30 511 GLN B CA 1
ATOM 14124 C C . GLN B 1 522 ? 53.902 71.979 152.869 1.00 70.97 511 GLN B C 1
ATOM 14125 O O . GLN B 1 522 ? 53.377 71.048 152.251 1.00 71.18 511 GLN B O 1
ATOM 14139 N N . THR B 1 523 ? 53.339 72.508 153.958 1.00 68.86 512 THR B N 1
ATOM 14140 C CA . THR B 1 523 ? 52.132 71.895 154.498 1.00 69.16 512 THR B CA 1
ATOM 14141 C C . THR B 1 523 ? 50.963 72.046 153.526 1.00 67.54 512 THR B C 1
ATOM 14142 O O . THR B 1 523 ? 50.211 71.088 153.296 1.00 67.01 512 THR B O 1
ATOM 14153 N N . ILE B 1 524 ? 50.811 73.221 152.903 1.00 66.85 513 ILE B N 1
ATOM 14154 C CA . ILE B 1 524 ? 49.657 73.409 152.028 1.00 66.16 513 ILE B CA 1
ATOM 14155 C C . ILE B 1 524 ? 49.809 72.603 150.740 1.00 63.60 513 ILE B C 1
ATOM 14156 O O . ILE B 1 524 ? 48.838 72.019 150.248 1.00 60.04 513 ILE B O 1
ATOM 14172 N N . THR B 1 525 ? 51.010 72.572 150.153 1.00 63.89 514 THR B N 1
ATOM 14173 C CA . THR B 1 525 ? 51.212 71.744 148.966 1.00 64.91 514 THR B CA 1
ATOM 14174 C C . THR B 1 525 ? 51.035 70.265 149.291 1.00 64.89 514 THR B C 1
ATOM 14175 O O . THR B 1 525 ? 50.503 69.500 148.474 1.00 63.99 514 THR B O 1
ATOM 14186 N N . GLY B 1 526 ? 51.472 69.839 150.478 1.00 66.66 515 GLY B N 1
ATOM 14187 C CA . GLY B 1 526 ? 51.186 68.486 150.915 1.00 68.37 515 GLY B CA 1
ATOM 14188 C C . GLY B 1 526 ? 49.699 68.202 150.955 1.00 68.56 515 GLY B C 1
ATOM 14189 O O . GLY B 1 526 ? 49.251 67.135 150.534 1.00 67.91 515 GLY B O 1
ATOM 14193 N N . GLN B 1 527 ? 48.915 69.150 151.473 1.00 70.64 516 GLN B N 1
ATOM 14194 C CA . GLN B 1 527 ? 47.466 68.981 151.463 1.00 70.78 516 GLN B CA 1
ATOM 14195 C C . GLN B 1 527 ? 46.936 68.897 150.035 1.00 65.47 516 GLN B C 1
ATOM 14196 O O . GLN B 1 527 ? 46.092 68.047 149.725 1.00 68.66 516 GLN B O 1
ATOM 14210 N N . TRP B 1 528 ? 47.426 69.769 149.150 1.00 58.98 517 TRP B N 1
ATOM 14211 C CA . TRP B 1 528 ? 47.011 69.734 147.752 1.00 56.99 517 TRP B CA 1
ATOM 14212 C C . TRP B 1 528 ? 47.247 68.364 147.130 1.00 60.78 517 TRP B C 1
ATOM 14213 O O . TRP B 1 528 ? 46.421 67.875 146.350 1.00 59.58 517 TRP B O 1
ATOM 14234 N N . ASP B 1 529 ? 48.386 67.741 147.440 1.00 67.09 518 ASP B N 1
ATOM 14235 C CA . ASP B 1 529 ? 48.665 66.415 146.896 1.00 74.16 518 ASP B CA 1
ATOM 14236 C C . ASP B 1 529 ? 47.782 65.358 147.554 1.00 77.08 518 ASP B C 1
ATOM 14237 O O . ASP B 1 529 ? 47.107 64.584 146.866 1.00 73.89 518 ASP B O 1
ATOM 14246 N N . LYS B 1 530 ? 47.783 65.302 148.891 1.00 85.19 519 LYS B N 1
ATOM 14247 C CA . LYS B 1 530 ? 46.895 64.385 149.597 1.00 88.85 519 LYS B CA 1
ATOM 14248 C C . LYS B 1 530 ? 45.446 64.575 149.166 1.00 87.12 519 LYS B C 1
ATOM 14249 O O . LYS B 1 530 ? 44.648 63.633 149.233 1.00 89.00 519 LYS B O 1
ATOM 14268 N N . LYS B 1 531 ? 45.088 65.779 148.721 1.00 81.29 520 LYS B N 1
ATOM 14269 C CA . LYS B 1 531 ? 43.756 66.045 148.198 1.00 80.54 520 LYS B CA 1
ATOM 14270 C C . LYS B 1 531 ? 43.620 65.711 146.717 1.00 76.59 520 LYS B C 1
ATOM 14271 O O . LYS B 1 531 ? 42.508 65.791 146.181 1.00 74.64 520 LYS B O 1
ATOM 14290 N N . GLY B 1 532 ? 44.712 65.352 146.046 1.00 77.11 521 GLY B N 1
ATOM 14291 C CA . GLY B 1 532 ? 44.644 64.950 144.655 1.00 78.07 521 GLY B CA 1
ATOM 14292 C C . GLY B 1 532 ? 44.546 66.077 143.656 1.00 76.12 521 GLY B C 1
ATOM 14293 O O . GLY B 1 532 ? 43.997 65.882 142.566 1.00 75.61 521 GLY B O 1
ATOM 14297 N N . TYR B 1 533 ? 45.074 67.255 143.985 1.00 73.43 522 TYR B N 1
ATOM 14298 C CA . TYR B 1 533 ? 44.948 68.393 143.089 1.00 70.83 522 TYR B CA 1
ATOM 14299 C C . TYR B 1 533 ? 45.982 68.395 141.967 1.00 72.94 522 TYR B C 1
ATOM 14300 O O . TYR B 1 533 ? 45.735 69.010 140.924 1.00 71.35 522 TYR B O 1
ATOM 14318 N N . LEU B 1 534 ? 47.128 67.738 142.148 1.00 76.17 523 LEU B N 1
ATOM 14319 C CA . LEU B 1 534 ? 48.281 68.008 141.301 1.00 76.99 523 LEU B CA 1
ATOM 14320 C C . LEU B 1 534 ? 48.826 66.754 140.635 1.00 82.58 523 LEU B C 1
ATOM 14321 O O . LEU B 1 534 ? 48.686 65.638 141.141 1.00 84.55 523 LEU B O 1
ATOM 14337 N N . ILE B 1 535 ? 49.454 66.976 139.480 1.00 86.05 524 ILE B N 1
ATOM 14338 C CA . ILE B 1 535 ? 50.110 65.931 138.700 1.00 87.44 524 ILE B CA 1
ATOM 14339 C C . ILE B 1 535 ? 51.588 65.943 139.082 1.00 87.73 524 ILE B C 1
ATOM 14340 O O . ILE B 1 535 ? 52.359 66.774 138.599 1.00 91.37 524 ILE B O 1
ATOM 14356 N N . LYS B 1 536 ? 51.989 65.012 139.946 1.00 92.50 525 LYS B N 1
ATOM 14357 C CA . LYS B 1 536 ? 53.343 65.025 140.481 1.00 105.84 525 LYS B CA 1
ATOM 14358 C C . LYS B 1 536 ? 54.377 64.793 139.377 1.00 110.59 525 LYS B C 1
ATOM 14359 O O . LYS B 1 536 ? 54.060 64.408 138.248 1.00 112.89 525 LYS B O 1
ATOM 14378 N N . GLY B 1 537 ? 55.642 65.023 139.738 1.00 114.28 526 GLY B N 1
ATOM 14379 C CA . GLY B 1 537 ? 56.749 64.842 138.825 1.00 115.59 526 GLY B CA 1
ATOM 14380 C C . GLY B 1 537 ? 57.312 63.433 138.852 1.00 121.66 526 GLY B C 1
ATOM 14381 O O . GLY B 1 537 ? 56.868 62.559 139.595 1.00 123.26 526 GLY B O 1
ATOM 14385 N N . GLU B 1 538 ? 58.328 63.223 138.015 1.00 137.80 527 GLU B N 1
ATOM 14386 C CA . GLU B 1 538 ? 58.865 61.882 137.814 1.00 158.54 527 GLU B CA 1
ATOM 14387 C C . GLU B 1 538 ? 59.407 61.302 139.116 1.00 164.79 527 GLU B C 1
ATOM 14388 O O . GLU B 1 538 ? 59.042 60.189 139.509 1.00 168.94 527 GLU B O 1
ATOM 14396 N N . LYS B 1 539 ? 60.280 62.039 139.801 1.00 165.42 528 LYS B N 1
ATOM 14397 C CA . LYS B 1 539 ? 61.024 61.486 140.935 1.00 167.46 528 LYS B CA 1
ATOM 14398 C C . LYS B 1 539 ? 60.254 61.544 142.250 1.00 160.84 528 LYS B C 1
ATOM 14399 O O . LYS B 1 539 ? 60.849 61.770 143.306 1.00 161.57 528 LYS B O 1
ATOM 14405 N N . ASP B 1 540 ? 58.942 61.322 142.223 1.00 153.92 529 ASP B N 1
ATOM 14406 C CA . ASP B 1 540 ? 58.110 61.431 143.421 1.00 152.78 529 ASP B CA 1
ATOM 14407 C C . ASP B 1 540 ? 58.300 62.789 144.093 1.00 151.15 529 ASP B C 1
ATOM 14408 O O . ASP B 1 540 ? 58.463 62.898 145.310 1.00 150.14 529 ASP B O 1
ATOM 14413 N N . ARG B 1 541 ? 58.291 63.833 143.271 1.00 144.71 530 ARG B N 1
ATOM 14414 C CA . ARG B 1 541 ? 58.409 65.215 143.713 1.00 141.36 530 ARG B CA 1
ATOM 14415 C C . ARG B 1 541 ? 57.132 65.963 143.360 1.00 132.22 530 ARG B C 1
ATOM 14416 O O . ARG B 1 541 ? 56.549 65.750 142.291 1.00 132.57 530 ARG B O 1
ATOM 14436 N N . LEU B 1 542 ? 56.705 66.847 144.264 1.00 122.41 531 LEU B N 1
ATOM 14437 C CA . LEU B 1 542 ? 55.450 67.562 144.072 1.00 112.83 531 LEU B CA 1
ATOM 14438 C C . LEU B 1 542 ? 55.472 68.447 142.836 1.00 101.29 531 LEU B C 1
ATOM 14439 O O . LEU B 1 542 ? 54.438 68.606 142.176 1.00 101.05 531 LEU B O 1
ATOM 14455 N N . GLN B 1 543 ? 56.620 69.021 142.494 1.00 89.80 532 GLN B N 1
ATOM 14456 C CA . GLN B 1 543 ? 56.701 69.921 141.353 1.00 79.03 532 GLN B CA 1
ATOM 14457 C C . GLN B 1 543 ? 57.062 69.127 140.104 1.00 75.01 532 GLN B C 1
ATOM 14458 O O . GLN B 1 543 ? 58.079 68.425 140.071 1.00 71.76 532 GLN B O 1
ATOM 14472 N N . LYS B 1 544 ? 56.216 69.242 139.088 1.00 74.48 533 LYS B N 1
ATOM 14473 C CA . LYS B 1 544 ? 56.436 68.636 137.789 1.00 73.43 533 LYS B CA 1
ATOM 14474 C C . LYS B 1 544 ? 57.312 69.528 136.922 1.00 70.33 533 LYS B C 1
ATOM 14475 O O . LYS B 1 544 ? 57.279 70.761 137.017 1.00 67.32 533 LYS B O 1
ATOM 14494 N N . GLN B 1 545 ? 58.106 68.885 136.072 1.00 70.20 534 GLN B N 1
ATOM 14495 C CA . GLN B 1 545 ? 58.787 69.585 134.995 1.00 66.23 534 GLN B CA 1
ATOM 14496 C C . GLN B 1 545 ? 57.818 69.701 133.824 1.00 63.71 534 GLN B C 1
ATOM 14497 O O . GLN B 1 545 ? 57.304 68.688 133.333 1.00 66.16 534 GLN B O 1
ATOM 14511 N N . VAL B 1 546 ? 57.563 70.925 133.386 1.00 59.48 535 VAL B N 1
ATOM 14512 C CA . VAL B 1 546 ? 56.597 71.204 132.336 1.00 57.79 535 VAL B CA 1
ATOM 14513 C C . VAL B 1 546 ? 57.346 71.806 131.161 1.00 59.09 535 VAL B C 1
ATOM 14514 O O . VAL B 1 546 ? 58.118 72.758 131.326 1.00 57.37 535 VAL B O 1
ATOM 14527 N N . LYS B 1 547 ? 57.106 71.258 129.978 1.00 59.62 536 LYS B N 1
ATOM 14528 C CA . LYS B 1 547 ? 57.773 71.685 128.760 1.00 58.03 536 LYS B CA 1
ATOM 14529 C C . LYS B 1 547 ? 56.775 72.492 127.949 1.00 53.37 536 LYS B C 1
ATOM 14530 O O . LYS B 1 547 ? 55.660 72.028 127.699 1.00 54.12 536 LYS B O 1
ATOM 14549 N N . HIS B 1 548 ? 57.183 73.677 127.513 1.00 50.52 537 HIS B N 1
ATOM 14550 C CA . HIS B 1 548 ? 56.382 74.441 126.568 1.00 56.78 537 HIS B CA 1
ATOM 14551 C C . HIS B 1 548 ? 57.312 75.084 125.557 1.00 69.08 537 HIS B C 1
ATOM 14552 O O . HIS B 1 548 ? 58.376 75.592 125.923 1.00 70.52 537 HIS B O 1
ATOM 14566 N N . GLN B 1 549 ? 56.881 75.107 124.296 1.00 80.57 538 GLN B N 1
ATOM 14567 C CA . GLN B 1 549 ? 57.804 75.411 123.211 1.00 82.05 538 GLN B CA 1
ATOM 14568 C C . GLN B 1 549 ? 59.027 74.533 123.467 1.00 82.38 538 GLN B C 1
ATOM 14569 O O . GLN B 1 549 ? 58.910 73.304 123.515 1.00 83.40 538 GLN B O 1
ATOM 14583 N N . THR B 1 550 ? 60.196 75.140 123.662 1.00 79.55 539 THR B N 1
ATOM 14584 C CA . THR B 1 550 ? 61.422 74.384 123.910 1.00 83.94 539 THR B CA 1
ATOM 14585 C C . THR B 1 550 ? 62.002 74.648 125.297 1.00 76.99 539 THR B C 1
ATOM 14586 O O . THR B 1 550 ? 63.171 74.331 125.539 1.00 75.16 539 THR B O 1
ATOM 14597 N N . VAL B 1 551 ? 61.214 75.190 126.226 1.00 71.82 540 VAL B N 1
ATOM 14598 C CA . VAL B 1 551 ? 61.727 75.567 127.538 1.00 63.48 540 VAL B CA 1
ATOM 14599 C C . VAL B 1 551 ? 61.076 74.679 128.589 1.00 56.40 540 VAL B C 1
ATOM 14600 O O . VAL B 1 551 ? 59.914 74.266 128.466 1.00 55.77 540 VAL B O 1
ATOM 14613 N N . LYS B 1 552 ? 61.845 74.398 129.640 1.00 53.06 541 LYS B N 1
ATOM 14614 C CA . LYS B 1 552 ? 61.436 73.525 130.737 1.00 52.00 541 LYS B CA 1
ATOM 14615 C C . LYS B 1 552 ? 61.335 74.310 132.035 1.00 48.43 541 LYS B C 1
ATOM 14616 O O . LYS B 1 552 ? 62.350 74.761 132.575 1.00 47.08 541 LYS B O 1
ATOM 14635 N N . TYR B 1 553 ? 60.116 74.475 132.531 1.00 45.66 542 TYR B N 1
ATOM 14636 C CA . TYR B 1 553 ? 59.865 75.090 133.825 1.00 42.26 542 TYR B CA 1
ATOM 14637 C C . TYR B 1 553 ? 59.594 74.007 134.864 1.00 42.33 542 TYR B C 1
ATOM 14638 O O . TYR B 1 553 ? 59.318 72.855 134.531 1.00 42.92 542 TYR B O 1
ATOM 14656 N N . ARG B 1 554 ? 59.686 74.385 136.137 1.00 42.43 543 ARG B N 1
ATOM 14657 C CA . ARG B 1 554 ? 59.379 73.482 137.243 1.00 44.99 543 ARG B CA 1
ATOM 14658 C C . ARG B 1 554 ? 58.295 74.116 138.102 1.00 44.83 543 ARG B C 1
ATOM 14659 O O . ARG B 1 554 ? 58.513 75.178 138.697 1.00 46.51 543 ARG B O 1
ATOM 14680 N N . GLY B 1 555 ? 57.132 73.472 138.171 1.00 43.53 544 GLY B N 1
ATOM 14681 C CA . GLY B 1 555 ? 56.052 74.039 138.956 1.00 42.21 544 GLY B CA 1
ATOM 14682 C C . GLY B 1 555 ? 55.011 73.015 139.350 1.00 42.60 544 GLY B C 1
ATOM 14683 O O . GLY B 1 555 ? 55.071 71.849 138.959 1.00 44.18 544 GLY B O 1
ATOM 14687 N N . PHE B 1 556 ? 54.041 73.484 140.138 1.00 42.52 545 PHE B N 1
ATOM 14688 C CA . PHE B 1 556 ? 52.952 72.640 140.616 1.00 48.18 545 PHE B CA 1
ATOM 14689 C C . PHE B 1 556 ? 51.863 72.556 139.554 1.00 51.56 545 PHE B C 1
ATOM 14690 O O . PHE B 1 556 ? 51.249 73.571 139.210 1.00 51.89 545 PHE B O 1
ATOM 14707 N N . ALA B 1 557 ? 51.620 71.355 139.038 1.00 53.05 546 ALA B N 1
ATOM 14708 C CA . ALA B 1 557 ? 50.639 71.143 137.978 1.00 55.06 546 ALA B CA 1
ATOM 14709 C C . ALA B 1 557 ? 49.265 70.934 138.603 1.00 57.72 546 ALA B C 1
ATOM 14710 O O . ALA B 1 557 ? 49.025 69.916 139.254 1.00 57.79 546 ALA B O 1
ATOM 14717 N N . ILE B 1 558 ? 48.361 71.889 138.399 1.00 59.96 547 ILE B N 1
ATOM 14718 C CA . ILE B 1 558 ? 47.002 71.823 138.918 1.00 64.77 547 ILE B CA 1
ATOM 14719 C C . ILE B 1 558 ? 46.110 71.295 137.802 1.00 68.35 547 ILE B C 1
ATOM 14720 O O . ILE B 1 558 ? 46.024 71.909 136.731 1.00 67.90 547 ILE B O 1
ATOM 14736 N N . LYS B 1 559 ? 45.433 70.174 138.051 1.00 72.50 548 LYS B N 1
ATOM 14737 C CA . LYS B 1 559 ? 44.642 69.534 137.007 1.00 77.98 548 LYS B CA 1
ATOM 14738 C C . LYS B 1 559 ? 43.508 70.451 136.564 1.00 84.01 548 LYS B C 1
ATOM 14739 O O . LYS B 1 559 ? 42.888 71.137 137.381 1.00 89.44 548 LYS B O 1
ATOM 14758 N N . GLN B 1 560 ? 43.229 70.449 135.255 1.00 84.91 549 GLN B N 1
ATOM 14759 C CA . GLN B 1 560 ? 42.119 71.234 134.723 1.00 89.03 549 GLN B CA 1
ATOM 14760 C C . GLN B 1 560 ? 40.833 70.984 135.507 1.00 85.66 549 GLN B C 1
ATOM 14761 O O . GLN B 1 560 ? 40.005 71.894 135.648 1.00 84.73 549 GLN B O 1
ATOM 14775 N N . GLU B 1 561 ? 40.641 69.758 136.011 1.00 85.94 550 GLU B N 1
ATOM 14776 C CA . GLU B 1 561 ? 39.417 69.446 136.741 1.00 88.79 550 GLU B CA 1
ATOM 14777 C C . GLU B 1 561 ? 39.270 70.343 137.964 1.00 80.13 550 GLU B C 1
ATOM 14778 O O . GLU B 1 561 ? 38.175 70.837 138.258 1.00 76.52 550 GLU B O 1
ATOM 14786 N N . VAL B 1 562 ? 40.368 70.570 138.686 1.00 76.38 551 VAL B N 1
ATOM 14787 C CA . VAL B 1 562 ? 40.320 71.427 139.864 1.00 70.70 551 VAL B CA 1
ATOM 14788 C C . VAL B 1 562 ? 40.062 72.871 139.455 1.00 68.74 551 VAL B C 1
ATOM 14789 O O . VAL B 1 562 ? 39.232 73.565 140.052 1.00 70.78 551 VAL B O 1
ATOM 14802 N N . LEU B 1 563 ? 40.784 73.348 138.438 1.00 64.48 552 LEU B N 1
ATOM 14803 C CA . LEU B 1 563 ? 40.528 74.680 137.908 1.00 62.96 552 LEU B CA 1
ATOM 14804 C C . LEU B 1 563 ? 39.037 74.892 137.673 1.00 63.07 552 LEU B C 1
ATOM 14805 O O . LEU B 1 563 ? 38.456 75.873 138.149 1.00 63.89 552 LEU B O 1
ATOM 14821 N N . LYS B 1 564 ? 38.395 73.971 136.946 1.00 62.85 553 LYS B N 1
ATOM 14822 C CA . LYS B 1 564 ? 36.979 74.151 136.644 1.00 65.29 553 LYS B CA 1
ATOM 14823 C C . LYS B 1 564 ? 36.118 74.047 137.898 1.00 66.01 553 LYS B C 1
ATOM 14824 O O . LYS B 1 564 ? 35.181 74.835 138.080 1.00 65.46 553 LYS B O 1
ATOM 14843 N N . GLU B 1 565 ? 36.401 73.072 138.768 1.00 67.07 554 GLU B N 1
ATOM 14844 C CA . GLU B 1 565 ? 35.640 72.954 140.006 1.00 66.90 554 GLU B CA 1
ATOM 14845 C C . GLU B 1 565 ? 35.632 74.275 140.762 1.00 66.11 554 GLU B C 1
ATOM 14846 O O . GLU B 1 565 ? 34.601 74.686 141.307 1.00 67.91 554 GLU B O 1
ATOM 14858 N N . LEU B 1 566 ? 36.774 74.956 140.801 1.00 62.99 555 LEU B N 1
ATOM 14859 C CA . LEU B 1 566 ? 36.874 76.215 141.527 1.00 60.38 555 LEU B CA 1
ATOM 14860 C C . LEU B 1 566 ? 36.387 77.407 140.716 1.00 59.04 555 LEU B C 1
ATOM 14861 O O . LEU B 1 566 ? 36.402 78.530 141.234 1.00 62.06 555 LEU B O 1
ATOM 14877 N N . GLY B 1 567 ? 35.956 77.197 139.477 1.00 54.23 556 GLY B N 1
ATOM 14878 C CA . GLY B 1 567 ? 35.336 78.241 138.690 1.00 52.97 556 GLY B CA 1
ATOM 14879 C C . GLY B 1 567 ? 36.234 78.955 137.706 1.00 53.78 556 GLY B C 1
ATOM 14880 O O . GLY B 1 567 ? 35.911 80.082 137.313 1.00 55.37 556 GLY B O 1
ATOM 14884 N N . PHE B 1 568 ? 37.334 78.339 137.286 1.00 53.66 557 PHE B N 1
ATOM 14885 C CA . PHE B 1 568 ? 38.314 79.001 136.442 1.00 54.21 557 PHE B CA 1
ATOM 14886 C C . PHE B 1 568 ? 38.480 78.274 135.116 1.00 55.48 557 PHE B C 1
ATOM 14887 O O . PHE B 1 568 ? 38.212 77.075 134.993 1.00 56.13 557 PHE B O 1
ATOM 14904 N N . ASP B 1 569 ? 38.923 79.040 134.117 1.00 56.60 558 ASP B N 1
ATOM 14905 C CA . ASP B 1 569 ? 39.095 78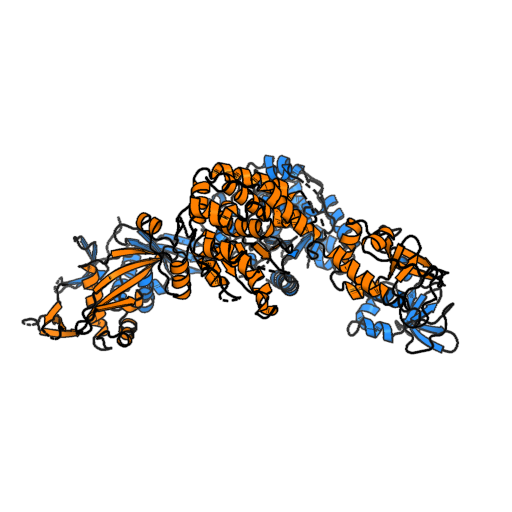.558 132.745 1.00 54.83 558 ASP B CA 1
ATOM 14906 C C . ASP B 1 569 ? 40.267 79.352 132.163 1.00 55.09 558 ASP B C 1
ATOM 14907 O O . ASP B 1 569 ? 40.080 80.422 131.580 1.00 56.73 558 ASP B O 1
ATOM 14914 N N . PHE B 1 570 ? 41.474 78.816 132.345 1.00 54.43 559 PHE B N 1
ATOM 14915 C CA . PHE B 1 570 ? 42.697 79.475 131.906 1.00 57.64 559 PHE B CA 1
ATOM 14916 C C . PHE B 1 570 ? 43.010 79.284 130.428 1.00 60.75 559 PHE B C 1
ATOM 14917 O O . PHE B 1 570 ? 44.154 79.518 130.021 1.00 59.89 559 PHE B O 1
ATOM 14927 N N . SER B 1 571 ? 42.054 78.872 129.604 1.00 68.18 560 SER B N 1
ATOM 14928 C CA . SER B 1 571 ? 42.334 78.788 128.180 1.00 71.48 560 SER B CA 1
ATOM 14929 C C . SER B 1 571 ? 42.393 80.197 127.603 1.00 78.66 560 SER B C 1
ATOM 14930 O O . SER B 1 571 ? 41.564 81.052 127.926 1.00 75.91 560 SER B O 1
ATOM 14935 N N . ASN B 1 572 ? 43.375 80.436 126.736 1.00 88.49 561 ASN B N 1
ATOM 14936 C CA . ASN B 1 572 ? 43.488 81.696 126.017 1.00 99.50 561 ASN B CA 1
ATOM 14937 C C . ASN B 1 572 ? 42.972 81.585 124.591 1.00 101.86 561 ASN B C 1
ATOM 14938 O O . ASN B 1 572 ? 43.146 82.518 123.801 1.00 97.60 561 ASN B O 1
ATOM 14945 N N . SER B 1 573 ? 42.359 80.457 124.245 1.00 115.42 562 SER B N 1
ATOM 14946 C CA . SER B 1 573 ? 41.853 80.204 122.902 1.00 116.35 562 SER B CA 1
ATOM 14947 C C . SER B 1 573 ? 40.332 80.188 122.958 1.00 118.56 562 SER B C 1
ATOM 14948 O O . SER B 1 573 ? 39.730 79.259 123.507 1.00 117.41 562 SER B O 1
ATOM 14953 N N . TYR B 1 574 ? 39.716 81.222 122.398 1.00 109.74 563 TYR B N 1
ATOM 14954 C CA . TYR B 1 574 ? 38.266 81.327 122.323 1.00 107.09 563 TYR B CA 1
ATOM 14955 C C . TYR B 1 574 ? 37.995 82.350 121.235 1.00 98.63 563 TYR B C 1
ATOM 14956 O O . TYR B 1 574 ? 38.489 83.477 121.319 1.00 97.71 563 TYR B O 1
ATOM 14967 N N . ASN B 1 575 ? 37.234 81.978 120.223 1.00 94.38 564 ASN B N 1
ATOM 14968 C CA . ASN B 1 575 ? 37.026 82.887 119.112 1.00 123.89 564 ASN B CA 1
ATOM 14969 C C . ASN B 1 575 ? 36.555 84.245 119.634 1.00 143.39 564 ASN B C 1
ATOM 14970 O O . ASN B 1 575 ? 35.659 84.298 120.488 1.00 157.96 564 ASN B O 1
ATOM 14977 N N . PRO B 1 576 ? 37.145 85.347 119.171 1.00 143.70 565 PRO B N 1
ATOM 14978 C CA . PRO B 1 576 ? 36.690 86.666 119.637 1.00 138.40 565 PRO B CA 1
ATOM 14979 C C . PRO B 1 576 ? 35.215 86.937 119.381 1.00 131.96 565 PRO B C 1
ATOM 14980 O O . PRO B 1 576 ? 34.604 87.712 120.127 1.00 134.25 565 PRO B O 1
ATOM 14985 N N . ASN B 1 577 ? 34.615 86.309 118.364 1.00 123.32 566 ASN B N 1
ATOM 14986 C CA . ASN B 1 577 ? 33.298 86.716 117.873 1.00 125.07 566 ASN B CA 1
ATOM 14987 C C . ASN B 1 577 ? 32.165 86.417 118.850 1.00 126.50 566 ASN B C 1
ATOM 14988 O O . ASN B 1 577 ? 31.020 86.807 118.564 1.00 126.40 566 ASN B O 1
ATOM 14995 N N . SER B 1 578 ? 32.425 85.774 119.976 1.00 143.21 567 SER B N 1
ATOM 14996 C CA . SER B 1 578 ? 31.357 85.325 120.857 1.00 172.18 567 SER B CA 1
ATOM 14997 C C . SER B 1 578 ? 31.090 86.286 122.013 1.00 187.43 567 SER B C 1
ATOM 14998 O O . SER B 1 578 ? 30.067 86.180 122.688 1.00 199.48 567 SER B O 1
#

Nearest PDB structures (foldseek):
  8tch-assembly1_B  TM=1.002E+00  e=1.306E-100  Staphylococcus aureus
  8tch-assembly1_A  TM=9.929E-01  e=1.244E-91  Staphylococcus aureus
  5dgk-assembly1_A  TM=6.884E-01  e=1.327E-19  Staphylococcus aureus
  8t52-assembly1_A  TM=2.897E-01  e=3.746E+00  Human immunodeficiency virus 1
  8tch-assembly1_A  TM=1.002E+00  e=1.942E-99  Staphylococcus aureus

B-factor: mean 106.45, std 46.55, range [32.89, 463.55]

Radius of gyration: 37.03 Å; Cα contacts (8 Å, |Δi|>4): 1820; chains: 2; bounding box: 89×68×125 Å

Sequence (971 aa):
QEIIPKGYEIEHHQCGIALNQLIPSDKKVFITSTIPQITERFEDIESNEVSFNMLFYDNKTPVNIAVSAEEISDSRQLLKLVNKKLDVTSSTSTKLVDYINASKRYNPPLNVKVATRLGHVKGYFIYPYQEVMKDSNVKLFSNDKGFQKLIDSFRSKGTLQGYSKKVFAQIKDLPMVMVMLYASLGSVLLREFGLQPFIVEISGGKTFTLNLVSSVWGTSDLITTWSIESMASFLNSFPMFKDDTRNTHPKFVTSATYNFSSGKEWRNILISTRVVTLQDPPFTTLDKSFRENYGTLGLAFIKQYESKKDVYKNAFESYQRYFNQKNEIMQRLGRAFALLQVTGEVLNDIDGFEHDHFKIIEQAYDSMVKNNKTIDKPKQLLEELLQYLDANRNNIAGDGYSSVKNGDIKAIYKRDYLCILGETVKEKLTHELQTITGQWDKKGYLIKGEKDRLQKQVKHQTVKYRGFAIKQEVLKELGFDFSNIPKGYEIEHGIALNQLIPSPDKKVFITSTIPQITERFEDIESNEVSFNMLFYDNKTPVNIAVSAEEISDSRQLLKLVNKKLDVTSSTSTKLVDYINASKRYNPPLNVKVATRLGHVKGYFIYPYQEVMKDSNVKLFSNDKGFQKLIDSFRSKGTLQGYSKKVFAQIKDLPMVMVMLYASLGSVLLREFGLQPFIVEISGGKTFTLNLVSSVWGTSDLITTWSIESMASFLNSFPMFKDDTRNTHPKFVTSATYNFSSGEKKEWRNILISTRVVTLQDPPFTTLDKSFRENYGTLGLAFIKQYESKKDVYKNAFESYQRYFNQKNEIMQRLGRAFALLQVTGEVLNDIDGFEHDHFKIIEQAYDSMVKNNKTIDKPKQLLEELLQYLDANRNNIAGDGYSSVKNGDIKAIYKRDYLCILGETVKEKLTHELQTITGQWDKKGYLIKGEKDRLQKQVKHQTVKYRGFAIKQEVLKELGFDFSNSYNPNS

Secondary structure (DSSP, 8-state):
-----TTEEEEEETTEEEEEEEE---EEEEEESS--EEEEEEEETTT--EEEEEEEESSS-EEEEEEEHHHHH-HHHHGGGGGGT----TTTHHHHHHHHHHHHHHSPPEEEEEESSSEESSS-EE-S-HHHHHHHT-EE---SHHHHHHHHHH---S-SHHIIIIIGGGGSS-HHHHHHHHHHHHGGGHHHHTPPPEEEEE---HHHHHHHHHTTTS-TTSEEE--HHHHHHHHTTS-EEEE-GGGS-HHHHHHHHHHHH-------EEEE--EEEE-S---HHHHHHHHHS-S-HHHHHHHHHHHTHHHHHHHHHHHHHHHTT---HHHHTHHHHHHHHHHHHHHHHSGGG---HHHHHHHHHHHHHHH-SGGGHHHHHHHHHHHHHHT-GGGEEETTPPP--SS---EEE-SSEEEEEHHHHHHHHGGGHHHHHHHHHHTT-B---TTS-SSEEEEETTEEEEEEEEEHHHHHHTT-B---/--TTEEEE---EEEEEE----EEEEEESS--EEEEEEEETTT--EEEEEEEESSS-EEEEEEEHHHHH-HHHHGGGGGGT----TTTHHHHHHHHHHHHHHSPPEEEEEESS-EESSS-EE-S-HHHHHHHT-EE--SSHHHHHHHHHH---S-STTHHHHTGGGGSS-HHHHHHHHHHHHGGGTGGGTPPPEEEEE---HHHHHHHHHTTTS-TTSEEE--HHHHHHHHTTS-EEEE-GGGS-HHHHHHHHHHHHS--------EEEE--EEEE-S---HHHHHHHHHS-S-HHHHHHHHHHHTHHHHHHHHHHHHHHHTT---HHHHTHHHHHHHHHHHHHHHTSTT----HHHHHHHHHHHHHHH-SGGGHHHHHHHHHHHHHHT-GGGEEETT-----SS---EEEETTEEEEEHHHHHHHHGGGHHHHHHHHHHTT-B---TTS-SSEEEEETTEEEEEEEEEHHHHHHTT--------TT-

Solvent-accessible surface area: 47573 Å² total; per-residue (Å²): 239,98,120,71,1,177,37,33,41,41,46,139,106,196,59,27,63,7,0,9,52,55,77,99,131,109,137,117,54,38,0,0,38,6,34,2,58,13,27,38,81,29,42,30,13,36,63,99,128,52,34,13,20,0,26,1,121,28,121,183,68,82,14,91,21,78,4,49,33,106,34,1,70,56,28,161,59,0,11,106,1,10,30,69,31,2,17,2,6,40,34,12,6,79,50,0,22,74,8,2,74,8,10,51,155,88,21,102,24,120,110,24,101,5,0,30,8,0,0,71,18,126,67,104,60,4,27,2,18,110,142,32,26,169,122,71,139,16,102,42,76,9,123,80,138,49,30,70,148,10,22,78,6,3,136,66,123,37,94,56,76,13,2,2,145,102,3,8,44,99,22,76,79,66,24,4,4,2,2,0,14,0,0,0,0,0,0,11,3,0,72,71,21,61,1,89,0,0,10,0,50,5,45,63,34,54,43,41,4,0,39,9,0,0,2,0,1,0,11,39,97,9,21,46,77,38,109,18,75,48,24,0,8,2,6,0,1,0,3,1,3,14,11,40,40,122,96,20,102,105,186,102,22,91,59,5,33,166,58,0,28,56,49,164,80,14,51,0,0,0,0,5,7,105,47,5,22,2,54,55,101,45,151,110,94,12,51,128,14,8,148,86,5,40,4,27,0,0,33,23,0,10,119,35,8,79,82,76,84,100,90,2,65,92,23,2,64,70,31,38,154,88,2,86,133,111,85,109,59,4,56,154,7,3,110,0,6,0,0,0,7,0,0,0,33,0,0,44,65,16,115,20,0,111,21,45,16,96,135,1,4,51,93,7,14,70,15,3,68,170,58,22,89,96,17,28,98,19,67,40,25,0,50,47,4,0,19,70,0,4,2,16,17,46,22,0,6,3,53,57,37,87,77,28,173,120,80,69,48,20,0,0,1,41,123,101,27,0,0,0,24,16,93,6,0,103,115,59,7,87,155,57,34,133,90,8,1,18,50,1,42,168,79,34,21,5,56,114,16,171,154,144,118,52,47,57,90,2,120,24,126,131,63,140,40,92,0,5,0,0,61,42,120,11,0,145,97,7,6,9,24,1,26,70,136,3,176,36,27,56,51,81,177,104,68,17,0,8,46,49,87,105,113,138,59,126,112,51,94,0,0,46,5,37,2,99,13,29,47,32,29,28,33,17,37,65,82,78,11,33,11,18,0,26,0,120,60,133,185,76,85,17,88,23,68,3,42,0,27,33,4,4,24,14,163,55,0,53,140,0,68,141,93,124,4,45,5,62,92,88,17,8,65,48,0,1,49,8,3,11,10,14,52,57,94,84,96,25,124,109,22,99,5,0,34,11,0,0,69,14,121,67,102,61,4,22,5,13,117,126,34,28,173,113,59,134,9,114,41,66,8,128,71,156,47,27,75,144,13,27,80,9,2,139,58,134,37,91,61,57,16,2,1,135,103,3,6,37,108,25,75,84,62,21,4,5,2,3,0,14,0,0,0,0,0,0,12,3,0,73,101,21,59,2,88,0,0,10,0,45,12,48,90,67,57,49,43,15,0,38,8,0,0,2,0,1,0,14,32,93,12,24,50,84,41,107,20,64,47,29,0,9,3,8,0,1,0,5,4,4,14,12,37,29,164,111,34,127,112,178,100,20,92,58,5,29,83,65,0,28,56,9,121,188,95,63,3,41,0,0,0,0,3,3,97,50,3,21,4,62,50,127,73,154,131,101,16,42,132,20,3,138,106,7,50,4,27,0,0,39,28,0,10,138,36,10,75,84,76,86,92,86,1,67,93,22,2,69,66,36,39,136,92,1,73,128,113,73,87,79,2,58,114,8,2,108,1,7,0,0,0,4,0,0,0,31,0,0,51,69,12,103,18,0,111,20,45,16,94,146,2,3,49,98,6,14,69,15,6,62,169,57,19,112,102,15,28,96,17,73,40,24,0,54,52,3,0,116,104,0,60,86,37,65,140,25,0,8,1,35,47,22,68,76,13,145,115,39,35,8,24,0,0,7,36,127,99,24,0,0,0,1,1,13,4,0,51,112,76,8,84,152,52,27,87,90,10,1,20,44,0,36,140,76,36,22,6,58,97,13,174,143,134,65,51,32,53,69,1,124,24,139,79,31,70,18,30,0,6,0,0,63,45,125,10,0,161,123,19,66,26,72,0,21,75,64,156,100,128,138,140

Foldseek 3Di:
DFDAFPQWDWDQDPVAIWIWGQVVCRDTHTQFRWQWAWAEKEQAPQVRAIWTWIWTDLPPRIFIDTGHPCCLQPLVNVQVCVVVRGGHDNVNSVVNSVSSVRSCVRPPHHYAYEHAAAQDRPHDGHDLEPVVNVVPRHYHDHPDCLVVVLSVFLYFADDDLLCLVLAQVVPLQQQLLLLLLLQQQLLLCQVVQVHAEAEEAEALVLLQSLQSSQQQRGGSSLEEECVLQVVQCRNQSGEHEYEDPPPDDPVRPVVSRVVSSDWCTGGGYYYYSVYQYDYDDDHVRSVVSSNNGGHDNRVVLVVLCVVPVVVLNVQLVVQLVVQCPDLDVSNVNSSVLSSSLSSVVSQCPDDSSHHDSVCSSVVSVVVCVPPPDVSCVLLVLVLVLVVVVLPVQLQDAEDPGDDNDDDHHQWYDDPFWIFGAPVSLCVRQPPCSVVSLVVCVVVPFFDDDDPRHQWHFDDDDPDTGTGTTGGPVSCVVSPHDPDD/DFPQWDWDPCIWIWGFDVPVTDTHTQFNWQWAWAEWEQAPQVSAIWTWIWTDLPNDIDIDIGHPCCLQPLVNVQVCVVVVGGHDNVRSVVNSVVSVRSCVVPPHHYAYEHQAAQDRPHDGHDLDPVVCVVPRHYHDHPDCVVVVLSVQLDFAADDLLCLVLQQVVPQQQQLLLLLLLQQQLLLVQVVQVHFEAEEAEALVLLQSLQSSQQQRGHSVQEEEQVLLVVQLRHQSGEHHYEDPPPDDPVRPVVSRVVRSFAPVGGGGGYYYYVVYQYDYDDGHPRSSVSSNNGGHDNRVVLVVLCVVPVVVLNVQLVVQLVVQCPDLNVSNVNSSVLSSSLSSVVSQCPDDSNHHDSVCSSVVSVVVCVPPPDVSCVLLVLVLVLLVVVVVVLCQEAEDLHDPNDDDHHQWYDDPFWIFGAPVSLCVRQPPCSVVSLVVCVVVPFFDDDDVRHQWHFDAHPHDTTTGTTGGVVSCVVSPHDPDNDDDPPD